Protein 2R8E (pdb70)

InterPro domains:
  IPR010023 KdsC family [PIRSF006118] (15-186)
  IPR010023 KdsC family [SFLDG01138] (21-181)
  IPR010023 KdsC family [TIGR01670] (26-178)
  IPR023214 HAD superfamily [G3DSA:3.40.50.1000] (1-188)
  IPR036412 HAD-like superfamily [SSF56784] (22-181)
  IPR050793 CMP-NeuNAc synthase [PTHR21485] (21-176)

Organism: Escherichia coli O6:H1 (strain CFT073 / ATCC 700928 / UPEC) (NCBI:txid199310)

Solvent-accessible surface area: 46207 Å² total; per-residue (Å²): 68,46,8,13,32,10,18,7,29,81,107,11,20,46,73,0,84,82,0,74,0,0,0,0,13,6,31,4,0,6,0,18,9,12,10,17,18,1,39,120,43,24,18,10,16,0,3,10,43,42,1,2,75,1,0,113,32,0,44,120,24,106,2,55,0,0,3,2,12,53,112,140,8,92,0,6,50,40,16,3,80,66,10,42,8,111,40,44,42,36,49,52,120,61,30,46,112,1,8,65,74,0,18,81,77,48,95,29,38,56,108,42,0,0,1,0,0,4,6,40,82,0,51,61,0,2,116,114,14,9,0,3,0,0,0,37,65,4,1,29,34,0,49,38,100,16,57,17,54,3,99,56,29,4,0,114,7,0,0,6,1,0,0,7,7,0,5,59,20,33,72,85,97,64,49,8,14,32,10,19,6,28,80,107,10,21,54,76,0,91,87,0,72,0,0,0,0,12,6,32,5,0,6,0,19,8,12,10,17,17,1,40,120,44,26,17,14,15,0,2,8,43,42,1,3,72,0,0,105,32,0,46,124,24,106,1,48,0,0,3,2,12,47,111,146,8,91,0,6,54,37,16,3,79,64,8,42,9,110,42,44,43,39,51,64,70,65,14,54,118,2,7,67,75,0,17,80,78,52,96,31,37,56,109,30,0,0,1,0,0,4,5,40,76,0,49,61,0,2,115,112,14,9,0,4,0,0,0,36,56,4,1,30,35,0,51,36,101,16,56,18,52,4,100,55,29,4,0,93,6,0,0,6,1,0,0,7,8,0,7,61,20,32,72,87,96,65,50,8,12,32,10,18,7,30,83,63,10,20,56,76,0,90,80,0,72,0,0,1,0,13,7,30,5,0,6,0,32,8,3,11,15,17,1,40,119,41,26,18,18,16,0,2,7,37,44,1,0,67,1,0,100,32,0,46,120,24,106,1,47,0,0,3,2,12,45,115,140,8,94,0,6,50,36,14,4,80,71,6,42,9,110,42,43,44,41,50,60,61,73,14,48,117,1,10,63,76,0,19,82,79,50,95,30,38,56,106,28,0,0,1,0,0,4,6,38,78,0,49,62,0,2,116,107,15,9,0,3,0,0,0,37,72,5,2,30,28,0,49,35,99,15,56,19,54,4,100,57,29,6,0,94,6,0,0,6,1,0,0,7,7,0,6,61,20,33,73,83,92,65,49,9,13,33,10,17,7,28,79,106,10,30,64,74,0,88,75,0,74,0,0,1,0,12,6,30,6,0,6,0,18,7,12,10,14,17,1,40,121,43,26,17,8,14,0,3,7,42,45,2,3,78,1,0,95,33,0,36,102,24,106,1,48,0,0,3,2,11,54,113,145,8,94,0,6,55,36,16,4,81,87,10,35,9,111,42,45,43,41,47,49,118,58,25,49,115,1,8,64,75,0,18,80,77,50,96,31,40,55,107,30,0,0,1,0,0,5,5,38,81,0,49,61,0,2,116,110,14,10,0,4,0,0,0,37,57,5,2,30,34,0,50,35,99,16,56,19,53,4,101,56,30,4,0,94,7,0,0,7,1,0,0,7,8,0,7,61,19,28,72,86,98,79,26,8,17,35,10,15,7,28,84,89,10,39,62,60,0,87,77,0,79,0,0,0,0,9,0,4,5,0,7,1,32,3,25,0,15,18,1,44,134,51,47,17,10,2,10,2,9,0,38,1,0,13,0,0,50,4,0,37,86,17,106,2,61,0,0,3,0,3,20,33,150,8,107,0,3,80,33,6,5,80,55,3,38,11,106,33,52,33,31,49,38,27,85,4,51,103,0,3,65,46,0,39,81,138,55,98,26,37,48,106,32,0,0,0,0,0,1,0,31,32,0,49,55,0,2,118,108,15,10,0,4,0,0,0,35,55,4,1,29,45,0,49,39,102,16,57,18,54,4,99,58,31,1,0,92,6,0,0,4,1,0,0,7,7,0,0,60,18,30,74,58,31,136,135,14,130,4,57,15,25,78,31,9,16,32,10,15,7,28,82,90,10,37,60,61,0,87,78,0,80,0,0,0,0,8,0,5,4,0,6,2,30,4,25,0,18,19,1,44,130,52,38,17,8,2,9,2,8,0,38,1,0,13,0,0,49,4,0,40,86,18,105,2,53,0,0,2,0,3,20,33,148,6,105,0,4,80,35,6,5,80,54,2,38,10,106,32,52,30,25,48,43,28,82,5,57,109,0,4,66,47,0,41,81,134,55,97,26,39,46,107,36,0,0,0,0,0,1,0,33,34,0,51,54,0,2,117,114,14,10,0,4,0,0,0,35,54,4,2,30,44,0,50,35,102,15,57,18,52,4,100,57,30,0,1,91,7,0,0,5,1,0,0,8,6,0,1,61,18,29,73,56,34,140,140,14,148,4,57,15,25,65,32,8,17,33,10,16,7,28,86,89,10,32,60,60,0,86,78,0,81,0,0,0,0,8,0,3,5,0,7,2,55,3,13,0,15,18,1,44,135,52,39,16,12,1,10,2,6,0,40,1,0,15,0,0,50,4,0,40,86,16,107,2,50,0,0,3,0,2,18,33,146,5,104,0,3,77,34,7,5,81,54,2,43,12,103,31,51,34,31,49,39,29,81,5,57,102,1,4,68,47,0,39,145,132,56,99,26,38,47,108,35,0,0,0,0,0,1,0,33,32,0,49,54,0,2,117,115,14,10,0,4,0,0,0,36,66,5,1,31,43,0,52,37,104,16,56,18,53,4,98,57,30,1,1,82,6,0,0,5,1,0,0,8,6,0,0,60,18,29,74,56,31,142,146,18,161,3,58,15,24,87,37,8,16,34,10,14,5,26,61,105,11,29,63,76,0,86,81,0,81,0,0,0,0,9,0,4,4,0,6,2,56,3,14,0,15,18,0,42,138,52,38,18,5,2,10,3,6,0,40,1,0,12,0,0,48,5,0,50,84,17,106,1,30,1,0,3,0,3,20,32,148,6,104,0,5,77,35,7,5,80,55,3,37,10,113,43,51,41,34,48,22,30,87,5,57,115,3,4,67,48,0,39,150,132,58,98,25,38,47,104,35,0,0,0,0,0,1,0,33,33,0,50,54,0,2,118,114,14,10,0,3,0,0,0,36,66,4,1,29,45,0,50,39,103,16,58,17,54,3,101,56,30,1,1,98,6,0,0,4,1,0,0,8,6,0,0,62,19,29,75,59,33,150,71,14,142,3,56,14,24

Structure (mmCIF, N/CA/C/O backbone):
data_2R8E
#
_entry.id   2R8E
#
_cell.length_a   82.877
_cell.length_b   83.005
_cell.length_c   85.864
_cell.angle_alpha   118.84
_cell.angle_beta   118.77
_cell.angle_gamma   90.06
#
_symmetry.space_group_name_H-M   'P 1'
#
loop_
_entity.id
_entity.type
_entity.pdbx_description
1 polymer '3-deoxy-D-manno-octulosonate 8-phosphate phosphatase'
2 non-polymer 'MAGNESIUM ION'
3 non-polymer 'CHLORIDE ION'
4 water water
#
loop_
_atom_site.group_PDB
_atom_site.id
_atom_site.type_symbol
_atom_site.label_atom_id
_atom_site.label_alt_id
_atom_site.label_comp_id
_atom_site.label_asym_id
_atom_site.label_entity_id
_atom_site.label_seq_id
_atom_site.pdbx_PDB_ins_code
_atom_site.Cartn_x
_atom_site.Cartn_y
_atom_site.Cartn_z
_atom_site.occupancy
_atom_site.B_iso_or_equiv
_atom_site.auth_seq_id
_atom_site.auth_comp_id
_atom_site.auth_asym_id
_atom_site.auth_atom_id
_atom_site.pdbx_PDB_model_num
ATOM 1 N N . LEU A 1 8 ? -0.783 27.034 -9.013 1.00 27.14 8 LEU A N 1
ATOM 2 C CA . LEU A 1 8 ? 0.533 27.204 -8.333 1.00 27.02 8 LEU A CA 1
ATOM 3 C C . LEU A 1 8 ? 1.193 25.884 -7.991 1.00 26.46 8 LEU A C 1
ATOM 4 O O . LEU A 1 8 ? 0.536 24.856 -7.734 1.00 25.84 8 LEU A O 1
ATOM 6 N N . ALA A 1 9 ? 2.518 25.923 -8.020 1.00 25.59 9 ALA A N 1
ATOM 7 C CA . ALA A 1 9 ? 3.320 24.758 -7.764 1.00 24.89 9 ALA A CA 1
ATOM 8 C C . ALA A 1 9 ? 3.390 24.471 -6.271 1.00 23.69 9 ALA A C 1
ATOM 9 O O . ALA A 1 9 ? 3.623 25.387 -5.468 1.00 25.07 9 ALA A O 1
ATOM 11 N N . THR A 1 10 ? 3.173 23.201 -5.901 1.00 22.36 10 THR A N 1
ATOM 12 C CA . THR A 1 10 ? 3.432 22.759 -4.515 1.00 19.94 10 THR A CA 1
ATOM 13 C C . THR A 1 10 ? 4.194 21.462 -4.524 1.00 19.49 10 THR A C 1
ATOM 14 O O . THR A 1 10 ? 4.209 20.741 -5.513 1.00 19.94 10 THR A O 1
ATOM 18 N N . CYS A 1 11 ? 4.830 21.160 -3.398 1.00 18.66 11 CYS A N 1
ATOM 19 C CA . CYS A 1 11 ? 5.598 19.931 -3.316 1.00 18.27 11 CYS A CA 1
ATOM 20 C C . CYS A 1 11 ? 4.748 18.652 -3.356 1.00 17.68 11 CYS A C 1
ATOM 21 O O . CYS A 1 11 ? 5.326 17.579 -3.406 1.00 17.69 11 CYS A O 1
ATOM 24 N N . TYR A 1 12 ? 3.406 18.785 -3.333 1.00 16.60 12 TYR A N 1
ATOM 25 C CA . TYR A 1 12 ? 2.461 17.653 -3.443 1.00 16.77 12 TYR A CA 1
ATOM 26 C C . TYR A 1 12 ? 1.788 17.604 -4.809 1.00 17.97 12 TYR A C 1
ATOM 27 O O . TYR A 1 12 ? 0.987 16.709 -5.075 1.00 19.10 12 TYR A O 1
ATOM 36 N N . GLY A 1 13 ? 2.108 18.584 -5.645 1.00 18.34 13 GLY A N 1
ATOM 37 C CA . GLY A 1 13 ? 1.451 18.703 -6.948 1.00 19.07 13 GLY A CA 1
ATOM 38 C C . GLY A 1 13 ? 0.741 20.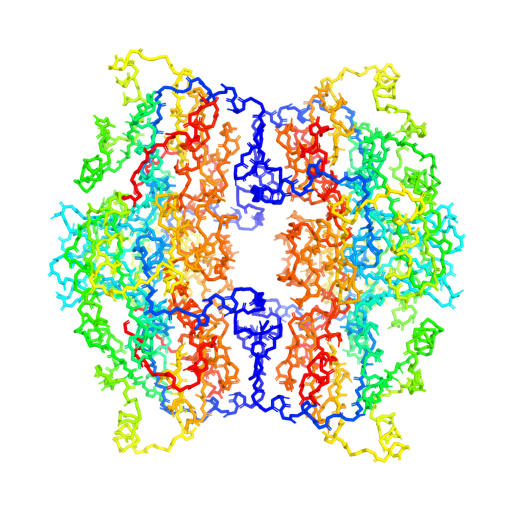029 -7.113 1.00 18.74 13 GLY A C 1
ATOM 39 O O . GLY A 1 13 ? 0.551 20.783 -6.143 1.00 19.01 13 GLY A O 1
ATOM 40 N N . PRO A 1 14 ? 0.332 20.331 -8.353 1.00 18.11 14 PRO A N 1
ATOM 41 C CA . PRO A 1 14 ? -0.369 21.580 -8.594 1.00 18.02 14 PRO A CA 1
ATOM 42 C C . PRO A 1 14 ? -1.640 21.769 -7.781 1.00 18.10 14 PRO A C 1
ATOM 43 O O . PRO A 1 14 ? -2.374 20.811 -7.504 1.00 18.46 14 PRO A O 1
ATOM 47 N N . VAL A 1 15 ? -1.893 23.015 -7.420 1.00 18.29 15 VAL A N 1
ATOM 48 C CA . VAL A 1 15 ? -3.168 23.382 -6.810 1.00 19.31 15 VAL A CA 1
ATOM 49 C C . VAL A 1 15 ? -3.788 24.490 -7.672 1.00 19.22 15 VAL A C 1
ATOM 50 O O . VAL A 1 15 ? -3.087 25.152 -8.452 1.00 21.31 15 VAL A O 1
ATOM 54 N N . SER A 1 16 ? -5.095 24.688 -7.549 1.00 18.21 16 SER A N 1
ATOM 55 C CA . SER A 1 16 ? -5.755 25.751 -8.314 1.00 18.17 16 SER A CA 1
ATOM 56 C C . SER A 1 16 ? -5.433 27.136 -7.754 1.00 18.48 16 SER A C 1
ATOM 57 O O . SER A 1 16 ? -5.121 27.288 -6.564 1.00 18.48 16 SER A O 1
ATOM 60 N N . ALA A 1 17 ? -5.555 28.155 -8.609 1.00 19.13 17 ALA A N 1
ATOM 61 C CA . ALA A 1 17 ? -5.413 29.535 -8.149 1.00 19.52 17 ALA A CA 1
ATOM 62 C C . ALA A 1 17 ? -6.418 29.872 -7.049 1.00 20.02 17 ALA A C 1
ATOM 63 O O . ALA A 1 17 ? -6.103 30.632 -6.118 1.00 20.66 17 ALA A O 1
ATOM 65 N N . ASP A 1 18 ? -7.624 29.318 -7.168 1.00 20.03 18 ASP A N 1
ATOM 66 C CA . ASP A 1 18 ? -8.673 29.562 -6.193 1.00 20.95 18 ASP A CA 1
ATOM 67 C C . ASP A 1 18 ? -8.300 29.011 -4.822 1.00 19.73 18 ASP A C 1
ATOM 68 O O . ASP A 1 18 ? -8.510 29.672 -3.812 1.00 19.80 18 ASP A O 1
ATOM 73 N N . VAL A 1 19 ? -7.749 27.797 -4.780 1.00 18.46 19 VAL A N 1
ATOM 74 C CA . VAL A 1 19 ? -7.336 27.216 -3.505 1.00 17.85 19 VAL A CA 1
ATOM 75 C C . VAL A 1 19 ? -6.176 28.003 -2.900 1.00 17.93 19 VAL A C 1
ATOM 76 O O . VAL A 1 19 ? -6.169 28.261 -1.695 1.00 18.54 19 VAL A O 1
ATOM 80 N N . MET A 1 20 ? -5.207 28.398 -3.728 1.00 18.53 20 MET A N 1
ATOM 81 C CA . MET A 1 20 ? -4.086 29.192 -3.222 1.00 19.45 20 MET A CA 1
ATOM 82 C C . MET A 1 20 ? -4.581 30.520 -2.647 1.00 19.26 20 MET A C 1
ATOM 83 O O . MET A 1 20 ? -4.116 30.951 -1.594 1.00 19.79 20 MET A O 1
ATOM 88 N N . ALA A 1 21 ? -5.535 31.157 -3.335 1.00 19.27 21 ALA A N 1
ATOM 89 C CA . ALA A 1 21 ? -6.086 32.431 -2.860 1.00 19.81 21 ALA A CA 1
ATOM 90 C C . ALA A 1 21 ? -6.830 32.256 -1.538 1.00 19.85 21 ALA A C 1
ATOM 91 O O . ALA A 1 21 ? -6.717 33.088 -0.653 1.00 21.28 21 ALA A O 1
ATOM 93 N N . LYS A 1 22 ? -7.577 31.159 -1.393 1.00 19.48 22 LYS A N 1
ATOM 94 C CA . LYS A 1 22 ? -8.235 30.862 -0.114 1.00 19.74 22 LYS A CA 1
ATOM 95 C C . LYS A 1 22 ? -7.193 30.657 0.993 1.00 19.73 22 LYS A C 1
ATOM 96 O O . LYS A 1 22 ? -7.324 31.189 2.105 1.00 20.37 22 LYS A O 1
ATOM 102 N N . ALA A 1 23 ? -6.158 29.883 0.680 1.00 18.99 23 ALA A N 1
ATOM 103 C CA . ALA A 1 23 ? -5.087 29.586 1.636 1.00 19.57 23 ALA A CA 1
ATOM 104 C C . ALA A 1 23 ? -4.366 30.846 2.130 1.00 20.48 23 ALA A C 1
ATOM 105 O O . ALA A 1 23 ? -3.996 30.934 3.307 1.00 20.18 23 ALA A O 1
ATOM 107 N N . GLU A 1 24 ? -4.181 31.813 1.227 1.00 21.58 24 GLU A N 1
ATOM 108 C CA . GLU A 1 24 ? -3.473 33.057 1.535 1.00 24.50 24 GLU A CA 1
ATOM 109 C C . GLU A 1 24 ? -4.103 33.818 2.692 1.00 23.66 24 GLU A C 1
ATOM 110 O O . GLU A 1 24 ? -3.398 34.558 3.390 1.00 24.19 24 GLU A O 1
ATOM 116 N N . ASN A 1 25 ? -5.410 33.633 2.888 1.00 23.46 25 ASN A N 1
ATOM 117 C CA . ASN A 1 25 ? -6.188 34.436 3.830 1.00 24.25 25 ASN A CA 1
ATOM 118 C C . ASN A 1 25 ? -6.500 33.744 5.150 1.00 22.62 25 ASN A C 1
ATOM 119 O O . ASN A 1 25 ? -7.265 34.264 5.961 1.00 23.80 25 ASN A O 1
ATOM 124 N N . ILE A 1 26 ? -5.919 32.571 5.378 1.00 20.96 26 ILE A N 1
ATOM 125 C CA . ILE A 1 26 ? -6.284 31.788 6.559 1.00 19.34 26 ILE A CA 1
ATOM 126 C C . ILE A 1 26 ? -5.567 32.249 7.833 1.00 19.35 26 ILE A C 1
ATOM 127 O O . ILE A 1 26 ? -4.330 32.250 7.910 1.00 19.35 26 ILE A O 1
ATOM 132 N N . ARG A 1 27 ? -6.360 32.624 8.828 1.00 19.66 27 ARG A N 1
ATOM 133 C CA . ARG A 1 27 ? -5.825 32.995 10.134 1.00 20.26 27 ARG A CA 1
ATOM 134 C C . ARG A 1 27 ? -6.063 31.936 11.202 1.00 19.39 27 ARG A C 1
ATOM 135 O O . ARG A 1 27 ? -5.481 32.020 12.275 1.00 19.73 27 ARG A O 1
ATOM 143 N N . LEU A 1 28 ? -6.915 30.943 10.910 1.00 18.80 28 LEU A N 1
ATOM 144 C CA . LEU A 1 28 ? -7.297 29.928 11.892 1.00 18.33 28 LEU A CA 1
ATOM 145 C C . LEU A 1 28 ? -7.485 28.623 11.145 1.00 17.43 28 LEU A C 1
ATOM 146 O O . LEU A 1 28 ? -8.234 28.579 10.165 1.00 18.26 28 LEU A O 1
ATOM 151 N N . LEU A 1 29 ? -6.796 27.589 11.626 1.00 16.22 29 LEU A N 1
ATOM 152 C CA . LEU A 1 29 ? -6.882 26.243 11.066 1.00 15.46 29 LEU A CA 1
ATOM 153 C C . LEU A 1 29 ? -7.537 25.332 12.089 1.00 15.45 29 LEU A C 1
ATOM 154 O O . LEU A 1 29 ? -6.994 25.147 13.182 1.00 15.70 29 LEU A O 1
ATOM 159 N N . ILE A 1 30 ? -8.701 24.782 11.736 1.00 15.18 30 ILE A N 1
ATOM 160 C CA . ILE A 1 30 ? -9.422 23.872 12.631 1.00 16.06 30 ILE A CA 1
ATOM 161 C C . ILE A 1 30 ? -9.241 22.452 12.123 1.00 15.72 30 ILE A C 1
ATOM 162 O O . ILE A 1 30 ? -9.420 22.198 10.926 1.00 14.92 30 ILE A O 1
ATOM 167 N N . LEU A 1 31 ? -8.851 21.555 13.029 1.00 15.74 31 LEU A N 1
ATOM 168 C CA . LEU A 1 31 ? -8.502 20.193 12.658 1.00 15.84 31 LEU A CA 1
ATOM 169 C C . LEU A 1 31 ? -9.370 19.189 13.363 1.00 16.96 31 LEU A C 1
ATOM 170 O O . LEU A 1 31 ? -9.477 19.191 14.591 1.00 18.98 31 LEU A O 1
ATOM 175 N N . ASP A 1 32 ? -10.004 18.327 12.588 1.00 15.66 32 ASP A N 1
ATOM 176 C CA . ASP A 1 32 ? -10.673 17.168 13.150 1.00 15.38 32 ASP A CA 1
ATOM 177 C C . ASP A 1 32 ? -9.600 16.214 13.674 1.00 14.84 32 ASP A C 1
ATOM 178 O O . ASP A 1 32 ? -8.481 16.168 13.131 1.00 15.56 32 ASP A O 1
ATOM 183 N N . VAL A 1 33 ? -9.922 15.436 14.701 1.00 14.20 33 VAL A N 1
ATOM 184 C CA . VAL A 1 33 ? -8.957 14.466 15.193 1.00 13.56 33 VAL A CA 1
ATOM 185 C C . VAL A 1 33 ? -9.019 13.134 14.415 1.00 12.56 33 VAL A C 1
ATOM 186 O O . VAL A 1 33 ? -8.064 12.785 13.696 1.00 13.36 33 VAL A O 1
ATOM 190 N N . ASP A 1 34 ? -10.096 12.368 14.589 1.00 13.19 34 ASP A N 1
ATOM 191 C CA . ASP A 1 34 ? -10.129 11.004 14.076 1.00 12.71 34 ASP A CA 1
ATOM 192 C C . ASP A 1 34 ? -10.191 10.979 12.559 1.00 12.39 34 ASP A C 1
ATOM 193 O O . ASP A 1 34 ? -11.119 11.540 11.960 1.00 13.04 34 ASP A O 1
ATOM 198 N N . GLY A 1 35 ? -9.189 10.340 11.942 1.00 11.66 35 GLY A N 1
ATOM 199 C CA . GLY A 1 35 ? -9.130 10.192 10.483 1.00 12.34 35 GLY A CA 1
ATOM 200 C C . GLY A 1 35 ? -8.493 11.381 9.793 1.00 11.42 35 GLY A C 1
ATOM 201 O O . GLY A 1 35 ? -8.370 11.392 8.568 1.00 12.28 35 GLY A O 1
ATOM 202 N N . VAL A 1 36 ? -8.094 12.391 10.572 1.00 11.94 36 VAL A N 1
ATOM 203 C CA . VAL A 1 36 ? -7.417 13.575 10.026 1.00 12.32 36 VAL A CA 1
ATOM 204 C C . VAL A 1 36 ? -6.035 13.677 10.687 1.00 12.22 36 VAL A C 1
ATOM 205 O O . VAL A 1 36 ? -4.990 13.464 10.032 1.00 12.23 36 VAL A O 1
ATOM 209 N N . LEU A 1 37 ? -6.023 13.954 11.990 1.00 12.07 37 LEU A N 1
ATOM 210 C CA . LEU A 1 37 ? -4.798 13.882 12.768 1.00 12.92 37 LEU A CA 1
ATOM 211 C C . LEU A 1 37 ? -4.361 12.435 13.037 1.00 13.20 37 LEU A C 1
ATOM 212 O O . LEU A 1 37 ? -3.195 12.184 13.285 1.00 13.79 37 LEU A O 1
ATOM 217 N N . SER A 1 38 ? -5.304 11.498 13.006 1.00 13.89 38 SER A N 1
ATOM 218 C CA . SER A 1 38 ? -5.028 10.103 13.281 1.00 14.63 38 SER A CA 1
ATOM 219 C C . SER A 1 38 ? -5.298 9.278 12.052 1.00 15.14 38 SER A C 1
ATOM 220 O O . SER A 1 38 ? -5.903 9.749 11.083 1.00 14.65 38 SER A O 1
ATOM 223 N N . ASP A 1 39 ? -4.885 8.017 12.160 1.00 16.40 39 ASP A N 1
ATOM 224 C CA . ASP A 1 39 ? -5.149 6.988 11.191 1.00 16.75 39 ASP A CA 1
ATOM 225 C C . ASP A 1 39 ? -6.607 6.484 11.150 1.00 16.60 39 ASP A C 1
ATOM 226 O O . ASP A 1 39 ? -6.916 5.504 10.478 1.00 17.99 39 ASP A O 1
ATOM 231 N N . GLY A 1 40 ? -7.492 7.127 11.901 1.00 13.95 40 GLY A N 1
ATOM 232 C CA . GLY A 1 40 ? -8.898 6.727 11.930 1.00 13.36 40 GLY A CA 1
ATOM 233 C C . GLY A 1 40 ? -9.220 5.615 12.909 1.00 12.30 40 GLY A C 1
ATOM 234 O O . GLY A 1 40 ? -10.368 5.195 13.021 1.00 12.80 40 GLY A O 1
ATOM 235 N N . LEU A 1 41 ? -8.196 5.093 13.590 1.00 12.81 41 LEU A N 1
ATOM 236 C CA . LEU A 1 41 ? -8.385 4.003 14.542 1.00 13.43 41 LEU A CA 1
ATOM 237 C C . LEU A 1 41 ? -8.450 4.482 15.995 1.00 13.53 41 LEU A C 1
ATOM 238 O O . LEU A 1 41 ? -7.929 5.551 16.363 1.00 14.43 41 LEU A O 1
ATOM 243 N N . ILE A 1 42 ? -9.083 3.655 16.815 1.00 12.89 42 ILE A N 1
ATOM 244 C CA . ILE A 1 42 ? -9.042 3.820 18.259 1.00 13.93 42 ILE A CA 1
ATOM 245 C C . ILE A 1 42 ? -8.567 2.472 18.822 1.00 12.92 42 ILE A C 1
ATOM 246 O O . ILE A 1 42 ? -9.142 1.421 18.504 1.00 13.39 42 ILE A O 1
ATOM 251 N N . TYR A 1 43 ? -7.510 2.514 19.635 1.00 13.00 43 TYR A N 1
ATOM 252 C CA . TYR A 1 43 ? -6.911 1.307 20.181 1.00 13.51 43 TYR A CA 1
ATOM 253 C C . TYR A 1 43 ? -7.470 1.130 21.579 1.00 12.83 43 TYR A C 1
ATOM 254 O O . TYR A 1 43 ? -7.299 2.009 22.423 1.00 13.66 43 TYR A O 1
ATOM 263 N N . MET A 1 44 ? -8.166 0.025 21.814 1.00 13.47 44 MET A N 1
ATOM 264 C CA . MET A 1 44 ? -8.842 -0.197 23.110 1.00 15.39 44 MET A CA 1
ATOM 265 C C . MET A 1 44 ? -8.345 -1.467 23.769 1.00 15.43 44 MET A C 1
ATOM 266 O O . MET A 1 44 ? -8.149 -2.473 23.094 1.00 15.06 44 MET A O 1
ATOM 271 N N . GLY A 1 45 ? -8.151 -1.417 25.083 1.00 15.86 45 GLY A N 1
ATOM 272 C CA . GLY A 1 45 ? -7.627 -2.561 25.797 1.00 16.20 45 GLY A CA 1
ATOM 273 C C . GLY A 1 45 ? -8.533 -3.099 26.886 1.00 16.80 45 GLY A C 1
ATOM 274 O O . GLY A 1 45 ? -9.543 -2.480 27.269 1.00 16.05 45 GLY A O 1
ATOM 275 N N . ASN A 1 46 ? -8.144 -4.253 27.404 1.00 17.95 46 ASN A N 1
ATOM 276 C CA . ASN A 1 46 ? -8.972 -4.952 28.398 1.00 19.58 46 ASN A CA 1
ATOM 277 C C . ASN A 1 46 ? -8.872 -4.383 29.807 1.00 20.84 46 ASN A C 1
ATOM 278 O O . ASN A 1 46 ? -9.635 -4.798 30.695 1.00 22.14 46 ASN A O 1
ATOM 283 N N . ASN A 1 47 ? -7.951 -3.446 30.020 1.00 21.71 47 ASN A N 1
ATOM 284 C CA . ASN A 1 47 ? -7.900 -2.684 31.265 1.00 23.50 47 ASN A CA 1
ATOM 285 C C . ASN A 1 47 ? -8.436 -1.263 31.082 1.00 23.04 47 ASN A C 1
ATOM 286 O O . ASN A 1 47 ? -8.148 -0.358 31.887 1.00 24.26 47 ASN A O 1
ATOM 291 N N . GLY A 1 48 ? -9.202 -1.054 30.005 1.00 21.96 48 GLY A N 1
ATOM 292 C CA . GLY A 1 48 ? -9.789 0.261 29.743 1.00 20.81 48 GLY A CA 1
ATOM 293 C C . GLY A 1 48 ? -8.829 1.250 29.090 1.00 19.68 48 GLY A C 1
ATOM 294 O O . GLY A 1 48 ? -9.140 2.440 28.967 1.00 20.73 48 GLY A O 1
ATOM 295 N N . GLU A 1 49 ? -7.665 0.759 28.669 1.00 18.57 49 GLU A N 1
ATOM 296 C CA . GLU A 1 49 ? -6.710 1.599 27.948 1.00 18.41 49 GLU A CA 1
ATOM 297 C C . GLU A 1 49 ? -7.349 2.149 26.673 1.00 16.97 49 GLU A C 1
ATOM 298 O O . GLU A 1 49 ? -8.125 1.464 26.002 1.00 16.28 49 GLU A O 1
ATOM 304 N N . GLU A 1 50 ? -6.984 3.372 26.326 1.00 16.16 50 GLU A N 1
ATOM 305 C CA . GLU A 1 50 ? -7.367 3.928 25.028 1.00 16.03 50 GLU A CA 1
ATOM 306 C C . GLU A 1 50 ? -6.194 4.680 24.459 1.00 15.41 50 GLU A C 1
ATOM 307 O O . GLU A 1 50 ? -5.701 5.593 25.117 1.00 15.88 50 GLU A O 1
ATOM 313 N N . LEU A 1 51 ? -5.770 4.305 23.246 1.00 15.04 51 LEU A N 1
ATOM 314 C CA . LEU A 1 51 ? -4.704 5.043 22.560 1.00 15.30 51 LEU A CA 1
ATOM 315 C C . LEU A 1 51 ? -5.161 5.508 21.206 1.00 14.08 51 LEU A C 1
ATOM 316 O O . LEU A 1 51 ? -6.040 4.895 20.579 1.00 14.05 51 LEU A O 1
ATOM 321 N N . LYS A 1 52 ? -4.538 6.592 20.756 1.00 13.48 52 LYS A N 1
ATOM 322 C CA . LYS A 1 52 ? -4.663 7.052 19.376 1.00 14.67 52 LYS A CA 1
ATOM 323 C C . LYS A 1 52 ? -3.265 7.382 18.873 1.00 13.93 52 LYS A C 1
ATOM 324 O O . LYS A 1 52 ? -2.377 7.719 19.660 1.00 13.91 52 LYS A O 1
ATOM 330 N N . ALA A 1 53 ? -3.094 7.268 17.562 1.00 13.02 53 ALA A N 1
ATOM 331 C CA . ALA A 1 53 ? -1.791 7.504 16.926 1.00 13.88 53 ALA A CA 1
ATOM 332 C C . ALA A 1 53 ? -1.797 8.804 16.157 1.00 13.99 53 ALA A C 1
ATOM 333 O O . ALA A 1 53 ? -2.599 8.981 15.254 1.00 16.01 53 ALA A O 1
ATOM 335 N N . PHE A 1 54 ? -0.911 9.715 16.532 1.00 12.91 54 PHE A N 1
ATOM 336 C CA . PHE A 1 54 ? -0.717 10.979 15.820 1.00 12.75 54 PHE A CA 1
ATOM 337 C C . PHE A 1 54 ? 0.553 10.899 14.972 1.00 12.34 54 PHE A C 1
ATOM 338 O O . PHE A 1 54 ? 1.409 10.034 15.190 1.00 13.06 54 PHE A O 1
ATOM 346 N N . ASN A 1 55 ? 0.702 11.847 14.046 1.00 12.20 55 ASN A N 1
ATOM 347 C CA . ASN A 1 55 ? 1.793 11.838 13.106 1.00 12.09 55 ASN A CA 1
ATOM 348 C C . ASN A 1 55 ? 2.783 12.936 13.463 1.00 12.69 55 ASN A C 1
ATOM 349 O O . ASN A 1 55 ? 2.428 14.093 13.624 1.00 13.14 55 ASN A O 1
ATOM 354 N N . VAL A 1 56 ? 4.046 12.550 13.589 1.00 12.15 56 VAL A N 1
ATOM 355 C CA . VAL A 1 56 ? 5.068 13.482 14.066 1.00 13.19 56 VAL A CA 1
ATOM 356 C C . VAL A 1 56 ? 5.293 14.610 13.054 1.00 13.22 56 VAL A C 1
ATOM 357 O O . VAL A 1 56 ? 5.448 15.771 13.456 1.00 14.23 56 VAL A O 1
ATOM 361 N N . ARG A 1 57 ? 5.310 14.303 11.754 1.00 12.58 57 ARG A N 1
ATOM 362 C CA . ARG A 1 57 ? 5.540 15.375 10.796 1.00 12.23 57 ARG A CA 1
ATOM 363 C C . ARG A 1 57 ? 4.343 16.363 10.776 1.00 12.43 57 ARG A C 1
ATOM 364 O O . ARG A 1 57 ? 4.522 17.557 10.513 1.00 12.99 57 ARG A O 1
ATOM 372 N N . ASP A 1 58 ? 3.137 15.883 11.097 1.00 12.26 58 ASP A N 1
ATOM 373 C CA . ASP A 1 58 ? 1.983 16.796 11.246 1.00 12.65 58 ASP A CA 1
ATOM 374 C C . ASP A 1 58 ? 2.298 17.777 12.368 1.00 13.56 58 ASP A C 1
ATOM 375 O O . ASP A 1 58 ? 1.970 18.957 12.293 1.00 13.95 58 ASP A O 1
ATOM 380 N N . GLY A 1 59 ? 2.882 17.248 13.442 1.00 13.94 59 GLY A N 1
ATOM 381 C CA . GLY A 1 59 ? 3.191 18.076 14.616 1.00 14.47 59 GLY A CA 1
ATOM 382 C C . GLY A 1 59 ? 4.100 19.223 14.246 1.00 15.40 59 GLY A C 1
ATOM 383 O O . GLY A 1 59 ? 3.903 20.368 14.706 1.00 15.97 59 GLY A O 1
ATOM 384 N N . TYR A 1 60 ? 5.102 18.937 13.412 1.00 15.78 60 TYR A N 1
ATOM 385 C CA . TYR A 1 60 ? 6.021 19.985 12.995 1.00 16.18 60 TYR A CA 1
ATOM 386 C C . TYR A 1 60 ? 5.285 21.043 12.166 1.00 15.97 60 TYR A C 1
ATOM 387 O O . TYR A 1 60 ? 5.530 22.245 12.315 1.00 17.02 60 TYR A O 1
ATOM 396 N N . GLY A 1 61 ? 4.386 20.595 11.293 1.00 16.32 61 GLY A N 1
ATOM 397 C CA . GLY A 1 61 ? 3.568 21.524 10.525 1.00 15.57 61 GLY A CA 1
ATOM 398 C C . GLY A 1 61 ? 2.754 22.441 11.403 1.00 15.97 61 GLY A C 1
ATOM 399 O O . GLY A 1 61 ? 2.676 23.637 11.134 1.00 16.22 61 GLY A O 1
ATOM 400 N N . ILE A 1 62 ? 2.146 21.869 12.438 1.00 15.53 62 ILE A N 1
ATOM 401 C CA . ILE A 1 62 ? 1.302 22.626 13.364 1.00 15.24 62 ILE A CA 1
ATOM 402 C C . ILE A 1 62 ? 2.132 23.658 14.122 1.00 16.17 62 ILE A C 1
ATOM 403 O O . ILE A 1 62 ? 1.692 24.796 14.283 1.00 16.99 62 ILE A O 1
ATOM 408 N N . ARG A 1 63 ? 3.314 23.255 14.588 1.00 16.30 63 ARG A N 1
ATOM 409 C CA . ARG A 1 63 ? 4.181 24.209 15.268 1.00 17.55 63 ARG A CA 1
ATOM 410 C C . ARG A 1 63 ? 4.570 25.342 14.338 1.00 18.00 63 ARG A C 1
ATOM 411 O O . ARG A 1 63 ? 4.615 26.506 14.765 1.00 18.57 63 ARG A O 1
ATOM 419 N N . CYS A 1 64 ? 4.892 25.016 13.088 1.00 18.31 64 CYS A N 1
ATOM 420 C CA . CYS A 1 64 ? 5.218 26.052 12.095 1.00 19.05 64 CYS A CA 1
ATOM 421 C C . CYS A 1 64 ? 4.046 27.004 11.869 1.00 18.91 64 CYS A C 1
ATOM 422 O O . CYS A 1 64 ? 4.246 28.212 11.791 1.00 19.28 64 CYS A O 1
ATOM 425 N N . ALA A 1 65 ? 2.828 26.474 11.748 1.00 18.56 65 ALA A N 1
ATOM 426 C CA . ALA A 1 65 ? 1.651 27.329 11.569 1.00 18.34 65 ALA A CA 1
ATOM 427 C C . ALA A 1 65 ? 1.518 28.272 12.758 1.00 19.16 65 ALA A C 1
ATOM 428 O O . ALA A 1 65 ? 1.338 29.481 12.580 1.00 19.33 65 ALA A O 1
ATOM 430 N N . LEU A 1 66 ? 1.627 27.714 13.962 1.00 19.72 66 LEU A N 1
ATOM 431 C CA . LEU A 1 66 ? 1.433 28.491 15.195 1.00 20.65 66 LEU A CA 1
ATOM 432 C C . LEU A 1 66 ? 2.453 29.596 15.357 1.00 21.77 66 LEU A C 1
ATOM 433 O O . LEU A 1 66 ? 2.132 30.632 15.939 1.00 23.17 66 LEU A O 1
ATOM 438 N N . THR A 1 67 ? 3.666 29.384 14.848 1.00 22.15 67 THR A N 1
ATOM 439 C CA . THR A 1 67 ? 4.718 30.410 14.945 1.00 24.49 67 THR A CA 1
ATOM 440 C C . THR A 1 67 ? 4.702 31.344 13.731 1.00 24.91 67 THR A C 1
ATOM 441 O O . THR A 1 67 ? 5.534 32.252 13.631 1.00 26.40 67 THR A O 1
ATOM 445 N N . SER A 1 68 ? 3.742 31.140 12.826 1.00 24.56 68 SER A N 1
ATOM 446 C CA . SER A 1 68 ? 3.597 31.950 11.616 1.00 24.48 68 SER A CA 1
ATOM 447 C C . SER A 1 68 ? 2.245 32.660 11.581 1.00 23.96 68 SER A C 1
ATOM 448 O O . SER A 1 68 ? 1.672 32.882 10.507 1.00 24.05 68 SER A O 1
ATOM 451 N N . ASP A 1 69 ? 1.723 32.993 12.757 1.00 24.07 69 ASP A N 1
ATOM 452 C CA . ASP A 1 69 ? 0.485 33.775 12.878 1.00 24.68 69 ASP A CA 1
ATOM 453 C C . ASP A 1 69 ? -0.760 33.049 12.344 1.00 23.48 69 ASP A C 1
ATOM 454 O O . ASP A 1 69 ? -1.707 33.672 11.845 1.00 23.08 69 ASP A O 1
ATOM 459 N N . ILE A 1 70 ? -0.756 31.720 12.445 1.00 21.80 70 ILE A N 1
ATOM 460 C CA . ILE A 1 70 ? -1.947 30.942 12.125 1.00 21.13 70 ILE A CA 1
ATOM 461 C C . ILE A 1 70 ? -2.354 30.183 13.374 1.00 20.71 70 ILE A C 1
ATOM 462 O O . ILE A 1 70 ? -1.626 29.301 13.833 1.00 22.16 70 ILE A O 1
ATOM 467 N N . GLU A 1 71 ? -3.496 30.541 13.940 1.00 19.81 71 GLU A N 1
ATOM 468 C CA . GLU A 1 71 ? -3.992 29.836 15.114 1.00 20.65 71 GLU A CA 1
ATOM 469 C C . GLU A 1 71 ? -4.493 28.449 14.719 1.00 19.51 71 GLU A C 1
ATOM 470 O O . GLU A 1 71 ? -4.943 28.248 13.601 1.00 19.27 71 GLU A O 1
ATOM 476 N N . VAL A 1 72 ? -4.417 27.503 15.648 1.00 18.44 72 VAL A N 1
ATOM 477 C CA . VAL A 1 72 ? -4.873 26.129 15.378 1.00 18.15 72 VAL A CA 1
ATOM 478 C C . VAL A 1 72 ? -5.870 25.758 16.474 1.00 18.90 72 VAL A C 1
ATOM 479 O O . VAL A 1 72 ? -5.652 26.058 17.674 1.00 20.70 72 VAL A O 1
ATOM 483 N N . ALA A 1 73 ? -6.973 25.139 16.078 1.00 17.75 73 ALA A N 1
ATOM 484 C CA . ALA A 1 73 ? -7.984 24.718 17.034 1.00 16.94 73 ALA A CA 1
ATOM 485 C C . ALA A 1 73 ? -8.416 23.294 16.722 1.00 16.27 73 ALA A C 1
ATOM 486 O O . ALA A 1 73 ? -8.321 22.848 15.566 1.00 16.44 73 ALA A O 1
ATOM 488 N N . ILE A 1 74 ? -8.915 22.608 17.749 1.00 17.25 74 ILE A N 1
ATOM 489 C CA . ILE A 1 74 ? -9.461 21.260 17.609 1.00 17.77 74 ILE A CA 1
ATOM 490 C C . ILE A 1 74 ? -10.814 21.227 18.299 1.00 19.14 74 ILE A C 1
ATOM 491 O O . ILE A 1 74 ? -10.974 21.787 19.399 1.00 19.47 74 ILE A O 1
ATOM 496 N N . ILE A 1 75 ? -11.780 20.586 17.648 1.00 20.39 75 ILE A N 1
ATOM 497 C CA . ILE A 1 75 ? -13.112 20.408 18.217 1.00 21.97 75 ILE A CA 1
ATOM 498 C C . ILE A 1 75 ? -13.417 18.920 18.244 1.00 22.75 75 ILE A C 1
ATOM 499 O O . ILE A 1 75 ? -13.379 18.260 17.206 1.00 24.34 75 ILE A O 1
ATOM 504 N N . THR A 1 76 ? -13.749 18.430 19.426 1.00 23.53 76 THR A N 1
ATOM 505 C CA . THR A 1 76 ? -13.809 17.029 19.728 1.00 24.37 76 THR A CA 1
ATOM 506 C C . THR A 1 76 ? -15.170 16.698 20.343 1.00 23.88 76 THR A C 1
ATOM 507 O O . THR A 1 76 ? -15.784 17.561 20.974 1.00 24.39 76 THR A O 1
ATOM 511 N N . GLY A 1 77 ? -15.641 15.463 20.166 1.00 24.09 77 GLY A N 1
ATOM 512 C CA . GLY A 1 77 ? -16.925 15.034 20.738 1.00 24.19 77 GLY A CA 1
ATOM 513 C C . GLY A 1 77 ? -16.851 14.376 22.109 1.00 23.94 77 GLY A C 1
ATOM 514 O O . GLY A 1 77 ? -17.885 14.046 22.704 1.00 24.55 77 GLY A O 1
ATOM 515 N N . ARG A 1 78 ? -15.633 14.165 22.618 1.00 23.26 78 ARG A N 1
ATOM 516 C CA . ARG A 1 78 ? -15.458 13.469 23.901 1.00 22.52 78 ARG A CA 1
ATOM 517 C C . ARG A 1 78 ? -14.126 13.836 24.511 1.00 21.66 78 ARG A C 1
ATOM 518 O O . ARG A 1 78 ? -13.067 13.651 23.884 1.00 22.08 78 ARG A O 1
ATOM 526 N N . LYS A 1 79 ? -14.175 14.354 25.732 1.00 21.15 79 LYS A N 1
ATOM 527 C CA . LYS A 1 79 ? -12.977 14.732 26.453 1.00 21.40 79 LYS A CA 1
ATOM 528 C C . LYS A 1 79 ? -12.074 13.514 26.585 1.00 19.61 79 LYS A C 1
ATOM 529 O O . LYS A 1 79 ? -12.537 12.405 26.890 1.00 19.34 79 LYS A O 1
ATOM 535 N N . ALA A 1 80 ? -10.789 13.700 26.300 1.00 18.88 80 ALA A N 1
ATOM 536 C CA . ALA A 1 80 ? -9.843 12.594 26.409 1.00 17.62 80 ALA A CA 1
ATOM 537 C C . ALA A 1 80 ? -8.507 13.172 26.751 1.00 17.33 80 ALA A C 1
ATOM 538 O O . ALA A 1 80 ? -8.016 14.067 26.077 1.00 17.13 80 ALA A O 1
ATOM 540 N N . LYS A 1 81 ? -7.892 12.645 27.804 1.00 16.47 81 LYS A N 1
ATOM 541 C CA . LYS A 1 81 ? -6.586 13.142 28.224 1.00 17.92 81 LYS A CA 1
ATOM 542 C C . LYS A 1 81 ? -5.542 13.064 27.100 1.00 17.05 81 LYS A C 1
ATOM 543 O O . LYS A 1 81 ? -4.681 13.938 26.968 1.00 17.12 81 LYS A O 1
ATOM 549 N N . LEU A 1 82 ? -5.621 12.030 26.269 1.00 15.64 82 LEU A N 1
ATOM 550 C CA . LEU A 1 82 ? -4.601 11.876 25.228 1.00 15.95 82 LEU A CA 1
ATOM 551 C C . LEU A 1 82 ? -4.646 13.043 24.240 1.00 15.63 82 LEU A C 1
ATOM 552 O O . LEU A 1 82 ? -3.600 13.455 23.711 1.00 15.77 82 LEU A O 1
ATOM 557 N N . VAL A 1 83 ? -5.851 13.573 23.986 1.00 15.74 83 VAL A N 1
ATOM 558 C CA . VAL A 1 83 ? -5.993 14.695 23.073 1.00 15.53 83 VAL A CA 1
ATOM 559 C C . VAL A 1 83 ? -5.512 15.959 23.763 1.00 15.66 83 VAL A C 1
ATOM 560 O O . VAL A 1 83 ? -4.831 16.775 23.158 1.00 15.55 83 VAL A O 1
ATOM 564 N N . GLU A 1 84 ? -5.871 16.119 25.036 1.00 15.62 84 GLU A N 1
ATOM 565 C CA . GLU A 1 84 ? -5.333 17.237 25.818 1.00 16.52 84 GLU A CA 1
ATOM 566 C C . GLU A 1 84 ? -3.807 17.241 25.830 1.00 16.72 84 GLU A C 1
ATOM 567 O O . GLU A 1 84 ? -3.187 18.287 25.655 1.00 16.89 84 GLU A O 1
ATOM 573 N N . ASP A 1 85 ? -3.206 16.067 26.020 1.00 16.54 85 ASP A N 1
ATOM 574 C CA . ASP A 1 85 ? -1.759 15.944 26.038 1.00 17.49 85 ASP A CA 1
ATOM 575 C C . ASP A 1 85 ? -1.154 16.285 24.680 1.00 17.07 85 ASP A C 1
ATOM 576 O O . ASP A 1 85 ? -0.144 17.003 24.609 1.00 17.52 85 ASP A O 1
ATOM 581 N N . ARG A 1 86 ? -1.766 15.796 23.597 1.00 16.19 86 ARG A N 1
ATOM 582 C CA . ARG A 1 86 ? -1.261 16.124 22.273 1.00 16.67 86 ARG A CA 1
ATOM 583 C C . ARG A 1 86 ? -1.294 17.633 22.012 1.00 16.65 86 ARG A C 1
ATOM 584 O O . ARG A 1 86 ? -0.335 18.199 21.481 1.00 17.01 86 ARG A O 1
ATOM 592 N N . CYS A 1 87 ? -2.410 18.272 22.376 1.00 16.05 87 CYS A N 1
ATOM 593 C CA . CYS A 1 87 ? -2.518 19.715 22.245 1.00 16.88 87 CYS A CA 1
ATOM 594 C C . CYS A 1 87 ? -1.461 20.435 23.061 1.00 17.53 87 CYS A C 1
ATOM 595 O O . CYS A 1 87 ? -0.862 21.379 22.576 1.00 18.24 87 CYS A O 1
ATOM 598 N N . ALA A 1 88 ? -1.232 19.981 24.296 1.00 18.59 88 ALA A N 1
ATOM 599 C CA . ALA A 1 88 ? -0.254 20.654 25.167 1.00 19.79 88 ALA A CA 1
ATOM 600 C C . ALA A 1 88 ? 1.132 20.565 24.546 1.00 20.47 88 ALA A C 1
ATOM 601 O O . ALA A 1 88 ? 1.882 21.546 24.539 1.00 22.19 88 ALA A O 1
ATOM 603 N N . THR A 1 89 ? 1.474 19.393 24.013 1.00 20.61 89 THR A N 1
ATOM 604 C CA . THR A 1 89 ? 2.786 19.166 23.375 1.00 21.51 89 THR A CA 1
ATOM 605 C C . THR A 1 89 ? 3.000 20.127 22.208 1.00 20.95 89 THR A C 1
ATOM 606 O O . THR A 1 89 ? 4.103 20.665 22.003 1.00 22.77 89 THR A O 1
ATOM 610 N N . LEU A 1 90 ? 1.941 20.352 21.445 1.00 19.31 90 LEU A N 1
ATOM 611 C CA . LEU A 1 90 ? 2.049 21.155 20.232 1.00 18.60 90 LEU A CA 1
ATOM 612 C C . LEU A 1 90 ? 1.790 22.644 20.419 1.00 19.15 90 LEU A C 1
ATOM 613 O O . LEU A 1 90 ? 2.047 23.419 19.503 1.00 19.19 90 LEU A O 1
ATOM 618 N N . GLY A 1 91 ? 1.304 23.038 21.598 1.00 18.81 91 GLY A N 1
ATOM 619 C CA . GLY A 1 91 ? 0.972 24.438 21.849 1.00 19.55 91 GLY A CA 1
ATOM 620 C C . GLY A 1 91 ? -0.400 24.852 21.342 1.00 19.66 91 GLY A C 1
ATOM 621 O O . GLY A 1 91 ? -0.661 26.044 21.116 1.00 20.54 91 GLY A O 1
ATOM 622 N N . ILE A 1 92 ? -1.281 23.873 21.129 1.00 19.49 92 ILE A N 1
ATOM 623 C CA . ILE A 1 92 ? -2.653 24.182 20.766 1.00 19.56 92 ILE A CA 1
ATOM 624 C C . ILE A 1 92 ? -3.425 24.517 22.045 1.00 21.13 92 ILE A C 1
ATOM 625 O O . ILE A 1 92 ? -3.510 23.693 22.953 1.00 21.54 92 ILE A O 1
ATOM 630 N N . THR A 1 93 ? -3.990 25.725 22.101 1.00 22.61 93 THR A N 1
ATOM 631 C CA . THR A 1 93 ? -4.718 26.182 23.290 1.00 23.75 93 THR A CA 1
ATOM 632 C C . THR A 1 93 ? -6.227 26.248 23.084 1.00 23.73 93 THR A C 1
ATOM 633 O O . THR A 1 93 ? -6.989 26.336 24.054 1.00 25.48 93 THR A O 1
ATOM 637 N N . HIS A 1 94 ? -6.662 26.173 21.828 1.00 22.41 94 HIS A N 1
ATOM 638 C CA . HIS A 1 94 ? -8.083 26.186 21.527 1.00 21.98 94 HIS A CA 1
ATOM 639 C C . HIS A 1 94 ? -8.589 24.775 21.271 1.00 20.92 94 HIS A C 1
ATOM 640 O O . HIS A 1 94 ? -8.484 24.255 20.162 1.00 21.39 94 HIS A O 1
ATOM 647 N N . LEU A 1 95 ? -9.132 24.168 22.314 1.00 20.45 95 LEU A N 1
ATOM 648 C CA . LEU A 1 95 ? -9.564 22.785 22.288 1.00 20.44 95 LEU A CA 1
ATOM 649 C C . LEU A 1 95 ? -10.948 22.739 22.897 1.00 20.93 95 LEU A C 1
ATOM 650 O O . LEU A 1 95 ? -11.123 23.061 24.094 1.00 22.32 95 LEU A O 1
ATOM 655 N N . TYR A 1 96 ? -11.924 22.372 22.074 1.00 20.49 96 TYR A N 1
ATOM 656 C CA . TYR A 1 96 ? -13.293 22.185 22.525 1.00 21.48 96 TYR A CA 1
ATOM 657 C C . TYR A 1 96 ? -13.555 20.701 22.563 1.00 21.86 96 TYR A C 1
ATOM 658 O O . TYR A 1 96 ? -13.380 20.007 21.556 1.00 22.44 96 TYR A O 1
ATOM 667 N N . GLN A 1 97 ? -13.962 20.215 23.726 1.00 21.76 97 GLN A N 1
ATOM 668 C CA . GLN A 1 97 ? -14.198 18.799 23.914 1.00 22.43 97 GLN A CA 1
ATOM 669 C C . GLN A 1 97 ? -15.618 18.512 24.362 1.00 22.35 97 GLN A C 1
ATOM 670 O O . GLN A 1 97 ? -16.304 19.383 24.914 1.00 22.29 97 GLN A O 1
ATOM 676 N N . GLY A 1 98 ? -16.064 17.282 24.135 1.00 23.01 98 GLY A N 1
ATOM 677 C CA . GLY A 1 98 ? -17.383 16.834 24.610 1.00 23.78 98 GLY A CA 1
ATOM 678 C C . GLY A 1 98 ? -18.507 17.552 23.892 1.00 25.01 98 GLY A C 1
ATOM 679 O O . GLY A 1 98 ? -19.592 17.758 24.456 1.00 25.44 98 GLY A O 1
ATOM 680 N N . GLN A 1 99 ? -18.250 17.917 22.640 1.00 25.42 99 GLN A N 1
ATOM 681 C CA . GLN A 1 99 ? -19.144 18.783 21.885 1.00 25.90 99 GLN A CA 1
ATOM 682 C C . GLN A 1 99 ? -20.240 18.035 21.166 1.00 26.55 99 GLN A C 1
ATOM 683 O O . GLN A 1 99 ? -20.000 17.040 20.485 1.00 28.49 99 GLN A O 1
ATOM 689 N N . SER A 1 100 ? -21.434 18.594 21.284 1.00 24.99 100 SER A N 1
ATOM 690 C CA . SER A 1 100 ? -22.648 18.146 20.616 1.00 24.06 100 SER A CA 1
ATOM 691 C C . SER A 1 100 ? -22.601 18.316 19.094 1.00 23.03 100 SER A C 1
ATOM 692 O O . SER A 1 100 ? -23.056 17.440 18.345 1.00 25.82 100 SER A O 1
ATOM 695 N N . ASN A 1 101 ? -22.043 19.449 18.671 1.00 23.47 101 ASN A N 1
ATOM 696 C CA . ASN A 1 101 ? -22.139 20.029 17.324 1.00 23.31 101 ASN A CA 1
ATOM 697 C C . ASN A 1 101 ? -20.712 20.176 16.969 1.00 23.47 101 ASN A C 1
ATOM 698 O O . ASN A 1 101 ? -19.815 20.042 17.817 1.00 25.08 101 ASN A O 1
ATOM 703 N N . LYS A 1 102 ? -20.466 20.606 15.758 1.00 23.68 102 LYS A N 1
ATOM 704 C CA . LYS A 1 102 ? -19.260 21.354 15.641 1.00 23.44 102 LYS A CA 1
ATOM 705 C C . LYS A 1 102 ? -19.538 22.832 15.491 1.00 23.17 102 LYS A C 1
ATOM 706 O O . LYS A 1 102 ? -18.679 23.662 15.793 1.00 22.38 102 LYS A O 1
ATOM 712 N N . LEU A 1 103 ? -20.766 23.155 15.087 1.00 22.60 103 LEU A N 1
ATOM 713 C CA . LEU A 1 103 ? -21.149 24.538 14.837 1.00 22.75 103 LEU A CA 1
ATOM 714 C C . LEU A 1 103 ? -21.125 25.417 16.073 1.00 21.94 103 LEU A C 1
ATOM 715 O O . LEU A 1 103 ? -20.721 26.577 15.984 1.00 21.26 103 LEU A O 1
ATOM 720 N N . ILE A 1 104 ? -21.535 24.868 17.215 1.00 22.26 104 ILE A N 1
ATOM 721 C CA . ILE A 1 104 ? -21.558 25.656 18.456 1.00 23.08 104 ILE A CA 1
ATOM 722 C C . ILE A 1 104 ? -20.149 26.089 18.864 1.00 22.56 104 ILE A C 1
ATOM 723 O O . ILE A 1 104 ? -19.890 27.262 19.116 1.00 22.42 104 ILE A O 1
ATOM 728 N N . ALA A 1 105 ? -19.213 25.144 18.846 1.00 22.00 105 ALA A N 1
ATOM 729 C CA . ALA A 1 105 ? -17.818 25.450 19.107 1.00 21.72 105 ALA A CA 1
ATOM 730 C C . ALA A 1 105 ? -17.223 26.380 18.050 1.00 21.00 105 ALA A C 1
ATOM 731 O O . ALA A 1 105 ? -16.498 27.311 18.362 1.00 20.48 105 ALA A O 1
ATOM 733 N N . PHE A 1 106 ? -17.519 26.110 16.780 1.00 20.21 106 PHE A N 1
ATOM 734 C CA . PHE A 1 106 ? -17.064 26.963 15.686 1.00 20.01 106 PHE A CA 1
ATOM 735 C C . PHE A 1 106 ? -17.494 28.425 15.870 1.00 20.45 106 PHE A C 1
ATOM 736 O O . PHE A 1 106 ? -16.678 29.351 15.777 1.00 20.11 106 PHE A O 1
ATOM 744 N N . SER A 1 107 ? -18.779 28.627 16.150 1.00 20.88 107 SER A N 1
ATOM 745 C CA . SER A 1 107 ? -19.299 29.962 16.372 1.00 21.65 107 SER A CA 1
ATOM 746 C C . SER A 1 107 ? -18.595 30.624 17.538 1.00 21.24 107 SER A C 1
ATOM 747 O O . SER A 1 107 ? -18.200 31.787 17.448 1.00 21.15 107 SER A O 1
ATOM 750 N N . ASP A 1 108 ? -18.422 29.870 18.621 1.00 21.15 108 ASP A N 1
ATOM 751 C CA . ASP A 1 108 ? -17.781 30.417 19.823 1.00 22.43 108 ASP A CA 1
ATOM 752 C C . ASP A 1 108 ? -16.340 30.821 19.556 1.00 22.45 108 ASP A C 1
ATOM 753 O O . ASP A 1 108 ? -15.904 31.915 19.926 1.00 22.65 108 ASP A O 1
ATOM 758 N N . LEU A 1 109 ? -15.618 29.948 18.853 1.00 23.01 109 LEU A N 1
ATOM 759 C CA . LEU A 1 109 ? -14.231 30.169 18.503 1.00 23.86 109 LEU A CA 1
ATOM 760 C C . LEU A 1 109 ? -14.069 31.445 17.709 1.00 23.64 109 LEU A C 1
ATOM 761 O O . LEU A 1 109 ? -13.206 32.273 18.021 1.00 25.27 109 LEU A O 1
ATOM 766 N N . LEU A 1 110 ? -14.932 31.646 16.716 1.00 24.54 110 LEU A N 1
ATOM 767 C CA . LEU A 1 110 ? -14.848 32.818 15.845 1.00 25.49 110 LEU A CA 1
ATOM 768 C C . LEU A 1 110 ? -15.179 34.124 16.601 1.00 25.57 110 LEU A C 1
ATOM 769 O O . LEU A 1 110 ? -14.567 35.168 16.349 1.00 25.29 110 LEU A O 1
ATOM 774 N N . GLU A 1 111 ? -16.133 34.057 17.526 1.00 25.85 111 GLU A N 1
ATOM 775 C CA . GLU A 1 111 ? -16.445 35.210 18.385 1.00 26.29 111 GLU A CA 1
ATOM 776 C C . GLU A 1 111 ? -15.268 35.555 19.283 1.00 26.59 111 GLU A C 1
ATOM 777 O O . GLU A 1 111 ? -14.847 36.718 19.346 1.00 27.02 111 GLU A O 1
ATOM 779 N N . LYS A 1 112 ? -14.731 34.545 19.966 1.00 26.30 112 LYS A N 1
ATOM 780 C CA . LYS A 1 112 ? -13.619 34.742 20.899 1.00 26.87 112 LYS A CA 1
ATOM 781 C C . LYS A 1 112 ? -12.365 35.279 20.214 1.00 27.37 112 LYS A C 1
ATOM 782 O O . LYS A 1 112 ? -11.625 36.070 20.805 1.00 28.39 112 LYS A O 1
ATOM 784 N N . LEU A 1 113 ? -12.129 34.867 18.966 1.00 27.34 113 LEU A N 1
ATOM 785 C CA . LEU A 1 113 ? -10.935 35.284 18.235 1.00 26.74 113 LEU A CA 1
ATOM 786 C C . LEU A 1 113 ? -11.177 36.458 17.288 1.00 26.76 113 LEU A C 1
ATOM 787 O O . LEU A 1 113 ? -10.229 36.993 16.712 1.00 26.84 113 LEU A O 1
ATOM 792 N N . ALA A 1 114 ? -12.440 36.861 17.134 1.00 26.35 114 ALA A N 1
ATOM 793 C CA . ALA A 1 114 ? -12.810 37.968 16.236 1.00 26.81 114 ALA A CA 1
ATOM 794 C C . ALA A 1 114 ? -12.282 37.739 14.818 1.00 27.03 114 ALA A C 1
ATOM 795 O O . ALA A 1 114 ? -11.672 38.622 14.200 1.00 26.97 114 ALA A O 1
ATOM 797 N N . ILE A 1 115 ? -12.523 36.529 14.320 1.00 27.14 115 ILE A N 1
ATOM 798 C CA . ILE A 1 115 ? -12.044 36.099 13.000 1.00 27.45 115 ILE A CA 1
ATOM 799 C C . ILE A 1 115 ? -13.271 35.731 12.186 1.00 26.65 115 ILE A C 1
ATOM 800 O O . ILE A 1 115 ? -14.114 34.965 12.676 1.00 27.89 115 ILE A O 1
ATOM 805 N N . ALA A 1 116 ? -13.377 36.282 10.972 1.00 24.81 116 ALA A N 1
ATOM 806 C CA . ALA A 1 116 ? -14.445 35.947 10.015 1.00 24.13 116 ALA A CA 1
ATOM 807 C C . ALA A 1 116 ? -14.304 34.525 9.439 1.00 23.54 116 ALA A C 1
ATOM 808 O O . ALA A 1 116 ? -13.178 34.050 9.277 1.00 23.53 116 ALA A O 1
ATOM 810 N N . PRO A 1 117 ? -15.434 33.886 9.078 1.00 23.04 117 PRO A N 1
ATOM 811 C CA . PRO A 1 117 ? -15.369 32.508 8.548 1.00 22.80 117 PRO A CA 1
ATOM 812 C C . PRO A 1 117 ? -14.502 32.363 7.299 1.00 22.19 117 PRO A C 1
ATOM 813 O O . PRO A 1 117 ? -13.891 31.302 7.102 1.00 20.89 117 PRO A O 1
ATOM 817 N N . GLU A 1 118 ? -14.426 33.387 6.459 1.00 21.94 118 GLU A N 1
ATOM 818 C CA . GLU A 1 118 ? -13.581 33.304 5.258 1.00 22.03 118 GLU A CA 1
ATOM 819 C C . GLU A 1 118 ? -12.099 33.141 5.600 1.00 21.60 118 GLU A C 1
ATOM 820 O O . GLU A 1 118 ? -11.306 32.695 4.765 1.00 21.81 118 GLU A O 1
ATOM 826 N N . ASN A 1 119 ? -11.717 33.513 6.815 1.00 20.58 119 ASN A N 1
ATOM 827 C CA . ASN A 1 119 ? -10.319 33.413 7.214 1.00 20.82 119 ASN A CA 1
ATOM 828 C C . ASN A 1 119 ? -10.044 32.123 7.980 1.00 19.96 119 ASN A C 1
ATOM 829 O O . ASN A 1 119 ? -9.008 31.987 8.619 1.00 19.71 119 ASN A O 1
ATOM 834 N N . VAL A 1 120 ? -10.983 31.182 7.904 1.00 19.16 120 VAL A N 1
ATOM 835 C CA . VAL A 1 120 ? -10.845 29.889 8.584 1.00 18.23 120 VAL A CA 1
ATOM 836 C C . VAL A 1 120 ? -10.700 28.749 7.568 1.00 17.43 120 VAL A C 1
ATOM 837 O O . VAL A 1 120 ? -11.366 28.732 6.522 1.00 16.95 120 VAL A O 1
ATOM 841 N N . ALA A 1 121 ? -9.824 27.800 7.900 1.00 16.58 121 ALA A N 1
ATOM 842 C CA . ALA A 1 121 ? -9.739 26.530 7.182 1.00 15.31 121 ALA A CA 1
ATOM 843 C C . ALA A 1 121 ? -10.175 25.405 8.125 1.00 15.28 121 ALA A C 1
ATOM 844 O O . ALA A 1 121 ? -10.001 25.513 9.353 1.00 16.93 121 ALA A O 1
ATOM 846 N N . TYR A 1 122 ? -10.746 24.347 7.561 1.00 14.66 122 TYR A N 1
ATOM 847 C CA . TYR A 1 122 ? -11.156 23.179 8.358 1.00 14.45 122 TYR A CA 1
ATOM 848 C C . TYR A 1 122 ? -10.787 21.935 7.596 1.00 14.10 122 TYR A C 1
ATOM 849 O O . TYR A 1 122 ? -11.095 21.848 6.415 1.00 14.49 122 TYR A O 1
ATOM 858 N N . VAL A 1 123 ? -10.158 20.984 8.284 1.00 12.83 123 VAL A N 1
ATOM 859 C CA . VAL A 1 123 ? -9.774 19.717 7.652 1.00 12.91 123 VAL A CA 1
ATOM 860 C C . VAL A 1 123 ? -10.567 18.575 8.295 1.00 12.84 123 VAL A C 1
ATOM 861 O O . VAL A 1 123 ? -10.460 18.366 9.507 1.00 13.81 123 VAL A O 1
ATOM 865 N N . GLY A 1 124 ? -11.373 17.874 7.483 1.00 12.86 124 GLY A N 1
ATOM 866 C CA . GLY A 1 124 ? -12.236 16.792 7.963 1.00 12.94 124 GLY A CA 1
ATOM 867 C C . GLY A 1 124 ? -12.124 15.512 7.172 1.00 12.15 124 GLY A C 1
ATOM 868 O O . GLY A 1 124 ? -11.473 15.476 6.123 1.00 13.04 124 GLY A O 1
ATOM 869 N N . ASP A 1 125 ? -12.746 14.453 7.701 1.00 12.38 125 ASP A N 1
ATOM 870 C CA . ASP A 1 125 ? -12.784 13.161 7.009 1.00 12.77 125 ASP A CA 1
ATOM 871 C C . ASP A 1 125 ? -14.159 12.536 6.941 1.00 12.85 125 ASP A C 1
ATOM 872 O O . ASP A 1 125 ? -14.285 11.494 6.315 1.00 13.17 125 ASP A O 1
ATOM 877 N N . ASP A 1 126 ? -15.196 13.142 7.545 1.00 12.95 126 ASP A N 1
ATOM 878 C CA . ASP A 1 126 ? -16.506 12.463 7.552 1.00 14.19 126 ASP A CA 1
ATOM 879 C C . ASP A 1 126 ? -17.629 13.478 7.410 1.00 15.35 126 ASP A C 1
ATOM 880 O O . ASP A 1 126 ? -17.400 14.685 7.461 1.00 15.51 126 ASP A O 1
ATOM 885 N N . LEU A 1 127 ? -18.837 12.973 7.245 1.00 16.82 127 LEU A N 1
ATOM 886 C CA . LEU A 1 127 ? -19.998 13.831 6.983 1.00 17.51 127 LEU A CA 1
ATOM 887 C C . LEU A 1 127 ? -20.292 14.775 8.135 1.00 18.44 127 LEU A C 1
ATOM 888 O O . LEU A 1 127 ? -20.831 15.878 7.923 1.00 19.32 127 LEU A O 1
ATOM 893 N N . ILE A 1 128 ? -19.967 14.350 9.354 1.00 19.22 128 ILE A N 1
ATOM 894 C CA . ILE A 1 128 ? -20.173 15.208 10.527 1.00 20.51 128 ILE A CA 1
ATOM 895 C C . ILE A 1 128 ? -19.351 16.493 10.467 1.00 18.79 128 ILE A C 1
ATOM 896 O O . ILE A 1 128 ? -19.648 17.467 11.155 1.00 19.24 128 ILE A O 1
ATOM 901 N N . ASP A 1 129 ? -18.319 16.506 9.625 1.00 17.12 129 ASP A N 1
ATOM 902 C CA . ASP A 1 129 ? -17.472 17.690 9.476 1.00 15.94 129 ASP A CA 1
ATOM 903 C C . ASP A 1 129 ? -18.043 18.696 8.487 1.00 15.52 129 ASP A C 1
ATOM 904 O O . ASP A 1 129 ? -17.591 19.842 8.434 1.00 15.50 129 ASP A O 1
ATOM 909 N N . TRP A 1 130 ? -19.003 18.257 7.684 1.00 15.67 130 TRP A N 1
ATOM 910 C CA . TRP A 1 130 ? -19.462 19.097 6.582 1.00 15.71 130 TRP A CA 1
ATOM 911 C C . TRP A 1 130 ? -20.191 20.400 6.996 1.00 16.82 130 TRP A C 1
ATOM 912 O O . TRP A 1 130 ? -19.905 21.451 6.426 1.00 17.08 130 TRP A O 1
ATOM 923 N N . PRO A 1 131 ? -21.113 20.334 7.971 1.00 16.84 131 PRO A N 1
ATOM 924 C CA . PRO A 1 131 ? -21.750 21.609 8.341 1.00 17.64 131 PRO A CA 1
ATOM 925 C C . PRO A 1 131 ? -20.782 22.770 8.612 1.00 17.70 131 PRO A C 1
ATOM 926 O O . PRO A 1 131 ? -21.036 23.897 8.170 1.00 19.19 131 PRO A O 1
ATOM 930 N N . VAL A 1 132 ? -19.665 22.509 9.301 1.00 16.98 132 VAL A N 1
ATOM 931 C CA . VAL A 1 132 ? -18.695 23.575 9.548 1.00 17.50 132 VAL A CA 1
ATOM 932 C C . VAL A 1 132 ? -17.883 23.823 8.280 1.00 16.44 132 VAL A C 1
ATOM 933 O O . VAL A 1 132 ? -17.627 24.965 7.912 1.00 16.66 132 VAL A O 1
ATOM 937 N N . MET A 1 133 ? -17.461 22.751 7.604 1.00 16.64 133 MET A N 1
ATOM 938 C CA . MET A 1 133 ? -16.697 22.928 6.367 1.00 16.36 133 MET A CA 1
ATOM 939 C C . MET A 1 133 ? -17.421 23.794 5.341 1.00 16.96 133 MET A C 1
ATOM 940 O O . MET A 1 133 ? -16.792 24.566 4.616 1.00 17.21 133 MET A O 1
ATOM 945 N N . GLU A 1 134 ? -18.744 23.680 5.308 1.00 17.40 134 GLU A N 1
ATOM 946 C CA . GLU A 1 134 ? -19.561 24.430 4.355 1.00 19.48 134 GLU A CA 1
ATOM 947 C C . GLU A 1 134 ? -19.426 25.935 4.569 1.00 20.12 134 GLU A C 1
ATOM 948 O O . GLU A 1 134 ? -19.587 26.719 3.615 1.00 21.12 134 GLU A O 1
ATOM 954 N N . LYS A 1 135 ? -19.133 26.325 5.806 1.00 20.10 135 LYS A N 1
ATOM 955 C CA . LYS A 1 135 ? -19.114 27.744 6.198 1.00 20.49 135 LYS A CA 1
ATOM 956 C C . LYS A 1 135 ? -17.757 28.433 6.103 1.00 19.58 135 LYS A C 1
ATOM 957 O O . LYS A 1 135 ? -17.677 29.663 6.116 1.00 20.48 135 LYS A O 1
ATOM 963 N N . VAL A 1 136 ? -16.677 27.653 6.017 1.00 18.67 136 VAL A N 1
ATOM 964 C CA . VAL A 1 136 ? -15.345 28.227 6.122 1.00 18.41 136 VAL A CA 1
ATOM 965 C C . VAL A 1 136 ? -14.772 28.651 4.771 1.00 17.48 136 VAL A C 1
ATOM 966 O O . VAL A 1 136 ? -15.300 28.291 3.711 1.00 17.97 136 VAL A O 1
ATOM 970 N N . GLY A 1 137 ? -13.687 29.420 4.823 1.00 17.41 137 GLY A N 1
ATOM 971 C CA . GLY A 1 137 ? -13.003 29.895 3.632 1.00 17.35 137 GLY A CA 1
ATOM 972 C C . GLY A 1 137 ? -12.270 28.815 2.851 1.00 17.23 137 GLY A C 1
ATOM 973 O O . GLY A 1 137 ? -12.237 28.837 1.623 1.00 18.03 137 GLY A O 1
ATOM 974 N N . LEU A 1 138 ? -11.653 27.875 3.559 1.00 16.12 138 LEU A N 1
ATOM 975 C CA . LEU A 1 138 ? -10.930 26.793 2.895 1.00 16.15 138 LEU A CA 1
ATOM 976 C C . LEU A 1 138 ? -11.333 25.484 3.562 1.00 15.31 138 LEU A C 1
ATOM 977 O O . LEU A 1 138 ? -10.878 25.181 4.667 1.00 15.61 138 LEU A O 1
ATOM 982 N N . SER A 1 139 ? -12.187 24.707 2.897 1.00 14.73 139 SER A N 1
ATOM 983 C CA . SER A 1 139 ? -12.553 2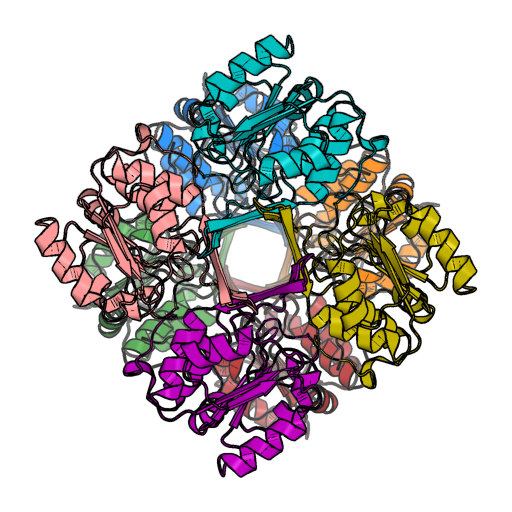3.387 3.390 1.00 14.75 139 SER A CA 1
ATOM 984 C C . SER A 1 139 ? -11.658 22.336 2.753 1.00 14.53 139 SER A C 1
ATOM 985 O O . SER A 1 139 ? -11.386 22.384 1.536 1.00 14.41 139 SER A O 1
ATOM 988 N N . VAL A 1 140 ? -11.202 21.380 3.577 1.00 13.76 140 VAL A N 1
ATOM 989 C CA . VAL A 1 140 ? -10.278 20.357 3.104 1.00 13.36 140 VAL A CA 1
ATOM 990 C C . VAL A 1 140 ? -10.781 18.991 3.519 1.00 12.64 140 VAL A C 1
ATOM 991 O O . VAL A 1 140 ? -11.106 18.777 4.693 1.00 13.28 140 VAL A O 1
ATOM 995 N N . ALA A 1 141 ? -10.859 18.070 2.552 1.00 12.78 141 ALA A N 1
ATOM 996 C CA . ALA A 1 141 ? -11.089 16.657 2.851 1.00 12.34 141 ALA A CA 1
ATOM 997 C C . ALA A 1 141 ? -9.765 15.920 2.709 1.00 12.54 141 ALA A C 1
ATOM 998 O O . ALA A 1 141 ? -9.045 16.128 1.732 1.00 12.97 141 ALA A O 1
ATOM 1000 N N . VAL A 1 142 ? -9.445 15.051 3.664 1.00 12.32 142 VAL A N 1
ATOM 1001 C CA . VAL A 1 142 ? -8.228 14.239 3.504 1.00 11.96 142 VAL A CA 1
ATOM 1002 C C . VAL A 1 142 ? -8.400 13.208 2.375 1.00 12.49 142 VAL A C 1
ATOM 1003 O O . VAL A 1 142 ? -9.535 12.867 1.987 1.00 12.56 142 VAL A O 1
ATOM 1007 N N . ALA A 1 143 ? -7.276 12.717 1.854 1.00 11.88 143 ALA A N 1
ATOM 1008 C CA . ALA A 1 143 ? -7.303 11.847 0.670 1.00 12.63 143 ALA A CA 1
ATOM 1009 C C . ALA A 1 143 ? -8.224 10.657 0.822 1.00 12.56 143 ALA A C 1
ATOM 1010 O O . ALA A 1 143 ? -8.838 10.226 -0.167 1.00 13.56 143 ALA A O 1
ATOM 1012 N N . ASP A 1 144 ? -8.253 10.091 2.028 1.00 12.16 144 ASP A N 1
ATOM 1013 C CA . ASP A 1 144 ? -9.011 8.870 2.299 1.00 12.12 144 ASP A CA 1
ATOM 1014 C C . ASP A 1 144 ? -10.211 9.162 3.204 1.00 12.40 144 ASP A C 1
ATOM 1015 O O . ASP A 1 144 ? -10.635 8.309 3.987 1.00 13.43 144 ASP A O 1
ATOM 1020 N N . ALA A 1 145 ? -10.765 10.363 3.066 1.00 12.71 145 ALA A N 1
ATOM 1021 C CA . ALA A 1 145 ? -12.006 10.727 3.742 1.00 12.69 145 ALA A CA 1
ATOM 1022 C C . ALA A 1 145 ? -13.169 9.875 3.233 1.00 13.03 145 ALA A C 1
ATOM 1023 O O . ALA A 1 145 ? -13.073 9.205 2.196 1.00 13.62 145 ALA A O 1
ATOM 1025 N N . HIS A 1 146 ? -14.294 9.940 3.937 1.00 12.40 146 HIS A N 1
ATOM 1026 C CA . HIS A 1 146 ? -15.492 9.268 3.449 1.00 13.27 146 HIS A CA 1
ATOM 1027 C C . HIS A 1 146 ? -15.781 9.724 2.016 1.00 13.37 146 HIS A C 1
ATOM 1028 O O . HIS A 1 146 ? -15.709 10.905 1.722 1.00 13.63 146 HIS A O 1
ATOM 1035 N N . PRO A 1 147 ? -16.118 8.785 1.111 1.00 14.23 147 PRO A N 1
ATOM 1036 C CA . PRO A 1 147 ? -16.308 9.174 -0.285 1.00 14.50 147 PRO A CA 1
ATOM 1037 C C . PRO A 1 147 ? -17.336 10.282 -0.519 1.00 15.30 147 PRO A C 1
ATOM 1038 O O . PRO A 1 147 ? -17.204 11.025 -1.482 1.00 15.86 147 PRO A O 1
ATOM 1042 N N . LEU A 1 148 ? -18.346 10.406 0.334 1.00 15.47 148 LEU A N 1
ATOM 1043 C CA . LEU A 1 148 ? -19.330 11.469 0.120 1.00 16.24 148 LEU A CA 1
ATOM 1044 C C . LEU A 1 148 ? -18.825 12.865 0.490 1.00 16.19 148 LEU A C 1
ATOM 1045 O O . LEU A 1 148 ? -19.387 13.871 0.033 1.00 17.75 148 LEU A O 1
ATOM 1050 N N . LEU A 1 149 ? -17.790 12.941 1.325 1.00 14.80 149 LEU A N 1
ATOM 1051 C CA . LEU A 1 149 ? -17.236 14.233 1.687 1.00 14.67 149 LEU A CA 1
ATOM 1052 C C . LEU A 1 149 ? -16.316 14.778 0.614 1.00 15.45 149 LEU A C 1
ATOM 1053 O O . LEU A 1 149 ? -16.256 15.996 0.381 1.00 15.36 149 LEU A O 1
ATOM 1058 N N . ILE A 1 150 ? -15.563 13.884 -0.031 1.00 15.14 150 ILE A N 1
ATOM 1059 C CA . ILE A 1 150 ? -14.488 14.312 -0.914 1.00 15.53 150 ILE A CA 1
ATOM 1060 C C . ILE A 1 150 ? -14.884 15.400 -1.944 1.00 16.06 150 ILE A C 1
ATOM 1061 O O . ILE A 1 150 ? -14.212 16.427 -2.036 1.00 15.84 150 ILE A O 1
ATOM 1066 N N . PRO A 1 151 ? -15.978 15.191 -2.714 1.00 16.27 151 PRO A N 1
ATOM 1067 C CA . PRO A 1 151 ? -16.268 16.195 -3.751 1.00 16.70 151 PRO A CA 1
ATOM 1068 C C . PRO A 1 151 ? -16.784 17.530 -3.239 1.00 16.88 151 PRO A C 1
ATOM 1069 O O . PRO A 1 151 ? -16.889 18.484 -4.036 1.00 16.73 151 PRO A O 1
ATOM 1073 N N . ARG A 1 152 ? -17.112 17.602 -1.952 1.00 16.14 152 ARG A N 1
ATOM 1074 C CA . ARG A 1 152 ? -17.651 18.837 -1.388 1.00 16.62 152 ARG A CA 1
ATOM 1075 C C . ARG A 1 152 ? -16.558 19.838 -1.046 1.00 16.90 152 ARG A C 1
ATOM 1076 O O . ARG A 1 152 ? -16.812 21.037 -0.947 1.00 17.59 152 ARG A O 1
ATOM 1084 N N . ALA A 1 153 ? -15.339 19.353 -0.807 1.00 15.78 153 ALA A N 1
ATOM 1085 C CA . ALA A 1 153 ? -14.302 20.227 -0.270 1.00 15.48 153 ALA A CA 1
ATOM 1086 C C . ALA A 1 153 ? -13.620 21.089 -1.312 1.00 15.13 153 ALA A C 1
ATOM 1087 O O . ALA A 1 153 ? -13.525 20.717 -2.497 1.00 15.72 153 ALA A O 1
ATOM 1089 N N . ASP A 1 154 ? -13.107 22.240 -0.872 1.00 14.91 154 ASP A N 1
ATOM 1090 C CA . ASP A 1 154 ? -12.300 23.071 -1.767 1.00 15.06 154 ASP A CA 1
ATOM 1091 C C . ASP A 1 154 ? -11.031 22.352 -2.210 1.00 14.95 154 ASP A C 1
ATOM 1092 O O . ASP A 1 154 ? -10.606 22.484 -3.357 1.00 15.40 154 ASP A O 1
ATOM 1097 N N . TYR A 1 155 ? -10.406 21.641 -1.282 1.00 14.05 155 TYR A N 1
ATOM 1098 C CA . TYR A 1 155 ? -9.150 20.962 -1.562 1.00 14.10 155 TYR A CA 1
ATOM 1099 C C . TYR A 1 155 ? -9.200 19.558 -0.983 1.00 13.00 155 TYR A C 1
ATOM 1100 O O . TYR A 1 155 ? -9.650 19.375 0.141 1.00 14.03 155 TYR A O 1
ATOM 1109 N N . VAL A 1 156 ? -8.744 18.574 -1.768 1.00 13.36 156 VAL A N 1
ATOM 1110 C CA . VAL A 1 156 ? -8.599 17.203 -1.282 1.00 13.04 156 VAL A CA 1
ATOM 1111 C C . VAL A 1 156 ? -7.101 16.929 -1.145 1.00 12.92 156 VAL A C 1
ATOM 1112 O O . VAL A 1 156 ? -6.338 17.098 -2.107 1.00 13.26 156 VAL A O 1
ATOM 1116 N N . THR A 1 157 ? -6.662 16.533 0.046 1.00 12.60 157 THR A N 1
ATOM 1117 C CA . THR A 1 157 ? -5.229 16.325 0.210 1.00 12.86 157 THR A CA 1
ATOM 1118 C C . THR A 1 157 ? -4.758 15.120 -0.599 1.00 12.65 157 THR A C 1
ATOM 1119 O O . THR A 1 157 ? -5.539 14.197 -0.863 1.00 13.29 157 THR A O 1
ATOM 1123 N N . ARG A 1 158 ? -3.473 15.124 -0.960 1.00 12.73 158 ARG A N 1
ATOM 1124 C CA . ARG A 1 158 ? -2.850 13.951 -1.559 1.00 13.60 158 ARG A CA 1
ATOM 1125 C C . ARG A 1 158 ? -2.541 12.879 -0.511 1.00 13.02 158 ARG A C 1
ATOM 1126 O O . ARG A 1 158 ? -2.577 11.671 -0.809 1.00 13.57 158 ARG A O 1
ATOM 1134 N N . ILE A 1 159 ? -2.183 13.319 0.702 1.00 12.61 159 ILE A N 1
ATOM 1135 C CA . ILE A 1 159 ? -1.769 12.415 1.776 1.00 13.32 159 ILE A CA 1
ATOM 1136 C C . ILE A 1 159 ? -2.947 12.004 2.656 1.00 12.60 159 ILE A C 1
ATOM 1137 O O . ILE A 1 159 ? -3.866 12.802 2.927 1.00 12.80 159 ILE A O 1
ATOM 1142 N N . ALA A 1 160 ? -2.939 10.746 3.091 1.00 12.41 160 ALA A N 1
ATOM 1143 C CA . ALA A 1 160 ? -4.031 10.206 3.890 1.00 12.48 160 ALA A CA 1
ATOM 1144 C C . ALA A 1 160 ? -4.081 10.727 5.334 1.00 12.29 160 ALA A C 1
ATOM 1145 O O . ALA A 1 160 ? -3.076 11.224 5.877 1.00 12.15 160 ALA A O 1
ATOM 1147 N N . GLY A 1 161 ? -5.266 10.611 5.954 1.00 12.14 161 GLY A N 1
ATOM 1148 C CA . GLY A 1 161 ? -5.389 10.960 7.365 1.00 12.65 161 GLY A CA 1
ATOM 1149 C C . GLY A 1 161 ? -4.382 10.213 8.225 1.00 13.03 161 GLY A C 1
ATOM 1150 O O . GLY A 1 161 ? -4.145 9.032 8.023 1.00 13.35 161 GLY A O 1
ATOM 1151 N N . GLY A 1 162 ? -3.785 10.912 9.183 1.00 12.61 162 GLY A N 1
ATOM 1152 C CA . GLY A 1 162 ? -2.784 10.288 10.053 1.00 12.41 162 GLY A CA 1
ATOM 1153 C C . GLY A 1 162 ? -1.418 10.070 9.432 1.00 12.13 162 GLY A C 1
ATOM 1154 O O . GLY A 1 162 ? -0.493 9.630 10.117 1.00 13.12 162 GLY A O 1
ATOM 1155 N N . ARG A 1 163 ? -1.297 10.377 8.135 1.00 12.23 163 ARG A N 1
ATOM 1156 C CA . ARG A 1 163 ? -0.060 10.081 7.428 1.00 12.04 163 ARG A CA 1
ATOM 1157 C C . ARG A 1 163 ? 0.664 11.333 6.975 1.00 11.90 163 ARG A C 1
ATOM 1158 O O . ARG A 1 163 ? 1.732 11.246 6.362 1.00 12.48 163 ARG A O 1
ATOM 1166 N N . GLY A 1 164 ? 0.081 12.496 7.270 1.00 11.05 164 GLY A N 1
ATOM 1167 C CA . GLY A 1 164 ? 0.658 13.752 6.813 1.00 11.59 164 GLY A CA 1
ATOM 1168 C C . GLY A 1 164 ? -0.284 14.648 6.012 1.00 12.32 164 GLY A C 1
ATOM 1169 O O . GLY A 1 164 ? 0.173 15.628 5.439 1.00 12.39 164 GLY A O 1
ATOM 1170 N N . ALA A 1 165 ? -1.584 14.352 6.010 1.00 11.91 165 ALA A N 1
ATOM 1171 C CA . ALA A 1 165 ? -2.569 15.267 5.434 1.00 11.64 165 ALA A CA 1
ATOM 1172 C C . ALA A 1 165 ? -2.517 16.622 6.128 1.00 12.31 165 ALA A C 1
ATOM 1173 O O . ALA A 1 165 ? -2.624 17.675 5.481 1.00 12.90 165 ALA A O 1
ATOM 1175 N N . VAL A 1 166 ? -2.392 16.599 7.453 1.00 11.74 166 VAL A N 1
ATOM 1176 C CA . VAL A 1 166 ? -2.343 17.868 8.185 1.00 12.46 166 VAL A CA 1
ATOM 1177 C C . VAL A 1 166 ? -1.089 18.644 7.849 1.00 12.84 166 VAL A C 1
ATOM 1178 O O . VAL A 1 166 ? -1.159 19.864 7.613 1.00 13.07 166 VAL A O 1
ATOM 1182 N N . ARG A 1 167 ? 0.062 17.955 7.801 1.00 12.46 167 ARG A N 1
ATOM 1183 C CA . ARG A 1 167 ? 1.283 18.631 7.369 1.00 13.06 167 ARG A CA 1
ATOM 1184 C C . ARG A 1 167 ? 1.115 19.233 5.978 1.00 12.71 167 ARG A C 1
ATOM 1185 O O . ARG A 1 167 ? 1.572 20.347 5.727 1.00 13.31 167 ARG A O 1
ATOM 1193 N N . GLU A 1 168 ? 0.456 18.503 5.077 1.00 12.64 168 GLU A N 1
ATOM 1194 C CA . GLU A 1 168 ? 0.225 19.007 3.716 1.00 12.52 168 GLU A CA 1
ATOM 1195 C C . GLU A 1 168 ? -0.568 20.325 3.753 1.00 12.54 168 GLU A C 1
ATOM 1196 O O . GLU A 1 168 ? -0.217 21.295 3.045 1.00 13.18 168 GLU A O 1
ATOM 1202 N N . VAL A 1 169 ? -1.583 20.396 4.610 1.00 13.56 169 VAL A N 1
ATOM 1203 C CA . VAL A 1 169 ? -2.392 21.620 4.726 1.00 13.38 169 VAL A CA 1
ATOM 1204 C C . VAL A 1 169 ? -1.576 22.754 5.342 1.00 13.51 169 VAL A C 1
ATOM 1205 O O . VAL A 1 169 ? -1.610 23.889 4.853 1.00 14.28 169 VAL A O 1
ATOM 1209 N N . CYS A 1 170 ? -0.794 22.446 6.372 1.00 14.27 170 CYS A N 1
ATOM 1210 C CA . CYS A 1 170 ? 0.056 23.475 6.967 1.00 14.56 170 CYS A CA 1
ATOM 1211 C C . CYS A 1 170 ? 1.039 24.001 5.923 1.00 14.96 170 CYS A C 1
ATOM 1212 O O . CYS A 1 170 ? 1.245 25.217 5.819 1.00 15.62 170 CYS A O 1
ATOM 1215 N N . ASP A 1 171 ? 1.641 23.091 5.153 1.00 14.94 171 ASP A N 1
ATOM 1216 C CA . ASP A 1 171 ? 2.595 23.473 4.105 1.00 14.93 171 ASP A CA 1
ATOM 1217 C C . ASP A 1 171 ? 1.915 24.368 3.071 1.00 15.23 171 ASP A C 1
ATOM 1218 O O . ASP A 1 171 ? 2.518 25.325 2.577 1.00 15.89 171 ASP A O 1
ATOM 1223 N N . LEU A 1 172 ? 0.671 24.046 2.725 1.00 15.24 172 LEU A N 1
ATOM 1224 C CA . LEU A 1 172 ? -0.085 24.842 1.747 1.00 16.10 172 LEU A CA 1
ATOM 1225 C C . LEU A 1 172 ? -0.334 26.261 2.262 1.00 15.92 172 LEU A C 1
ATOM 1226 O O . LEU A 1 172 ? -0.125 27.240 1.534 1.00 16.13 172 LEU A O 1
ATOM 1231 N N . LEU A 1 173 ? -0.815 26.369 3.502 1.00 15.78 173 LEU A N 1
ATOM 1232 C CA . LEU A 1 173 ? -1.055 27.694 4.090 1.00 16.59 173 LEU A CA 1
ATOM 1233 C C . LEU A 1 173 ? 0.225 28.512 4.157 1.00 17.07 173 LEU A C 1
ATOM 1234 O O . LEU A 1 173 ? 0.222 29.698 3.811 1.00 17.92 173 LEU A O 1
ATOM 1239 N N . LEU A 1 174 ? 1.317 27.899 4.605 1.00 18.38 174 LEU A N 1
ATOM 1240 C CA . LEU A 1 174 ? 2.579 28.622 4.748 1.00 19.88 174 LEU A CA 1
ATOM 1241 C C . LEU A 1 174 ? 3.105 29.059 3.387 1.00 19.88 174 LEU A C 1
ATOM 1242 O O . LEU A 1 174 ? 3.579 30.197 3.234 1.00 20.45 174 LEU A O 1
ATOM 1247 N N . LEU A 1 175 ? 3.000 28.181 2.386 1.00 19.80 175 LEU A N 1
ATOM 1248 C CA . LEU A 1 175 ? 3.421 28.527 1.022 1.00 20.62 175 LEU A CA 1
ATOM 1249 C C . LEU A 1 175 ? 2.610 29.711 0.495 1.00 20.55 175 LEU A C 1
ATOM 1250 O O . LEU A 1 175 ? 3.191 30.696 -0.016 1.00 21.07 175 LEU A O 1
ATOM 1255 N N . ALA A 1 176 ? 1.289 29.639 0.654 1.00 20.43 176 ALA A N 1
ATOM 1256 C CA . ALA A 1 176 ? 0.370 30.662 0.155 1.00 21.40 176 ALA A CA 1
ATOM 1257 C C . ALA A 1 176 ? 0.682 32.011 0.782 1.00 21.79 176 ALA A C 1
ATOM 1258 O O . ALA A 1 176 ? 0.553 33.061 0.127 1.00 22.56 176 ALA A O 1
ATOM 1260 N N . GLN A 1 177 ? 1.102 31.975 2.042 1.00 22.25 177 GLN A N 1
ATOM 1261 C CA . GLN A 1 177 ? 1.361 33.191 2.823 1.00 23.39 177 GLN A CA 1
ATOM 1262 C C . GLN A 1 177 ? 2.839 33.619 2.785 1.00 25.16 177 GLN A C 1
ATOM 1263 O O . GLN A 1 177 ? 3.248 34.552 3.489 1.00 26.12 177 GLN A O 1
ATOM 1269 N N . GLY A 1 178 ? 3.624 32.960 1.937 1.00 26.53 178 GLY A N 1
ATOM 1270 C CA . GLY A 1 178 ? 5.044 33.265 1.772 1.00 28.92 178 GLY A CA 1
ATOM 1271 C C . GLY A 1 178 ? 5.890 32.992 3.001 1.00 30.34 178 GLY A C 1
ATOM 1272 O O . GLY A 1 178 ? 6.795 33.768 3.325 1.00 31.43 178 GLY A O 1
ATOM 1273 N N . LYS A 1 179 ? 5.612 31.880 3.679 1.00 30.96 179 LYS A N 1
ATOM 1274 C CA . LYS A 1 179 ? 6.261 31.567 4.957 1.00 31.97 179 LYS A CA 1
ATOM 1275 C C . LYS A 1 179 ? 6.857 30.156 5.008 1.00 32.46 179 LYS A C 1
ATOM 1276 O O . LYS A 1 179 ? 7.331 29.732 6.063 1.00 33.42 179 LYS A O 1
ATOM 1282 N N . LEU A 1 180 ? 6.841 29.433 3.887 1.00 32.80 180 LEU A N 1
ATOM 1283 C CA . LEU A 1 180 ? 7.245 28.017 3.871 1.00 33.56 180 LEU A CA 1
ATOM 1284 C C . LEU A 1 180 ? 8.756 27.833 4.042 1.00 33.90 180 LEU A C 1
ATOM 1285 O O . LEU A 1 180 ? 9.550 28.327 3.232 1.00 34.31 180 LEU A O 1
ATOM 1290 N N . LEU B 1 8 ? -27.578 -0.384 -8.979 1.00 28.15 8 LEU B N 1
ATOM 1291 C CA . LEU B 1 8 ? -27.822 0.898 -8.251 1.00 27.52 8 LEU B CA 1
ATOM 1292 C C . LEU B 1 8 ? -26.537 1.632 -7.896 1.00 26.79 8 LEU B C 1
ATOM 1293 O O . LEU B 1 8 ? -25.475 1.028 -7.657 1.00 26.54 8 LEU B O 1
ATOM 1295 N N . ALA B 1 9 ? -26.637 2.957 -7.891 1.00 25.95 9 ALA B N 1
ATOM 1296 C CA . ALA B 1 9 ? -25.480 3.795 -7.678 1.00 25.06 9 ALA B CA 1
ATOM 1297 C C . ALA B 1 9 ? -25.160 3.902 -6.189 1.00 23.82 9 ALA B C 1
ATOM 1298 O O . ALA B 1 9 ? -26.065 4.149 -5.377 1.00 25.45 9 ALA B O 1
ATOM 1300 N N . THR B 1 10 ? -23.881 3.695 -5.841 1.00 22.33 10 THR B N 1
ATOM 1301 C CA . THR B 1 10 ? -23.393 3.927 -4.465 1.00 19.92 10 THR B CA 1
ATOM 1302 C C . THR B 1 10 ? -22.094 4.698 -4.482 1.00 19.41 10 THR B C 1
ATOM 1303 O O . THR B 1 10 ? -21.378 4.730 -5.475 1.00 19.28 10 THR B O 1
ATOM 1307 N N . CYS B 1 11 ? -21.784 5.319 -3.354 1.00 18.69 11 CYS B N 1
ATOM 1308 C CA . CYS B 1 11 ? -20.551 6.090 -3.269 1.00 18.06 11 CYS B CA 1
ATOM 1309 C C . CYS B 1 11 ? -19.267 5.248 -3.307 1.00 17.88 11 CYS B C 1
ATOM 1310 O O . CYS B 1 11 ? -18.191 5.832 -3.372 1.00 17.72 11 CYS B O 1
ATOM 1313 N N . TYR B 1 12 ? -19.392 3.911 -3.289 1.00 17.01 12 TYR B N 1
ATOM 1314 C CA . TYR B 1 12 ? -18.261 2.976 -3.415 1.00 16.98 12 TYR B CA 1
ATOM 1315 C C . TYR B 1 12 ? -18.241 2.296 -4.775 1.00 17.86 12 TYR B C 1
ATOM 1316 O O . TYR B 1 12 ? -17.348 1.493 -5.040 1.00 18.78 12 TYR B O 1
ATOM 1325 N N . GLY B 1 13 ? -19.222 2.626 -5.611 1.00 18.13 13 GLY B N 1
ATOM 1326 C CA . GLY B 1 13 ? -19.345 2.005 -6.935 1.00 18.69 13 GLY B CA 1
ATOM 1327 C C . GLY B 1 13 ? -20.652 1.252 -7.089 1.00 18.59 13 GLY B C 1
ATOM 1328 O O . GLY B 1 13 ? -21.392 1.053 -6.115 1.00 18.75 13 GLY B O 1
ATOM 1329 N N . PRO B 1 14 ? -20.959 0.821 -8.321 1.00 18.03 14 PRO B N 1
ATOM 1330 C CA . PRO B 1 14 ? -22.211 0.119 -8.571 1.00 18.19 14 PRO B CA 1
ATOM 1331 C C . PRO B 1 14 ? -22.402 -1.155 -7.760 1.00 18.31 14 PRO B C 1
ATOM 1332 O O . PRO B 1 14 ? -21.445 -1.894 -7.492 1.00 18.82 14 PRO B O 1
ATOM 1336 N N . VAL B 1 15 ? -23.649 -1.393 -7.387 1.00 18.47 15 VAL B N 1
ATOM 1337 C CA . VAL B 1 15 ? -24.022 -2.658 -6.769 1.00 19.43 15 VAL B CA 1
ATOM 1338 C C . VAL B 1 15 ? -25.138 -3.281 -7.614 1.00 19.62 15 VAL B C 1
ATOM 1339 O O . VAL B 1 15 ? -25.807 -2.588 -8.392 1.00 21.30 15 VAL B O 1
ATOM 1343 N N . SER B 1 16 ? -25.331 -4.583 -7.482 1.00 18.43 16 SER B N 1
ATOM 1344 C CA . SER B 1 16 ? -26.356 -5.248 -8.275 1.00 18.82 16 SER B CA 1
ATOM 1345 C C . SER B 1 16 ? -27.740 -4.951 -7.714 1.00 18.81 16 SER B C 1
ATOM 1346 O O . SER B 1 16 ? -27.883 -4.647 -6.524 1.00 18.72 16 SER B O 1
ATOM 1349 N N . ALA B 1 17 ? -28.765 -5.079 -8.563 1.00 19.34 17 ALA B N 1
ATOM 1350 C CA . ALA B 1 17 ? -30.142 -4.932 -8.105 1.00 19.80 17 ALA B CA 1
ATOM 1351 C C . ALA B 1 17 ? -30.477 -5.943 -7.013 1.00 19.82 17 ALA B C 1
ATOM 1352 O O . ALA B 1 17 ? -31.222 -5.628 -6.068 1.00 20.30 17 ALA B O 1
ATOM 1354 N N . ASP B 1 18 ? -29.929 -7.150 -7.134 1.00 19.99 18 ASP B N 1
ATOM 1355 C CA . ASP B 1 18 ? -30.164 -8.201 -6.152 1.00 21.37 18 ASP B CA 1
ATOM 1356 C C . ASP B 1 18 ? -29.595 -7.819 -4.790 1.00 19.91 18 ASP B C 1
ATOM 1357 O O . ASP B 1 18 ? -30.246 -8.022 -3.774 1.00 20.03 18 ASP B O 1
ATOM 1362 N N . VAL B 1 19 ? -28.383 -7.255 -4.762 1.00 18.92 19 VAL B N 1
ATOM 1363 C CA . VAL B 1 19 ? -27.801 -6.855 -3.492 1.00 17.77 19 VAL B CA 1
ATOM 1364 C C . VAL B 1 19 ? -28.591 -5.691 -2.871 1.00 17.76 19 VAL B C 1
ATOM 1365 O O . VAL B 1 19 ? -28.822 -5.679 -1.660 1.00 18.86 19 VAL B O 1
ATOM 1369 N N . MET B 1 20 ? -29.019 -4.735 -3.700 1.00 18.42 20 MET B N 1
ATOM 1370 C CA . MET B 1 20 ? -29.790 -3.598 -3.190 1.00 19.18 20 MET B CA 1
ATOM 1371 C C . MET B 1 20 ? -31.103 -4.099 -2.611 1.00 19.09 20 MET B C 1
ATOM 1372 O O . MET B 1 20 ? -31.530 -3.634 -1.558 1.00 19.24 20 MET B O 1
ATOM 1377 N N . ALA B 1 21 ? -31.749 -5.042 -3.304 1.00 19.01 21 ALA B N 1
ATOM 1378 C CA . ALA B 1 21 ? -33.008 -5.609 -2.809 1.00 19.84 21 ALA B CA 1
ATOM 1379 C C . ALA B 1 21 ? -32.822 -6.339 -1.484 1.00 19.72 21 ALA B C 1
ATOM 1380 O O . ALA B 1 21 ? -33.645 -6.210 -0.590 1.00 21.51 21 ALA B O 1
ATOM 1382 N N . LYS B 1 22 ? -31.725 -7.085 -1.339 1.00 19.45 22 LYS B N 1
ATOM 1383 C CA . LYS B 1 22 ? -31.440 -7.752 -0.059 1.00 19.65 22 LYS B CA 1
ATOM 1384 C C . LYS B 1 22 ? -31.225 -6.722 1.053 1.00 20.06 22 LYS B C 1
ATOM 1385 O O . LYS B 1 22 ? -31.718 -6.883 2.175 1.00 20.38 22 LYS B O 1
ATOM 1391 N N . ALA B 1 23 ? -30.484 -5.665 0.729 1.00 19.79 23 ALA B N 1
ATOM 1392 C CA . ALA B 1 23 ? -30.175 -4.595 1.682 1.00 20.11 23 ALA B CA 1
ATOM 1393 C C . ALA B 1 23 ? -31.435 -3.873 2.168 1.00 21.04 23 ALA B C 1
ATOM 1394 O O . ALA B 1 23 ? -31.518 -3.480 3.336 1.00 21.06 23 ALA B O 1
ATOM 1396 N N . GLU B 1 24 ? -32.416 -3.719 1.278 1.00 22.08 24 GLU B N 1
ATOM 1397 C CA . GLU B 1 24 ? -33.635 -2.971 1.596 1.00 24.87 24 GLU B CA 1
ATOM 1398 C C . GLU B 1 24 ? -34.399 -3.609 2.751 1.00 24.00 24 GLU B C 1
ATOM 1399 O O . GLU B 1 24 ? -35.159 -2.918 3.450 1.00 24.44 24 GLU B O 1
ATOM 1405 N N . ASN B 1 25 ? -34.206 -4.914 2.937 1.00 23.61 25 ASN B N 1
ATOM 1406 C CA . ASN B 1 25 ? -35.014 -5.710 3.864 1.00 24.48 25 ASN B CA 1
ATOM 1407 C C . ASN B 1 25 ? -34.315 -6.022 5.187 1.00 23.13 25 ASN B C 1
ATOM 1408 O O . ASN B 1 25 ? -34.808 -6.822 5.981 1.00 24.15 25 ASN B O 1
ATOM 1413 N N . ILE B 1 26 ? -33.149 -5.429 5.421 1.00 20.99 26 ILE B N 1
ATOM 1414 C CA . ILE B 1 26 ? -32.363 -5.786 6.607 1.00 19.76 26 ILE B CA 1
ATOM 1415 C C . ILE B 1 26 ? -32.825 -5.063 7.884 1.00 19.67 26 ILE B C 1
ATOM 1416 O O . ILE B 1 26 ? -32.824 -3.822 7.955 1.00 20.01 26 ILE B O 1
ATOM 1421 N N . ARG B 1 27 ? -33.217 -5.847 8.883 1.00 20.27 27 ARG B N 1
ATOM 1422 C CA . ARG B 1 27 ? -33.575 -5.311 10.196 1.00 20.36 27 ARG B CA 1
ATOM 1423 C C . ARG B 1 27 ? -32.512 -5.573 11.264 1.00 19.60 27 ARG B C 1
ATOM 1424 O O . ARG B 1 27 ? -32.585 -5.004 12.344 1.00 20.33 27 ARG B O 1
ATOM 1432 N N . LEU B 1 28 ? -31.541 -6.447 10.967 1.00 19.17 28 LEU B N 1
ATOM 1433 C CA . LEU B 1 28 ? -30.492 -6.810 11.935 1.00 18.18 28 LEU B CA 1
ATOM 1434 C C . LEU B 1 28 ? -29.188 -7.000 11.194 1.00 17.28 28 LEU B C 1
ATOM 1435 O O . LEU B 1 28 ? -29.139 -7.761 10.225 1.00 17.47 28 LEU B O 1
ATOM 1440 N N . LEU B 1 29 ? -28.153 -6.305 11.668 1.00 15.98 29 LEU B N 1
ATOM 1441 C CA . LEU B 1 29 ? -26.807 -6.388 11.105 1.00 15.65 29 LEU B CA 1
ATOM 1442 C C . LEU B 1 29 ? -25.900 -7.054 12.127 1.00 15.82 29 LEU B C 1
ATOM 1443 O O . LEU B 1 29 ? -25.706 -6.520 13.226 1.00 16.01 29 LEU B O 1
ATOM 1448 N N . ILE B 1 30 ? -25.348 -8.213 11.762 1.00 15.51 30 ILE B N 1
ATOM 1449 C CA . ILE B 1 30 ? -24.440 -8.936 12.657 1.00 16.07 30 ILE B CA 1
ATOM 1450 C C . ILE B 1 30 ? -23.018 -8.752 12.143 1.00 15.84 30 ILE B C 1
ATOM 1451 O O . ILE B 1 30 ? -22.754 -8.931 10.942 1.00 15.35 30 ILE B O 1
ATOM 1456 N N . LEU B 1 31 ? -22.123 -8.364 13.052 1.00 15.43 31 LEU B N 1
ATOM 1457 C CA . LEU B 1 31 ? -20.755 -8.021 12.684 1.00 16.25 31 LEU B CA 1
ATOM 1458 C C . LEU B 1 31 ? -19.754 -8.905 13.382 1.00 17.07 31 LEU B C 1
ATOM 1459 O O . LEU B 1 31 ? -19.758 -9.025 14.605 1.00 19.50 31 LEU B O 1
ATOM 1464 N N . ASP B 1 32 ? -18.873 -9.510 12.600 1.00 15.58 32 ASP B N 1
ATOM 1465 C CA . ASP B 1 32 ? -17.723 -10.191 13.159 1.00 15.46 32 ASP B CA 1
ATOM 1466 C C . ASP B 1 32 ? -16.776 -9.108 13.680 1.00 14.94 32 ASP B C 1
ATOM 1467 O O . ASP B 1 32 ? -16.742 -7.984 13.144 1.00 15.88 32 ASP B O 1
ATOM 1472 N N . VAL B 1 33 ? -15.975 -9.439 14.691 1.00 13.84 33 VAL B N 1
ATOM 1473 C CA . VAL B 1 33 ? -15.016 -8.468 15.193 1.00 13.32 33 VAL B CA 1
ATOM 1474 C C . VAL B 1 33 ? -13.687 -8.527 14.435 1.00 12.97 33 VAL B C 1
ATOM 1475 O O . VAL B 1 33 ? -13.326 -7.577 13.724 1.00 13.53 33 VAL B O 1
ATOM 1479 N N . ASP B 1 34 ? -12.936 -9.607 14.610 1.00 13.59 34 ASP B N 1
ATOM 1480 C CA . ASP B 1 34 ? -11.570 -9.636 14.077 1.00 13.04 34 ASP B CA 1
ATOM 1481 C C . ASP B 1 34 ? -11.542 -9.701 12.553 1.00 12.20 34 ASP B C 1
ATOM 1482 O O . ASP B 1 34 ? -12.102 -10.636 11.950 1.00 12.90 34 ASP B O 1
ATOM 1487 N N . GLY B 1 35 ? -10.901 -8.704 11.937 1.00 12.00 35 GLY B N 1
ATOM 1488 C CA . GLY B 1 35 ? -10.774 -8.642 10.484 1.00 11.84 35 GLY B CA 1
ATOM 1489 C C . GLY B 1 35 ? -11.960 -8.009 9.787 1.00 11.24 35 GLY B C 1
ATOM 1490 O O . GLY B 1 35 ? -11.974 -7.897 8.560 1.00 11.86 35 GLY B O 1
ATOM 1491 N N . VAL B 1 36 ? -12.955 -7.592 10.564 1.00 12.16 36 VAL B N 1
ATOM 1492 C CA . VAL B 1 36 ? -14.139 -6.909 10.026 1.00 11.93 36 VAL B CA 1
ATOM 1493 C C . VAL B 1 36 ? -14.230 -5.532 10.695 1.00 11.78 36 VAL B C 1
ATOM 1494 O O . VAL B 1 36 ? -14.037 -4.486 10.050 1.00 11.97 36 VAL B O 1
ATOM 1498 N N . LEU B 1 37 ? -14.478 -5.537 12.004 1.00 11.74 37 LEU B N 1
ATOM 1499 C CA . LEU B 1 37 ? -14.417 -4.307 12.785 1.00 13.04 37 LEU B CA 1
ATOM 1500 C C . LEU B 1 37 ? -12.982 -3.870 13.061 1.00 12.73 37 LEU B C 1
ATOM 1501 O O . LEU B 1 37 ? -12.742 -2.718 13.331 1.00 13.75 37 LEU B O 1
ATOM 1506 N N . SER B 1 38 ? -12.047 -4.810 13.011 1.00 14.32 38 SER B N 1
ATOM 1507 C CA . SER B 1 38 ? -10.658 -4.532 13.268 1.00 14.83 38 SER B CA 1
ATOM 1508 C C . SER B 1 38 ? -9.844 -4.829 12.033 1.00 15.13 38 SER B C 1
ATOM 1509 O O . SER B 1 38 ? -10.321 -5.434 11.062 1.00 15.05 38 SER B O 1
ATOM 1512 N N . ASP B 1 39 ? -8.577 -4.442 12.142 1.00 16.47 39 ASP B N 1
ATOM 1513 C CA . ASP B 1 39 ? -7.561 -4.704 11.169 1.00 16.64 39 ASP B CA 1
ATOM 1514 C C . ASP B 1 39 ? -7.040 -6.158 11.134 1.00 16.62 39 ASP B C 1
ATOM 1515 O O . ASP B 1 39 ? -6.080 -6.480 10.412 1.00 18.02 39 ASP B O 1
ATOM 1520 N N . GLY B 1 40 ? -7.667 -7.041 11.898 1.00 14.07 40 GLY B N 1
ATOM 1521 C CA . GLY B 1 40 ? -7.252 -8.434 11.904 1.00 13.52 40 GLY B CA 1
ATOM 1522 C C . GLY B 1 40 ? -6.146 -8.734 12.895 1.00 12.64 40 GLY B C 1
ATOM 1523 O O . GLY B 1 40 ? -5.735 -9.888 13.028 1.00 13.19 40 GLY B O 1
ATOM 1524 N N . LEU B 1 41 ? -5.631 -7.699 13.567 1.00 12.82 41 LEU B N 1
ATOM 1525 C CA . LEU B 1 41 ? -4.527 -7.862 14.526 1.00 13.44 41 LEU B CA 1
ATOM 1526 C C . LEU B 1 41 ? -5.020 -7.923 15.968 1.00 13.48 41 LEU B C 1
ATOM 1527 O O . LEU B 1 41 ? -6.081 -7.397 16.315 1.00 14.27 41 LEU B O 1
ATOM 1532 N N . ILE B 1 42 ? -4.220 -8.569 16.805 1.00 13.19 42 ILE B N 1
ATOM 1533 C CA . ILE B 1 42 ? -4.392 -8.463 18.244 1.00 15.09 42 ILE B CA 1
ATOM 1534 C C . ILE B 1 42 ? -3.029 -8.081 18.819 1.00 13.51 42 ILE B C 1
ATOM 1535 O O . ILE B 1 42 ? -1.978 -8.659 18.475 1.00 14.16 42 ILE B O 1
ATOM 1540 N N . TYR B 1 43 ? -3.052 -7.015 19.611 1.00 13.22 43 TYR B N 1
ATOM 1541 C CA . TYR B 1 43 ? -1.841 -6.460 20.170 1.00 13.79 43 TYR B CA 1
ATOM 1542 C C . TYR B 1 43 ? -1.669 -7.014 21.571 1.00 12.94 43 TYR B C 1
ATOM 1543 O O . TYR B 1 43 ? -2.544 -6.839 22.412 1.00 14.28 43 TYR B O 1
ATOM 1552 N N . MET B 1 44 ? -0.552 -7.693 21.817 1.00 13.25 44 MET B N 1
ATOM 1553 C CA . MET B 1 44 ? -0.340 -8.390 23.100 1.00 14.76 44 MET B CA 1
ATOM 1554 C C . MET B 1 44 ? 0.933 -7.893 23.750 1.00 14.81 44 MET B C 1
ATOM 1555 O O . MET B 1 44 ? 1.947 -7.712 23.075 1.00 15.12 44 MET B O 1
ATOM 1560 N N . GLY B 1 45 ? 0.875 -7.714 25.069 1.00 15.64 45 GLY B N 1
ATOM 1561 C CA . GLY B 1 45 ? 2.019 -7.190 25.787 1.00 16.01 45 GLY B CA 1
ATOM 1562 C C . GLY B 1 45 ? 2.568 -8.103 26.870 1.00 16.71 45 GLY B C 1
ATOM 1563 O O . GLY B 1 45 ? 1.941 -9.100 27.270 1.00 16.55 45 GLY B O 1
ATOM 1564 N N . ASN B 1 46 ? 3.729 -7.717 27.381 1.00 17.93 46 ASN B N 1
ATOM 1565 C CA . ASN B 1 46 ? 4.425 -8.522 28.391 1.00 19.06 46 ASN B CA 1
ATOM 1566 C C . ASN B 1 46 ? 3.859 -8.411 29.795 1.00 20.66 46 ASN B C 1
ATOM 1567 O O . ASN B 1 46 ? 4.311 -9.140 30.686 1.00 21.64 46 ASN B O 1
ATOM 1572 N N . ASN B 1 47 ? 2.899 -7.514 30.008 1.00 21.23 47 ASN B N 1
ATOM 1573 C CA . ASN B 1 47 ? 2.148 -7.473 31.263 1.00 23.20 47 ASN B CA 1
ATOM 1574 C C . ASN B 1 47 ? 0.736 -8.024 31.074 1.00 22.53 47 ASN B C 1
ATOM 1575 O O . ASN B 1 47 ? -0.154 -7.776 31.900 1.00 23.96 47 ASN B O 1
ATOM 1580 N N . GLY B 1 48 ? 0.511 -8.751 29.977 1.00 21.52 48 GLY B N 1
ATOM 1581 C CA . GLY B 1 48 ? -0.807 -9.339 29.730 1.00 20.46 48 GLY B CA 1
ATOM 1582 C C . GLY B 1 48 ? -1.799 -8.371 29.090 1.00 19.39 48 GLY B C 1
ATOM 1583 O O . GLY B 1 48 ? -3.001 -8.673 28.994 1.00 20.46 48 GLY B O 1
ATOM 1584 N N . GLU B 1 49 ? -1.298 -7.216 28.644 1.00 18.51 49 GLU B N 1
ATOM 1585 C CA . GLU B 1 49 ? -2.135 -6.246 27.936 1.00 18.23 49 GLU B CA 1
ATOM 1586 C C . GLU B 1 49 ? -2.673 -6.876 26.664 1.00 17.19 49 GLU B C 1
ATOM 1587 O O . GLU B 1 49 ? -1.973 -7.648 26.009 1.00 16.53 49 GLU B O 1
ATOM 1593 N N . GLU B 1 50 ? -3.893 -6.501 26.301 1.00 16.31 50 GLU B N 1
ATOM 1594 C CA . GLU B 1 50 ? -4.454 -6.879 25.001 1.00 16.64 50 GLU B CA 1
ATOM 1595 C C . GLU B 1 50 ? -5.217 -5.702 24.445 1.00 15.56 50 GLU B C 1
ATOM 1596 O O . GLU B 1 50 ? -6.128 -5.193 25.107 1.00 16.25 50 GLU B O 1
ATOM 1602 N N . LEU B 1 51 ? -4.842 -5.273 23.237 1.00 15.08 51 LEU B N 1
ATOM 1603 C CA . LEU B 1 51 ? -5.572 -4.200 22.564 1.00 15.32 51 LEU B CA 1
ATOM 1604 C C . LEU B 1 51 ? -6.057 -4.675 21.217 1.00 14.68 51 LEU B C 1
ATOM 1605 O O . LEU B 1 51 ? -5.452 -5.552 20.600 1.00 14.38 51 LEU B O 1
ATOM 1610 N N . LYS B 1 52 ? -7.142 -4.063 20.756 1.00 13.68 52 LYS B N 1
ATOM 1611 C CA . LYS B 1 52 ? -7.592 -4.184 19.364 1.00 15.16 52 LYS B CA 1
ATOM 1612 C C . LYS B 1 52 ? -7.925 -2.777 18.869 1.00 13.20 52 LYS B C 1
ATOM 1613 O O . LYS B 1 52 ? -8.247 -1.886 19.666 1.00 13.68 52 LYS B O 1
ATOM 1619 N N . ALA B 1 53 ? -7.830 -2.589 17.559 1.00 13.13 53 ALA B N 1
ATOM 1620 C CA . ALA B 1 53 ? -8.065 -1.282 16.956 1.00 14.03 53 ALA B CA 1
ATOM 1621 C C . ALA B 1 53 ? -9.351 -1.299 16.164 1.00 13.64 53 ALA B C 1
ATOM 1622 O O . ALA B 1 53 ? -9.496 -2.079 15.239 1.00 15.97 53 ALA B O 1
ATOM 1624 N N . PHE B 1 54 ? -10.276 -0.436 16.539 1.00 12.93 54 PHE B N 1
ATOM 1625 C CA . PHE B 1 54 ? -11.538 -0.234 15.828 1.00 12.71 54 PHE B CA 1
ATOM 1626 C C . PHE B 1 54 ? -11.460 1.040 14.992 1.00 12.29 54 PHE B C 1
ATOM 1627 O O . PHE B 1 54 ? -10.596 1.897 15.218 1.00 13.17 54 PHE B O 1
ATOM 1635 N N . ASN B 1 55 ? -12.401 1.174 14.057 1.00 12.07 55 ASN B N 1
ATOM 1636 C CA . ASN B 1 55 ? -12.396 2.276 13.110 1.00 12.04 55 ASN B CA 1
ATOM 1637 C C . ASN B 1 55 ? -13.490 3.259 13.477 1.00 12.88 55 ASN B C 1
ATOM 1638 O O . ASN B 1 55 ? -14.650 2.898 13.632 1.00 12.94 55 ASN B O 1
ATOM 1643 N N . VAL B 1 56 ? -13.098 4.515 13.628 1.00 12.45 56 VAL B N 1
ATOM 1644 C CA . VAL B 1 56 ? -14.034 5.542 14.083 1.00 12.85 56 VAL B CA 1
ATOM 1645 C C . VAL B 1 56 ? -15.164 5.779 13.077 1.00 12.86 56 VAL B C 1
ATOM 1646 O O . VAL B 1 56 ? -16.328 5.936 13.484 1.00 14.08 56 VAL B O 1
ATOM 1650 N N . ARG B 1 57 ? -14.859 5.806 11.774 1.00 12.47 57 ARG B N 1
ATOM 1651 C CA . ARG B 1 57 ? -15.951 6.015 10.816 1.00 12.15 57 ARG B CA 1
ATOM 1652 C C . ARG B 1 57 ? -16.943 4.824 10.806 1.00 12.18 57 ARG B C 1
ATOM 1653 O O . ARG B 1 57 ? -18.152 5.007 10.540 1.00 12.79 57 ARG B O 1
ATOM 1661 N N . ASP B 1 58 ? -16.454 3.618 11.105 1.00 12.37 58 ASP B N 1
ATOM 1662 C CA . ASP B 1 58 ? -17.371 2.468 11.265 1.00 12.69 58 ASP B CA 1
ATOM 1663 C C . ASP B 1 58 ? -18.336 2.777 12.400 1.00 13.56 58 ASP B C 1
ATOM 1664 O O . ASP B 1 58 ? -19.520 2.462 12.315 1.00 14.11 58 ASP B O 1
ATOM 1669 N N . GLY B 1 59 ? -17.809 3.360 13.482 1.00 14.15 59 GLY B N 1
ATOM 1670 C CA . GLY B 1 59 ? -18.647 3.685 14.649 1.00 14.87 59 GLY B CA 1
ATOM 1671 C C . GLY B 1 59 ? -19.789 4.592 14.268 1.00 15.10 59 GLY B C 1
ATOM 1672 O O . GLY B 1 59 ? -20.939 4.402 14.719 1.00 16.47 59 GLY B O 1
ATOM 1673 N N . TYR B 1 60 ? -19.496 5.583 13.431 1.00 15.99 60 TYR B N 1
ATOM 1674 C CA . TYR B 1 60 ? -20.551 6.500 13.015 1.00 16.24 60 TYR B CA 1
ATOM 1675 C C . TYR B 1 60 ? -21.605 5.767 12.183 1.00 16.15 60 TYR B C 1
ATOM 1676 O O . TYR B 1 60 ? -22.806 6.007 12.337 1.00 16.81 60 TYR B O 1
ATOM 1685 N N . GLY B 1 61 ? -21.164 4.872 11.301 1.00 16.06 61 GLY B N 1
ATOM 1686 C CA . GLY B 1 61 ? -22.099 4.054 10.541 1.00 15.29 61 GLY B CA 1
ATOM 1687 C C . GLY B 1 61 ? -23.010 3.237 11.436 1.00 15.52 61 GLY B C 1
ATOM 1688 O O . GLY B 1 61 ? -24.214 3.167 11.192 1.00 15.77 61 GLY B O 1
ATOM 1689 N N . ILE B 1 62 ? -22.431 2.631 12.471 1.00 14.94 62 ILE B N 1
ATOM 1690 C CA . ILE B 1 62 ? -23.180 1.785 13.396 1.00 14.77 62 ILE B CA 1
ATOM 1691 C C . ILE B 1 62 ? -24.221 2.607 14.154 1.00 15.90 62 ILE B C 1
ATOM 1692 O O . ILE B 1 62 ? -25.361 2.166 14.316 1.00 16.64 62 ILE B O 1
ATOM 1697 N N . ARG B 1 63 ? -23.826 3.800 14.598 1.00 15.88 63 ARG B N 1
ATOM 1698 C CA . ARG B 1 63 ? -24.776 4.662 15.303 1.00 17.56 63 ARG B CA 1
ATOM 1699 C C . ARG B 1 63 ? -25.904 5.052 14.375 1.00 18.34 63 ARG B C 1
ATOM 1700 O O . ARG B 1 63 ? -27.068 5.125 14.802 1.00 19.10 63 ARG B O 1
ATOM 1708 N N . CYS B 1 64 ? -25.573 5.368 13.126 1.00 18.16 64 CYS B N 1
ATOM 1709 C CA . CYS B 1 64 ? -26.613 5.703 12.134 1.00 18.94 64 CYS B CA 1
ATOM 1710 C C . CYS B 1 64 ? -27.573 4.544 11.900 1.00 19.08 64 CYS B C 1
ATOM 1711 O O . CYS B 1 64 ? -28.773 4.764 11.810 1.00 19.66 64 CYS B O 1
ATOM 1714 N N . ALA B 1 65 ? -27.056 3.318 11.803 1.00 18.41 65 ALA B N 1
ATOM 1715 C CA . ALA B 1 65 ? -27.904 2.145 11.610 1.00 18.44 65 ALA B CA 1
ATOM 1716 C C . ALA B 1 65 ? -28.846 1.991 12.795 1.00 19.02 65 ALA B C 1
ATOM 1717 O O . ALA B 1 65 ? -30.051 1.805 12.611 1.00 19.66 65 ALA B O 1
ATOM 1719 N N . LEU B 1 66 ? -28.296 2.093 14.003 1.00 19.74 66 LEU B N 1
ATOM 1720 C CA . LEU B 1 66 ? -29.081 1.892 15.230 1.00 20.55 66 LEU B CA 1
ATOM 1721 C C . LEU B 1 66 ? -30.196 2.906 15.399 1.00 21.84 66 LEU B C 1
ATOM 1722 O O . LEU B 1 66 ? -31.242 2.579 15.974 1.00 23.31 66 LEU B O 1
ATOM 1727 N N . THR B 1 67 ? -29.977 4.124 14.913 1.00 22.07 67 THR B N 1
ATOM 1728 C CA . THR B 1 67 ? -31.009 5.167 15.003 1.00 23.93 67 THR B CA 1
ATOM 1729 C C . THR B 1 67 ? -31.946 5.142 13.794 1.00 24.68 67 THR B C 1
ATOM 1730 O O . THR B 1 67 ? -32.892 5.930 13.720 1.00 26.08 67 THR B O 1
ATOM 1734 N N . SER B 1 68 ? -31.699 4.234 12.852 1.00 24.43 68 SER B N 1
ATOM 1735 C CA . SER B 1 68 ? -32.547 4.081 11.670 1.00 24.51 68 SER B CA 1
ATOM 1736 C C . SER B 1 68 ? -33.224 2.707 11.634 1.00 24.20 68 SER B C 1
ATOM 1737 O O . SER B 1 68 ? -33.434 2.130 10.557 1.00 24.65 68 SER B O 1
ATOM 1740 N N . ASP B 1 69 ? -33.545 2.181 12.818 1.00 24.04 69 ASP B N 1
ATOM 1741 C CA . ASP B 1 69 ? -34.315 0.942 12.964 1.00 24.62 69 ASP B CA 1
ATOM 1742 C C . ASP B 1 69 ? -33.587 -0.282 12.411 1.00 23.63 69 ASP B C 1
ATOM 1743 O O . ASP B 1 69 ? -34.209 -1.214 11.897 1.00 23.23 69 ASP B O 1
ATOM 1748 N N . ILE B 1 70 ? -32.256 -0.267 12.499 1.00 22.14 70 ILE B N 1
ATOM 1749 C CA . ILE B 1 70 ? -31.483 -1.457 12.180 1.00 21.05 70 ILE B CA 1
ATOM 1750 C C . ILE B 1 70 ? -30.727 -1.867 13.423 1.00 20.80 70 ILE B C 1
ATOM 1751 O O . ILE B 1 70 ? -29.831 -1.156 13.870 1.00 21.89 70 ILE B O 1
ATOM 1756 N N . GLU B 1 71 ? -31.102 -3.007 13.980 1.00 19.40 71 GLU B N 1
ATOM 1757 C CA . GLU B 1 71 ? -30.418 -3.541 15.137 1.00 20.04 71 GLU B CA 1
ATOM 1758 C C . GLU B 1 71 ? -29.024 -4.025 14.738 1.00 19.25 71 GLU B C 1
ATOM 1759 O O . GLU B 1 71 ? -28.812 -4.434 13.597 1.00 18.50 71 GLU B O 1
ATOM 1765 N N . VAL B 1 72 ? -28.075 -3.952 15.667 1.00 18.49 72 VAL B N 1
ATOM 1766 C CA . VAL B 1 72 ? -26.693 -4.407 15.410 1.00 18.55 72 VAL B CA 1
ATOM 1767 C C . VAL B 1 72 ? -26.303 -5.392 16.506 1.00 18.90 72 VAL B C 1
ATOM 1768 O O . VAL B 1 72 ? -26.581 -5.163 17.705 1.00 20.85 72 VAL B O 1
ATOM 1772 N N . ALA B 1 73 ? -25.693 -6.501 16.108 1.00 17.39 73 ALA B N 1
ATOM 1773 C CA . ALA B 1 73 ? -25.261 -7.508 17.071 1.00 17.13 73 ALA B CA 1
ATOM 1774 C C . ALA B 1 73 ? -23.849 -7.951 16.741 1.00 15.86 73 ALA B C 1
ATOM 1775 O O . ALA B 1 73 ? -23.413 -7.851 15.584 1.00 16.68 73 ALA B O 1
ATOM 1777 N N . ILE B 1 74 ? -23.152 -8.435 17.763 1.00 17.08 74 ILE B N 1
ATOM 1778 C CA . ILE B 1 74 ? -21.806 -8.984 17.630 1.00 17.58 74 ILE B CA 1
ATOM 1779 C C . ILE B 1 74 ? -21.758 -10.339 18.321 1.00 18.84 74 ILE B C 1
ATOM 1780 O O . ILE B 1 74 ? -22.321 -10.500 19.416 1.00 18.61 74 ILE B O 1
ATOM 1785 N N . ILE B 1 75 ? -21.117 -11.314 17.670 1.00 20.22 75 ILE B N 1
ATOM 1786 C CA . ILE B 1 75 ? -20.903 -12.645 18.231 1.00 21.49 75 ILE B CA 1
ATOM 1787 C C . ILE B 1 75 ? -19.411 -12.936 18.242 1.00 22.65 75 ILE B C 1
ATOM 1788 O O . ILE B 1 75 ? -18.766 -12.900 17.197 1.00 24.56 75 ILE B O 1
ATOM 1793 N N . THR B 1 76 ? -18.904 -13.269 19.417 1.00 23.30 76 THR B N 1
ATOM 1794 C CA . THR B 1 76 ? -17.498 -13.318 19.725 1.00 23.86 76 THR B CA 1
ATOM 1795 C C . THR B 1 76 ? -17.162 -14.686 20.328 1.00 23.50 76 THR B C 1
ATOM 1796 O O . THR B 1 76 ? -18.015 -15.292 20.989 1.00 23.94 76 THR B O 1
ATOM 1800 N N . GLY B 1 77 ? -15.937 -15.173 20.133 1.00 23.64 77 GLY B N 1
ATOM 1801 C CA . GLY B 1 77 ? -15.529 -16.456 20.717 1.00 23.83 77 GLY B CA 1
ATOM 1802 C C . GLY B 1 77 ? -14.882 -16.372 22.095 1.00 23.40 77 GLY B C 1
ATOM 1803 O O . GLY B 1 77 ? -14.558 -17.399 22.703 1.00 23.67 77 GLY B O 1
ATOM 1804 N N . ARG B 1 78 ? -14.664 -15.152 22.593 1.00 22.85 78 ARG B N 1
ATOM 1805 C CA . ARG B 1 78 ? -13.964 -14.982 23.872 1.00 22.74 78 ARG B CA 1
ATOM 1806 C C . ARG B 1 78 ? -14.334 -13.657 24.498 1.00 21.58 78 ARG B C 1
ATOM 1807 O O . ARG B 1 78 ? -14.130 -12.580 23.895 1.00 21.63 78 ARG B O 1
ATOM 1815 N N . LYS B 1 79 ? -14.852 -13.727 25.716 1.00 21.36 79 LYS B N 1
ATOM 1816 C CA . LYS B 1 79 ? -15.219 -12.534 26.452 1.00 21.52 79 LYS B CA 1
ATOM 1817 C C . LYS B 1 79 ? -14.004 -11.620 26.565 1.00 20.05 79 LYS B C 1
ATOM 1818 O O . LYS B 1 79 ? -12.891 -12.077 26.852 1.00 20.01 79 LYS B O 1
ATOM 1824 N N . ALA B 1 80 ? -14.203 -10.335 26.282 1.00 18.93 80 ALA B N 1
ATOM 1825 C CA . ALA B 1 80 ? -13.107 -9.368 26.420 1.00 18.08 80 ALA B CA 1
ATOM 1826 C C . ALA B 1 80 ? -13.688 -8.027 26.757 1.00 17.93 80 ALA B C 1
ATOM 1827 O O . ALA B 1 80 ? -14.592 -7.538 26.079 1.00 17.01 80 ALA B O 1
ATOM 1829 N N . LYS B 1 81 ? -13.157 -7.415 27.809 1.00 17.27 81 LYS B N 1
ATOM 1830 C CA . LYS B 1 81 ? -13.661 -6.116 28.247 1.00 19.40 81 LYS B CA 1
ATOM 1831 C C . LYS B 1 81 ? -13.568 -5.075 27.128 1.00 17.70 81 LYS B C 1
ATOM 1832 O O . LYS B 1 81 ? -14.438 -4.213 26.995 1.00 17.68 81 LYS B O 1
ATOM 1838 N N . LEU B 1 82 ? -12.523 -5.148 26.309 1.00 16.15 82 LEU B N 1
ATOM 1839 C CA . LEU B 1 82 ? -12.384 -4.135 25.248 1.00 16.38 82 LEU B CA 1
ATOM 1840 C C . LEU B 1 82 ? -13.548 -4.186 24.271 1.00 15.80 82 LEU B C 1
ATOM 1841 O O . LEU B 1 82 ? -13.963 -3.144 23.755 1.00 15.94 82 LEU B O 1
ATOM 1846 N N . VAL B 1 83 ? -14.078 -5.392 24.023 1.00 15.71 83 VAL B N 1
ATOM 1847 C CA . VAL B 1 83 ? -15.218 -5.545 23.124 1.00 15.85 83 VAL B CA 1
ATOM 1848 C C . VAL B 1 83 ? -16.481 -5.047 23.789 1.00 16.24 83 VAL B C 1
ATOM 1849 O O . VAL B 1 83 ? -17.300 -4.391 23.163 1.00 15.52 83 VAL B O 1
ATOM 1853 N N . GLU B 1 84 ? -16.644 -5.394 25.065 1.00 15.92 84 GLU B N 1
ATOM 1854 C CA . GLU B 1 84 ? -17.770 -4.870 25.834 1.00 16.55 84 GLU B CA 1
ATOM 1855 C C . GLU B 1 84 ? -17.785 -3.352 25.839 1.00 16.69 84 GLU B C 1
ATOM 1856 O O . GLU B 1 84 ? -18.848 -2.740 25.670 1.00 16.87 84 GLU B O 1
ATOM 1862 N N . ASP B 1 85 ? -16.613 -2.742 26.044 1.00 16.33 85 ASP B N 1
ATOM 1863 C CA . ASP B 1 85 ? -16.487 -1.287 26.061 1.00 16.64 85 ASP B CA 1
ATOM 1864 C C . ASP B 1 85 ? -16.833 -0.683 24.695 1.00 17.18 85 ASP B C 1
ATOM 1865 O O . ASP B 1 85 ? -17.549 0.320 24.606 1.00 17.51 85 ASP B O 1
ATOM 1870 N N . ARG B 1 86 ? -16.347 -1.296 23.619 1.00 16.44 86 ARG B N 1
ATOM 1871 C CA . ARG B 1 86 ? -16.673 -0.781 22.290 1.00 17.15 86 ARG B CA 1
ATOM 1872 C C . ARG B 1 86 ? -18.184 -0.820 22.034 1.00 16.98 86 ARG B C 1
ATOM 1873 O O . ARG B 1 86 ? -18.765 0.136 21.497 1.00 17.33 86 ARG B O 1
ATOM 1881 N N . CYS B 1 87 ? -18.810 -1.937 22.408 1.00 16.49 87 CYS B N 1
ATOM 1882 C CA . CYS B 1 87 ? -20.253 -2.048 22.274 1.00 17.21 87 CYS B CA 1
ATOM 1883 C C . CYS B 1 87 ? -20.980 -1.000 23.097 1.00 17.47 87 CYS B C 1
ATOM 1884 O O . CYS B 1 87 ? -21.937 -0.407 22.606 1.00 17.67 87 CYS B O 1
ATOM 1887 N N . ALA B 1 88 ? -20.530 -0.787 24.346 1.00 18.58 88 ALA B N 1
ATOM 1888 C CA . ALA B 1 88 ? -21.168 0.219 25.214 1.00 19.66 88 ALA B CA 1
ATOM 1889 C C . ALA B 1 88 ? -21.101 1.598 24.574 1.00 20.35 88 ALA B C 1
ATOM 1890 O O . ALA B 1 88 ? -22.102 2.324 24.542 1.00 21.25 88 ALA B O 1
ATOM 1892 N N . THR B 1 89 ? -19.933 1.958 24.048 1.00 20.67 89 THR B N 1
ATOM 1893 C CA . THR B 1 89 ? -19.720 3.260 23.412 1.00 21.69 89 THR B CA 1
ATOM 1894 C C . THR B 1 89 ? -20.699 3.449 22.256 1.00 21.10 89 THR B C 1
ATOM 1895 O O . THR B 1 89 ? -21.274 4.536 22.085 1.00 22.85 89 THR B O 1
ATOM 1899 N N . LEU B 1 90 ? -20.925 2.380 21.492 1.00 19.43 90 LEU B N 1
ATOM 1900 C CA . LEU B 1 90 ? -21.708 2.485 20.277 1.00 18.97 90 LEU B CA 1
ATOM 1901 C C . LEU B 1 90 ? -23.193 2.239 20.468 1.00 19.13 90 LEU B C 1
ATOM 1902 O O . LEU B 1 90 ? -23.964 2.499 19.550 1.00 18.86 90 LEU B O 1
ATOM 1907 N N . GLY B 1 91 ? -23.584 1.745 21.647 1.00 18.86 91 GLY B N 1
ATOM 1908 C CA . GLY B 1 91 ? -24.999 1.417 21.904 1.00 19.58 91 GLY B CA 1
ATOM 1909 C C . GLY B 1 91 ? -25.412 0.047 21.374 1.00 19.56 91 GLY B C 1
ATOM 1910 O O . GLY B 1 91 ? -26.602 -0.212 21.132 1.00 21.03 91 GLY B O 1
ATOM 1911 N N . ILE B 1 92 ? -24.425 -0.835 21.165 1.00 19.04 92 ILE B N 1
ATOM 1912 C CA . ILE B 1 92 ? -24.729 -2.209 20.785 1.00 19.11 92 ILE B CA 1
ATOM 1913 C C . ILE B 1 92 ? -25.050 -2.977 22.062 1.00 20.66 92 ILE B C 1
ATOM 1914 O O . ILE B 1 92 ? -24.225 -3.036 22.972 1.00 21.10 92 ILE B O 1
ATOM 1919 N N . THR B 1 93 ? -26.245 -3.570 22.114 1.00 22.17 93 THR B N 1
ATOM 1920 C CA . THR B 1 93 ? -26.697 -4.272 23.318 1.00 23.70 93 THR B CA 1
ATOM 1921 C C . THR B 1 93 ? -26.755 -5.780 23.124 1.00 23.57 93 THR B C 1
ATOM 1922 O O . THR B 1 93 ? -26.827 -6.529 24.101 1.00 25.80 93 THR B O 1
ATOM 1926 N N . HIS B 1 94 ? -26.709 -6.226 21.868 1.00 22.34 94 HIS B N 1
ATOM 1927 C CA . HIS B 1 94 ? -26.716 -7.651 21.559 1.00 21.84 94 HIS B CA 1
ATOM 1928 C C . HIS B 1 94 ? -25.300 -8.136 21.305 1.00 20.72 94 HIS B C 1
ATOM 1929 O O . HIS B 1 94 ? -24.774 -8.011 20.199 1.00 20.73 94 HIS B O 1
ATOM 1936 N N . LEU B 1 95 ? -24.683 -8.671 22.342 1.00 20.06 95 LEU B N 1
ATOM 1937 C CA . LEU B 1 95 ? -23.305 -9.115 22.314 1.00 20.15 95 LEU B CA 1
ATOM 1938 C C . LEU B 1 95 ? -23.240 -10.501 22.915 1.00 21.00 95 LEU B C 1
ATOM 1939 O O . LEU B 1 95 ? -23.543 -10.685 24.104 1.00 22.10 95 LEU B O 1
ATOM 1944 N N . TYR B 1 96 ? -22.876 -11.472 22.094 1.00 20.83 96 TYR B N 1
ATOM 1945 C CA . TYR B 1 96 ? -22.705 -12.839 22.556 1.00 21.68 96 TYR B CA 1
ATOM 1946 C C . TYR B 1 96 ? -21.226 -13.082 22.581 1.00 22.30 96 TYR B C 1
ATOM 1947 O O . TYR B 1 96 ? -20.556 -12.887 21.577 1.00 22.58 96 TYR B O 1
ATOM 1956 N N . GLN B 1 97 ? -20.717 -13.503 23.724 1.00 22.02 97 GLN B N 1
ATOM 1957 C CA . GLN B 1 97 ? -19.303 -13.737 23.887 1.00 22.73 97 GLN B CA 1
ATOM 1958 C C . GLN B 1 97 ? -19.008 -15.151 24.335 1.00 22.77 97 GLN B C 1
ATOM 1959 O O . GLN B 1 97 ? -19.871 -15.831 24.913 1.00 23.08 97 GLN B O 1
ATOM 1965 N N . GLY B 1 98 ? -17.774 -15.589 24.103 1.00 23.18 98 GLY B N 1
ATOM 1966 C CA . GLY B 1 98 ? -17.315 -16.911 24.566 1.00 23.26 98 GLY B CA 1
ATOM 1967 C C . GLY B 1 98 ? -18.039 -18.051 23.887 1.00 23.78 98 GLY B C 1
ATOM 1968 O O . GLY B 1 98 ? -18.224 -19.134 24.465 1.00 24.02 98 GLY B O 1
ATOM 1969 N N . GLN B 1 99 ? -18.436 -17.817 22.646 1.00 22.68 99 GLN B N 1
ATOM 1970 C CA . GLN B 1 99 ? -19.355 -18.710 21.980 1.00 22.42 99 GLN B CA 1
ATOM 1971 C C . GLN B 1 99 ? -18.697 -19.888 21.301 1.00 22.90 99 GLN B C 1
ATOM 1972 O O . GLN B 1 99 ? -19.147 -21.045 21.407 1.00 24.63 99 GLN B O 1
ATOM 1978 N N . SER B 1 100 ? -17.662 -19.596 20.543 1.00 23.81 100 SER B N 1
ATOM 1979 C CA . SER B 1 100 ? -17.741 -20.140 19.228 1.00 24.41 100 SER B CA 1
ATOM 1980 C C . SER B 1 100 ? -18.196 -21.555 18.787 1.00 25.28 100 SER B C 1
ATOM 1981 O O . SER B 1 100 ? -17.520 -22.594 18.832 1.00 27.44 100 SER B O 1
ATOM 1984 N N . ASN B 1 101 ? -19.480 -21.532 18.494 1.00 27.36 101 ASN B N 1
ATOM 1985 C CA . ASN B 1 101 ? -19.832 -21.589 17.108 1.00 28.53 101 ASN B CA 1
ATOM 1986 C C . ASN B 1 101 ? -20.591 -20.277 16.937 1.00 28.26 101 ASN B C 1
ATOM 1987 O O . ASN B 1 101 ? -20.667 -19.441 17.863 1.00 29.72 101 ASN B O 1
ATOM 1992 N N . LYS B 1 102 ? -21.138 -20.043 15.769 1.00 26.29 102 LYS B N 1
ATOM 1993 C CA . LYS B 1 102 ? -21.894 -18.832 15.651 1.00 24.28 102 LYS B CA 1
ATOM 1994 C C . LYS B 1 102 ? -23.367 -19.087 15.453 1.00 23.03 102 LYS B C 1
ATOM 1995 O O . LYS B 1 102 ? -24.196 -18.218 15.714 1.00 21.58 102 LYS B O 1
ATOM 2001 N N . LEU B 1 103 ? -23.685 -20.303 15.032 1.00 22.09 103 LEU B N 1
ATOM 2002 C CA . LEU B 1 103 ? -25.072 -20.687 14.794 1.00 22.23 103 LEU B CA 1
ATOM 2003 C C . LEU B 1 103 ? -25.939 -20.649 16.047 1.00 21.55 103 LEU B C 1
ATOM 2004 O O . LEU B 1 103 ? -27.092 -20.236 15.982 1.00 21.06 103 LEU B O 1
ATOM 2009 N N . ILE B 1 104 ? -25.379 -21.062 17.180 1.00 21.99 104 ILE B N 1
ATOM 2010 C CA . ILE B 1 104 ? -26.136 -21.088 18.429 1.00 22.89 104 ILE B CA 1
ATOM 2011 C C . ILE B 1 104 ? -26.586 -19.693 18.837 1.00 22.05 104 ILE B C 1
ATOM 2012 O O . ILE B 1 104 ? -27.764 -19.462 19.098 1.00 22.37 104 ILE B O 1
ATOM 2017 N N . ALA B 1 105 ? -25.652 -18.739 18.809 1.00 21.25 105 ALA B N 1
ATOM 2018 C CA . ALA B 1 105 ? -25.978 -17.354 19.108 1.00 21.02 105 ALA B CA 1
ATOM 2019 C C . ALA B 1 105 ? -26.918 -16.761 18.067 1.00 20.16 105 ALA B C 1
ATOM 2020 O O . ALA B 1 105 ? -27.836 -16.031 18.389 1.00 20.44 105 ALA B O 1
ATOM 2022 N N . PHE B 1 106 ? -26.650 -17.041 16.790 1.00 19.85 106 PHE B N 1
ATOM 2023 C CA . PHE B 1 106 ? -27.504 -16.576 15.702 1.00 19.49 106 PHE B CA 1
ATOM 2024 C C . PHE B 1 106 ? -28.969 -17.001 15.908 1.00 20.19 106 PHE B C 1
ATOM 2025 O O . PHE B 1 106 ? -29.893 -16.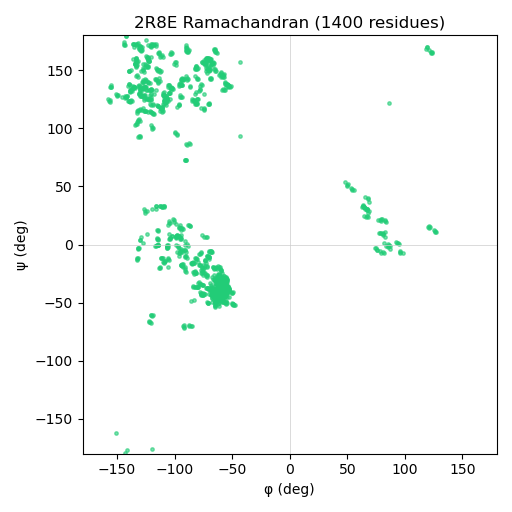178 15.841 1.00 19.72 106 PHE B O 1
ATOM 2033 N N . SER B 1 107 ? -29.169 -18.287 16.177 1.00 20.67 107 SER B N 1
ATOM 2034 C CA . SER B 1 107 ? -30.499 -18.831 16.372 1.00 21.02 107 SER B CA 1
ATOM 2035 C C . SER B 1 107 ? -31.178 -18.147 17.546 1.00 20.96 107 SER B C 1
ATOM 2036 O O . SER B 1 107 ? -32.348 -17.766 17.461 1.00 20.45 107 SER B O 1
ATOM 2039 N N . ASP B 1 108 ? -30.413 -17.945 18.618 1.00 20.70 108 ASP B N 1
ATOM 2040 C CA . ASP B 1 108 ? -30.952 -17.317 19.836 1.00 21.59 108 ASP B CA 1
ATOM 2041 C C . ASP B 1 108 ? -31.347 -15.877 19.597 1.00 21.90 108 ASP B C 1
ATOM 2042 O O . ASP B 1 108 ? -32.399 -15.418 20.035 1.00 22.54 108 ASP B O 1
ATOM 2047 N N . LEU B 1 109 ? -30.501 -15.178 18.844 1.00 22.43 109 LEU B N 1
ATOM 2048 C CA . LEU B 1 109 ? -30.708 -13.784 18.530 1.00 23.39 109 LEU B CA 1
ATOM 2049 C C . LEU B 1 109 ? -31.982 -13.615 17.726 1.00 23.13 109 LEU B C 1
ATOM 2050 O O . LEU B 1 109 ? -32.802 -12.745 18.026 1.00 24.92 109 LEU B O 1
ATOM 2055 N N . LEU B 1 110 ? -32.184 -14.484 16.738 1.00 23.78 110 LEU B N 1
ATOM 2056 C CA . LEU B 1 110 ? -33.353 -14.410 15.863 1.00 24.78 110 LEU B CA 1
ATOM 2057 C C . LEU B 1 110 ? -34.660 -14.745 16.608 1.00 24.79 110 LEU B C 1
ATOM 2058 O O . LEU B 1 110 ? -35.719 -14.168 16.317 1.00 24.40 110 LEU B O 1
ATOM 2063 N N . GLU B 1 111 ? -34.581 -15.671 17.564 1.00 25.17 111 GLU B N 1
ATOM 2064 C CA . GLU B 1 111 ? -35.733 -16.009 18.414 1.00 25.54 111 GLU B CA 1
ATOM 2065 C C . GLU B 1 111 ? -36.076 -14.840 19.327 1.00 25.92 111 GLU B C 1
ATOM 2066 O O . GLU B 1 111 ? -37.234 -14.412 19.388 1.00 26.38 111 GLU B O 1
ATOM 2068 N N . LYS B 1 112 ? -35.064 -14.297 20.001 1.00 25.70 112 LYS B N 1
ATOM 2069 C CA . LYS B 1 112 ? -35.272 -13.188 20.934 1.00 26.70 112 LYS B CA 1
ATOM 2070 C C . LYS B 1 112 ? -35.807 -11.936 20.251 1.00 27.04 112 LYS B C 1
ATOM 2071 O O . LYS B 1 112 ? -36.623 -11.219 20.835 1.00 28.49 112 LYS B O 1
ATOM 2073 N N . LEU B 1 113 ? -35.372 -11.682 19.016 1.00 26.95 113 LEU B N 1
ATOM 2074 C CA . LEU B 1 113 ? -35.806 -10.488 18.292 1.00 26.17 113 LEU B CA 1
ATOM 2075 C C . LEU B 1 113 ? -36.994 -10.733 17.358 1.00 26.00 113 LEU B C 1
ATOM 2076 O O . LEU B 1 113 ? -37.548 -9.782 16.807 1.00 26.11 113 LEU B O 1
ATOM 2081 N N . ALA B 1 114 ? -37.392 -11.997 17.195 1.00 25.52 114 ALA B N 1
ATOM 2082 C CA . ALA B 1 114 ? -38.498 -12.364 16.294 1.00 26.02 114 ALA B CA 1
ATOM 2083 C C . ALA B 1 114 ? -38.272 -11.827 14.872 1.00 26.18 114 ALA B C 1
ATOM 2084 O O . ALA B 1 114 ? -39.167 -11.231 14.251 1.00 26.03 114 ALA B O 1
ATOM 2086 N N . ILE B 1 115 ? -37.054 -12.039 14.378 1.00 26.51 115 ILE B N 1
ATOM 2087 C CA . ILE B 1 115 ? -36.631 -11.574 13.044 1.00 26.90 115 ILE B CA 1
ATOM 2088 C C . ILE B 1 115 ? -36.314 -12.809 12.203 1.00 26.36 115 ILE B C 1
ATOM 2089 O O . ILE B 1 115 ? -35.622 -13.703 12.689 1.00 28.16 115 ILE B O 1
ATOM 2094 N N . ALA B 1 116 ? -36.819 -12.861 10.967 1.00 24.70 116 ALA B N 1
ATOM 2095 C CA . ALA B 1 116 ? -36.520 -13.939 10.011 1.00 24.11 116 ALA B CA 1
ATOM 2096 C C . ALA B 1 116 ? -35.088 -13.823 9.462 1.00 23.49 116 ALA B C 1
ATOM 2097 O O . ALA B 1 116 ? -34.600 -12.699 9.305 1.00 23.63 116 ALA B O 1
ATOM 2099 N N . PRO B 1 117 ? -34.449 -14.965 9.127 1.00 23.16 117 PRO B N 1
ATOM 2100 C CA . PRO B 1 117 ? -33.070 -14.902 8.591 1.00 22.91 117 PRO B CA 1
ATOM 2101 C C . PRO B 1 117 ? -32.913 -14.031 7.347 1.00 22.43 117 PRO B C 1
ATOM 2102 O O . PRO B 1 117 ? -31.850 -13.421 7.165 1.00 21.04 117 PRO B O 1
ATOM 2106 N N . GLU B 1 118 ? -33.937 -13.946 6.504 1.00 22.47 118 GLU B N 1
ATOM 2107 C CA . GLU B 1 118 ? -33.852 -13.108 5.298 1.00 22.52 118 GLU B CA 1
ATOM 2108 C C . GLU B 1 118 ? -33.703 -11.619 5.626 1.00 21.67 118 GLU B C 1
ATOM 2109 O O . GLU B 1 118 ? -33.245 -10.835 4.787 1.00 21.54 118 GLU B O 1
ATOM 2115 N N . ASN B 1 119 ? -34.084 -11.228 6.841 1.00 20.88 119 ASN B N 1
ATOM 2116 C CA . ASN B 1 119 ? -33.982 -9.828 7.260 1.00 21.05 119 ASN B CA 1
ATOM 2117 C C . ASN B 1 119 ? -32.695 -9.535 8.029 1.00 19.77 119 ASN B C 1
ATOM 2118 O O . ASN B 1 119 ? -32.564 -8.491 8.667 1.00 19.74 119 ASN B O 1
ATOM 2123 N N . VAL B 1 120 ? -31.746 -10.467 7.948 1.00 18.54 120 VAL B N 1
ATOM 2124 C CA . VAL B 1 120 ? -30.452 -10.327 8.628 1.00 18.09 120 VAL B CA 1
ATOM 2125 C C . VAL B 1 120 ? -29.313 -10.202 7.611 1.00 17.44 120 VAL B C 1
ATOM 2126 O O . VAL B 1 120 ? -29.286 -10.889 6.586 1.00 17.69 120 VAL B O 1
ATOM 2130 N N . ALA B 1 121 ? -28.376 -9.317 7.931 1.00 16.75 121 ALA B N 1
ATOM 2131 C CA . ALA B 1 121 ? -27.108 -9.225 7.214 1.00 15.45 121 ALA B CA 1
ATOM 2132 C C . ALA B 1 121 ? -25.980 -9.661 8.152 1.00 15.65 121 ALA B C 1
ATOM 2133 O O . ALA B 1 121 ? -26.085 -9.489 9.372 1.00 17.18 121 ALA B O 1
ATOM 2135 N N . TYR B 1 122 ? -24.931 -10.249 7.594 1.00 14.72 122 TYR B N 1
ATOM 2136 C CA . TYR B 1 122 ? -23.764 -10.651 8.381 1.00 14.42 122 TYR B CA 1
ATOM 2137 C C . TYR B 1 122 ? -22.513 -10.281 7.606 1.00 13.96 122 TYR B C 1
ATOM 2138 O O . TYR B 1 122 ? -22.422 -10.583 6.423 1.00 14.71 122 TYR B O 1
ATOM 2147 N N . VAL B 1 123 ? -21.547 -9.667 8.289 1.00 13.28 123 VAL B N 1
ATOM 2148 C CA . VAL B 1 123 ? -20.265 -9.284 7.666 1.00 13.15 123 VAL B CA 1
ATOM 2149 C C . VAL B 1 123 ? -19.143 -10.088 8.323 1.00 12.43 123 VAL B C 1
ATOM 2150 O O . VAL B 1 123 ? -18.928 -9.993 9.543 1.00 12.98 123 VAL B O 1
ATOM 2154 N N . GLY B 1 124 ? -18.438 -10.876 7.510 1.00 12.42 124 GLY B N 1
ATOM 2155 C CA . GLY B 1 124 ? -17.374 -11.749 7.990 1.00 12.84 124 GLY B CA 1
ATOM 2156 C C . GLY B 1 124 ? -16.084 -11.629 7.198 1.00 12.11 124 GLY B C 1
ATOM 2157 O O . GLY B 1 124 ? -16.042 -10.978 6.150 1.00 13.02 124 GLY B O 1
ATOM 2158 N N . ASP B 1 125 ? -15.023 -12.254 7.719 1.00 12.32 125 ASP B N 1
ATOM 2159 C CA . ASP B 1 125 ? -13.736 -12.304 7.028 1.00 12.74 125 ASP B CA 1
ATOM 2160 C C . ASP B 1 125 ? -13.110 -13.674 6.949 1.00 12.99 125 ASP B C 1
ATOM 2161 O O . ASP B 1 125 ? -12.068 -13.801 6.317 1.00 13.19 125 ASP B O 1
ATOM 2166 N N . ASP B 1 126 ? -13.713 -14.703 7.565 1.00 12.93 126 ASP B N 1
ATOM 2167 C CA . ASP B 1 126 ? -13.037 -16.009 7.565 1.00 14.02 126 ASP B CA 1
ATOM 2168 C C . ASP B 1 126 ? -14.045 -17.138 7.431 1.00 14.97 126 ASP B C 1
ATOM 2169 O O . ASP B 1 126 ? -15.258 -16.911 7.494 1.00 15.03 126 ASP B O 1
ATOM 2174 N N . LEU B 1 127 ? -13.534 -18.346 7.248 1.00 16.60 127 LEU B N 1
ATOM 2175 C CA . LEU B 1 127 ? -14.398 -19.504 6.998 1.00 17.53 127 LEU B CA 1
ATOM 2176 C C . LEU B 1 127 ? -15.332 -19.804 8.156 1.00 18.19 127 LEU B C 1
ATOM 2177 O O . LEU B 1 127 ? -16.440 -20.331 7.947 1.00 18.92 127 LEU B O 1
ATOM 2182 N N . ILE B 1 128 ? -14.893 -19.473 9.369 1.00 18.27 128 ILE B N 1
ATOM 2183 C CA . ILE B 1 128 ? -15.732 -19.664 10.549 1.00 19.74 128 ILE B CA 1
ATOM 2184 C C . ILE B 1 128 ? -17.038 -18.859 10.480 1.00 18.35 128 ILE B C 1
ATOM 2185 O O . ILE B 1 128 ? -18.013 -19.192 11.142 1.00 19.30 128 ILE B O 1
ATOM 2190 N N . ASP B 1 129 ? -17.059 -17.813 9.650 1.00 16.53 129 ASP B N 1
ATOM 2191 C CA . ASP B 1 129 ? -18.244 -16.979 9.491 1.00 15.42 129 ASP B CA 1
ATOM 2192 C C . ASP B 1 129 ? -19.248 -17.574 8.507 1.00 15.43 129 ASP B C 1
ATOM 2193 O O . ASP B 1 129 ? -20.393 -17.130 8.455 1.00 15.31 129 ASP B O 1
ATOM 2198 N N . TRP B 1 130 ? -18.809 -18.534 7.700 1.00 15.70 130 TRP B N 1
ATOM 2199 C CA . TRP B 1 130 ? -19.645 -18.975 6.587 1.00 16.17 130 TRP B CA 1
ATOM 2200 C C . TRP B 1 130 ? -20.953 -19.692 6.999 1.00 16.93 130 TRP B C 1
ATOM 2201 O O . TRP B 1 130 ? -22.007 -19.396 6.429 1.00 17.01 130 TRP B O 1
ATOM 2212 N N . PRO B 1 131 ? -20.891 -20.613 7.977 1.00 17.02 131 PRO B N 1
ATOM 2213 C CA . PRO B 1 131 ? -22.161 -21.262 8.346 1.00 17.58 131 PRO B CA 1
ATOM 2214 C C . PRO B 1 131 ? -23.327 -20.298 8.630 1.00 17.60 131 PRO B C 1
ATOM 2215 O O . PRO B 1 131 ? -24.461 -20.547 8.209 1.00 19.27 131 PRO B O 1
ATOM 2219 N N . VAL B 1 132 ? -23.071 -19.192 9.333 1.00 16.89 132 VAL B N 1
ATOM 2220 C CA . VAL B 1 132 ? -24.131 -18.206 9.549 1.00 17.53 132 VAL B CA 1
ATOM 2221 C C . VAL B 1 132 ? -24.379 -17.391 8.285 1.00 16.90 132 VAL B C 1
ATOM 2222 O O . VAL B 1 132 ? -25.525 -17.142 7.914 1.00 17.00 132 VAL B O 1
ATOM 2226 N N . MET B 1 133 ? -23.309 -16.964 7.610 1.00 16.53 133 MET B N 1
ATOM 2227 C CA . MET B 1 133 ? -23.488 -16.198 6.371 1.00 16.63 133 MET B CA 1
ATOM 2228 C C . MET B 1 133 ? -24.365 -16.923 5.347 1.00 16.86 133 MET B C 1
ATOM 2229 O O . MET B 1 133 ? -25.152 -16.292 4.635 1.00 17.52 133 MET B O 1
ATOM 2234 N N . GLU B 1 134 ? -24.248 -18.248 5.305 1.00 18.01 134 GLU B N 1
ATOM 2235 C CA . GLU B 1 134 ? -25.007 -19.065 4.363 1.00 20.89 134 GLU B CA 1
ATOM 2236 C C . GLU B 1 134 ? -26.508 -18.925 4.588 1.00 20.34 134 GLU B C 1
ATOM 2237 O O . GLU B 1 134 ? -27.296 -19.072 3.650 1.00 21.16 134 GLU B O 1
ATOM 2243 N N . LYS B 1 135 ? -26.894 -18.626 5.823 1.00 19.81 135 LYS B N 1
ATOM 2244 C CA . LYS B 1 135 ? -28.313 -18.616 6.199 1.00 20.49 135 LYS B CA 1
ATOM 2245 C C . LYS B 1 135 ? -29.003 -17.264 6.097 1.00 19.81 135 LYS B C 1
ATOM 2246 O O . LYS B 1 135 ? -30.237 -17.186 6.101 1.00 20.75 135 LYS B O 1
ATOM 2252 N N . VAL B 1 136 ? -28.220 -16.185 6.023 1.00 18.50 136 VAL B N 1
ATOM 2253 C CA . VAL B 1 136 ? -28.792 -14.846 6.141 1.00 18.06 136 VAL B CA 1
ATOM 2254 C C . VAL B 1 136 ? -29.236 -14.269 4.803 1.00 17.64 136 VAL B C 1
ATOM 2255 O O . VAL B 1 136 ? -28.864 -14.777 3.755 1.00 18.16 136 VAL B O 1
ATOM 2259 N N . GLY B 1 137 ? -30.019 -13.199 4.855 1.00 16.87 137 GLY B N 1
ATOM 2260 C CA . GLY B 1 137 ? -30.483 -12.504 3.658 1.00 16.94 137 GLY B CA 1
ATOM 2261 C C . GLY B 1 137 ? -29.401 -11.772 2.871 1.00 17.44 137 GLY B C 1
ATOM 2262 O O . GLY B 1 137 ? -29.407 -11.766 1.648 1.00 17.50 137 GLY B O 1
ATOM 2263 N N . LEU B 1 138 ? -28.464 -11.154 3.572 1.00 16.45 138 LEU B N 1
ATOM 2264 C CA . LEU B 1 138 ? -27.372 -10.451 2.907 1.00 16.25 138 LEU B CA 1
ATOM 2265 C C . LEU B 1 138 ? -26.064 -10.853 3.577 1.00 15.21 138 LEU B C 1
ATOM 2266 O O . LEU B 1 138 ? -25.772 -10.396 4.680 1.00 15.95 138 LEU B O 1
ATOM 2271 N N . SER B 1 139 ? -25.273 -11.689 2.907 1.00 14.85 139 SER B N 1
ATOM 2272 C CA . SER B 1 139 ? -23.961 -12.059 3.403 1.00 14.71 139 SER B CA 1
ATOM 2273 C C . SER B 1 139 ? -22.904 -11.176 2.759 1.00 14.31 139 SER B C 1
ATOM 2274 O O . SER B 1 139 ? -22.941 -10.910 1.540 1.00 14.32 139 SER B O 1
ATOM 2277 N N . VAL B 1 140 ? -21.962 -10.714 3.592 1.00 13.52 140 VAL B N 1
ATOM 2278 C CA . VAL B 1 140 ? -20.938 -9.782 3.138 1.00 13.10 140 VAL B CA 1
ATOM 2279 C C . VAL B 1 140 ? -19.569 -10.290 3.544 1.00 13.01 140 VAL B C 1
ATOM 2280 O O . VAL B 1 140 ? -19.335 -10.600 4.716 1.00 13.42 140 VAL B O 1
ATOM 2284 N N . ALA B 1 141 ? -18.670 -10.377 2.562 1.00 12.73 141 ALA B N 1
ATOM 2285 C CA . ALA B 1 141 ? -17.250 -10.587 2.858 1.00 12.40 141 ALA B CA 1
ATOM 2286 C C . ALA B 1 141 ? -16.502 -9.269 2.701 1.00 12.82 141 ALA B C 1
ATOM 2287 O O . ALA B 1 141 ? -16.715 -8.530 1.740 1.00 13.08 141 ALA B O 1
ATOM 2289 N N . VAL B 1 142 ? -15.629 -8.965 3.656 1.00 12.16 142 VAL B N 1
ATOM 2290 C CA . VAL B 1 142 ? -14.814 -7.752 3.518 1.00 11.98 142 VAL B CA 1
ATOM 2291 C C . VAL B 1 142 ? -13.785 -7.914 2.393 1.00 12.43 142 VAL B C 1
ATOM 2292 O O . VAL B 1 142 ? -13.440 -9.032 2.007 1.00 13.27 142 VAL B O 1
ATOM 2296 N N . ALA B 1 143 ? -13.298 -6.784 1.882 1.00 11.82 143 ALA B N 1
ATOM 2297 C CA . ALA B 1 143 ? -12.424 -6.801 0.692 1.00 12.52 143 ALA B CA 1
ATOM 2298 C C . ALA B 1 143 ? -11.235 -7.734 0.830 1.00 12.53 143 ALA B C 1
ATOM 2299 O O . ALA B 1 143 ? -10.791 -8.350 -0.172 1.00 13.22 143 ALA B O 1
ATOM 2301 N N . ASP B 1 144 ? -10.685 -7.779 2.044 1.00 12.23 144 ASP B N 1
ATOM 2302 C CA . ASP B 1 144 ? -9.459 -8.535 2.304 1.00 12.05 144 ASP B CA 1
ATOM 2303 C C . ASP B 1 144 ? -9.746 -9.733 3.220 1.00 12.87 144 ASP B C 1
ATOM 2304 O O . ASP B 1 144 ? -8.895 -10.145 4.013 1.00 13.36 144 ASP B O 1
ATOM 2309 N N . ALA B 1 145 ? -10.940 -10.287 3.073 1.00 12.91 145 ALA B N 1
ATOM 2310 C CA . ALA B 1 145 ? -11.301 -11.529 3.743 1.00 12.70 145 ALA B CA 1
ATOM 2311 C C . ALA B 1 145 ? -10.456 -12.696 3.235 1.00 13.24 145 ALA B C 1
ATOM 2312 O O . ALA B 1 145 ? -9.784 -12.604 2.202 1.00 14.10 145 ALA B O 1
ATOM 2314 N N . HIS B 1 146 ? -10.521 -13.807 3.956 1.00 12.90 146 HIS B N 1
ATOM 2315 C CA . HIS B 1 146 ? -9.852 -14.998 3.466 1.00 13.01 146 HIS B CA 1
ATOM 2316 C C . HIS B 1 146 ? -10.308 -15.292 2.027 1.00 13.46 146 HIS B C 1
ATOM 2317 O O . HIS B 1 146 ? -11.486 -15.222 1.732 1.00 13.70 146 HIS B O 1
ATOM 2324 N N . PRO B 1 147 ? -9.368 -15.639 1.125 1.00 14.42 147 PRO B N 1
ATOM 23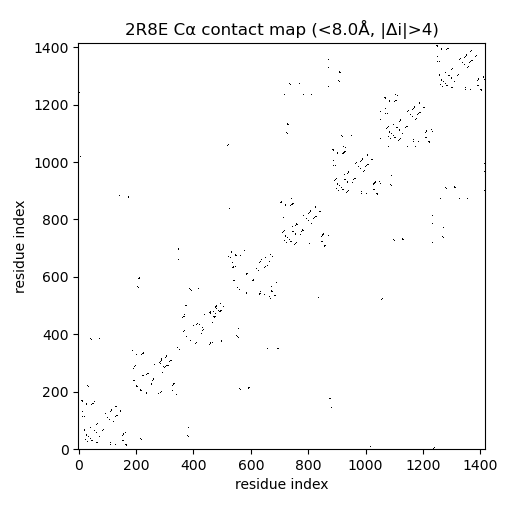25 C CA . PRO B 1 147 ? -9.762 -15.816 -0.268 1.00 14.74 147 PRO B CA 1
ATOM 2326 C C . PRO B 1 147 ? -10.872 -16.828 -0.501 1.00 15.09 147 PRO B C 1
ATOM 2327 O O . PRO B 1 147 ? -11.607 -16.686 -1.461 1.00 15.79 147 PRO B O 1
ATOM 2331 N N . LEU B 1 148 ? -10.996 -17.843 0.346 1.00 15.49 148 LEU B N 1
ATOM 2332 C CA . LEU B 1 148 ? -12.051 -18.834 0.102 1.00 16.42 148 LEU B CA 1
ATOM 2333 C C . LEU B 1 148 ? -13.443 -18.335 0.479 1.00 16.74 148 LEU B C 1
ATOM 2334 O O . LEU B 1 148 ? -14.444 -18.903 0.039 1.00 17.72 148 LEU B O 1
ATOM 2339 N N . LEU B 1 149 ? -13.509 -17.297 1.309 1.00 15.44 149 LEU B N 1
ATOM 2340 C CA . LEU B 1 149 ? -14.804 -16.752 1.686 1.00 14.74 149 LEU B CA 1
ATOM 2341 C C . LEU B 1 149 ? -15.356 -15.835 0.608 1.00 15.39 149 LEU B C 1
ATOM 2342 O O . LEU B 1 149 ? -16.570 -15.773 0.372 1.00 15.45 149 LEU B O 1
ATOM 2347 N N . ILE B 1 150 ? -14.467 -15.089 -0.039 1.00 15.00 150 ILE B N 1
ATOM 2348 C CA . ILE B 1 150 ? -14.901 -14.009 -0.916 1.00 15.22 150 ILE B CA 1
ATOM 2349 C C . ILE B 1 150 ? -15.979 -14.396 -1.947 1.00 15.99 150 ILE B C 1
ATOM 2350 O O . ILE B 1 150 ? -17.014 -13.735 -2.024 1.00 16.28 150 ILE B O 1
ATOM 2355 N N . PRO B 1 151 ? -15.762 -15.479 -2.722 1.00 16.24 151 PRO B N 1
ATOM 2356 C CA . PRO B 1 151 ? -16.782 -15.778 -3.741 1.00 16.40 151 PRO B CA 1
ATOM 2357 C C . PRO B 1 151 ? -18.117 -16.292 -3.222 1.00 16.74 151 PRO B C 1
ATOM 2358 O O . PRO B 1 151 ? -19.069 -16.404 -4.011 1.00 17.04 151 PRO B O 1
ATOM 2362 N N . ARG B 1 152 ? -18.189 -16.613 -1.937 1.00 16.03 152 ARG B N 1
ATOM 2363 C CA . ARG B 1 152 ? -19.425 -17.163 -1.371 1.00 16.61 152 ARG B CA 1
ATOM 2364 C C . ARG B 1 152 ? -20.427 -16.072 -1.014 1.00 16.62 152 ARG B C 1
ATOM 2365 O O . ARG B 1 152 ? -21.625 -16.329 -0.917 1.00 17.02 152 ARG B O 1
ATOM 2373 N N . ALA B 1 153 ? -19.944 -14.849 -0.803 1.00 15.72 153 ALA B N 1
ATOM 2374 C CA . ALA B 1 153 ? -20.798 -13.802 -0.244 1.00 15.39 153 ALA B CA 1
ATOM 2375 C C . ALA B 1 153 ? -21.676 -13.121 -1.279 1.00 14.86 153 ALA B C 1
ATOM 2376 O O . ALA B 1 153 ? -21.315 -13.025 -2.453 1.00 15.92 153 ALA B O 1
ATOM 2378 N N . ASP B 1 154 ? -22.837 -12.625 -0.854 1.00 15.14 154 ASP B N 1
ATOM 2379 C CA . ASP B 1 154 ? -23.656 -11.820 -1.746 1.00 15.08 154 ASP B CA 1
ATOM 2380 C C . ASP B 1 154 ? -22.938 -10.545 -2.197 1.00 14.83 154 ASP B C 1
ATOM 2381 O O . ASP B 1 154 ? -23.100 -10.108 -3.328 1.00 15.56 154 ASP B O 1
ATOM 2386 N N . TYR B 1 155 ? -22.216 -9.910 -1.278 1.00 14.19 155 TYR B N 1
ATOM 2387 C CA . TYR B 1 155 ? -21.543 -8.631 -1.540 1.00 13.77 155 TYR B CA 1
ATOM 2388 C C . TYR B 1 155 ? -20.144 -8.697 -0.965 1.00 13.18 155 TYR B C 1
ATOM 2389 O O . TYR B 1 155 ? -19.960 -9.186 0.149 1.00 13.81 155 TYR B O 1
ATOM 2398 N N . VAL B 1 156 ? -19.165 -8.236 -1.745 1.00 13.73 156 VAL B N 1
ATOM 2399 C CA . VAL B 1 156 ? -17.787 -8.100 -1.265 1.00 13.22 156 VAL B CA 1
ATOM 2400 C C . VAL B 1 156 ? -17.520 -6.601 -1.133 1.00 13.38 156 VAL B C 1
ATOM 2401 O O . VAL B 1 156 ? -17.725 -5.840 -2.086 1.00 13.33 156 VAL B O 1
ATOM 2405 N N . THR B 1 157 ? -17.122 -6.155 0.064 1.00 12.86 157 THR B N 1
ATOM 2406 C CA . THR B 1 157 ? -16.930 -4.717 0.228 1.00 13.23 157 THR B CA 1
ATOM 2407 C C . THR B 1 157 ? -15.734 -4.248 -0.594 1.00 13.08 157 THR B C 1
ATOM 2408 O O . THR B 1 157 ? -14.820 -5.027 -0.862 1.00 13.40 157 THR B O 1
ATOM 2412 N N . ARG B 1 158 ? -15.732 -2.963 -0.947 1.00 13.52 158 ARG B N 1
ATOM 2413 C CA . ARG B 1 158 ? -14.561 -2.336 -1.548 1.00 13.89 158 ARG B CA 1
ATOM 2414 C C . ARG B 1 158 ? -13.480 -2.030 -0.508 1.00 13.35 158 ARG B C 1
ATOM 2415 O O . ARG B 1 158 ? -12.275 -2.083 -0.818 1.00 13.68 158 ARG B O 1
ATOM 2423 N N . ILE B 1 159 ? -13.916 -1.683 0.710 1.00 12.74 159 ILE B N 1
ATOM 2424 C CA . ILE B 1 159 ? -13.017 -1.263 1.783 1.00 12.93 159 ILE B CA 1
ATOM 2425 C C . ILE B 1 159 ? -12.608 -2.440 2.671 1.00 12.46 159 ILE B C 1
ATOM 2426 O O . ILE B 1 159 ? -13.406 -3.356 2.939 1.00 12.73 159 ILE B O 1
ATOM 2431 N N . ALA B 1 160 ? -11.347 -2.424 3.100 1.00 12.64 160 ALA B N 1
ATOM 2432 C CA . ALA B 1 160 ? -10.788 -3.521 3.902 1.00 12.42 160 ALA B CA 1
ATOM 2433 C C . ALA B 1 160 ? -11.315 -3.576 5.337 1.00 12.11 160 ALA B C 1
ATOM 2434 O O . ALA B 1 160 ? -11.801 -2.575 5.885 1.00 12.50 160 ALA B O 1
ATOM 2436 N N . GLY B 1 161 ? -11.191 -4.762 5.944 1.00 11.91 161 GLY B N 1
ATOM 2437 C CA . GLY B 1 161 ? -11.521 -4.895 7.353 1.00 11.95 161 GLY B CA 1
ATOM 2438 C C . GLY B 1 161 ? -10.781 -3.889 8.218 1.00 12.16 161 GLY B C 1
ATOM 2439 O O . GLY B 1 161 ? -9.586 -3.654 8.027 1.00 13.03 161 GLY B O 1
ATOM 2440 N N . GLY B 1 162 ? -11.489 -3.297 9.178 1.00 12.38 162 GLY B N 1
ATOM 2441 C CA . GLY B 1 162 ? -10.896 -2.291 10.061 1.00 12.50 162 GLY B CA 1
ATOM 2442 C C . GLY B 1 162 ? -10.662 -0.934 9.435 1.00 11.86 162 GLY B C 1
ATOM 2443 O O . GLY B 1 162 ? -10.187 -0.010 10.114 1.00 12.27 162 GLY B O 1
ATOM 2444 N N . ARG B 1 163 ? -10.964 -0.811 8.135 1.00 12.16 163 ARG B N 1
ATOM 2445 C CA . ARG B 1 163 ? -10.673 0.436 7.443 1.00 12.46 163 ARG B CA 1
ATOM 2446 C C . ARG B 1 163 ? -11.925 1.157 6.990 1.00 12.34 163 ARG B C 1
ATOM 2447 O O . ARG B 1 163 ? -11.849 2.227 6.374 1.00 12.52 163 ARG B O 1
ATOM 2455 N N . GLY B 1 164 ? -13.077 0.558 7.272 1.00 11.49 164 GLY B N 1
ATOM 2456 C CA . GLY B 1 164 ? -14.330 1.152 6.813 1.00 12.04 164 GLY B CA 1
ATOM 2457 C C . GLY B 1 164 ? -15.240 0.213 6.031 1.00 12.61 164 GLY B C 1
ATOM 2458 O O . GLY B 1 164 ? -16.217 0.673 5.458 1.00 12.57 164 GLY B O 1
ATOM 2459 N N . ALA B 1 165 ? -14.941 -1.085 6.028 1.00 12.17 165 ALA B N 1
ATOM 2460 C CA . ALA B 1 165 ? -15.850 -2.073 5.455 1.00 12.16 165 ALA B CA 1
ATOM 2461 C C . ALA B 1 165 ? -17.207 -2.023 6.148 1.00 12.02 165 ALA B C 1
ATOM 2462 O O . ALA B 1 165 ? -18.262 -2.150 5.508 1.00 12.87 165 ALA B O 1
ATOM 2464 N N . VAL B 1 166 ? -17.188 -1.895 7.474 1.00 11.87 166 VAL B N 1
ATOM 2465 C CA . VAL B 1 166 ? -18.451 -1.859 8.207 1.00 12.46 166 VAL B CA 1
ATOM 2466 C C . VAL B 1 166 ? -19.224 -0.599 7.891 1.00 12.80 166 VAL B C 1
ATOM 2467 O O . VAL B 1 166 ? -20.441 -0.644 7.664 1.00 13.20 166 VAL B O 1
ATOM 2471 N N . ARG B 1 167 ? -18.529 0.541 7.832 1.00 12.09 167 ARG B N 1
ATOM 2472 C CA . ARG B 1 167 ? -19.212 1.759 7.404 1.00 13.11 167 ARG B CA 1
ATOM 2473 C C . ARG B 1 167 ? -19.812 1.604 6.011 1.00 12.95 167 ARG B C 1
ATOM 2474 O O . ARG B 1 167 ? -20.942 2.049 5.764 1.00 13.71 167 ARG B O 1
ATOM 2482 N N . GLU B 1 168 ? -19.089 0.936 5.116 1.00 12.64 168 GLU B N 1
ATOM 2483 C CA . GLU B 1 168 ? -19.589 0.732 3.751 1.00 12.67 168 GLU B CA 1
ATOM 2484 C C . GLU B 1 168 ? -20.904 -0.062 3.786 1.00 12.80 168 GLU B C 1
ATOM 2485 O O . GLU B 1 168 ? -21.871 0.278 3.077 1.00 13.19 168 GLU B O 1
ATOM 2491 N N . VAL B 1 169 ? -20.967 -1.090 4.624 1.00 13.61 169 VAL B N 1
ATOM 2492 C CA . VAL B 1 169 ? -22.192 -1.883 4.731 1.00 13.47 169 VAL B CA 1
ATOM 2493 C C . VAL B 1 169 ? -23.329 -1.068 5.361 1.00 13.66 169 VAL B C 1
ATOM 2494 O O . VAL B 1 169 ? -24.461 -1.108 4.878 1.00 14.21 169 VAL B O 1
ATOM 2498 N N . CYS B 1 170 ? -23.035 -0.311 6.417 1.00 13.81 170 CYS B N 1
ATOM 2499 C CA . CYS B 1 170 ? -24.058 0.540 7.012 1.00 14.26 170 CYS B CA 1
ATOM 2500 C C . CYS B 1 170 ? -24.583 1.530 5.987 1.00 14.68 170 CYS B C 1
ATOM 2501 O O . CYS B 1 170 ? -25.791 1.753 5.890 1.00 15.59 170 CYS B O 1
ATOM 2504 N N . ASP B 1 171 ? -23.674 2.121 5.207 1.00 14.22 171 ASP B N 1
ATOM 2505 C CA . ASP B 1 171 ? -24.061 3.066 4.154 1.00 14.98 171 ASP B CA 1
ATOM 2506 C C . ASP B 1 171 ? -24.962 2.390 3.121 1.00 15.36 171 ASP B C 1
ATOM 2507 O O . ASP B 1 171 ? -25.901 3.015 2.625 1.00 15.98 171 ASP B O 1
ATOM 2512 N N . LEU B 1 172 ? -24.659 1.138 2.779 1.00 15.40 172 LEU B N 1
ATOM 2513 C CA . LEU B 1 172 ? -25.450 0.394 1.795 1.00 16.35 172 LEU B CA 1
ATOM 2514 C C . LEU B 1 172 ? -26.858 0.145 2.311 1.00 16.06 172 LEU B C 1
ATOM 2515 O O . LEU B 1 172 ? -27.835 0.360 1.579 1.00 16.33 172 LEU B O 1
ATOM 2520 N N . LEU B 1 173 ? -26.961 -0.334 3.551 1.00 15.71 173 LEU B N 1
ATOM 2521 C CA . LEU B 1 173 ? -28.289 -0.591 4.138 1.00 16.32 173 LEU B CA 1
ATOM 2522 C C . LEU B 1 173 ? -29.100 0.693 4.204 1.00 17.11 173 LEU B C 1
ATOM 2523 O O . LEU B 1 173 ? -30.293 0.710 3.859 1.00 18.37 173 LEU B O 1
ATOM 2528 N N . LEU B 1 174 ? -28.459 1.782 4.633 1.00 18.04 174 LEU B N 1
ATOM 2529 C CA . LEU B 1 174 ? -29.186 3.042 4.784 1.00 19.60 174 LEU B CA 1
ATOM 2530 C C . LEU B 1 174 ? -29.637 3.589 3.436 1.00 19.55 174 LEU B C 1
ATOM 2531 O O . LEU B 1 174 ? -30.770 4.078 3.315 1.00 20.70 174 LEU B O 1
ATOM 2536 N N . LEU B 1 175 ? -28.776 3.488 2.419 1.00 19.28 175 LEU B N 1
ATOM 2537 C CA . LEU B 1 175 ? -29.142 3.908 1.065 1.00 19.96 175 LEU B CA 1
ATOM 2538 C C . LEU B 1 175 ? -30.325 3.082 0.565 1.00 19.89 175 LEU B C 1
ATOM 2539 O O . LEU B 1 175 ? -31.312 3.645 0.026 1.00 19.91 175 LEU B O 1
ATOM 2544 N N . ALA B 1 176 ? -30.243 1.765 0.740 1.00 19.90 176 ALA B N 1
ATOM 2545 C CA . ALA B 1 176 ? -31.263 0.846 0.230 1.00 21.35 176 ALA B CA 1
ATOM 2546 C C . ALA B 1 176 ? -32.614 1.162 0.854 1.00 21.88 176 ALA B C 1
ATOM 2547 O O . ALA B 1 176 ? -33.669 0.992 0.215 1.00 23.35 176 ALA B O 1
ATOM 2549 N N . GLN B 1 177 ? -32.579 1.625 2.101 1.00 22.40 177 GLN B N 1
ATOM 2550 C CA . GLN B 1 177 ? -33.798 1.862 2.885 1.00 23.18 177 GLN B CA 1
ATOM 2551 C C . GLN B 1 177 ? -34.236 3.326 2.855 1.00 24.60 177 GLN B C 1
ATOM 2552 O O . GLN B 1 177 ? -35.171 3.722 3.564 1.00 25.73 177 GLN B O 1
ATOM 2558 N N . GLY B 1 178 ? -33.571 4.121 2.018 1.00 25.65 178 GLY B N 1
ATOM 2559 C CA . GLY B 1 178 ? -33.895 5.533 1.833 1.00 28.00 178 GLY B CA 1
ATOM 2560 C C . GLY B 1 178 ? -33.602 6.397 3.043 1.00 29.37 178 GLY B C 1
ATOM 2561 O O . GLY B 1 178 ? -34.367 7.319 3.351 1.00 30.29 178 GLY B O 1
ATOM 2562 N N . LYS B 1 179 ? -32.484 6.119 3.718 1.00 29.96 179 LYS B N 1
ATOM 2563 C CA . LYS B 1 179 ? -32.166 6.755 5.003 1.00 30.99 179 LYS B CA 1
ATOM 2564 C C . LYS B 1 179 ? -30.752 7.347 5.072 1.00 31.48 179 LYS B C 1
ATOM 2565 O O . LYS B 1 179 ? -30.345 7.843 6.124 1.00 32.42 179 LYS B O 1
ATOM 2571 N N . LEU B 1 180 ? -30.005 7.292 3.971 1.00 31.43 180 LEU B N 1
ATOM 2572 C CA . LEU B 1 180 ? -28.591 7.709 3.977 1.00 31.76 180 LEU B CA 1
ATOM 2573 C C . LEU B 1 180 ? -28.396 9.222 4.118 1.00 32.08 180 LEU B C 1
ATOM 2574 O O . LEU B 1 180 ? -28.920 9.998 3.314 1.00 32.78 180 LEU B O 1
ATOM 2579 N N . LEU C 1 8 ? 26.557 0.182 -8.974 1.00 26.40 8 LEU C N 1
ATOM 2580 C CA . LEU C 1 8 ? 26.796 -1.091 -8.237 1.00 26.47 8 LEU C CA 1
ATOM 2581 C C . LEU C 1 8 ? 25.501 -1.796 -7.899 1.00 25.94 8 LEU C C 1
ATOM 2582 O O . LEU C 1 8 ? 24.453 -1.171 -7.666 1.00 26.16 8 LEU C O 1
ATOM 2584 N N . ALA C 1 9 ? 25.570 -3.122 -7.917 1.00 25.25 9 ALA C N 1
ATOM 2585 C CA . ALA C 1 9 ? 24.397 -3.930 -7.686 1.00 24.70 9 ALA C CA 1
ATOM 2586 C C . ALA C 1 9 ? 24.063 -4.001 -6.195 1.00 23.61 9 ALA C C 1
ATOM 2587 O O . ALA C 1 9 ? 24.964 -4.191 -5.360 1.00 25.42 9 ALA C O 1
ATOM 2589 N N . THR C 1 10 ? 22.780 -3.814 -5.858 1.00 22.37 10 THR C N 1
ATOM 2590 C CA . THR C 1 10 ? 22.316 -4.057 -4.486 1.00 20.02 10 THR C CA 1
ATOM 2591 C C . THR C 1 10 ? 21.010 -4.813 -4.499 1.00 19.36 10 THR C C 1
ATOM 2592 O O . THR C 1 10 ? 20.289 -4.820 -5.490 1.00 19.39 10 THR C O 1
ATOM 2596 N N . CYS C 1 11 ? 20.699 -5.445 -3.375 1.00 18.80 11 CYS C N 1
ATOM 2597 C CA . CYS C 1 11 ? 19.462 -6.202 -3.286 1.00 18.25 11 CYS C CA 1
ATOM 2598 C C . CYS C 1 11 ? 18.192 -5.352 -3.313 1.00 18.12 11 CYS C C 1
ATOM 2599 O O . CYS C 1 11 ? 17.120 -5.935 -3.384 1.00 17.68 11 CYS C O 1
ATOM 2602 N N . TYR C 1 12 ? 18.324 -4.012 -3.302 1.00 17.22 12 TYR C N 1
ATOM 2603 C CA . TYR C 1 12 ? 17.191 -3.085 -3.428 1.00 17.27 12 TYR C CA 1
ATOM 2604 C C . TYR C 1 12 ? 17.153 -2.409 -4.795 1.00 17.96 12 TYR C C 1
ATOM 2605 O O . TYR C 1 12 ? 16.260 -1.606 -5.057 1.00 18.82 12 TYR C O 1
ATOM 2614 N N . GLY C 1 13 ? 18.135 -2.735 -5.632 1.00 18.27 13 GLY C N 1
ATOM 2615 C CA . GLY C 1 13 ? 18.273 -2.117 -6.959 1.00 18.57 13 GLY C CA 1
ATOM 2616 C C . GLY C 1 13 ? 19.588 -1.377 -7.117 1.00 18.51 13 GLY C C 1
ATOM 2617 O O . GLY C 1 13 ? 20.334 -1.185 -6.150 1.00 18.70 13 GLY C O 1
ATOM 2618 N N . PRO C 1 14 ? 19.892 -0.955 -8.352 1.00 18.12 14 PRO C N 1
ATOM 2619 C CA . PRO C 1 14 ? 21.142 -0.247 -8.600 1.00 18.07 14 PRO C CA 1
ATOM 2620 C C . PRO C 1 14 ? 21.329 1.025 -7.778 1.00 18.33 14 PRO C C 1
ATOM 2621 O O . PRO C 1 14 ? 20.370 1.762 -7.509 1.00 18.68 14 PRO C O 1
ATOM 2625 N N . VAL C 1 15 ? 22.571 1.262 -7.390 1.00 18.74 15 VAL C N 1
ATOM 2626 C CA . VAL C 1 15 ? 22.944 2.531 -6.778 1.00 19.19 15 VAL C CA 1
ATOM 2627 C C . VAL C 1 15 ? 24.053 3.161 -7.623 1.00 19.41 15 VAL C C 1
ATOM 2628 O O . VAL C 1 15 ? 24.729 2.469 -8.397 1.00 21.18 15 VAL C O 1
ATOM 2632 N N . SER C 1 16 ? 24.227 4.468 -7.522 1.00 18.32 16 SER C N 1
ATOM 2633 C CA . SER C 1 16 ? 25.291 5.117 -8.291 1.00 18.45 16 SER C CA 1
ATOM 2634 C C . SER C 1 16 ? 26.673 4.817 -7.719 1.00 18.42 16 SER C C 1
ATOM 2635 O O . SER C 1 16 ? 26.826 4.530 -6.525 1.00 18.13 16 SER C O 1
ATOM 2638 N N . ALA C 1 17 ? 27.694 4.941 -8.572 1.00 18.77 17 ALA C N 1
ATOM 2639 C CA . ALA C 1 17 ? 29.073 4.791 -8.114 1.00 19.51 17 ALA C CA 1
ATOM 2640 C C . ALA C 1 17 ? 29.406 5.807 -7.022 1.00 19.73 17 ALA C C 1
ATOM 2641 O O . ALA C 1 17 ? 30.152 5.495 -6.085 1.00 19.97 17 ALA C O 1
ATOM 2643 N N . ASP C 1 18 ? 28.854 7.014 -7.141 1.00 19.49 18 ASP C N 1
ATOM 2644 C CA . ASP C 1 18 ? 29.102 8.069 -6.160 1.00 20.10 18 ASP C CA 1
ATOM 2645 C C . ASP C 1 18 ? 28.542 7.696 -4.795 1.00 19.12 18 ASP C C 1
ATOM 2646 O O . ASP C 1 18 ? 29.186 7.900 -3.783 1.00 19.38 18 ASP C O 1
ATOM 2648 N N . VAL C 1 19 ? 27.322 7.156 -4.762 1.00 18.26 19 VAL C N 1
ATOM 2649 C CA . VAL C 1 19 ? 26.740 6.739 -3.495 1.00 17.97 19 VAL C CA 1
ATOM 2650 C C . VAL C 1 19 ? 27.538 5.580 -2.897 1.00 17.83 19 VAL C C 1
ATOM 2651 O O . VAL C 1 19 ? 27.792 5.558 -1.689 1.00 18.71 19 VAL C O 1
ATOM 2655 N N . MET C 1 20 ? 27.948 4.622 -3.730 1.00 18.17 20 MET C N 1
ATOM 2656 C CA . MET C 1 20 ? 28.720 3.490 -3.205 1.00 19.33 20 MET C CA 1
ATOM 2657 C C . MET C 1 20 ? 30.043 3.976 -2.630 1.00 19.36 20 MET C C 1
ATOM 2658 O O . MET C 1 20 ? 30.459 3.519 -1.573 1.00 19.06 20 MET C O 1
ATOM 2663 N N . ALA C 1 21 ? 30.679 4.933 -3.317 1.00 19.26 21 ALA C N 1
ATOM 2664 C CA . ALA C 1 21 ? 31.948 5.498 -2.838 1.00 19.74 21 ALA C CA 1
ATOM 2665 C C . ALA C 1 21 ? 31.763 6.229 -1.512 1.00 19.61 21 ALA C C 1
ATOM 2666 O O . ALA C 1 21 ? 32.603 6.104 -0.621 1.00 20.81 21 ALA C O 1
ATOM 2668 N N . LYS C 1 22 ? 30.665 6.973 -1.366 1.00 19.33 22 LYS C N 1
ATOM 2669 C CA . LYS C 1 22 ? 30.377 7.643 -0.091 1.00 19.55 22 LYS C CA 1
ATOM 2670 C C . LYS C 1 22 ? 30.164 6.607 1.023 1.00 19.55 22 LYS C C 1
ATOM 2671 O O . LYS C 1 22 ? 30.694 6.747 2.139 1.00 19.73 22 LYS C O 1
ATOM 2677 N N . ALA C 1 23 ? 29.397 5.561 0.706 1.00 18.94 23 ALA C N 1
ATOM 2678 C CA . ALA C 1 23 ? 29.094 4.479 1.652 1.00 20.02 23 ALA C CA 1
ATOM 2679 C C . ALA C 1 23 ? 30.345 3.760 2.141 1.00 20.82 23 ALA C C 1
ATOM 2680 O O . ALA C 1 23 ? 30.426 3.366 3.306 1.00 20.85 23 ALA C O 1
ATOM 2682 N N . GLU C 1 24 ? 31.319 3.610 1.243 1.00 21.57 24 GLU C N 1
ATOM 2683 C CA . GLU C 1 24 ? 32.550 2.874 1.533 1.00 24.43 24 GLU C CA 1
ATOM 2684 C C . GLU C 1 24 ? 33.317 3.500 2.690 1.00 23.38 24 GLU C C 1
ATOM 2685 O O . GLU C 1 24 ? 34.064 2.801 3.381 1.00 23.39 24 GLU C O 1
ATOM 2691 N N . ASN C 1 25 ? 33.127 4.803 2.897 1.00 23.39 25 ASN C N 1
ATOM 2692 C CA . ASN C 1 25 ? 33.938 5.568 3.844 1.00 24.06 25 ASN C CA 1
ATOM 2693 C C . ASN C 1 25 ? 33.245 5.917 5.157 1.00 22.90 25 ASN C C 1
ATOM 2694 O O . ASN C 1 25 ? 33.761 6.699 5.956 1.00 24.28 25 ASN C O 1
ATOM 2699 N N . ILE C 1 26 ? 32.072 5.341 5.390 1.00 20.81 26 ILE C N 1
ATOM 2700 C CA . ILE C 1 26 ? 31.299 5.691 6.577 1.00 19.71 26 ILE C CA 1
ATOM 2701 C C . ILE C 1 26 ? 31.768 4.975 7.853 1.00 19.76 26 ILE C C 1
ATOM 2702 O O . ILE C 1 26 ? 31.759 3.738 7.926 1.00 20.32 26 ILE C O 1
ATOM 2707 N N . ARG C 1 27 ? 32.155 5.767 8.851 1.00 20.37 27 ARG C N 1
ATOM 2708 C CA . ARG C 1 27 ? 32.511 5.241 10.175 1.00 20.58 27 ARG C CA 1
ATOM 2709 C C . ARG C 1 27 ? 31.445 5.488 11.241 1.00 19.69 27 ARG C C 1
ATOM 2710 O O . ARG C 1 27 ? 31.504 4.888 12.312 1.00 19.78 27 ARG C O 1
ATOM 2718 N N . LEU C 1 28 ? 30.477 6.367 10.951 1.00 19.48 28 LEU C N 1
ATOM 2719 C CA . LEU C 1 28 ? 29.444 6.737 11.913 1.00 18.33 28 LEU C CA 1
ATOM 2720 C C . LEU C 1 28 ? 28.137 6.908 11.168 1.00 17.43 28 LEU C C 1
ATOM 2721 O O . LEU C 1 28 ? 28.081 7.663 10.203 1.00 17.53 28 LEU C O 1
ATOM 2726 N N . LEU C 1 29 ? 27.107 6.208 11.645 1.00 15.99 29 LEU C N 1
ATOM 2727 C CA . LEU C 1 29 ? 25.753 6.287 11.086 1.00 15.53 29 LEU C CA 1
ATOM 2728 C C . LEU C 1 29 ? 24.841 6.952 12.107 1.00 15.97 29 LEU C C 1
ATOM 2729 O O . LEU C 1 29 ? 24.638 6.416 13.201 1.00 15.93 29 LEU C O 1
ATOM 2734 N N . ILE C 1 30 ? 24.285 8.108 11.746 1.00 15.61 30 ILE C N 1
ATOM 2735 C CA . ILE C 1 30 ? 23.375 8.835 12.627 1.00 16.26 30 ILE C CA 1
ATOM 2736 C C . ILE C 1 30 ? 21.958 8.654 12.109 1.00 15.60 30 ILE C C 1
ATOM 2737 O O . ILE C 1 30 ? 21.699 8.840 10.917 1.00 15.26 30 ILE C O 1
ATOM 2742 N N . LEU C 1 31 ? 21.062 8.283 13.021 1.00 15.46 31 LEU C N 1
ATOM 2743 C CA . LEU C 1 31 ? 19.696 7.928 12.664 1.00 15.91 31 LEU C CA 1
ATOM 2744 C C . LEU C 1 31 ? 18.690 8.810 13.366 1.00 17.18 31 LEU C C 1
ATOM 2745 O O . LEU C 1 31 ? 18.689 8.907 14.586 1.00 19.36 31 LEU C O 1
ATOM 2750 N N . ASP C 1 32 ? 17.816 9.438 12.592 1.00 15.49 32 ASP C N 1
ATOM 2751 C CA . ASP C 1 32 ? 16.670 10.110 13.156 1.00 15.20 32 ASP C CA 1
ATOM 2752 C C . ASP C 1 32 ? 15.733 9.022 13.667 1.00 14.71 32 ASP C C 1
ATOM 2753 O O . ASP C 1 32 ? 15.707 7.905 13.126 1.00 16.10 32 ASP C O 1
ATOM 2758 N N . VAL C 1 33 ? 14.929 9.348 14.675 1.00 14.48 33 VAL C N 1
ATOM 2759 C CA . VAL C 1 33 ? 13.974 8.382 15.183 1.00 13.89 33 VAL C CA 1
ATOM 2760 C C . VAL C 1 33 ? 12.648 8.437 14.406 1.00 13.32 33 VAL C C 1
ATOM 2761 O O . VAL C 1 33 ? 12.291 7.486 13.706 1.00 13.07 33 VAL C O 1
ATOM 2765 N N . ASP C 1 34 ? 11.893 9.510 14.576 1.00 13.98 34 ASP C N 1
ATOM 2766 C CA . ASP C 1 34 ? 10.525 9.531 14.063 1.00 12.90 34 ASP C CA 1
ATOM 2767 C C . ASP C 1 34 ? 10.489 9.611 12.537 1.00 12.55 34 ASP C C 1
ATOM 2768 O O . ASP C 1 34 ? 11.023 10.549 11.926 1.00 12.97 34 ASP C O 1
ATOM 2773 N N . GLY C 1 35 ? 9.859 8.608 11.926 1.00 11.87 35 GLY C N 1
ATOM 2774 C CA . GLY C 1 35 ? 9.728 8.569 10.469 1.00 12.23 35 GLY C CA 1
ATOM 2775 C C . GLY C 1 35 ? 10.901 7.913 9.773 1.00 11.33 35 GLY C C 1
ATOM 2776 O O . GLY C 1 35 ? 10.900 7.782 8.546 1.00 12.58 35 GLY C O 1
ATOM 2777 N N . VAL C 1 36 ? 11.901 7.485 10.546 1.00 12.12 36 VAL C N 1
ATOM 2778 C CA . VAL C 1 36 ? 13.085 6.808 10.002 1.00 12.25 36 VAL C CA 1
ATOM 2779 C C . VAL C 1 36 ? 13.182 5.446 10.676 1.00 12.32 36 VAL C C 1
ATOM 2780 O O . VAL C 1 36 ? 12.983 4.395 10.043 1.00 12.72 36 VAL C O 1
ATOM 2784 N N . LEU C 1 37 ? 13.426 5.462 11.984 1.00 12.10 37 LEU C N 1
ATOM 2785 C CA . LEU C 1 37 ? 13.374 4.227 12.764 1.00 12.65 37 LEU C CA 1
ATOM 2786 C C . LEU C 1 37 ? 11.934 3.788 13.056 1.00 12.97 37 LEU C C 1
ATOM 2787 O O . LEU C 1 37 ? 11.691 2.625 13.329 1.00 13.77 37 LEU C O 1
ATOM 2792 N N . SER C 1 38 ? 11.000 4.732 13.003 1.00 14.36 38 SER C N 1
ATOM 2793 C CA . SER C 1 38 ? 9.616 4.448 13.254 1.00 14.84 38 SER C CA 1
ATOM 2794 C C . SER C 1 38 ? 8.793 4.739 12.025 1.00 15.11 38 SER C C 1
ATOM 2795 O O . SER C 1 38 ? 9.258 5.355 11.068 1.00 15.51 38 SER C O 1
ATOM 2798 N N . ASP C 1 39 ? 7.529 4.338 12.138 1.00 16.52 39 ASP C N 1
ATOM 2799 C CA . ASP C 1 39 ? 6.498 4.596 11.197 1.00 17.03 39 ASP C CA 1
ATOM 2800 C C . ASP C 1 39 ? 5.986 6.044 11.144 1.00 16.88 39 ASP C C 1
ATOM 2801 O O . ASP C 1 39 ? 5.015 6.344 10.451 1.00 18.05 39 ASP C O 1
ATOM 2806 N N . GLY C 1 40 ? 6.640 6.935 11.872 1.00 14.45 40 GLY C N 1
ATOM 2807 C CA . GLY C 1 40 ? 6.236 8.345 11.930 1.00 13.37 40 GLY C CA 1
ATOM 2808 C C . GLY C 1 40 ? 5.101 8.637 12.891 1.00 13.10 40 GLY C C 1
ATOM 2809 O O . GLY C 1 40 ? 4.676 9.776 13.011 1.00 13.12 40 GLY C O 1
ATOM 2810 N N . LEU C 1 41 ? 4.609 7.616 13.589 1.00 12.87 41 LEU C N 1
ATOM 2811 C CA . LEU C 1 41 ? 3.505 7.789 14.527 1.00 12.92 41 LEU C CA 1
ATOM 2812 C C . LEU C 1 41 ? 3.987 7.857 15.974 1.00 12.96 41 LEU C C 1
ATOM 2813 O O . LEU C 1 41 ? 5.041 7.319 16.343 1.00 14.18 41 LEU C O 1
ATOM 2818 N N . ILE C 1 42 ? 3.172 8.504 16.798 1.00 12.77 42 ILE C N 1
ATOM 2819 C CA . ILE C 1 42 ? 3.335 8.476 18.243 1.00 14.08 42 ILE C CA 1
ATOM 2820 C C . ILE C 1 42 ? 1.984 7.994 18.797 1.00 13.16 42 ILE C C 1
ATOM 2821 O O . ILE C 1 42 ? 0.921 8.547 18.462 1.00 13.58 42 ILE C O 1
ATOM 2826 N N . TYR C 1 43 ? 2.022 6.929 19.596 1.00 13.20 43 TYR C N 1
ATOM 2827 C CA . TYR C 1 43 ? 0.811 6.359 20.171 1.00 13.84 43 TYR C CA 1
ATOM 2828 C C . TYR C 1 43 ? 0.649 6.926 21.569 1.00 13.54 43 TYR C C 1
ATOM 2829 O O . TYR C 1 43 ? 1.535 6.763 22.410 1.00 14.36 43 TYR C O 1
ATOM 2838 N N . MET C 1 44 ? -0.463 7.611 21.810 1.00 13.70 44 MET C N 1
ATOM 2839 C CA . MET C 1 44 ? -0.680 8.295 23.092 1.00 14.94 44 MET C CA 1
ATOM 2840 C C . MET C 1 44 ? -1.947 7.816 23.757 1.00 14.88 44 MET C C 1
ATOM 2841 O O . MET C 1 44 ? -2.961 7.616 23.091 1.00 15.20 44 MET C O 1
ATOM 2846 N N . GLY C 1 45 ? -1.882 7.628 25.067 1.00 15.21 45 GLY C N 1
ATOM 2847 C CA . GLY C 1 45 ? -3.052 7.118 25.772 1.00 15.95 45 GLY C CA 1
ATOM 2848 C C . GLY C 1 45 ? -3.588 8.020 26.870 1.00 16.97 45 GLY C C 1
ATOM 2849 O O . GLY C 1 45 ? -2.967 9.017 27.268 1.00 16.68 45 GLY C O 1
ATOM 2850 N N . ASN C 1 46 ? -4.738 7.628 27.389 1.00 18.13 46 ASN C N 1
ATOM 2851 C CA . ASN C 1 46 ? -5.425 8.451 28.397 1.00 19.22 46 ASN C CA 1
ATOM 2852 C C . ASN C 1 46 ? -4.857 8.363 29.803 1.00 20.63 46 ASN C C 1
ATOM 2853 O O . ASN C 1 46 ? -5.279 9.123 30.682 1.00 21.68 46 ASN C O 1
ATOM 2858 N N . ASN C 1 47 ? -3.920 7.447 30.022 1.00 20.99 47 ASN C N 1
ATOM 2859 C CA . ASN C 1 47 ? -3.171 7.379 31.274 1.00 22.90 47 ASN C CA 1
ATOM 2860 C C . ASN C 1 47 ? -1.751 7.905 31.091 1.00 22.73 47 ASN C C 1
ATOM 2861 O O . ASN C 1 47 ? -0.863 7.624 31.904 1.00 24.42 47 ASN C O 1
ATOM 2866 N N . GLY C 1 48 ? -1.538 8.673 30.020 1.00 21.58 48 GLY C N 1
ATOM 2867 C CA . GLY C 1 48 ? -0.217 9.248 29.758 1.00 20.37 48 GLY C CA 1
ATOM 2868 C C . GLY C 1 48 ? 0.768 8.285 29.100 1.00 19.66 48 GLY C C 1
ATOM 2869 O O . GLY C 1 48 ? 1.962 8.593 28.986 1.00 20.59 48 GLY C O 1
ATOM 2870 N N . GLU C 1 49 ? 0.269 7.129 28.665 1.00 18.64 49 GLU C N 1
ATOM 2871 C CA . GLU C 1 49 ? 1.110 6.153 27.959 1.00 18.27 49 GLU C CA 1
ATOM 2872 C C . GLU C 1 49 ? 1.659 6.787 26.695 1.00 17.08 49 GLU C C 1
ATOM 2873 O O . GLU C 1 49 ? 0.968 7.557 26.035 1.00 16.77 49 GLU C O 1
ATOM 2879 N N . GLU C 1 50 ? 2.869 6.396 26.316 1.00 16.35 50 GLU C N 1
ATOM 2880 C CA . GLU C 1 50 ? 3.431 6.797 25.015 1.00 16.43 50 GLU C CA 1
ATOM 2881 C C . GLU C 1 50 ? 4.185 5.621 24.436 1.00 15.84 50 GLU C C 1
ATOM 2882 O O . GLU C 1 50 ? 5.082 5.112 25.094 1.00 16.35 50 GLU C O 1
ATOM 2888 N N . LEU C 1 51 ? 3.810 5.199 23.224 1.00 15.06 51 LEU C N 1
ATOM 2889 C CA . LEU C 1 51 ? 4.525 4.119 22.565 1.00 15.85 51 LEU C CA 1
ATOM 2890 C C . LEU C 1 51 ? 5.010 4.582 21.214 1.00 14.20 51 LEU C C 1
ATOM 2891 O O . LEU C 1 51 ? 4.409 5.471 20.597 1.00 14.79 51 LEU C O 1
ATOM 2896 N N . LYS C 1 52 ? 6.098 3.965 20.755 1.00 13.54 52 LYS C N 1
ATOM 2897 C CA . LYS C 1 52 ? 6.548 4.091 19.371 1.00 14.98 52 LYS C CA 1
ATOM 2898 C C . LYS C 1 52 ? 6.890 2.691 18.861 1.00 13.18 52 LYS C C 1
ATOM 2899 O O . LYS C 1 52 ? 7.222 1.801 19.650 1.00 13.95 52 LYS C O 1
ATOM 2905 N N . ALA C 1 53 ? 6.783 2.515 17.550 1.00 13.20 53 ALA C N 1
ATOM 2906 C CA . ALA C 1 53 ? 7.016 1.210 16.937 1.00 13.57 53 ALA C CA 1
ATOM 2907 C C . ALA C 1 53 ? 8.307 1.204 16.151 1.00 13.59 53 ALA C C 1
ATOM 2908 O O . ALA C 1 53 ? 8.454 1.967 15.216 1.00 15.99 53 ALA C O 1
ATOM 2910 N N . PHE C 1 54 ? 9.218 0.324 16.526 1.00 12.61 54 PHE C N 1
ATOM 2911 C CA . PHE C 1 54 ? 10.489 0.144 15.829 1.00 12.11 54 PHE C CA 1
ATOM 2912 C C . PHE C 1 54 ? 10.417 -1.130 14.987 1.00 12.23 54 PHE C C 1
ATOM 2913 O O . PHE C 1 54 ? 9.544 -1.983 15.211 1.00 13.28 54 PHE C O 1
ATOM 2921 N N . ASN C 1 55 ? 11.355 -1.269 14.045 1.00 12.17 55 ASN C N 1
ATOM 2922 C CA . ASN C 1 55 ? 11.344 -2.379 13.101 1.00 11.92 55 ASN C CA 1
ATOM 2923 C C . ASN C 1 55 ? 12.441 -3.353 13.474 1.00 12.43 55 ASN C C 1
ATOM 2924 O O . ASN C 1 55 ? 13.600 -2.988 13.614 1.00 12.75 55 ASN C O 1
ATOM 2929 N N . VAL C 1 56 ? 12.042 -4.610 13.636 1.00 12.09 56 VAL C N 1
ATOM 2930 C CA . VAL C 1 56 ? 12.984 -5.657 14.071 1.00 12.75 56 VAL C CA 1
ATOM 2931 C C . VAL C 1 56 ? 14.125 -5.875 13.067 1.00 13.02 56 VAL C C 1
ATOM 2932 O O . VAL C 1 56 ? 15.283 -6.008 13.478 1.00 14.22 56 VAL C O 1
ATOM 2936 N N . ARG C 1 57 ? 13.819 -5.912 11.764 1.00 12.60 57 ARG C N 1
ATOM 2937 C CA . ARG C 1 57 ? 14.889 -6.115 10.795 1.00 11.99 57 ARG C CA 1
ATOM 2938 C C . ARG C 1 57 ? 15.878 -4.919 10.790 1.00 12.31 57 ARG C C 1
ATOM 2939 O O . ARG C 1 57 ? 17.086 -5.099 10.536 1.00 13.00 57 ARG C O 1
ATOM 2947 N N . ASP C 1 58 ? 15.397 -3.705 11.093 1.00 12.30 58 ASP C N 1
ATOM 2948 C CA . ASP C 1 58 ? 16.320 -2.552 11.253 1.00 12.85 58 ASP C CA 1
ATOM 2949 C C . ASP C 1 58 ? 17.290 -2.864 12.381 1.00 13.52 58 ASP C C 1
ATOM 2950 O O . ASP C 1 58 ? 18.480 -2.552 12.299 1.00 14.29 58 ASP C O 1
ATOM 2955 N N . GLY C 1 59 ? 16.755 -3.423 13.464 1.00 14.10 59 GLY C N 1
ATOM 2956 C CA . GLY C 1 59 ? 17.594 -3.765 14.617 1.00 14.96 59 GLY C CA 1
ATOM 2957 C C . GLY C 1 59 ? 18.738 -4.680 14.255 1.00 15.47 59 GLY C C 1
ATOM 2958 O O . GLY C 1 59 ? 19.873 -4.492 14.724 1.00 16.19 59 GLY C O 1
ATOM 2959 N N . TYR C 1 60 ? 18.451 -5.678 13.420 1.00 15.68 60 TYR C N 1
ATOM 2960 C CA . TYR C 1 60 ? 19.498 -6.604 13.013 1.00 16.21 60 TYR C CA 1
ATOM 2961 C C . TYR C 1 60 ? 20.551 -5.855 12.201 1.00 16.15 60 TYR C C 1
ATOM 2962 O O . TYR C 1 60 ? 21.767 -6.103 12.338 1.00 17.03 60 TYR C O 1
ATOM 2971 N N . GLY C 1 61 ? 20.098 -4.962 11.323 1.00 16.14 61 GLY C N 1
ATOM 2972 C CA . GLY C 1 61 ? 21.038 -4.160 10.553 1.00 15.89 61 GLY C CA 1
ATOM 2973 C C . GLY C 1 61 ? 21.956 -3.334 11.429 1.00 16.12 61 GLY C C 1
ATOM 2974 O O . GLY C 1 61 ? 23.152 -3.250 11.169 1.00 16.82 61 GLY C O 1
ATOM 2975 N N . ILE C 1 62 ? 21.385 -2.708 12.455 1.00 15.16 62 ILE C N 1
ATOM 2976 C CA . ILE C 1 62 ? 22.154 -1.875 13.382 1.00 14.92 62 ILE C CA 1
ATOM 2977 C C . ILE C 1 62 ? 23.187 -2.708 14.144 1.00 15.81 62 ILE C C 1
ATOM 2978 O O . ILE C 1 62 ? 24.331 -2.271 14.297 1.00 16.85 62 ILE C O 1
ATOM 2983 N N . ARG C 1 63 ? 22.776 -3.891 14.606 1.00 16.09 63 ARG C N 1
ATOM 2984 C CA . ARG C 1 63 ? 23.708 -4.774 15.304 1.00 17.91 63 ARG C CA 1
ATOM 2985 C C . ARG C 1 63 ? 24.842 -5.163 14.376 1.00 18.68 63 ARG C C 1
ATOM 2986 O O . ARG C 1 63 ? 26.008 -5.192 14.803 1.00 19.10 63 ARG C O 1
ATOM 2994 N N . CYS C 1 64 ? 24.516 -5.465 13.116 1.00 18.45 64 CYS C N 1
ATOM 2995 C CA . CYS C 1 64 ? 25.549 -5.802 12.122 1.00 19.12 64 CYS C CA 1
ATOM 2996 C C . CYS C 1 64 ? 26.511 -4.645 11.888 1.00 19.00 64 CYS C C 1
ATOM 2997 O O . CYS C 1 64 ? 27.713 -4.871 11.783 1.00 19.48 64 CYS C O 1
ATOM 3000 N N . ALA C 1 65 ? 25.995 -3.416 11.794 1.00 18.57 65 ALA C N 1
ATOM 3001 C CA . ALA C 1 65 ? 26.847 -2.248 11.607 1.00 18.37 65 ALA C CA 1
ATOM 3002 C C . ALA C 1 65 ? 27.784 -2.097 12.791 1.00 19.05 65 ALA C C 1
ATOM 3003 O O . ALA C 1 65 ? 28.986 -1.901 12.607 1.00 19.60 65 ALA C O 1
ATOM 3005 N N . LEU C 1 66 ? 27.235 -2.213 14.001 1.00 19.66 66 LEU C N 1
ATOM 3006 C CA . LEU C 1 66 ? 28.013 -1.998 15.225 1.00 20.62 66 LEU C CA 1
ATOM 3007 C C . LEU C 1 66 ? 29.128 -3.003 15.404 1.00 22.05 66 LEU C C 1
ATOM 3008 O O . LEU C 1 66 ? 30.151 -2.668 16.002 1.00 23.19 66 LEU C O 1
ATOM 3013 N N . THR C 1 67 ? 28.933 -4.219 14.891 1.00 22.75 67 THR C N 1
ATOM 3014 C CA . THR C 1 67 ? 29.965 -5.270 14.987 1.00 24.67 67 THR C CA 1
ATOM 3015 C C . THR C 1 67 ? 30.901 -5.261 13.776 1.00 25.05 67 THR C C 1
ATOM 3016 O O . THR C 1 67 ? 31.836 -6.067 13.697 1.00 26.40 67 THR C O 1
ATOM 3020 N N . SER C 1 68 ? 30.654 -4.352 12.835 1.00 24.42 68 SER C N 1
ATOM 3021 C CA . SER C 1 68 ? 31.492 -4.193 11.643 1.00 24.23 68 SER C CA 1
ATOM 3022 C C . SER C 1 68 ? 32.168 -2.820 11.602 1.00 23.82 68 SER C C 1
ATOM 3023 O O . SER C 1 68 ? 32.389 -2.245 10.523 1.00 24.14 68 SER C O 1
ATOM 3026 N N . ASP C 1 69 ? 32.493 -2.299 12.785 1.00 24.00 69 ASP C N 1
ATOM 3027 C CA . ASP C 1 69 ? 33.258 -1.053 12.921 1.00 24.43 69 ASP C CA 1
ATOM 3028 C C . ASP C 1 69 ? 32.543 0.176 12.351 1.00 23.22 69 ASP C C 1
ATOM 3029 O O . ASP C 1 69 ? 33.177 1.108 11.845 1.00 22.96 69 ASP C O 1
ATOM 3034 N N . ILE C 1 70 ? 31.210 0.169 12.429 1.00 21.93 70 ILE C N 1
ATOM 3035 C CA . ILE C 1 70 ? 30.432 1.362 12.116 1.00 21.00 70 ILE C CA 1
ATOM 3036 C C . ILE C 1 70 ? 29.677 1.781 13.379 1.00 20.79 70 ILE C C 1
ATOM 3037 O O . ILE C 1 70 ? 28.795 1.057 13.840 1.00 22.00 70 ILE C O 1
ATOM 3042 N N . GLU C 1 71 ? 30.044 2.922 13.944 1.00 19.69 71 GLU C N 1
ATOM 3043 C CA . GLU C 1 71 ? 29.359 3.445 15.118 1.00 20.48 71 GLU C CA 1
ATOM 3044 C C . GLU C 1 71 ? 27.968 3.930 14.723 1.00 19.43 71 GLU C C 1
ATOM 3045 O O . GLU C 1 71 ? 27.757 4.356 13.597 1.00 18.49 71 GLU C O 1
ATOM 3051 N N . VAL C 1 72 ? 27.024 3.854 15.653 1.00 18.57 72 VAL C N 1
ATOM 3052 C CA . VAL C 1 72 ? 25.644 4.294 15.381 1.00 18.52 72 VAL C CA 1
ATOM 3053 C C . VAL C 1 72 ? 25.264 5.309 16.465 1.00 19.18 72 VAL C C 1
ATOM 3054 O O . VAL C 1 72 ? 25.556 5.111 17.657 1.00 20.55 72 VAL C O 1
ATOM 3058 N N . ALA C 1 73 ? 24.646 6.410 16.062 1.00 17.95 73 ALA C N 1
ATOM 3059 C CA . ALA C 1 73 ? 24.201 7.409 17.029 1.00 17.22 73 ALA C CA 1
ATOM 3060 C C . ALA C 1 73 ? 22.792 7.840 16.709 1.00 16.21 73 ALA C C 1
ATOM 3061 O O . ALA C 1 73 ? 22.348 7.736 15.557 1.00 16.72 73 ALA C O 1
ATOM 3063 N N . ILE C 1 74 ? 22.119 8.337 17.740 1.00 16.69 74 ILE C N 1
ATOM 3064 C CA . ILE C 1 74 ? 20.768 8.888 17.633 1.00 17.09 74 ILE C CA 1
ATOM 3065 C C . ILE C 1 74 ? 20.725 10.258 18.317 1.00 18.59 74 ILE C C 1
ATOM 3066 O O . ILE C 1 74 ? 21.281 10.432 19.417 1.00 18.45 74 ILE C O 1
ATOM 3071 N N . ILE C 1 75 ? 20.083 11.224 17.660 1.00 19.95 75 ILE C N 1
ATOM 3072 C CA . ILE C 1 75 ? 19.882 12.565 18.214 1.00 21.15 75 ILE C CA 1
ATOM 3073 C C . ILE C 1 75 ? 18.396 12.851 18.245 1.00 22.39 75 ILE C C 1
ATOM 3074 O O . ILE C 1 75 ? 17.735 12.810 17.224 1.00 23.82 75 ILE C O 1
ATOM 3079 N N . THR C 1 76 ? 17.908 13.181 19.423 1.00 23.12 76 THR C N 1
ATOM 3080 C CA . THR C 1 76 ? 16.515 13.240 19.731 1.00 23.90 76 THR C CA 1
ATOM 3081 C C . THR C 1 76 ? 16.182 14.608 20.338 1.00 23.72 76 THR C C 1
ATOM 3082 O O . THR C 1 76 ? 17.032 15.209 21.009 1.00 24.04 76 THR C O 1
ATOM 3086 N N . GLY C 1 77 ? 14.956 15.086 20.136 1.00 23.97 77 GLY C N 1
ATOM 3087 C CA . GLY C 1 77 ? 14.517 16.363 20.715 1.00 23.97 77 GLY C CA 1
ATOM 3088 C C . GLY C 1 77 ? 13.858 16.281 22.089 1.00 23.56 77 GLY C C 1
ATOM 3089 O O . GLY C 1 77 ? 13.516 17.308 22.690 1.00 24.30 77 GLY C O 1
ATOM 3090 N N . ARG C 1 78 ? 13.650 15.065 22.598 1.00 22.97 78 ARG C N 1
ATOM 3091 C CA . ARG C 1 78 ? 12.959 14.911 23.880 1.00 22.46 78 ARG C CA 1
ATOM 3092 C C . ARG C 1 78 ? 13.311 13.583 24.509 1.00 21.33 78 ARG C C 1
ATOM 3093 O O . ARG C 1 78 ? 13.102 12.520 23.903 1.00 21.72 78 ARG C O 1
ATOM 3101 N N . LYS C 1 79 ? 13.799 13.632 25.739 1.00 21.17 79 LYS C N 1
ATOM 3102 C CA . LYS C 1 79 ? 14.175 12.431 26.459 1.00 21.70 79 LYS C CA 1
ATOM 3103 C C . LYS C 1 79 ? 12.966 11.521 26.576 1.00 20.18 79 LYS C C 1
ATOM 3104 O O . LYS C 1 79 ? 11.853 11.969 26.888 1.00 20.23 79 LYS C O 1
ATOM 3110 N N . ALA C 1 80 ? 13.168 10.243 26.278 1.00 19.48 80 ALA C N 1
ATOM 3111 C CA . ALA C 1 80 ? 12.082 9.273 26.404 1.00 18.68 80 ALA C CA 1
ATOM 3112 C C . ALA C 1 80 ? 12.665 7.938 26.755 1.00 18.50 80 ALA C C 1
ATOM 3113 O O . ALA C 1 80 ? 13.562 7.451 26.082 1.00 17.69 80 ALA C O 1
ATOM 3115 N N . LYS C 1 81 ? 12.140 7.320 27.811 1.00 17.54 81 LYS C N 1
ATOM 3116 C CA . LYS C 1 81 ? 12.642 6.011 28.233 1.00 19.31 81 LYS C CA 1
ATOM 3117 C C . LYS C 1 81 ? 12.557 4.973 27.106 1.00 17.44 81 LYS C C 1
ATOM 3118 O O . LYS C 1 81 ? 13.427 4.102 26.972 1.00 16.90 81 LYS C O 1
ATOM 3124 N N . LEU C 1 82 ? 11.525 5.057 26.272 1.00 15.86 82 LEU C N 1
ATOM 3125 C CA . LEU C 1 82 ? 11.375 4.027 25.234 1.00 16.10 82 LEU C CA 1
ATOM 3126 C C . LEU C 1 82 ? 12.531 4.089 24.252 1.00 15.98 82 LEU C C 1
ATOM 3127 O O . LEU C 1 82 ? 12.940 3.052 23.721 1.00 15.85 82 LEU C O 1
ATOM 3132 N N . VAL C 1 83 ? 13.056 5.296 24.002 1.00 15.71 83 VAL C N 1
ATOM 3133 C CA . VAL C 1 83 ? 14.188 5.445 23.105 1.00 16.03 83 VAL C CA 1
ATOM 3134 C C . VAL C 1 83 ? 15.457 4.963 23.779 1.00 16.40 83 VAL C C 1
ATOM 3135 O O . VAL C 1 83 ? 16.271 4.297 23.163 1.00 16.12 83 VAL C O 1
ATOM 3139 N N . GLU C 1 84 ? 15.624 5.315 25.053 1.00 16.04 84 GLU C N 1
ATOM 3140 C CA . GLU C 1 84 ? 16.738 4.786 25.829 1.00 16.78 84 GLU C CA 1
ATOM 3141 C C . GLU C 1 84 ? 16.735 3.263 25.835 1.00 16.65 84 GLU C C 1
ATOM 3142 O O . GLU C 1 84 ? 17.774 2.642 25.642 1.00 16.75 84 GLU C O 1
ATOM 3148 N N . ASP C 1 85 ? 15.564 2.662 26.040 1.00 16.54 85 ASP C N 1
ATOM 3149 C CA . ASP C 1 85 ? 15.435 1.210 26.051 1.00 16.95 85 ASP C CA 1
ATOM 3150 C C . ASP C 1 85 ? 15.780 0.592 24.690 1.00 17.34 85 ASP C C 1
ATOM 3151 O O . ASP C 1 85 ? 16.470 -0.434 24.608 1.00 17.72 85 ASP C O 1
ATOM 3156 N N . ARG C 1 86 ? 15.320 1.219 23.612 1.00 16.44 86 ARG C N 1
ATOM 3157 C CA . ARG C 1 86 ? 15.632 0.704 22.288 1.00 16.97 86 ARG C CA 1
ATOM 3158 C C . ARG C 1 86 ? 17.141 0.738 22.036 1.00 17.10 86 ARG C C 1
ATOM 3159 O O . ARG C 1 86 ? 17.712 -0.218 21.495 1.00 17.23 86 ARG C O 1
ATOM 3167 N N . CYS C 1 87 ? 17.775 1.850 22.426 1.00 16.60 87 CYS C N 1
ATOM 3168 C CA . CYS C 1 87 ? 19.214 1.976 22.250 1.00 17.37 87 CYS C CA 1
ATOM 3169 C C . CYS C 1 87 ? 19.943 0.919 23.056 1.00 17.86 87 CYS C C 1
ATOM 3170 O O . CYS C 1 87 ? 20.893 0.315 22.563 1.00 17.58 87 CYS C O 1
ATOM 3173 N N . ALA C 1 88 ? 19.492 0.692 24.292 1.00 18.74 88 ALA C N 1
ATOM 3174 C CA . ALA C 1 88 ? 20.158 -0.297 25.150 1.00 19.66 88 ALA C CA 1
ATOM 3175 C C . ALA C 1 88 ? 20.071 -1.690 24.545 1.00 20.07 88 ALA C C 1
ATOM 3176 O O . ALA C 1 88 ? 21.058 -2.430 24.543 1.00 21.81 88 ALA C O 1
ATOM 3178 N N . THR C 1 89 ? 18.897 -2.042 24.016 1.00 20.13 89 THR C N 1
ATOM 3179 C CA . THR C 1 89 ? 18.676 -3.354 23.390 1.00 21.27 89 THR C CA 1
ATOM 3180 C C . THR C 1 89 ? 19.656 -3.563 22.238 1.00 20.59 89 THR C C 1
ATOM 3181 O O . THR C 1 89 ? 20.225 -4.658 22.077 1.00 22.37 89 THR C O 1
ATOM 3185 N N . LEU C 1 90 ? 19.874 -2.503 21.461 1.00 18.70 90 LEU C N 1
ATOM 3186 C CA . LEU C 1 90 ? 20.675 -2.586 20.245 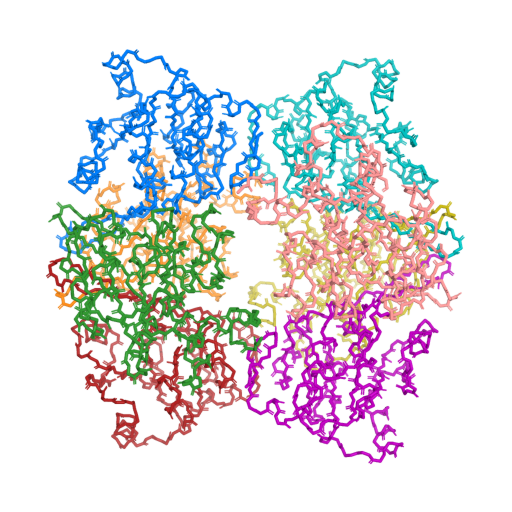1.00 18.30 90 LEU C CA 1
ATOM 3187 C C . LEU C 1 90 ? 22.159 -2.339 20.436 1.00 18.73 90 LEU C C 1
ATOM 3188 O O . LEU C 1 90 ? 22.929 -2.591 19.522 1.00 18.92 90 LEU C O 1
ATOM 3193 N N . GLY C 1 91 ? 22.554 -1.849 21.610 1.00 18.19 91 GLY C N 1
ATOM 3194 C CA . GLY C 1 91 ? 23.956 -1.518 21.846 1.00 19.48 91 GLY C CA 1
ATOM 3195 C C . GLY C 1 91 ? 24.362 -0.144 21.334 1.00 19.61 91 GLY C C 1
ATOM 3196 O O . GLY C 1 91 ? 25.550 0.121 21.126 1.00 20.96 91 GLY C O 1
ATOM 3197 N N . ILE C 1 92 ? 23.383 0.736 21.111 1.00 19.25 92 ILE C N 1
ATOM 3198 C CA . ILE C 1 92 ? 23.687 2.113 20.749 1.00 19.46 92 ILE C CA 1
ATOM 3199 C C . ILE C 1 92 ? 24.025 2.871 22.032 1.00 20.88 92 ILE C C 1
ATOM 3200 O O . ILE C 1 92 ? 23.208 2.926 22.953 1.00 20.89 92 ILE C O 1
ATOM 3205 N N . THR C 1 93 ? 25.228 3.453 22.082 1.00 22.36 93 THR C N 1
ATOM 3206 C CA . THR C 1 93 ? 25.686 4.160 23.283 1.00 23.70 93 THR C CA 1
ATOM 3207 C C . THR C 1 93 ? 25.738 5.672 23.099 1.00 23.80 93 THR C C 1
ATOM 3208 O O . THR C 1 93 ? 25.792 6.421 24.083 1.00 25.90 93 THR C O 1
ATOM 3212 N N . HIS C 1 94 ? 25.669 6.122 21.846 1.00 22.67 94 HIS C N 1
ATOM 3213 C CA . HIS C 1 94 ? 25.680 7.548 21.545 1.00 22.22 94 HIS C CA 1
ATOM 3214 C C . HIS C 1 94 ? 24.261 8.035 21.289 1.00 20.78 94 HIS C C 1
ATOM 3215 O O . HIS C 1 94 ? 23.740 7.897 20.182 1.00 21.40 94 HIS C O 1
ATOM 3222 N N . LEU C 1 95 ? 23.646 8.591 22.322 1.00 20.47 95 LEU C N 1
ATOM 3223 C CA . LEU C 1 95 ? 22.270 9.035 22.311 1.00 20.03 95 LEU C CA 1
ATOM 3224 C C . LEU C 1 95 ? 22.209 10.426 22.908 1.00 20.99 95 LEU C C 1
ATOM 3225 O O . LEU C 1 95 ? 22.500 10.618 24.100 1.00 22.38 95 LEU C O 1
ATOM 3230 N N . TYR C 1 96 ? 21.866 11.395 22.077 1.00 20.25 96 TYR C N 1
ATOM 3231 C CA . TYR C 1 96 ? 21.672 12.762 22.534 1.00 21.42 96 TYR C CA 1
ATOM 3232 C C . TYR C 1 96 ? 20.188 13.014 22.584 1.00 22.26 96 TYR C C 1
ATOM 3233 O O . TYR C 1 96 ? 19.498 12.823 21.592 1.00 22.48 96 TYR C O 1
ATOM 3242 N N . GLN C 1 97 ? 19.696 13.439 23.736 1.00 22.05 97 GLN C N 1
ATOM 3243 C CA . GLN C 1 97 ? 18.274 13.673 23.914 1.00 22.80 97 GLN C CA 1
ATOM 3244 C C . GLN C 1 97 ? 17.977 15.091 24.356 1.00 23.35 97 GLN C C 1
ATOM 3245 O O . GLN C 1 97 ? 18.840 15.773 24.933 1.00 23.36 97 GLN C O 1
ATOM 3251 N N . GLY C 1 98 ? 16.746 15.535 24.103 1.00 23.99 98 GLY C N 1
ATOM 3252 C CA . GLY C 1 98 ? 16.272 16.840 24.589 1.00 25.40 98 GLY C CA 1
ATOM 3253 C C . GLY C 1 98 ? 17.015 17.970 23.915 1.00 26.68 98 GLY C C 1
ATOM 3254 O O . GLY C 1 98 ? 17.199 19.055 24.483 1.00 26.34 98 GLY C O 1
ATOM 3255 N N . GLN C 1 99 ? 17.436 17.715 22.688 1.00 27.17 99 GLN C N 1
ATOM 3256 C CA . GLN C 1 99 ? 18.346 18.606 22.006 1.00 27.61 99 GLN C CA 1
ATOM 3257 C C . GLN C 1 99 ? 17.695 19.788 21.325 1.00 27.97 99 GLN C C 1
ATOM 3258 O O . GLN C 1 99 ? 18.135 20.937 21.479 1.00 29.14 99 GLN C O 1
ATOM 3264 N N . SER C 1 100 ? 16.641 19.499 20.576 1.00 26.04 100 SER C N 1
ATOM 3265 C CA . SER C 1 100 ? 16.633 19.976 19.215 1.00 24.85 100 SER C CA 1
ATOM 3266 C C . SER C 1 100 ? 17.061 21.361 18.708 1.00 24.27 100 SER C C 1
ATOM 3267 O O . SER C 1 100 ? 17.098 22.383 19.403 1.00 26.03 100 SER C O 1
ATOM 3270 N N . ASN C 1 101 ? 17.398 21.329 17.434 1.00 24.01 101 ASN C N 1
ATOM 3271 C CA . ASN C 1 101 ? 18.775 21.341 17.079 1.00 22.87 101 ASN C CA 1
ATOM 3272 C C . ASN C 1 101 ? 19.581 20.082 16.992 1.00 22.90 101 ASN C C 1
ATOM 3273 O O . ASN C 1 101 ? 19.671 19.234 17.910 1.00 24.56 101 ASN C O 1
ATOM 3278 N N . LYS C 1 102 ? 20.116 19.892 15.811 1.00 23.24 102 LYS C N 1
ATOM 3279 C CA . LYS C 1 102 ? 20.868 18.702 15.639 1.00 23.33 102 LYS C CA 1
ATOM 3280 C C . LYS C 1 102 ? 22.330 18.982 15.435 1.00 23.08 102 LYS C C 1
ATOM 3281 O O . LYS C 1 102 ? 23.155 18.118 15.698 1.00 22.50 102 LYS C O 1
ATOM 3287 N N . LEU C 1 103 ? 22.647 20.208 15.027 1.00 22.55 103 LEU C N 1
ATOM 3288 C CA . LEU C 1 103 ? 24.033 20.595 14.788 1.00 22.38 103 LEU C CA 1
ATOM 3289 C C . LEU C 1 103 ? 24.883 20.559 16.047 1.00 21.87 103 LEU C C 1
ATOM 3290 O O . LEU C 1 103 ? 26.039 20.157 15.997 1.00 21.08 103 LEU C O 1
ATOM 3295 N N . ILE C 1 104 ? 24.313 20.976 17.174 1.00 22.17 104 ILE C N 1
ATOM 3296 C CA . ILE C 1 104 ? 25.086 21.018 18.416 1.00 23.04 104 ILE C CA 1
ATOM 3297 C C . ILE C 1 104 ? 25.531 19.621 18.828 1.00 22.61 104 ILE C C 1
ATOM 3298 O O . ILE C 1 104 ? 26.706 19.388 19.088 1.00 23.02 104 ILE C O 1
ATOM 3303 N N . ALA C 1 105 ? 24.603 18.662 18.790 1.00 21.92 105 ALA C N 1
ATOM 3304 C CA . ALA C 1 105 ? 24.939 17.275 19.081 1.00 21.56 105 ALA C CA 1
ATOM 3305 C C . ALA C 1 105 ? 25.870 16.666 18.042 1.00 21.06 105 ALA C C 1
ATOM 3306 O O . ALA C 1 105 ? 26.782 15.921 18.369 1.00 21.18 105 ALA C O 1
ATOM 3308 N N . PHE C 1 106 ? 25.612 16.962 16.771 1.00 20.60 106 PHE C N 1
ATOM 3309 C CA . PHE C 1 106 ? 26.465 16.489 15.692 1.00 20.28 106 PHE C CA 1
ATOM 3310 C C . PHE C 1 106 ? 27.920 16.914 15.897 1.00 20.60 106 PHE C C 1
ATOM 3311 O O . PHE C 1 106 ? 28.833 16.091 15.831 1.00 20.59 106 PHE C O 1
ATOM 3319 N N . SER C 1 107 ? 28.123 18.203 16.149 1.00 21.17 107 SER C N 1
ATOM 3320 C CA . SER C 1 107 ? 29.448 18.734 16.375 1.00 21.51 107 SER C CA 1
ATOM 3321 C C . SER C 1 107 ? 30.113 18.050 17.565 1.00 21.50 107 SER C C 1
ATOM 3322 O O . SER C 1 107 ? 31.276 17.646 17.482 1.00 20.91 107 SER C O 1
ATOM 3325 N N . ASP C 1 108 ? 29.363 17.895 18.651 1.00 21.26 108 ASP C N 1
ATOM 3326 C CA . ASP C 1 108 ? 29.898 17.248 19.861 1.00 22.10 108 ASP C CA 1
ATOM 3327 C C . ASP C 1 108 ? 30.299 15.803 19.604 1.00 22.43 108 ASP C C 1
ATOM 3328 O O . ASP C 1 108 ? 31.380 15.346 20.005 1.00 22.66 108 ASP C O 1
ATOM 3333 N N . LEU C 1 109 ? 29.430 15.097 18.881 1.00 22.98 109 LEU C N 1
ATOM 3334 C CA . LEU C 1 109 ? 29.640 13.700 18.543 1.00 23.86 109 LEU C CA 1
ATOM 3335 C C . LEU C 1 109 ? 30.904 13.523 17.728 1.00 23.69 109 LEU C C 1
ATOM 3336 O O . LEU C 1 109 ? 31.730 12.644 18.028 1.00 25.08 109 LEU C O 1
ATOM 3341 N N . LEU C 1 110 ? 31.111 14.402 16.749 1.00 24.39 110 LEU C N 1
ATOM 3342 C CA . LEU C 1 110 ? 32.282 14.320 15.876 1.00 25.20 110 LEU C CA 1
ATOM 3343 C C . LEU C 1 110 ? 33.589 14.629 16.633 1.00 25.43 110 LEU C C 1
ATOM 3344 O O . LEU C 1 110 ? 34.616 14.000 16.389 1.00 25.08 110 LEU C O 1
ATOM 3349 N N . GLU C 1 111 ? 33.534 15.589 17.551 1.00 25.52 111 GLU C N 1
ATOM 3350 C CA . GLU C 1 111 ? 34.685 15.904 18.415 1.00 25.85 111 GLU C CA 1
ATOM 3351 C C . GLU C 1 111 ? 35.033 14.721 19.313 1.00 26.24 111 GLU C C 1
ATOM 3352 O O . GLU C 1 111 ? 36.202 14.298 19.386 1.00 26.50 111 GLU C O 1
ATOM 3354 N N . LYS C 1 112 ? 34.020 14.178 19.990 1.00 26.36 112 LYS C N 1
ATOM 3355 C CA . LYS C 1 112 ? 34.225 13.066 20.926 1.00 27.28 112 LYS C CA 1
ATOM 3356 C C . LYS C 1 112 ? 34.751 11.817 20.233 1.00 27.41 112 LYS C C 1
ATOM 3357 O O . LYS C 1 112 ? 35.551 11.070 20.813 1.00 28.92 112 LYS C O 1
ATOM 3359 N N . LEU C 1 113 ? 34.337 11.601 18.987 1.00 27.42 113 LEU C N 1
ATOM 3360 C CA . LEU C 1 113 ? 34.760 10.412 18.253 1.00 26.52 113 LEU C CA 1
ATOM 3361 C C . LEU C 1 113 ? 35.956 10.643 17.327 1.00 26.47 113 LEU C C 1
ATOM 3362 O O . LEU C 1 113 ? 36.531 9.686 16.800 1.00 26.65 113 LEU C O 1
ATOM 3367 N N . ALA C 1 114 ? 36.335 11.908 17.139 1.00 25.76 114 ALA C N 1
ATOM 3368 C CA . ALA C 1 114 ? 37.449 12.268 16.248 1.00 26.35 114 ALA C CA 1
ATOM 3369 C C . ALA C 1 114 ? 37.232 11.723 14.838 1.00 26.61 114 ALA C C 1
ATOM 3370 O O . ALA C 1 114 ? 38.141 11.149 14.221 1.00 26.42 114 ALA C O 1
ATOM 3372 N N . ILE C 1 115 ? 36.012 11.934 14.343 1.00 27.03 115 ILE C N 1
ATOM 3373 C CA . ILE C 1 115 ? 35.576 11.448 13.026 1.00 27.39 115 ILE C CA 1
ATOM 3374 C C . ILE C 1 115 ? 35.228 12.675 12.193 1.00 26.63 115 ILE C C 1
ATOM 3375 O O . ILE C 1 115 ? 34.473 13.529 12.669 1.00 27.65 115 ILE C O 1
ATOM 3380 N N . ALA C 1 116 ? 35.774 12.758 10.975 1.00 25.19 116 ALA C N 1
ATOM 3381 C CA . ALA C 1 116 ? 35.470 13.830 10.014 1.00 24.50 116 ALA C CA 1
ATOM 3382 C C . ALA C 1 116 ? 34.045 13.685 9.436 1.00 23.79 116 ALA C C 1
ATOM 3383 O O . ALA C 1 116 ? 33.580 12.557 9.270 1.00 23.87 116 ALA C O 1
ATOM 3385 N N . PRO C 1 117 ? 33.383 14.815 9.111 1.00 23.29 117 PRO C N 1
ATOM 3386 C CA . PRO C 1 117 ? 32.009 14.780 8.555 1.00 22.95 117 PRO C CA 1
ATOM 3387 C C . PRO C 1 117 ? 31.856 13.925 7.307 1.00 22.51 117 PRO C C 1
ATOM 3388 O O . PRO C 1 117 ? 30.788 13.324 7.110 1.00 21.20 117 PRO C O 1
ATOM 3392 N N . GLU C 1 118 ? 32.881 13.852 6.464 1.00 22.16 118 GLU C N 1
ATOM 3393 C CA . GLU C 1 118 ? 32.784 13.017 5.264 1.00 22.41 118 GLU C CA 1
ATOM 3394 C C . GLU C 1 118 ? 32.629 11.534 5.608 1.00 21.64 118 GLU C C 1
ATOM 3395 O O . GLU C 1 118 ? 32.188 10.748 4.769 1.00 21.97 118 GLU C O 1
ATOM 3401 N N . ASN C 1 119 ? 32.996 11.152 6.830 1.00 21.00 119 ASN C N 1
ATOM 3402 C CA . ASN C 1 119 ? 32.912 9.752 7.239 1.00 21.01 119 ASN C CA 1
ATOM 3403 C C . ASN C 1 119 ? 31.619 9.454 7.995 1.00 20.05 119 ASN C C 1
ATOM 3404 O O . ASN C 1 119 ? 31.493 8.415 8.638 1.00 20.12 119 ASN C O 1
ATOM 3409 N N . VAL C 1 120 ? 30.675 10.384 7.904 1.00 19.03 120 VAL C N 1
ATOM 3410 C CA . VAL C 1 120 ? 29.397 10.260 8.599 1.00 18.29 120 VAL C CA 1
ATOM 3411 C C . VAL C 1 120 ? 28.251 10.113 7.595 1.00 17.58 120 VAL C C 1
ATOM 3412 O O . VAL C 1 120 ? 28.234 10.766 6.542 1.00 17.39 120 VAL C O 1
ATOM 3416 N N . ALA C 1 121 ? 27.298 9.248 7.940 1.00 16.62 121 ALA C N 1
ATOM 3417 C CA . ALA C 1 121 ? 26.037 9.140 7.202 1.00 15.71 121 ALA C CA 1
ATOM 3418 C C . ALA C 1 121 ? 24.911 9.579 8.121 1.00 15.53 121 ALA C C 1
ATOM 3419 O O . ALA C 1 121 ? 25.019 9.441 9.338 1.00 16.67 121 ALA C O 1
ATOM 3421 N N . TYR C 1 122 ? 23.859 10.147 7.549 1.00 14.46 122 TYR C N 1
ATOM 3422 C CA . TYR C 1 122 ? 22.699 10.551 8.344 1.00 14.15 122 TYR C CA 1
ATOM 3423 C C . TYR C 1 122 ? 21.444 10.190 7.583 1.00 13.80 122 TYR C C 1
ATOM 3424 O O . TYR C 1 122 ? 21.345 10.478 6.397 1.00 14.49 122 TYR C O 1
ATOM 3433 N N . VAL C 1 123 ? 20.495 9.575 8.283 1.00 12.89 123 VAL C N 1
ATOM 3434 C CA . VAL C 1 123 ? 19.218 9.174 7.662 1.00 12.80 123 VAL C CA 1
ATOM 3435 C C . VAL C 1 123 ? 18.086 9.983 8.294 1.00 12.91 123 VAL C C 1
ATOM 3436 O O . VAL C 1 123 ? 17.869 9.900 9.507 1.00 13.48 123 VAL C O 1
ATOM 3440 N N . GLY C 1 124 ? 17.382 10.761 7.465 1.00 12.66 124 GLY C N 1
ATOM 3441 C CA . GLY C 1 124 ? 16.332 11.660 7.939 1.00 13.22 124 GLY C CA 1
ATOM 3442 C C . GLY C 1 124 ? 15.036 11.532 7.167 1.00 12.33 124 GLY C C 1
ATOM 3443 O O . GLY C 1 124 ? 14.974 10.877 6.120 1.00 13.50 124 GLY C O 1
ATOM 3444 N N . ASP C 1 125 ? 13.973 12.151 7.698 1.00 12.80 125 ASP C N 1
ATOM 3445 C CA . ASP C 1 125 ? 12.686 12.192 6.999 1.00 13.33 125 ASP C CA 1
ATOM 3446 C C . ASP C 1 125 ? 12.052 13.562 6.930 1.00 13.29 125 ASP C C 1
ATOM 3447 O O . ASP C 1 125 ? 11.021 13.682 6.294 1.00 13.00 125 ASP C O 1
ATOM 3452 N N . ASP C 1 126 ? 12.649 14.595 7.544 1.00 12.98 126 ASP C N 1
ATOM 3453 C CA . ASP C 1 126 ? 11.978 15.900 7.533 1.00 14.43 126 ASP C CA 1
ATOM 3454 C C . ASP C 1 126 ? 12.992 17.041 7.423 1.00 14.86 126 ASP C C 1
ATOM 3455 O O . ASP C 1 126 ? 14.200 16.810 7.507 1.00 14.79 126 ASP C O 1
ATOM 3460 N N . LEU C 1 127 ? 12.496 18.256 7.236 1.00 16.21 127 LEU C N 1
ATOM 3461 C CA . LEU C 1 127 ? 13.364 19.412 6.979 1.00 17.66 127 LEU C CA 1
ATOM 3462 C C . LEU C 1 127 ? 14.305 19.698 8.131 1.00 18.31 127 LEU C C 1
ATOM 3463 O O . LEU C 1 127 ? 15.414 20.223 7.914 1.00 19.10 127 LEU C O 1
ATOM 3468 N N . ILE C 1 128 ? 13.871 19.378 9.353 1.00 18.84 128 ILE C N 1
ATOM 3469 C CA . ILE C 1 128 ? 14.721 19.568 10.531 1.00 19.96 128 ILE C CA 1
ATOM 3470 C C . ILE C 1 128 ? 16.014 18.754 10.444 1.00 18.60 128 ILE C C 1
ATOM 3471 O O . ILE C 1 128 ? 16.987 19.063 11.112 1.00 19.32 128 ILE C O 1
ATOM 3476 N N . ASP C 1 129 ? 16.026 17.728 9.594 1.00 16.63 129 ASP C N 1
ATOM 3477 C CA . ASP C 1 129 ? 17.202 16.873 9.449 1.00 15.39 129 ASP C CA 1
ATOM 3478 C C . ASP C 1 129 ? 18.206 17.461 8.468 1.00 15.55 129 ASP C C 1
ATOM 3479 O O . ASP C 1 129 ? 19.341 17.014 8.407 1.00 15.17 129 ASP C O 1
ATOM 3484 N N . TRP C 1 130 ? 17.765 18.428 7.673 1.00 15.76 130 TRP C N 1
ATOM 3485 C CA . TRP C 1 130 ? 18.596 18.880 6.566 1.00 16.32 130 TRP C CA 1
ATOM 3486 C C . TRP C 1 130 ? 19.895 19.593 6.978 1.00 17.13 130 TRP C C 1
ATOM 3487 O O . TRP C 1 130 ? 20.938 19.299 6.395 1.00 17.56 130 TRP C O 1
ATOM 3498 N N . PRO C 1 131 ? 19.839 20.509 7.961 1.00 17.17 131 PRO C N 1
ATOM 3499 C CA . PRO C 1 131 ? 21.105 21.163 8.331 1.00 17.54 131 PRO C CA 1
ATOM 3500 C C . PRO C 1 131 ? 22.263 20.200 8.611 1.00 17.79 131 PRO C C 1
ATOM 3501 O O . PRO C 1 131 ? 23.398 20.447 8.178 1.00 19.45 131 PRO C O 1
ATOM 3505 N N . VAL C 1 132 ? 22.003 19.089 9.303 1.00 17.46 132 VAL C N 1
ATOM 3506 C CA . VAL C 1 132 ? 23.076 18.114 9.522 1.00 17.87 132 VAL C CA 1
ATOM 3507 C C . VAL C 1 132 ? 23.335 17.280 8.263 1.00 17.32 132 VAL C C 1
ATOM 3508 O O . VAL C 1 132 ? 24.482 17.021 7.903 1.00 17.35 132 VAL C O 1
ATOM 3512 N N . MET C 1 133 ? 22.266 16.862 7.580 1.00 17.27 133 MET C N 1
ATOM 3513 C CA . MET C 1 133 ? 22.439 16.101 6.340 1.00 16.92 133 MET C CA 1
ATOM 3514 C C . MET C 1 133 ? 23.298 16.832 5.320 1.00 17.45 133 MET C C 1
ATOM 3515 O O . MET C 1 133 ? 24.076 16.210 4.607 1.00 17.55 133 MET C O 1
ATOM 3520 N N . GLU C 1 134 ? 23.170 18.155 5.275 1.00 17.97 134 GLU C N 1
ATOM 3521 C CA . GLU C 1 134 ? 23.936 18.980 4.332 1.00 19.51 134 GLU C CA 1
ATOM 3522 C C . GLU C 1 134 ? 25.443 18.832 4.549 1.00 20.01 134 GLU C C 1
ATOM 3523 O O . GLU C 1 134 ? 26.233 18.975 3.599 1.00 21.01 134 GLU C O 1
ATOM 3529 N N . LYS C 1 135 ? 25.830 18.524 5.784 1.00 19.71 135 LYS C N 1
ATOM 3530 C CA . LYS C 1 135 ? 27.251 18.504 6.159 1.00 20.28 135 LYS C CA 1
ATOM 3531 C C . LYS C 1 135 ? 27.943 17.150 6.069 1.00 19.67 135 LYS C C 1
ATOM 3532 O O . LYS C 1 135 ? 29.171 17.081 6.048 1.00 21.21 135 LYS C O 1
ATOM 3538 N N . VAL C 1 136 ? 27.166 16.071 6.021 1.00 18.30 136 VAL C N 1
ATOM 3539 C CA . VAL C 1 136 ? 27.742 14.742 6.116 1.00 18.14 136 VAL C CA 1
ATOM 3540 C C . VAL C 1 136 ? 28.171 14.174 4.767 1.00 17.57 136 VAL C C 1
ATOM 3541 O O . VAL C 1 136 ? 27.814 14.708 3.718 1.00 18.20 136 VAL C O 1
ATOM 3545 N N . GLY C 1 137 ? 28.937 13.089 4.818 1.00 17.33 137 GLY C N 1
ATOM 3546 C CA . GLY C 1 137 ? 29.416 12.388 3.636 1.00 17.38 137 GLY C CA 1
ATOM 3547 C C . GLY C 1 137 ? 28.339 11.662 2.847 1.00 17.57 137 GLY C C 1
ATOM 3548 O O . GLY C 1 137 ? 28.349 11.661 1.620 1.00 17.82 137 GLY C O 1
ATOM 3549 N N . LEU C 1 138 ? 27.386 11.058 3.551 1.00 16.69 138 LEU C N 1
ATOM 3550 C CA . LEU C 1 138 ? 26.299 10.338 2.885 1.00 16.63 138 LEU C CA 1
ATOM 3551 C C . LEU C 1 138 ? 24.989 10.738 3.543 1.00 15.68 138 LEU C C 1
ATOM 3552 O O . LEU C 1 138 ? 24.691 10.290 4.651 1.00 15.99 138 LEU C O 1
ATOM 3557 N N . SER C 1 139 ? 24.218 11.603 2.880 1.00 14.96 139 SER C N 1
ATOM 3558 C CA . SER C 1 139 ? 22.898 11.964 3.387 1.00 14.28 139 SER C CA 1
ATOM 3559 C C . SER C 1 139 ? 21.845 11.057 2.753 1.00 14.22 139 SER C C 1
ATOM 3560 O O . SER C 1 139 ? 21.890 10.789 1.529 1.00 14.60 139 SER C O 1
ATOM 3563 N N . VAL C 1 140 ? 20.892 10.597 3.579 1.00 13.58 140 VAL C N 1
ATOM 3564 C CA . VAL C 1 140 ? 19.868 9.660 3.118 1.00 13.35 140 VAL C CA 1
ATOM 3565 C C . VAL C 1 140 ? 18.502 10.176 3.517 1.00 13.10 140 VAL C C 1
ATOM 3566 O O . VAL C 1 140 ? 18.274 10.508 4.688 1.00 13.65 140 VAL C O 1
ATOM 3570 N N . ALA C 1 141 ? 17.592 10.254 2.540 1.00 12.94 141 ALA C N 1
ATOM 3571 C CA . ALA C 1 141 ? 16.181 10.479 2.851 1.00 12.60 141 ALA C CA 1
ATOM 3572 C C . ALA C 1 141 ? 15.425 9.164 2.696 1.00 12.84 141 ALA C C 1
ATOM 3573 O O . ALA C 1 141 ? 15.610 8.433 1.726 1.00 13.06 141 ALA C O 1
ATOM 3575 N N . VAL C 1 142 ? 14.571 8.853 3.654 1.00 11.67 142 VAL C N 1
ATOM 3576 C CA . VAL C 1 142 ? 13.753 7.643 3.497 1.00 12.29 142 VAL C CA 1
ATOM 3577 C C . VAL C 1 142 ? 12.712 7.804 2.372 1.00 12.75 142 VAL C C 1
ATOM 3578 O O . VAL C 1 142 ? 12.356 8.930 1.984 1.00 12.95 142 VAL C O 1
ATOM 3582 N N . ALA C 1 143 ? 12.231 6.679 1.847 1.00 12.05 143 ALA C N 1
ATOM 3583 C CA . ALA C 1 143 ? 11.372 6.710 0.655 1.00 12.29 143 ALA C CA 1
ATOM 3584 C C . ALA C 1 143 ? 10.176 7.627 0.814 1.00 12.16 143 ALA C C 1
ATOM 3585 O O . ALA C 1 143 ? 9.731 8.238 -0.176 1.00 13.38 143 ALA C O 1
ATOM 3587 N N . ASP C 1 144 ? 9.618 7.659 2.026 1.00 12.55 144 ASP C N 1
ATOM 3588 C CA . ASP C 1 144 ? 8.397 8.417 2.292 1.00 12.34 144 ASP C CA 1
ATOM 3589 C C . ASP C 1 144 ? 8.668 9.624 3.189 1.00 12.42 144 ASP C C 1
ATOM 3590 O O . ASP C 1 144 ? 7.811 10.030 3.981 1.00 13.20 144 ASP C O 1
ATOM 3595 N N . ALA C 1 145 ? 9.858 10.191 3.035 1.00 12.54 145 ALA C N 1
ATOM 3596 C CA . ALA C 1 145 ? 10.239 11.427 3.724 1.00 12.21 145 ALA C CA 1
ATOM 3597 C C . ALA C 1 145 ? 9.393 12.590 3.221 1.00 12.96 145 ALA C C 1
ATOM 3598 O O . ALA C 1 145 ? 8.722 12.485 2.186 1.00 13.80 145 ALA C O 1
ATOM 3600 N N . HIS C 1 146 ? 9.451 13.711 3.929 1.00 12.53 146 HIS C N 1
ATOM 3601 C CA . HIS C 1 146 ? 8.795 14.909 3.438 1.00 13.38 146 HIS C CA 1
ATOM 3602 C C . HIS C 1 146 ? 9.238 15.193 2.006 1.00 13.13 146 HIS C C 1
ATOM 3603 O O . HIS C 1 146 ? 10.413 15.116 1.704 1.00 13.78 146 HIS C O 1
ATOM 3610 N N . PRO C 1 147 ? 8.297 15.532 1.112 1.00 14.28 147 PRO C N 1
ATOM 3611 C CA . PRO C 1 147 ? 8.683 15.717 -0.288 1.00 14.55 147 PRO C CA 1
ATOM 3612 C C . PRO C 1 147 ? 9.807 16.724 -0.525 1.00 14.96 147 PRO C C 1
ATOM 3613 O O . PRO C 1 147 ? 10.549 16.592 -1.492 1.00 15.32 147 PRO C O 1
ATOM 3617 N N . LEU C 1 148 ? 9.923 17.744 0.322 1.00 14.89 148 LEU C N 1
ATOM 3618 C CA . LEU C 1 148 ? 10.994 18.727 0.101 1.00 16.31 148 LEU C CA 1
ATOM 3619 C C . LEU C 1 148 ? 12.391 18.217 0.468 1.00 16.28 148 LEU C C 1
ATOM 3620 O O . LEU C 1 148 ? 13.410 18.779 0.019 1.00 17.90 148 LEU C O 1
ATOM 3625 N N . LEU C 1 149 ? 12.453 17.177 1.295 1.00 15.11 149 LEU C N 1
ATOM 3626 C CA . LEU C 1 149 ? 13.748 16.627 1.673 1.00 14.90 149 LEU C CA 1
ATOM 3627 C C . LEU C 1 149 ? 14.290 15.712 0.599 1.00 15.71 149 LEU C C 1
ATOM 3628 O O . LEU C 1 149 ? 15.488 15.653 0.358 1.00 15.61 149 LEU C O 1
ATOM 3633 N N . ILE C 1 150 ? 13.399 14.965 -0.042 1.00 15.15 150 ILE C N 1
ATOM 3634 C CA . ILE C 1 150 ? 13.831 13.893 -0.934 1.00 15.20 150 ILE C CA 1
ATOM 3635 C C . ILE C 1 150 ? 14.906 14.297 -1.958 1.00 15.87 150 ILE C C 1
ATOM 3636 O O . ILE C 1 150 ? 15.934 13.638 -2.048 1.00 15.61 150 ILE C O 1
ATOM 3641 N N . PRO C 1 151 ? 14.681 15.378 -2.731 1.00 16.47 151 PRO C N 1
ATOM 3642 C CA . PRO C 1 151 ? 15.699 15.681 -3.763 1.00 16.74 151 PRO C CA 1
ATOM 3643 C C . PRO C 1 151 ? 17.041 16.177 -3.250 1.00 17.23 151 PRO C C 1
ATOM 3644 O O . PRO C 1 151 ? 18.005 16.256 -4.041 1.00 16.89 151 PRO C O 1
ATOM 3648 N N . ARG C 1 152 ? 17.114 16.495 -1.961 1.00 16.29 152 ARG C N 1
ATOM 3649 C CA . ARG C 1 152 ? 18.350 17.045 -1.400 1.00 16.66 152 ARG C CA 1
ATOM 3650 C C . ARG C 1 152 ? 19.367 15.963 -1.054 1.00 16.69 152 ARG C C 1
ATOM 3651 O O . ARG C 1 152 ? 20.573 16.224 -0.967 1.00 17.19 152 ARG C O 1
ATOM 3659 N N . ALA C 1 153 ? 18.884 14.742 -0.818 1.00 15.55 153 ALA C N 1
ATOM 3660 C CA . ALA C 1 153 ? 19.744 13.702 -0.263 1.00 15.24 153 ALA C CA 1
ATOM 3661 C C . ALA C 1 153 ? 20.614 13.030 -1.307 1.00 14.79 153 ALA C C 1
ATOM 3662 O O . ALA C 1 153 ? 20.235 12.933 -2.489 1.00 16.06 153 ALA C O 1
ATOM 3664 N N . ASP C 1 154 ? 21.767 12.524 -0.875 1.00 14.86 154 ASP C N 1
ATOM 3665 C CA . ASP C 1 154 ? 22.575 11.698 -1.771 1.00 15.03 154 ASP C CA 1
ATOM 3666 C C . ASP C 1 154 ? 21.866 10.431 -2.220 1.00 15.17 154 ASP C C 1
ATOM 3667 O O . ASP C 1 154 ? 22.015 10.003 -3.348 1.00 15.52 154 ASP C O 1
ATOM 3672 N N . TYR C 1 155 ? 21.160 9.802 -1.295 1.00 14.42 155 TYR C N 1
ATOM 3673 C CA . TYR C 1 155 ? 20.482 8.537 -1.572 1.00 14.20 155 TYR C CA 1
ATOM 3674 C C . TYR C 1 155 ? 19.073 8.589 -0.996 1.00 13.24 155 TYR C C 1
ATOM 3675 O O . TYR C 1 155 ? 18.887 9.058 0.126 1.00 13.97 155 TYR C O 1
ATOM 3684 N N . VAL C 1 156 ? 18.092 8.133 -1.778 1.00 13.70 156 VAL C N 1
ATOM 3685 C CA . VAL C 1 156 ? 16.716 8.007 -1.281 1.00 13.51 156 VAL C CA 1
ATOM 3686 C C . VAL C 1 156 ? 16.443 6.501 -1.151 1.00 13.64 156 VAL C C 1
ATOM 3687 O O . VAL C 1 156 ? 16.651 5.737 -2.103 1.00 13.69 156 VAL C O 1
ATOM 3691 N N . THR C 1 157 ? 16.058 6.056 0.043 1.00 12.84 157 THR C N 1
ATOM 3692 C CA . THR C 1 157 ? 15.842 4.617 0.215 1.00 13.07 157 THR C CA 1
ATOM 3693 C C . THR C 1 157 ? 14.654 4.150 -0.606 1.00 13.17 157 THR C C 1
ATOM 3694 O O . THR C 1 157 ? 13.744 4.929 -0.863 1.00 13.24 157 THR C O 1
ATOM 3698 N N . ARG C 1 158 ? 14.660 2.866 -0.963 1.00 13.72 158 ARG C N 1
ATOM 3699 C CA . ARG C 1 158 ? 13.499 2.223 -1.557 1.00 13.81 158 ARG C CA 1
ATOM 3700 C C . ARG C 1 158 ? 12.404 1.932 -0.525 1.00 13.19 158 ARG C C 1
ATOM 3701 O O . ARG C 1 158 ? 11.204 1.984 -0.825 1.00 13.90 158 ARG C O 1
ATOM 3709 N N . ILE C 1 159 ? 12.834 1.597 0.693 1.00 12.66 159 ILE C N 1
ATOM 3710 C CA . ILE C 1 159 ? 11.936 1.168 1.765 1.00 13.07 159 ILE C CA 1
ATOM 3711 C C . ILE C 1 159 ? 11.524 2.342 2.659 1.00 12.63 159 ILE C C 1
ATOM 3712 O O . ILE C 1 159 ? 12.320 3.242 2.934 1.00 12.85 159 ILE C O 1
ATOM 3717 N N . ALA C 1 160 ? 10.265 2.342 3.091 1.00 12.56 160 ALA C N 1
ATOM 3718 C CA . ALA C 1 160 ? 9.735 3.449 3.885 1.00 12.44 160 ALA C CA 1
ATOM 3719 C C . ALA C 1 160 ? 10.260 3.484 5.312 1.00 11.60 160 ALA C C 1
ATOM 3720 O O . ALA C 1 160 ? 10.736 2.478 5.859 1.00 12.34 160 ALA C O 1
ATOM 3722 N N . GLY C 1 161 ? 10.141 4.666 5.928 1.00 12.05 161 GLY C N 1
ATOM 3723 C CA . GLY C 1 161 ? 10.495 4.791 7.332 1.00 12.00 161 GLY C CA 1
ATOM 3724 C C . GLY C 1 161 ? 9.744 3.798 8.208 1.00 12.80 161 GLY C C 1
ATOM 3725 O O . GLY C 1 161 ? 8.548 3.561 8.011 1.00 13.09 161 GLY C O 1
ATOM 3726 N N . GLY C 1 162 ? 10.451 3.206 9.170 1.00 12.70 162 GLY C N 1
ATOM 3727 C CA . GLY C 1 162 ? 9.831 2.206 10.038 1.00 12.49 162 GLY C CA 1
ATOM 3728 C C . GLY C 1 162 ? 9.590 0.849 9.428 1.00 12.07 162 GLY C C 1
ATOM 3729 O O . GLY C 1 162 ? 9.132 -0.070 10.119 1.00 12.57 162 GLY C O 1
ATOM 3730 N N . ARG C 1 163 ? 9.902 0.708 8.131 1.00 12.22 163 ARG C N 1
ATOM 3731 C CA . ARG C 1 163 ? 9.606 -0.529 7.440 1.00 11.81 163 ARG C CA 1
ATOM 3732 C C . ARG C 1 163 ? 10.861 -1.261 6.993 1.00 12.11 163 ARG C C 1
ATOM 3733 O O . ARG C 1 163 ? 10.775 -2.318 6.364 1.00 12.52 163 ARG C O 1
ATOM 3741 N N . GLY C 1 164 ? 12.021 -0.673 7.279 1.00 11.10 164 GLY C N 1
ATOM 3742 C CA . GLY C 1 164 ? 13.287 -1.244 6.810 1.00 11.49 164 GLY C CA 1
ATOM 3743 C C . GLY C 1 164 ? 14.190 -0.310 6.018 1.00 11.96 164 GLY C C 1
ATOM 3744 O O . GLY C 1 164 ? 15.145 -0.778 5.421 1.00 12.57 164 GLY C O 1
ATOM 3745 N N . ALA C 1 165 ? 13.892 0.986 6.019 1.00 11.93 165 ALA C N 1
ATOM 3746 C CA . ALA C 1 165 ? 14.788 1.978 5.426 1.00 12.09 165 ALA C CA 1
ATOM 3747 C C . ALA C 1 165 ? 16.141 1.928 6.126 1.00 12.26 165 ALA C C 1
ATOM 3748 O O . ALA C 1 165 ? 17.198 2.043 5.492 1.00 12.81 165 ALA C O 1
ATOM 3750 N N . VAL C 1 166 ? 16.114 1.790 7.451 1.00 11.96 166 VAL C N 1
ATOM 3751 C CA . VAL C 1 166 ? 17.386 1.744 8.185 1.00 12.72 166 VAL C CA 1
ATOM 3752 C C . VAL C 1 166 ? 18.171 0.489 7.855 1.00 12.91 166 VAL C C 1
ATOM 3753 O O . VAL C 1 166 ? 19.396 0.561 7.637 1.00 13.30 166 VAL C O 1
ATOM 3757 N N . ARG C 1 167 ? 17.486 -0.664 7.810 1.00 12.46 167 ARG C N 1
ATOM 3758 C CA . ARG C 1 167 ? 18.145 -1.894 7.378 1.00 13.18 167 ARG C CA 1
ATOM 3759 C C . ARG C 1 167 ? 18.762 -1.719 6.001 1.00 13.10 167 ARG C C 1
ATOM 3760 O O . ARG C 1 167 ? 19.878 -2.165 5.744 1.00 13.77 167 ARG C O 1
ATOM 3768 N N . GLU C 1 168 ? 18.020 -1.078 5.109 1.00 12.84 168 GLU C N 1
ATOM 3769 C CA . GLU C 1 168 ? 18.524 -0.835 3.742 1.00 12.78 168 GLU C CA 1
ATOM 3770 C C . GLU C 1 168 ? 19.843 -0.038 3.759 1.00 13.04 168 GLU C C 1
ATOM 3771 O O . GLU C 1 168 ? 20.794 -0.379 3.039 1.00 12.97 168 GLU C O 1
ATOM 3777 N N . VAL C 1 169 ? 19.922 0.973 4.613 1.00 13.85 169 VAL C N 1
ATOM 3778 C CA . VAL C 1 169 ? 21.138 1.788 4.719 1.00 13.80 169 VAL C CA 1
ATOM 3779 C C . VAL C 1 169 ? 22.266 0.967 5.349 1.00 13.88 169 VAL C C 1
ATOM 3780 O O . VAL C 1 169 ? 23.412 1.014 4.872 1.00 14.54 169 VAL C O 1
ATOM 3784 N N . CYS C 1 170 ? 21.963 0.202 6.393 1.00 13.64 170 CYS C N 1
ATOM 3785 C CA . CYS C 1 170 ? 23.008 -0.649 6.973 1.00 14.08 170 CYS C CA 1
ATOM 3786 C C . CYS C 1 170 ? 23.529 -1.632 5.931 1.00 14.63 170 CYS C C 1
ATOM 3787 O O . CYS C 1 170 ? 24.741 -1.843 5.813 1.00 15.26 170 CYS C O 1
ATOM 3790 N N . ASP C 1 171 ? 22.613 -2.238 5.179 1.00 14.54 171 ASP C N 1
ATOM 3791 C CA . ASP C 1 171 ? 22.999 -3.175 4.119 1.00 15.07 171 ASP C CA 1
ATOM 3792 C C . ASP C 1 171 ? 23.891 -2.503 3.081 1.00 15.53 171 ASP C C 1
ATOM 3793 O O . ASP C 1 171 ? 24.832 -3.120 2.586 1.00 15.63 171 ASP C O 1
ATOM 3798 N N . LEU C 1 172 ? 23.581 -1.254 2.742 1.00 15.20 172 LEU C N 1
ATOM 3799 C CA . LEU C 1 172 ? 24.381 -0.490 1.769 1.00 16.61 172 LEU C CA 1
ATOM 3800 C C . LEU C 1 172 ? 25.792 -0.257 2.283 1.00 16.29 172 LEU C C 1
ATOM 3801 O O . LEU C 1 172 ? 26.769 -0.471 1.550 1.00 16.09 172 LEU C O 1
ATOM 3806 N N . LEU C 1 173 ? 25.906 0.216 3.523 1.00 16.43 173 LEU C N 1
ATOM 3807 C CA . LEU C 1 173 ? 27.238 0.476 4.094 1.00 16.93 173 LEU C CA 1
ATOM 3808 C C . LEU C 1 173 ? 28.046 -0.806 4.179 1.00 17.37 173 LEU C C 1
ATOM 3809 O O . LEU C 1 173 ? 29.224 -0.829 3.811 1.00 18.44 173 LEU C O 1
ATOM 3814 N N . LEU C 1 174 ? 27.422 -1.888 4.634 1.00 18.43 174 LEU C N 1
ATOM 3815 C CA . LEU C 1 174 ? 28.139 -3.142 4.799 1.00 19.98 174 LEU C CA 1
ATOM 3816 C C . LEU C 1 174 ? 28.587 -3.679 3.440 1.00 19.81 174 LEU C C 1
ATOM 3817 O O . LEU C 1 174 ? 29.735 -4.151 3.302 1.00 20.83 174 LEU C O 1
ATOM 3822 N N . LEU C 1 175 ? 27.712 -3.585 2.430 1.00 20.10 175 LEU C N 1
ATOM 3823 C CA . LEU C 1 175 ? 28.077 -4.006 1.068 1.00 20.65 175 LEU C CA 1
ATOM 3824 C C . LEU C 1 175 ? 29.258 -3.183 0.549 1.00 20.23 175 LEU C C 1
ATOM 3825 O O . LEU C 1 175 ? 30.246 -3.757 0.031 1.00 20.15 175 LEU C O 1
ATOM 3830 N N . ALA C 1 176 ? 29.172 -1.862 0.696 1.00 20.40 176 ALA C N 1
ATOM 3831 C CA . ALA C 1 176 ? 30.199 -0.944 0.200 1.00 21.46 176 ALA C CA 1
ATOM 3832 C C . ALA C 1 176 ? 31.547 -1.267 0.824 1.00 22.11 176 ALA C C 1
ATOM 3833 O O . ALA C 1 176 ? 32.596 -1.102 0.174 1.00 22.96 176 ALA C O 1
ATOM 3835 N N . GLN C 1 177 ? 31.515 -1.735 2.070 1.00 22.18 177 GLN C N 1
ATOM 3836 C CA . GLN C 1 177 ? 32.736 -1.962 2.860 1.00 23.44 177 GLN C CA 1
ATOM 3837 C C . GLN C 1 177 ? 33.193 -3.420 2.838 1.00 24.94 177 GLN C C 1
ATOM 3838 O O . GLN C 1 177 ? 34.141 -3.797 3.545 1.00 26.36 177 GLN C O 1
ATOM 3844 N N . GLY C 1 178 ? 32.538 -4.229 2.008 1.00 26.20 178 GLY C N 1
ATOM 3845 C CA . GLY C 1 178 ? 32.879 -5.642 1.851 1.00 28.28 178 GLY C CA 1
ATOM 3846 C C . GLY C 1 178 ? 32.590 -6.475 3.084 1.00 29.69 178 GLY C C 1
ATOM 3847 O O . GLY C 1 178 ? 33.359 -7.374 3.431 1.00 30.58 178 GLY C O 1
ATOM 3848 N N . LYS C 1 179 ? 31.465 -6.192 3.738 1.00 30.19 179 LYS C N 1
ATOM 3849 C CA . LYS C 1 179 ? 31.133 -6.815 5.019 1.00 31.39 179 LYS C CA 1
ATOM 3850 C C . LYS C 1 179 ? 29.717 -7.406 5.046 1.00 31.81 179 LYS C C 1
ATOM 3851 O O . LYS C 1 179 ? 29.275 -7.894 6.091 1.00 32.77 179 LYS C O 1
ATOM 3857 N N . LEU C 1 180 ? 29.003 -7.364 3.920 1.00 31.81 180 LEU C N 1
ATOM 3858 C CA . LEU C 1 180 ? 27.602 -7.820 3.888 1.00 32.18 180 LEU C CA 1
ATOM 3859 C C . LEU C 1 180 ? 27.476 -9.342 3.964 1.00 32.65 180 LEU C C 1
ATOM 3860 O O . LEU C 1 180 ? 26.744 -9.863 4.813 1.00 33.12 180 LEU C O 1
ATOM 3865 N N . LEU D 1 8 ? -0.288 -27.177 -8.997 1.00 27.58 8 LEU D N 1
ATOM 3866 C CA . LEU D 1 8 ? -1.544 -27.354 -8.211 1.00 27.08 8 LEU D CA 1
ATOM 3867 C C . LEU D 1 8 ? -2.239 -26.037 -7.888 1.00 26.50 8 LEU D C 1
ATOM 3868 O O . LEU D 1 8 ? -1.605 -24.990 -7.640 1.00 26.09 8 LEU D O 1
ATOM 3870 N N . ALA D 1 9 ? -3.566 -26.097 -7.925 1.00 25.93 9 ALA D N 1
ATOM 3871 C CA . ALA D 1 9 ? -4.382 -24.930 -7.686 1.00 24.98 9 ALA D CA 1
ATOM 3872 C C . ALA D 1 9 ? -4.490 -24.631 -6.193 1.00 23.55 9 ALA D C 1
ATOM 3873 O O . ALA D 1 9 ? -4.760 -25.539 -5.386 1.00 25.29 9 ALA D O 1
ATOM 3875 N N . THR D 1 10 ? -4.267 -23.361 -5.827 1.00 22.60 10 THR D N 1
ATOM 3876 C CA . THR D 1 10 ? -4.519 -22.898 -4.450 1.00 20.15 10 THR D CA 1
ATOM 3877 C C . THR D 1 10 ? -5.278 -21.590 -4.475 1.00 19.78 10 THR D C 1
ATOM 3878 O O . THR D 1 10 ? -5.294 -20.887 -5.475 1.00 20.01 10 THR D O 1
ATOM 3882 N N . CYS D 1 11 ? -5.905 -21.265 -3.352 1.00 18.84 11 CYS D N 1
ATOM 3883 C CA . CYS D 1 11 ? -6.676 -20.038 -3.270 1.00 18.05 11 CYS D CA 1
ATOM 3884 C C . CYS D 1 11 ? -5.821 -18.772 -3.314 1.00 17.98 11 CYS D C 1
ATOM 3885 O O . CYS D 1 11 ? -6.381 -17.693 -3.386 1.00 18.29 11 CYS D O 1
ATOM 3888 N N . TYR D 1 12 ? -4.484 -18.915 -3.280 1.00 16.95 12 TYR D N 1
ATOM 3889 C CA . TYR D 1 12 ? -3.563 -17.778 -3.412 1.00 17.11 12 TYR D CA 1
ATOM 3890 C C . TYR D 1 12 ? -2.884 -17.744 -4.779 1.00 18.03 12 TYR D C 1
ATOM 3891 O O . TYR D 1 12 ? -2.086 -16.847 -5.034 1.00 18.69 12 TYR D O 1
ATOM 3900 N N . GLY D 1 13 ? -3.210 -18.715 -5.631 1.00 18.46 13 GLY D N 1
ATOM 3901 C CA . GLY D 1 13 ? -2.570 -18.833 -6.959 1.00 19.00 13 GLY D CA 1
ATOM 3902 C C . GLY D 1 13 ? -1.826 -20.143 -7.111 1.00 19.04 13 GLY D C 1
ATOM 3903 O O . GLY D 1 13 ? -1.623 -20.876 -6.124 1.00 18.84 13 GLY D O 1
ATOM 3904 N N . PRO D 1 14 ? -1.412 -20.462 -8.346 1.00 18.82 14 PRO D N 1
ATOM 3905 C CA . PRO D 1 14 ? -0.717 -21.721 -8.591 1.00 18.60 14 PRO D CA 1
ATOM 3906 C C . PRO D 1 14 ? 0.544 -21.907 -7.761 1.00 18.48 14 PRO D C 1
ATOM 3907 O O . PRO D 1 14 ? 1.273 -20.940 -7.492 1.00 18.44 14 PRO D O 1
ATOM 3911 N N . VAL D 1 15 ? 0.786 -23.148 -7.362 1.00 18.72 15 VAL D N 1
ATOM 3912 C CA . VAL D 1 15 ? 2.063 -23.515 -6.759 1.00 19.16 15 VAL D CA 1
ATOM 3913 C C . VAL D 1 15 ? 2.691 -24.613 -7.630 1.00 19.75 15 VAL D C 1
ATOM 3914 O O . VAL D 1 15 ? 2.007 -25.241 -8.453 1.00 21.29 15 VAL D O 1
ATOM 3918 N N . SER D 1 16 ? 3.992 -24.829 -7.495 1.00 18.31 16 SER D N 1
ATOM 3919 C CA . SER D 1 16 ? 4.635 -25.887 -8.273 1.00 18.52 16 SER D CA 1
ATOM 3920 C C . SER D 1 16 ? 4.324 -27.262 -7.696 1.00 18.41 16 SER D C 1
ATOM 3921 O O . SER D 1 16 ? 4.049 -27.405 -6.492 1.00 18.32 16 SER D O 1
ATOM 3924 N N . ALA D 1 17 ? 4.432 -28.285 -8.545 1.00 19.04 17 ALA D N 1
ATOM 3925 C CA . ALA D 1 17 ? 4.309 -29.665 -8.087 1.00 19.51 17 ALA D CA 1
ATOM 3926 C C . ALA D 1 17 ? 5.332 -30.003 -7.008 1.00 20.10 17 ALA D C 1
ATOM 3927 O O . ALA D 1 17 ? 5.023 -30.751 -6.081 1.00 20.59 17 ALA D O 1
ATOM 3929 N N . ASP D 1 18 ? 6.540 -29.452 -7.123 1.00 20.06 18 ASP D N 1
ATOM 3930 C CA . ASP D 1 18 ? 7.595 -29.706 -6.143 1.00 21.18 18 ASP D CA 1
ATOM 3931 C C . ASP D 1 18 ? 7.225 -29.133 -4.780 1.00 19.96 18 ASP D C 1
ATOM 3932 O O . ASP D 1 18 ? 7.444 -29.775 -3.752 1.00 20.10 18 ASP D O 1
ATOM 3937 N N . VAL D 1 19 ? 6.681 -27.913 -4.760 1.00 18.76 19 VAL D N 1
ATOM 3938 C CA . VAL D 1 19 ? 6.268 -27.325 -3.493 1.00 18.40 19 VAL D CA 1
ATOM 3939 C C . VAL D 1 19 ? 5.105 -28.113 -2.885 1.00 18.58 19 VAL D C 1
ATOM 3940 O O . VAL D 1 19 ? 5.103 -28.371 -1.686 1.00 18.97 19 VAL D O 1
ATOM 3944 N N . MET D 1 20 ? 4.133 -28.517 -3.709 1.00 18.77 20 MET D N 1
ATOM 3945 C CA . MET D 1 20 ? 3.009 -29.308 -3.197 1.00 19.76 20 MET D CA 1
ATOM 3946 C C . MET D 1 20 ? 3.501 -30.635 -2.616 1.00 19.56 20 MET D C 1
ATOM 3947 O O . MET D 1 20 ? 3.039 -31.062 -1.559 1.00 19.77 20 MET D O 1
ATOM 3952 N N . ALA D 1 21 ? 4.456 -31.276 -3.297 1.00 19.37 21 ALA D N 1
ATOM 3953 C CA . ALA D 1 21 ? 5.019 -32.542 -2.815 1.00 19.74 21 ALA D CA 1
ATOM 3954 C C . ALA D 1 21 ? 5.762 -32.366 -1.491 1.00 19.92 21 ALA D C 1
ATOM 3955 O O . ALA D 1 21 ? 5.658 -33.200 -0.597 1.00 20.87 21 ALA D O 1
ATOM 3957 N N . LYS D 1 22 ? 6.489 -31.262 -1.346 1.00 19.46 22 LYS D N 1
ATOM 3958 C CA . LYS D 1 22 ? 7.151 -30.971 -0.070 1.00 19.92 22 LYS D CA 1
ATOM 3959 C C . LYS D 1 22 ? 6.128 -30.757 1.045 1.00 19.93 22 LYS D C 1
ATOM 3960 O O . LYS D 1 22 ? 6.297 -31.257 2.167 1.00 20.07 22 LYS D O 1
ATOM 3966 N N . ALA D 1 23 ? 5.076 -30.002 0.729 1.00 19.56 23 ALA D N 1
ATOM 3967 C CA . ALA D 1 23 ? 4.018 -29.681 1.682 1.00 20.02 23 ALA D CA 1
ATOM 3968 C C . ALA D 1 23 ? 3.303 -30.931 2.183 1.00 20.74 23 ALA D C 1
ATOM 3969 O O . ALA D 1 23 ? 2.925 -31.015 3.365 1.00 20.61 23 ALA D O 1
ATOM 3971 N N . GLU D 1 24 ? 3.146 -31.907 1.290 1.00 21.56 24 GLU D N 1
ATOM 3972 C CA . GLU D 1 24 ? 2.406 -33.122 1.614 1.00 22.83 24 GLU D CA 1
ATOM 3973 C C . GLU D 1 24 ? 3.067 -33.907 2.752 1.00 23.22 24 GLU D C 1
ATOM 3974 O O . GLU D 1 24 ? 2.388 -34.665 3.466 1.00 24.08 24 GLU D O 1
ATOM 3980 N N . ASN D 1 25 ? 4.376 -33.720 2.919 1.00 23.15 25 ASN D N 1
ATOM 3981 C CA . ASN D 1 25 ? 5.163 -34.498 3.869 1.00 23.92 25 ASN D CA 1
ATOM 3982 C C . ASN D 1 25 ? 5.442 -33.826 5.201 1.00 22.79 25 ASN D C 1
ATOM 3983 O O . ASN D 1 25 ? 6.202 -34.345 6.013 1.00 23.85 25 ASN D O 1
ATOM 3988 N N . ILE D 1 26 ? 4.846 -32.665 5.437 1.00 20.92 26 ILE D N 1
ATOM 3989 C CA . ILE D 1 26 ? 5.217 -31.894 6.612 1.00 19.68 26 ILE D CA 1
ATOM 3990 C C . ILE D 1 26 ? 4.492 -32.344 7.876 1.00 19.62 26 ILE D C 1
ATOM 3991 O O . ILE D 1 26 ? 3.248 -32.366 7.930 1.00 19.48 26 ILE D O 1
ATOM 3996 N N . ARG D 1 27 ? 5.287 -32.690 8.883 1.00 20.28 27 ARG D N 1
ATOM 3997 C CA . ARG D 1 27 ? 4.770 -33.073 10.191 1.00 20.28 27 ARG D CA 1
ATOM 3998 C C . ARG D 1 27 ? 5.017 -32.020 11.261 1.00 19.61 27 ARG D C 1
ATOM 3999 O O . ARG D 1 27 ? 4.431 -32.099 12.333 1.00 20.15 27 ARG D O 1
ATOM 4007 N N . LEU D 1 28 ? 5.893 -31.048 10.975 1.00 19.07 28 LEU D N 1
ATOM 4008 C CA . LEU D 1 28 ? 6.269 -30.017 11.942 1.00 18.57 28 LEU D CA 1
ATOM 4009 C C . LEU D 1 28 ? 6.441 -28.712 11.188 1.00 17.80 28 LEU D C 1
ATOM 4010 O O . LEU D 1 28 ? 7.194 -28.666 10.214 1.00 18.33 28 LEU D O 1
ATOM 4015 N N . LEU D 1 29 ? 5.738 -27.677 11.653 1.00 16.45 29 LEU D N 1
ATOM 4016 C CA . LEU D 1 29 ? 5.813 -26.329 11.082 1.00 15.76 29 LEU D CA 1
ATOM 4017 C C . LEU D 1 29 ? 6.477 -25.417 12.113 1.00 15.96 29 LEU D C 1
ATOM 4018 O O . LEU D 1 29 ? 5.939 -25.225 13.218 1.00 16.17 29 LEU D O 1
ATOM 4023 N N . ILE D 1 30 ? 7.648 -24.877 11.763 1.00 15.29 30 ILE D N 1
ATOM 4024 C CA . ILE D 1 30 ? 8.370 -23.974 12.650 1.00 16.06 30 ILE D CA 1
ATOM 4025 C C . ILE D 1 30 ? 8.186 -22.557 12.132 1.00 15.36 30 ILE D C 1
ATOM 4026 O O . ILE D 1 30 ? 8.353 -22.289 10.928 1.00 14.93 30 ILE D O 1
ATOM 4031 N N . LEU D 1 31 ? 7.796 -21.669 13.045 1.00 15.12 31 LEU D N 1
ATOM 4032 C CA . LEU D 1 31 ? 7.441 -20.298 12.688 1.00 15.84 31 LEU D CA 1
ATOM 4033 C C . LEU D 1 31 ? 8.299 -19.274 13.393 1.00 17.02 31 LEU D C 1
ATOM 4034 O O . LEU D 1 31 ? 8.379 -19.245 14.618 1.00 19.26 31 LEU D O 1
ATOM 4039 N N . ASP D 1 32 ? 8.935 -18.418 12.607 1.00 15.83 32 ASP D N 1
ATOM 4040 C CA . ASP D 1 32 ? 9.611 -17.252 13.155 1.00 15.45 32 ASP D CA 1
ATOM 4041 C C . ASP D 1 32 ? 8.538 -16.308 13.673 1.00 14.66 32 ASP D C 1
ATOM 4042 O O . ASP D 1 32 ? 7.431 -16.257 13.126 1.00 15.39 32 ASP D O 1
ATOM 4047 N N . VAL D 1 33 ? 8.863 -15.536 14.702 1.00 14.12 33 VAL D N 1
ATOM 4048 C CA . VAL D 1 33 ? 7.901 -14.564 15.212 1.00 13.43 33 VAL D CA 1
ATOM 4049 C C . VAL D 1 33 ? 7.966 -13.242 14.429 1.00 12.87 33 VAL D C 1
ATOM 4050 O O . VAL D 1 33 ? 7.018 -12.882 13.718 1.00 12.98 33 VAL D O 1
ATOM 4054 N N . ASP D 1 34 ? 9.048 -12.493 14.598 1.00 13.36 34 ASP D N 1
ATOM 4055 C CA . ASP D 1 34 ? 9.080 -11.123 14.073 1.00 12.94 34 ASP D CA 1
ATOM 4056 C C . ASP D 1 34 ? 9.142 -11.085 12.554 1.00 12.87 34 ASP D C 1
ATOM 4057 O O . ASP D 1 34 ? 10.077 -11.618 11.950 1.00 13.17 34 ASP D O 1
ATOM 4062 N N . GLY D 1 35 ? 8.140 -10.449 11.942 1.00 12.07 35 GLY D N 1
ATOM 4063 C CA . GLY D 1 35 ? 8.092 -10.309 10.490 1.00 12.50 35 GLY D CA 1
ATOM 4064 C C . GLY D 1 35 ? 7.454 -11.491 9.796 1.00 11.19 35 GLY D C 1
ATOM 4065 O O . GLY D 1 35 ? 7.322 -11.494 8.577 1.00 12.50 35 GLY D O 1
ATOM 4066 N N . VAL D 1 36 ? 7.030 -12.492 10.566 1.00 12.27 36 VAL D N 1
ATOM 4067 C CA . VAL D 1 36 ? 6.358 -13.680 10.021 1.00 11.91 36 VAL D CA 1
ATOM 4068 C C . VAL D 1 36 ? 4.982 -13.789 10.687 1.00 12.27 36 VAL D C 1
ATOM 4069 O O . VAL D 1 36 ? 3.938 -13.576 10.047 1.00 12.63 36 VAL D O 1
ATOM 4073 N N . LEU D 1 37 ? 4.989 -14.049 11.995 1.00 12.06 37 LEU D N 1
ATOM 4074 C CA . LEU D 1 37 ? 3.759 -13.986 12.781 1.00 13.02 37 LEU D CA 1
ATOM 4075 C C . LEU D 1 37 ? 3.324 -12.543 13.044 1.00 13.29 37 LEU D C 1
ATOM 4076 O O . LEU D 1 37 ? 2.163 -12.289 13.290 1.00 14.09 37 LEU D O 1
ATOM 4081 N N . SER D 1 38 ? 4.271 -11.613 13.015 1.00 13.86 38 SER D N 1
ATOM 4082 C CA . SER D 1 38 ? 3.988 -10.222 13.285 1.00 14.69 38 SER D CA 1
ATOM 4083 C C . SER D 1 38 ? 4.263 -9.398 12.063 1.00 15.05 38 SER D C 1
ATOM 4084 O O . SER D 1 38 ? 4.852 -9.857 11.082 1.00 15.22 38 SER D O 1
ATOM 4087 N N . ASP D 1 39 ? 3.881 -8.138 12.201 1.00 16.76 39 ASP D N 1
ATOM 4088 C CA . ASP D 1 39 ? 4.099 -7.122 11.236 1.00 16.26 39 ASP D CA 1
ATOM 4089 C C . ASP D 1 39 ? 5.541 -6.577 11.183 1.00 16.55 39 ASP D C 1
ATOM 4090 O O . ASP D 1 39 ? 5.817 -5.584 10.502 1.00 18.00 39 ASP D O 1
ATOM 4095 N N . GLY D 1 40 ? 6.447 -7.222 11.910 1.00 13.98 40 GLY D N 1
ATOM 4096 C CA . GLY D 1 40 ? 7.852 -6.815 11.926 1.00 13.42 40 GLY D CA 1
ATOM 4097 C C . GLY D 1 40 ? 8.166 -5.694 12.894 1.00 12.71 40 GLY D C 1
ATOM 4098 O O . GLY D 1 40 ? 9.312 -5.274 12.994 1.00 13.21 40 GLY D O 1
ATOM 4099 N N . LEU D 1 41 ? 7.141 -5.186 13.587 1.00 12.82 41 LEU D N 1
ATOM 4100 C CA . LEU D 1 41 ? 7.333 -4.088 14.531 1.00 13.27 41 LEU D CA 1
ATOM 4101 C C . LEU D 1 41 ? 7.404 -4.569 15.978 1.00 13.18 41 LEU D C 1
ATOM 4102 O O . LEU D 1 41 ? 6.878 -5.629 16.339 1.00 14.01 41 LEU D O 1
ATOM 4107 N N . ILE D 1 42 ? 8.027 -3.745 16.808 1.00 12.84 42 ILE D N 1
ATOM 4108 C CA . ILE D 1 42 ? 8.003 -3.911 18.246 1.00 14.02 42 ILE D CA 1
ATOM 4109 C C . ILE D 1 42 ? 7.524 -2.570 18.817 1.00 13.11 42 ILE D C 1
ATOM 4110 O O . ILE D 1 42 ? 8.096 -1.518 18.516 1.00 13.79 42 ILE D O 1
ATOM 4115 N N . TYR D 1 43 ? 6.453 -2.606 19.610 1.00 12.81 43 TYR D N 1
ATOM 4116 C CA . TYR D 1 43 ? 5.875 -1.397 20.178 1.00 13.54 43 TYR D CA 1
ATOM 4117 C C . TYR D 1 43 ? 6.433 -1.226 21.577 1.00 13.05 43 TYR D C 1
ATOM 4118 O O . TYR D 1 43 ? 6.257 -2.094 22.425 1.00 14.85 43 TYR D O 1
ATOM 4127 N N . MET D 1 44 ? 7.113 -0.112 21.812 1.00 13.60 44 MET D N 1
ATOM 4128 C CA . MET D 1 44 ? 7.799 0.098 23.097 1.00 15.13 44 MET D CA 1
ATOM 4129 C C . MET D 1 44 ? 7.314 1.368 23.758 1.00 15.14 44 MET D C 1
ATOM 4130 O O . MET D 1 44 ? 7.111 2.368 23.089 1.00 15.48 44 MET D O 1
ATOM 4135 N N . GLY D 1 45 ? 7.144 1.324 25.077 1.00 15.54 45 GLY D N 1
ATOM 4136 C CA . GLY D 1 45 ? 6.620 2.486 25.773 1.00 16.12 45 GLY D CA 1
ATOM 4137 C C . GLY D 1 45 ? 7.509 3.023 26.882 1.00 17.20 45 GLY D C 1
ATOM 4138 O O . GLY D 1 45 ? 8.505 2.408 27.296 1.00 16.57 45 GLY D O 1
ATOM 4139 N N . ASN D 1 46 ? 7.116 4.177 27.387 1.00 18.21 46 ASN D N 1
ATOM 4140 C CA . ASN D 1 46 ? 7.931 4.849 28.412 1.00 19.86 46 ASN D CA 1
ATOM 4141 C C . ASN D 1 46 ? 7.829 4.271 29.811 1.00 21.33 46 ASN D C 1
ATOM 4142 O O . ASN D 1 46 ? 8.582 4.698 30.700 1.00 22.49 46 ASN D O 1
ATOM 4147 N N . ASN D 1 47 ? 6.914 3.326 30.022 1.00 22.34 47 ASN D N 1
ATOM 4148 C CA . ASN D 1 47 ? 6.877 2.561 31.272 1.00 23.85 47 ASN D CA 1
ATOM 4149 C C . ASN D 1 47 ? 7.423 1.150 31.079 1.00 23.75 47 ASN D C 1
ATOM 4150 O O . ASN D 1 47 ? 7.160 0.256 31.892 1.00 25.14 47 ASN D O 1
ATOM 4155 N N . GLY D 1 48 ? 8.197 0.946 30.012 1.00 22.29 48 GLY D N 1
ATOM 4156 C CA . GLY D 1 48 ? 8.769 -0.377 29.741 1.00 21.34 48 GLY D CA 1
ATOM 4157 C C . GLY D 1 48 ? 7.806 -1.365 29.092 1.00 20.21 48 GLY D C 1
ATOM 4158 O O . GLY D 1 48 ? 8.122 -2.557 28.971 1.00 21.08 48 GLY D O 1
ATOM 4159 N N . GLU D 1 49 ? 6.642 -0.869 28.665 1.00 18.89 49 GLU D N 1
ATOM 4160 C CA . GLU D 1 49 ? 5.678 -1.706 27.939 1.00 18.40 49 GLU D CA 1
ATOM 4161 C C . GLU D 1 49 ? 6.315 -2.248 26.674 1.00 17.02 49 GLU D C 1
ATOM 4162 O O . GLU D 1 49 ? 7.093 -1.553 26.011 1.00 16.64 49 GLU D O 1
ATOM 4168 N N . GLU D 1 50 ? 5.949 -3.478 26.328 1.00 16.28 50 GLU D N 1
ATOM 4169 C CA . GLU D 1 50 ? 6.335 -4.035 25.024 1.00 15.87 50 GLU D CA 1
ATOM 4170 C C . GLU D 1 50 ? 5.157 -4.791 24.455 1.00 15.76 50 GLU D C 1
ATOM 4171 O O . GLU D 1 50 ? 4.645 -5.691 25.111 1.00 16.42 50 GLU D O 1
ATOM 4177 N N . LEU D 1 51 ? 4.724 -4.400 23.254 1.00 15.33 51 LEU D N 1
ATOM 4178 C CA . LEU D 1 51 ? 3.648 -5.130 22.570 1.00 15.78 51 LEU D CA 1
ATOM 4179 C C . LEU D 1 51 ? 4.120 -5.596 21.211 1.00 14.50 51 LEU D C 1
ATOM 4180 O O . LEU D 1 51 ? 5.000 -4.982 20.593 1.00 14.41 51 LEU D O 1
ATOM 4185 N N . LYS D 1 52 ? 3.514 -6.687 20.753 1.00 13.69 52 LYS D N 1
ATOM 4186 C CA . LYS D 1 52 ? 3.621 -7.120 19.355 1.00 14.84 52 LYS D CA 1
ATOM 4187 C C . LYS D 1 52 ? 2.222 -7.459 18.846 1.00 13.58 52 LYS D C 1
ATOM 4188 O O . LYS D 1 52 ? 1.338 -7.803 19.635 1.00 13.68 52 LYS D O 1
ATOM 4194 N N . ALA D 1 53 ? 2.048 -7.362 17.532 1.00 13.25 53 ALA D N 1
ATOM 4195 C CA . ALA D 1 53 ? 0.748 -7.590 16.918 1.00 13.81 53 ALA D CA 1
ATOM 4196 C C . ALA D 1 53 ? 0.768 -8.892 16.157 1.00 13.85 53 ALA D C 1
ATOM 4197 O O . ALA D 1 53 ? 1.581 -9.077 15.255 1.00 16.43 53 ALA D O 1
ATOM 4199 N N . PHE D 1 54 ? -0.123 -9.791 16.535 1.00 12.74 54 PHE D N 1
ATOM 4200 C CA . PHE D 1 54 ? -0.333 -11.060 15.837 1.00 12.80 54 PHE D CA 1
ATOM 4201 C C . PHE D 1 54 ? -1.595 -10.993 14.979 1.00 12.65 54 PHE D C 1
ATOM 4202 O O . PHE D 1 54 ? -2.452 -10.127 15.187 1.00 13.22 54 PHE D O 1
ATOM 4210 N N . ASN D 1 55 ? -1.739 -11.938 14.051 1.00 12.52 55 ASN D N 1
ATOM 4211 C CA . ASN D 1 55 ? -2.844 -11.928 13.116 1.00 11.88 55 ASN D CA 1
ATOM 4212 C C . ASN D 1 55 ? -3.835 -13.025 13.475 1.00 12.42 55 ASN D C 1
ATOM 4213 O O . ASN D 1 55 ? -3.477 -14.179 13.650 1.00 12.97 55 ASN D O 1
ATOM 4218 N N . VAL D 1 56 ? -5.096 -12.631 13.603 1.00 12.17 56 VAL D N 1
ATOM 4219 C CA . VAL D 1 56 ? -6.122 -13.562 14.073 1.00 13.00 56 VAL D CA 1
ATOM 4220 C C . VAL D 1 56 ? -6.357 -14.696 13.063 1.00 13.21 56 VAL D C 1
ATOM 4221 O O . VAL D 1 56 ? -6.491 -15.861 13.463 1.00 14.18 56 VAL D O 1
ATOM 4225 N N . ARG D 1 57 ? -6.401 -14.384 11.761 1.00 12.36 57 ARG D N 1
ATOM 4226 C CA . ARG D 1 57 ? -6.586 -15.469 10.796 1.00 12.14 57 ARG D CA 1
ATOM 4227 C C . ARG D 1 57 ? -5.380 -16.444 10.786 1.00 12.47 57 ARG D C 1
ATOM 4228 O O . ARG D 1 57 ? -5.562 -17.647 10.530 1.00 12.86 57 ARG D O 1
ATOM 4236 N N . ASP D 1 58 ? -4.174 -15.963 11.100 1.00 12.45 58 ASP D N 1
ATOM 4237 C CA . ASP D 1 58 ? -3.031 -16.887 11.256 1.00 12.78 58 ASP D CA 1
ATOM 4238 C C . ASP D 1 58 ? -3.348 -17.854 12.384 1.00 13.33 58 ASP D C 1
ATOM 4239 O O . ASP D 1 58 ? -3.044 -19.033 12.303 1.00 14.00 58 ASP D O 1
ATOM 4244 N N . GLY D 1 59 ? -3.929 -17.332 13.463 1.00 13.30 59 GLY D N 1
ATOM 4245 C CA . GLY D 1 59 ? -4.230 -18.180 14.616 1.00 14.32 59 GLY D CA 1
ATOM 4246 C C . GLY D 1 59 ? -5.145 -19.323 14.256 1.00 15.10 59 GLY D C 1
ATOM 4247 O O . GLY D 1 59 ? -4.964 -20.457 14.737 1.00 15.97 59 GLY D O 1
ATOM 4248 N N . TYR D 1 60 ? -6.144 -19.035 13.427 1.00 15.61 60 TYR D N 1
ATOM 4249 C CA . TYR D 1 60 ? -7.073 -20.070 13.003 1.00 16.18 60 TYR D CA 1
ATOM 4250 C C . TYR D 1 60 ? -6.337 -21.124 12.192 1.00 15.82 60 TYR D C 1
ATOM 4251 O O . TYR D 1 60 ? -6.581 -22.329 12.350 1.00 16.75 60 TYR D O 1
ATOM 4260 N N . GLY D 1 61 ? -5.429 -20.682 11.325 1.00 15.71 61 GLY D N 1
ATOM 4261 C CA . GLY D 1 61 ? -4.627 -21.625 10.573 1.00 15.08 61 GLY D CA 1
ATOM 4262 C C . GLY D 1 61 ? -3.802 -22.538 11.448 1.00 15.57 61 GLY D C 1
ATOM 4263 O O . GLY D 1 61 ? -3.718 -23.736 11.183 1.00 16.29 61 GLY D O 1
ATOM 4264 N N . ILE D 1 62 ? -3.196 -21.965 12.483 1.00 14.84 62 ILE D N 1
ATOM 4265 C CA . ILE D 1 62 ? -2.357 -22.729 13.402 1.00 14.72 62 ILE D CA 1
ATOM 4266 C C . ILE D 1 62 ? -3.186 -23.769 14.154 1.00 16.04 62 ILE D C 1
ATOM 4267 O O . ILE D 1 62 ? -2.760 -24.912 14.305 1.00 16.64 62 ILE D O 1
ATOM 4272 N N . ARG D 1 63 ? -4.370 -23.364 14.609 1.00 16.40 63 ARG D N 1
ATOM 4273 C CA . ARG D 1 63 ? -5.253 -24.304 15.298 1.00 17.92 63 ARG D CA 1
ATOM 4274 C C . ARG D 1 63 ? -5.643 -25.437 14.362 1.00 18.35 63 ARG D C 1
ATOM 4275 O O . ARG D 1 63 ? -5.687 -26.605 14.788 1.00 19.00 63 ARG D O 1
ATOM 4283 N N . CYS D 1 64 ? -5.947 -25.115 13.104 1.00 18.60 64 CYS D N 1
ATOM 4284 C CA . CYS D 1 64 ? -6.279 -26.150 12.110 1.00 19.21 64 CYS D CA 1
ATOM 4285 C C . CYS D 1 64 ? -5.109 -27.100 11.887 1.00 19.51 64 CYS D C 1
ATOM 4286 O O . CYS D 1 64 ? -5.305 -28.312 11.831 1.00 19.60 64 CYS D O 1
ATOM 4289 N N . ALA D 1 65 ? -3.894 -26.564 11.758 1.00 18.92 65 ALA D N 1
ATOM 4290 C CA . ALA D 1 65 ? -2.718 -27.412 11.601 1.00 19.27 65 ALA D CA 1
ATOM 4291 C C . ALA D 1 65 ? -2.588 -28.364 12.786 1.00 19.74 65 ALA D C 1
ATOM 4292 O O . ALA D 1 65 ? -2.416 -29.574 12.604 1.00 19.70 65 ALA D O 1
ATOM 4294 N N . LEU D 1 66 ? -2.693 -27.818 13.997 1.00 20.12 66 LEU D N 1
ATOM 4295 C CA . LEU D 1 66 ? -2.477 -28.599 15.214 1.00 21.01 66 LEU D CA 1
ATOM 4296 C C . LEU D 1 66 ? -3.499 -29.709 15.377 1.00 22.15 66 LEU D C 1
ATOM 4297 O O . LEU D 1 66 ? -3.173 -30.761 15.932 1.00 23.26 66 LEU D O 1
ATOM 4302 N N . THR D 1 67 ? -4.723 -29.480 14.908 1.00 22.68 67 THR D N 1
ATOM 4303 C CA . THR D 1 67 ? -5.763 -30.518 15.015 1.00 24.70 67 THR D CA 1
ATOM 4304 C C . THR D 1 67 ? -5.752 -31.449 13.799 1.00 25.11 67 THR D C 1
ATOM 4305 O O . THR D 1 67 ? -6.562 -32.379 13.716 1.00 26.60 67 THR D O 1
ATOM 4309 N N . SER D 1 68 ? -4.834 -31.206 12.865 1.00 24.68 68 SER D N 1
ATOM 4310 C CA . SER D 1 68 ? -4.673 -32.045 11.675 1.00 24.60 68 SER D CA 1
ATOM 4311 C C . SER D 1 68 ? -3.311 -32.740 11.648 1.00 24.15 68 SER D C 1
ATOM 4312 O O . SER D 1 68 ? -2.752 -32.993 10.571 1.00 24.53 68 SER D O 1
ATOM 4315 N N . ASP D 1 69 ? -2.772 -33.040 12.829 1.00 24.27 69 ASP D N 1
ATOM 4316 C CA . ASP D 1 69 ? -1.535 -33.824 12.968 1.00 24.71 69 ASP D CA 1
ATOM 4317 C C . ASP D 1 69 ? -0.304 -33.121 12.381 1.00 23.59 69 ASP D C 1
ATOM 4318 O O . ASP D 1 69 ? 0.618 -33.757 11.857 1.00 22.97 69 ASP D O 1
ATOM 4323 N N . ILE D 1 70 ? -0.298 -31.791 12.460 1.00 21.67 70 ILE D N 1
ATOM 4324 C CA . ILE D 1 70 ? 0.899 -31.024 12.138 1.00 20.82 70 ILE D CA 1
ATOM 4325 C C . ILE D 1 70 ? 1.296 -30.271 13.393 1.00 20.57 70 ILE D C 1
ATOM 4326 O O . ILE D 1 70 ? 0.567 -29.393 13.849 1.00 21.82 70 ILE D O 1
ATOM 4331 N N . GLU D 1 71 ? 2.438 -30.629 13.962 1.00 19.20 71 GLU D N 1
ATOM 4332 C CA . GLU D 1 71 ? 2.955 -29.946 15.141 1.00 20.16 71 GLU D CA 1
ATOM 4333 C C . GLU D 1 71 ? 3.447 -28.551 14.750 1.00 19.28 71 GLU D C 1
ATOM 4334 O O . GLU D 1 71 ? 3.864 -28.334 13.616 1.00 18.81 71 GLU D O 1
ATOM 4340 N N . VAL D 1 72 ? 3.389 -27.610 15.688 1.00 18.73 72 VAL D N 1
ATOM 4341 C CA . VAL D 1 72 ? 3.834 -26.233 15.423 1.00 18.10 72 VAL D CA 1
ATOM 4342 C C . VAL D 1 72 ? 4.831 -25.838 16.511 1.00 18.47 72 VAL D C 1
ATOM 4343 O O . VAL D 1 72 ? 4.631 -26.129 17.710 1.00 20.42 72 VAL D O 1
ATOM 4347 N N . ALA D 1 73 ? 5.932 -25.224 16.106 1.00 17.47 73 ALA D N 1
ATOM 4348 C CA . ALA D 1 73 ? 6.942 -24.800 17.052 1.00 17.09 73 ALA D CA 1
ATOM 4349 C C . ALA D 1 73 ? 7.381 -23.389 16.729 1.00 15.93 73 ALA D C 1
ATOM 4350 O O . ALA D 1 73 ? 7.278 -22.940 15.568 1.00 16.24 73 ALA D O 1
ATOM 4352 N N . ILE D 1 74 ? 7.884 -22.715 17.758 1.00 16.82 74 ILE D N 1
ATOM 4353 C CA . ILE D 1 74 ? 8.428 -21.374 17.634 1.00 17.33 74 ILE D CA 1
ATOM 4354 C C . ILE D 1 74 ? 9.780 -21.326 18.325 1.00 18.70 74 ILE D C 1
ATOM 4355 O O . ILE D 1 74 ? 9.935 -21.878 19.421 1.00 19.22 74 ILE D O 1
ATOM 4360 N N . ILE D 1 75 ? 10.749 -20.685 17.677 1.00 20.18 75 ILE D N 1
ATOM 4361 C CA . ILE D 1 75 ? 12.083 -20.489 18.238 1.00 20.97 75 ILE D CA 1
ATOM 4362 C C . ILE D 1 75 ? 12.383 -19.004 18.251 1.00 22.21 75 ILE D C 1
ATOM 4363 O O . ILE D 1 75 ? 12.318 -18.347 17.223 1.00 23.34 75 ILE D O 1
ATOM 4368 N N . THR D 1 76 ? 12.744 -18.506 19.419 1.00 22.61 76 THR D N 1
ATOM 4369 C CA . THR D 1 76 ? 12.782 -17.113 19.729 1.00 23.24 76 THR D CA 1
ATOM 4370 C C . THR D 1 76 ? 14.141 -16.786 20.341 1.00 23.04 76 THR D C 1
ATOM 4371 O O . THR D 1 76 ? 14.734 -17.653 21.005 1.00 23.47 76 THR D O 1
ATOM 4375 N N . GLY D 1 77 ? 14.633 -15.562 20.141 1.00 22.81 77 GLY D N 1
ATOM 4376 C CA . GLY D 1 77 ? 15.913 -15.130 20.729 1.00 23.19 77 GLY D CA 1
ATOM 4377 C C . GLY D 1 77 ? 15.829 -14.487 22.108 1.00 22.95 77 GLY D C 1
ATOM 4378 O O . GLY D 1 77 ? 16.855 -14.172 22.725 1.00 23.37 77 GLY D O 1
ATOM 4379 N N . ARG D 1 78 ? 14.611 -14.262 22.599 1.00 22.76 78 ARG D N 1
ATOM 4380 C CA . ARG D 1 78 ? 14.438 -13.567 23.880 1.00 22.63 78 ARG D CA 1
ATOM 4381 C C . ARG D 1 78 ? 13.109 -13.931 24.507 1.00 21.78 78 ARG D C 1
ATOM 4382 O O . ARG D 1 78 ? 12.042 -13.753 23.885 1.00 21.95 78 ARG D O 1
ATOM 4390 N N . LYS D 1 79 ? 13.164 -14.429 25.735 1.00 21.23 79 LYS D N 1
ATOM 4391 C CA . LYS D 1 79 ? 11.968 -14.792 26.470 1.00 21.54 79 LYS D CA 1
ATOM 4392 C C . LYS D 1 79 ? 11.055 -13.575 26.580 1.00 19.43 79 LYS D C 1
ATOM 4393 O O . LYS D 1 79 ? 11.506 -12.457 26.877 1.00 19.29 79 LYS D O 1
ATOM 4399 N N . ALA D 1 80 ? 9.775 -13.777 26.296 1.00 18.76 80 ALA D N 1
ATOM 4400 C CA . ALA D 1 80 ? 8.808 -12.682 26.431 1.00 18.03 80 ALA D CA 1
ATOM 4401 C C . ALA D 1 80 ? 7.470 -13.259 26.762 1.00 17.84 80 ALA D C 1
ATOM 4402 O O . ALA D 1 80 ? 6.990 -14.166 26.086 1.00 17.53 80 ALA D O 1
ATOM 4404 N N . LYS D 1 81 ? 6.846 -12.724 27.810 1.00 17.77 81 LYS D N 1
ATOM 4405 C CA . LYS D 1 81 ? 5.543 -13.228 28.241 1.00 19.33 81 LYS D CA 1
ATOM 4406 C C . LYS D 1 81 ? 4.505 -13.141 27.117 1.00 17.47 81 LYS D C 1
ATOM 4407 O O . LYS D 1 81 ? 3.635 -14.008 26.985 1.00 16.85 81 LYS D O 1
ATOM 4413 N N . LEU D 1 82 ? 4.594 -12.103 26.290 1.00 16.00 82 LEU D N 1
ATOM 4414 C CA . LEU D 1 82 ? 3.593 -11.947 25.228 1.00 16.05 82 LEU D CA 1
ATOM 4415 C C . LEU D 1 82 ? 3.630 -13.119 24.239 1.00 15.95 82 LEU D C 1
ATOM 4416 O O . LEU D 1 82 ? 2.587 -13.525 23.717 1.00 15.77 82 LEU D O 1
ATOM 4421 N N . VAL D 1 83 ? 4.831 -13.663 23.995 1.00 15.44 83 VAL D N 1
ATOM 4422 C CA . VAL D 1 83 ? 4.977 -14.793 23.087 1.00 15.97 83 VAL D CA 1
ATOM 4423 C C . VAL D 1 83 ? 4.490 -16.050 23.775 1.00 16.10 83 VAL D C 1
ATOM 4424 O O . VAL D 1 83 ? 3.800 -16.868 23.177 1.00 15.37 83 VAL D O 1
ATOM 4428 N N . GLU D 1 84 ? 4.873 -16.222 25.042 1.00 15.79 84 GLU D N 1
ATOM 4429 C CA . GLU D 1 84 ? 4.309 -17.318 25.842 1.00 16.38 84 GLU D CA 1
ATOM 4430 C C . GLU D 1 84 ? 2.784 -17.320 25.845 1.00 16.60 84 GLU D C 1
ATOM 4431 O O . GLU D 1 84 ? 2.165 -18.374 25.660 1.00 16.94 84 GLU D O 1
ATOM 4437 N N . ASP D 1 85 ? 2.183 -16.146 26.032 1.00 16.52 85 ASP D N 1
ATOM 4438 C CA . ASP D 1 85 ? 0.727 -16.017 26.047 1.00 16.99 85 ASP D CA 1
ATOM 4439 C C . ASP D 1 85 ? 0.125 -16.371 24.689 1.00 17.22 85 ASP D C 1
ATOM 4440 O O . ASP D 1 85 ? -0.888 -17.076 24.597 1.00 17.51 85 ASP D O 1
ATOM 4445 N N . ARG D 1 86 ? 0.748 -15.896 23.618 1.00 16.24 86 ARG D N 1
ATOM 4446 C CA . ARG D 1 86 ? 0.223 -16.211 22.299 1.00 16.69 86 ARG D CA 1
ATOM 4447 C C . ARG D 1 86 ? 0.259 -17.714 22.041 1.00 16.60 86 ARG D C 1
ATOM 4448 O O . ARG D 1 86 ? -0.696 -18.281 21.508 1.00 16.56 86 ARG D O 1
ATOM 4456 N N . CYS D 1 87 ? 1.370 -18.350 22.410 1.00 16.58 87 CYS D N 1
ATOM 4457 C CA . CYS D 1 87 ? 1.478 -19.788 22.279 1.00 17.23 87 CYS D CA 1
ATOM 4458 C C . CYS D 1 87 ? 0.423 -20.509 23.084 1.00 17.78 87 CYS D C 1
ATOM 4459 O O . CYS D 1 87 ? -0.166 -21.457 22.590 1.00 18.38 87 CYS D O 1
ATOM 4462 N N . ALA D 1 88 ? 0.193 -20.061 24.324 1.00 18.66 88 ALA D N 1
ATOM 4463 C CA . ALA D 1 88 ? -0.804 -20.717 25.186 1.00 19.93 88 ALA D CA 1
ATOM 4464 C C . ALA D 1 88 ? -2.189 -20.634 24.560 1.00 20.25 88 ALA D C 1
ATOM 4465 O O . ALA D 1 88 ? -2.925 -21.621 24.553 1.00 21.57 88 ALA D O 1
ATOM 4467 N N . THR D 1 89 ? -2.537 -19.470 24.010 1.00 20.67 89 THR D N 1
ATOM 4468 C CA . THR D 1 89 ? -3.848 -19.245 23.378 1.00 21.55 89 THR D CA 1
ATOM 4469 C C . THR D 1 89 ? -4.046 -20.228 22.233 1.00 20.82 89 THR D C 1
ATOM 4470 O O . THR D 1 89 ? -5.138 -20.802 22.062 1.00 22.61 89 THR D O 1
ATOM 4474 N N . LEU D 1 90 ? -2.980 -20.443 21.467 1.00 19.31 90 LEU D N 1
ATOM 4475 C CA . LEU D 1 90 ? -3.064 -21.242 20.251 1.00 18.88 90 LEU D CA 1
ATOM 4476 C C . LEU D 1 90 ? -2.806 -22.723 20.447 1.00 19.27 90 LEU D C 1
ATOM 4477 O O . LEU D 1 90 ? -3.060 -23.509 19.544 1.00 19.48 90 LEU D O 1
ATOM 4482 N N . GLY D 1 91 ? -2.343 -23.107 21.635 1.00 18.79 91 GLY D N 1
ATOM 4483 C CA . GLY D 1 91 ? -2.005 -24.506 21.886 1.00 19.61 91 GLY D CA 1
ATOM 4484 C C . GLY D 1 91 ? -0.643 -24.925 21.348 1.00 19.89 91 GLY D C 1
ATOM 4485 O O . GLY D 1 91 ? -0.388 -26.114 21.123 1.00 20.76 91 GLY D O 1
ATOM 4486 N N . ILE D 1 92 ? 0.247 -23.950 21.145 1.00 19.49 92 ILE D N 1
ATOM 4487 C CA . ILE D 1 92 ? 1.628 -24.254 20.793 1.00 20.06 92 ILE D CA 1
ATOM 4488 C C . ILE D 1 92 ? 2.392 -24.589 22.074 1.00 21.34 92 ILE D C 1
ATOM 4489 O O . ILE D 1 92 ? 2.466 -23.771 22.982 1.00 21.81 92 ILE D O 1
ATOM 4494 N N . THR D 1 93 ? 2.973 -25.787 22.116 1.00 22.70 93 THR D N 1
ATOM 4495 C CA . THR D 1 93 ? 3.681 -26.263 23.313 1.00 23.78 93 THR D CA 1
ATOM 4496 C C . THR D 1 93 ? 5.191 -26.317 23.100 1.00 23.88 93 THR D C 1
ATOM 4497 O O . THR D 1 93 ? 5.954 -26.387 24.064 1.00 26.04 93 THR D O 1
ATOM 4501 N N . HIS D 1 94 ? 5.623 -26.265 21.839 1.00 22.64 94 HIS D N 1
ATOM 4502 C CA . HIS D 1 94 ? 7.045 -26.276 21.527 1.00 22.06 94 HIS D CA 1
ATOM 4503 C C . HIS D 1 94 ? 7.554 -24.858 21.291 1.00 21.18 94 HIS D C 1
ATOM 4504 O O . HIS D 1 94 ? 7.453 -24.327 20.190 1.00 20.77 94 HIS D O 1
ATOM 4511 N N . LEU D 1 95 ? 8.083 -24.253 22.341 1.00 20.59 95 LEU D N 1
ATOM 4512 C CA . LEU D 1 95 ? 8.543 -22.880 22.324 1.00 20.34 95 LEU D CA 1
ATOM 4513 C C . LEU D 1 95 ? 9.934 -22.842 22.933 1.00 21.01 95 LEU D C 1
ATOM 4514 O O . LEU D 1 95 ? 10.114 -23.190 24.117 1.00 22.57 95 LEU D O 1
ATOM 4519 N N . TYR D 1 96 ? 10.911 -22.471 22.119 1.00 20.54 96 TYR D N 1
ATOM 4520 C CA . TYR D 1 96 ? 12.280 -22.294 22.569 1.00 21.22 96 TYR D CA 1
ATOM 4521 C C . TYR D 1 96 ? 12.530 -20.814 22.615 1.00 21.73 96 TYR D C 1
ATOM 4522 O O . TYR D 1 96 ? 12.354 -20.129 21.621 1.00 21.93 96 TYR D O 1
ATOM 4531 N N . GLN D 1 97 ? 12.945 -20.316 23.766 1.00 21.45 97 GLN D N 1
ATOM 4532 C CA . GLN D 1 97 ? 13.170 -18.893 23.935 1.00 22.07 97 GLN D CA 1
ATOM 4533 C C . GLN D 1 97 ? 14.590 -18.592 24.364 1.00 22.09 97 GLN D C 1
ATOM 4534 O O . GLN D 1 97 ? 15.270 -19.455 24.933 1.00 22.17 97 GLN D O 1
ATOM 4540 N N . GLY D 1 98 ? 15.037 -17.363 24.115 1.00 22.46 98 GLY D N 1
ATOM 4541 C CA . GLY D 1 98 ? 16.360 -16.912 24.575 1.00 23.18 98 GLY D CA 1
ATOM 4542 C C . GLY D 1 98 ? 17.471 -17.646 23.872 1.00 24.24 98 GLY D C 1
ATOM 4543 O O . GLY D 1 98 ? 18.551 -17.863 24.432 1.00 24.07 98 GLY D O 1
ATOM 4544 N N . GLN D 1 99 ? 17.198 -18.030 22.634 1.00 24.53 99 GLN D N 1
ATOM 4545 C CA . GLN D 1 99 ? 18.094 -18.907 21.895 1.00 25.28 99 GLN D CA 1
ATOM 4546 C C . GLN D 1 99 ? 19.186 -18.139 21.178 1.00 25.72 99 GLN D C 1
ATOM 4547 O O . GLN D 1 99 ? 18.930 -17.133 20.517 1.00 27.56 99 GLN D O 1
ATOM 4553 N N . SER D 1 100 ? 20.397 -18.682 21.281 1.00 24.47 100 SER D N 1
ATOM 4554 C CA . SER D 1 100 ? 21.631 -18.122 20.743 1.00 23.61 100 SER D CA 1
ATOM 4555 C C . SER D 1 100 ? 21.645 -18.170 19.222 1.00 22.71 100 SER D C 1
ATOM 4556 O O . SER D 1 100 ? 22.204 -17.299 18.553 1.00 24.82 100 SER D O 1
ATOM 4559 N N . ASN D 1 101 ? 21.016 -19.205 18.687 1.00 22.72 101 ASN D N 1
ATOM 4560 C CA . ASN D 1 101 ? 20.844 -19.351 17.267 1.00 22.63 101 ASN D CA 1
ATOM 4561 C C . ASN D 1 101 ? 19.577 -20.138 17.039 1.00 23.04 101 ASN D C 1
ATOM 4562 O O . ASN D 1 101 ? 18.733 -20.284 17.933 1.00 24.96 101 ASN D O 1
ATOM 4567 N N . LYS D 1 102 ? 19.417 -20.685 15.855 1.00 23.76 102 LYS D N 1
ATOM 4568 C CA . LYS D 1 102 ? 18.234 -21.461 15.683 1.00 23.70 102 LYS D CA 1
ATOM 4569 C C . LYS D 1 102 ? 18.514 -22.926 15.487 1.00 23.27 102 LYS D C 1
ATOM 4570 O O . LYS D 1 102 ? 17.646 -23.758 15.721 1.00 22.21 102 LYS D O 1
ATOM 4576 N N . LEU D 1 103 ? 19.739 -23.240 15.083 1.00 22.42 103 LEU D N 1
ATOM 4577 C CA . LEU D 1 103 ? 20.096 -24.631 14.813 1.00 22.78 103 LEU D CA 1
ATOM 4578 C C . LEU D 1 103 ? 20.066 -25.514 16.054 1.00 22.20 103 LEU D C 1
ATOM 4579 O O . LEU D 1 103 ? 19.688 -26.682 15.971 1.00 21.48 103 LEU D O 1
ATOM 4584 N N . ILE D 1 104 ? 20.457 -24.954 17.196 1.00 22.43 104 ILE D N 1
ATOM 4585 C CA . ILE D 1 104 ? 20.504 -25.723 18.447 1.00 23.31 104 ILE D CA 1
ATOM 4586 C C . ILE D 1 104 ? 19.105 -26.162 18.864 1.00 22.71 104 ILE D C 1
ATOM 4587 O O . ILE D 1 104 ? 18.867 -27.333 19.149 1.00 22.68 104 ILE D O 1
ATOM 4592 N N . ALA D 1 105 ? 18.149 -25.235 18.816 1.00 22.16 105 ALA D N 1
ATOM 4593 C CA . ALA D 1 105 ? 16.766 -25.571 19.116 1.00 21.89 105 ALA D CA 1
ATOM 4594 C C . ALA D 1 105 ? 16.174 -26.499 18.061 1.00 21.07 105 ALA D C 1
ATOM 4595 O O . ALA D 1 105 ? 15.453 -27.432 18.370 1.00 20.86 105 ALA D O 1
ATOM 4597 N N . PHE D 1 106 ? 16.474 -26.232 16.789 1.00 20.53 106 PHE D N 1
ATOM 4598 C CA . PHE D 1 106 ? 16.012 -27.082 15.694 1.00 20.62 106 PHE D CA 1
ATOM 4599 C C . PHE D 1 106 ? 16.430 -28.540 15.898 1.00 20.94 106 PHE D C 1
ATOM 4600 O O . PHE D 1 106 ? 15.604 -29.464 15.826 1.00 20.88 106 PHE D O 1
ATOM 4608 N N . SER D 1 107 ? 17.720 -28.736 16.166 1.00 21.13 107 SER D N 1
ATOM 4609 C CA . SER D 1 107 ? 18.262 -30.062 16.383 1.00 21.49 107 SER D CA 1
ATOM 4610 C C . SER D 1 107 ? 17.572 -30.731 17.562 1.00 21.24 107 SER D C 1
ATOM 4611 O O . SER D 1 107 ? 17.180 -31.889 17.472 1.00 20.93 107 SER D O 1
ATOM 4614 N N . ASP D 1 108 ? 17.391 -29.982 18.650 1.00 21.23 108 ASP D N 1
ATOM 4615 C CA . ASP D 1 108 ? 16.733 -30.523 19.844 1.00 22.29 108 ASP D CA 1
ATOM 4616 C C . ASP D 1 108 ? 15.288 -30.917 19.580 1.00 22.53 108 ASP D C 1
ATOM 4617 O O . ASP D 1 108 ? 14.826 -31.989 19.973 1.00 22.77 108 ASP D O 1
ATOM 4622 N N . LEU D 1 109 ? 14.582 -30.048 18.859 1.00 23.27 109 LEU D N 1
ATOM 4623 C CA . LEU D 1 109 ? 13.201 -30.283 18.492 1.00 24.59 109 LEU D CA 1
ATOM 4624 C C . LEU D 1 109 ? 13.057 -31.562 17.699 1.00 24.49 109 LEU D C 1
ATOM 4625 O O . LEU D 1 109 ? 12.183 -32.387 17.993 1.00 25.77 109 LEU D O 1
ATOM 4630 N N . LEU D 1 110 ? 13.929 -31.761 16.713 1.00 25.00 110 LEU D N 1
ATOM 4631 C CA . LEU D 1 110 ? 13.837 -32.928 15.836 1.00 25.74 110 LEU D CA 1
ATOM 4632 C C . LEU D 1 110 ? 14.153 -34.236 16.589 1.00 25.81 110 LEU D C 1
ATOM 4633 O O . LEU D 1 110 ? 13.531 -35.275 16.336 1.00 25.60 110 LEU D O 1
ATOM 4638 N N . GLU D 1 111 ? 15.106 -34.173 17.519 1.00 26.00 111 GLU D N 1
ATOM 4639 C CA . GLU D 1 111 ? 15.418 -35.324 18.381 1.00 26.26 111 GLU D CA 1
ATOM 4640 C C . GLU D 1 111 ? 14.238 -35.656 19.292 1.00 26.66 111 GLU D C 1
ATOM 4641 O O . GLU D 1 111 ? 13.803 -36.820 19.359 1.00 26.86 111 GLU D O 1
ATOM 4643 N N . LYS D 1 112 ? 13.708 -34.637 19.974 1.00 26.58 112 LYS D N 1
ATOM 4644 C CA . LYS D 1 112 ? 12.579 -34.812 20.897 1.00 27.30 112 LYS D CA 1
ATOM 4645 C C . LYS D 1 112 ? 11.325 -35.344 20.208 1.00 27.79 112 LYS D C 1
ATOM 4646 O O . LYS D 1 112 ? 10.579 -36.136 20.795 1.00 29.09 112 LYS D O 1
ATOM 4648 N N . LEU D 1 113 ? 11.099 -34.928 18.964 1.00 27.78 113 LEU D N 1
ATOM 4649 C CA . LEU D 1 113 ? 9.917 -35.366 18.233 1.00 27.08 113 LEU D CA 1
ATOM 4650 C C . LEU D 1 113 ? 10.161 -36.560 17.307 1.00 26.95 113 LEU D C 1
ATOM 4651 O O . LEU D 1 113 ? 9.210 -37.104 16.737 1.00 27.00 113 LEU D O 1
ATOM 4656 N N . ALA D 1 114 ? 11.425 -36.962 17.153 1.00 26.19 114 ALA D N 1
ATOM 4657 C CA . ALA D 1 114 ? 11.791 -38.071 16.260 1.00 26.81 114 ALA D CA 1
ATOM 4658 C C . ALA D 1 114 ? 11.240 -37.842 14.847 1.00 26.82 114 ALA D C 1
ATOM 4659 O O . ALA D 1 114 ? 10.624 -38.724 14.237 1.00 26.96 114 ALA D O 1
ATOM 4661 N N . ILE D 1 115 ? 11.475 -36.633 14.342 1.00 27.44 115 ILE D N 1
ATOM 4662 C CA . ILE D 1 115 ? 10.984 -36.205 13.026 1.00 27.86 115 ILE D CA 1
ATOM 4663 C C . ILE D 1 115 ? 12.209 -35.824 12.207 1.00 26.95 115 ILE D C 1
ATOM 4664 O O . ILE D 1 115 ? 13.037 -35.052 12.695 1.00 27.86 115 ILE D O 1
ATOM 4669 N N . ALA D 1 116 ? 12.334 -36.366 10.988 1.00 25.67 116 ALA D N 1
ATOM 4670 C CA . ALA D 1 116 ? 13.442 -36.032 10.073 1.00 24.74 116 ALA D CA 1
ATOM 4671 C C . ALA D 1 116 ? 13.287 -34.623 9.475 1.00 23.89 116 ALA D C 1
ATOM 4672 O O . ALA D 1 116 ? 12.149 -34.167 9.295 1.00 23.75 116 ALA D O 1
ATOM 4674 N N . PRO D 1 117 ? 14.417 -33.971 9.122 1.00 23.21 117 PRO D N 1
ATOM 4675 C CA . PRO D 1 117 ? 14.359 -32.598 8.570 1.00 22.72 117 PRO D CA 1
ATOM 4676 C C . PRO D 1 117 ? 13.459 -32.449 7.342 1.00 22.36 117 PRO D C 1
ATOM 4677 O O . PRO D 1 117 ? 12.837 -31.388 7.167 1.00 21.20 117 PRO D O 1
ATOM 4681 N N . GLU D 1 118 ? 13.360 -33.478 6.509 1.00 22.23 118 GLU D N 1
ATOM 4682 C CA . GLU D 1 118 ? 12.530 -33.382 5.297 1.00 22.50 118 GLU D CA 1
ATOM 4683 C C . GLU D 1 118 ? 11.042 -33.228 5.623 1.00 21.82 118 GLU D C 1
ATOM 4684 O O . GLU D 1 118 ? 10.260 -32.782 4.783 1.00 22.56 118 GLU D O 1
ATOM 4690 N N . ASN D 1 119 ? 10.644 -33.622 6.826 1.00 21.27 119 ASN D N 1
ATOM 4691 C CA . ASN D 1 119 ? 9.249 -33.511 7.227 1.00 21.40 119 ASN D CA 1
ATOM 4692 C C . ASN D 1 119 ? 8.985 -32.227 8.011 1.00 20.58 119 ASN D C 1
ATOM 4693 O O . ASN D 1 119 ? 7.962 -32.104 8.681 1.00 20.55 119 ASN D O 1
ATOM 4698 N N . VAL D 1 120 ? 9.915 -31.277 7.920 1.00 19.10 120 VAL D N 1
ATOM 4699 C CA . VAL D 1 120 ? 9.779 -29.991 8.624 1.00 18.47 120 VAL D CA 1
ATOM 4700 C C . VAL D 1 120 ? 9.640 -28.848 7.616 1.00 17.54 120 VAL D C 1
ATOM 4701 O O . VAL D 1 120 ? 10.329 -28.812 6.591 1.00 17.30 120 VAL D O 1
ATOM 4705 N N . ALA D 1 121 ? 8.748 -27.914 7.936 1.00 16.50 121 ALA D N 1
ATOM 4706 C CA . ALA D 1 121 ? 8.671 -26.637 7.224 1.00 15.89 121 ALA D CA 1
ATOM 4707 C C . ALA D 1 121 ? 9.114 -25.505 8.147 1.00 15.70 121 ALA D C 1
ATOM 4708 O O . ALA D 1 121 ? 8.951 -25.589 9.372 1.00 17.06 121 ALA D O 1
ATOM 4710 N N . TYR D 1 122 ? 9.688 -24.460 7.573 1.00 14.88 122 TYR D N 1
ATOM 4711 C CA . TYR D 1 122 ? 10.080 -23.289 8.371 1.00 14.59 122 TYR D CA 1
ATOM 4712 C C . TYR D 1 122 ? 9.724 -22.036 7.608 1.00 13.89 122 TYR D C 1
ATOM 4713 O O . TYR D 1 122 ? 10.019 -21.943 6.418 1.00 14.58 122 TYR D O 1
ATOM 4722 N N . VAL D 1 123 ? 9.110 -21.080 8.301 1.00 13.10 123 VAL D N 1
ATOM 4723 C CA . VAL D 1 123 ? 8.721 -19.810 7.667 1.00 13.22 123 VAL D CA 1
ATOM 4724 C C . VAL D 1 123 ? 9.520 -18.670 8.297 1.00 13.25 123 VAL D C 1
ATOM 4725 O O . VAL D 1 123 ? 9.445 -18.456 9.514 1.00 14.00 123 VAL D O 1
ATOM 4729 N N . GLY D 1 124 ? 10.302 -17.973 7.471 1.00 12.80 124 GLY D N 1
ATOM 4730 C CA . GLY D 1 124 ? 11.186 -16.911 7.951 1.00 12.73 124 GLY D CA 1
ATOM 4731 C C . GLY D 1 124 ? 11.062 -15.623 7.166 1.00 11.80 124 GLY D C 1
ATOM 4732 O O . GLY D 1 124 ? 10.415 -15.581 6.111 1.00 12.98 124 GLY D O 1
ATOM 4733 N N . ASP D 1 125 ? 11.673 -14.563 7.705 1.00 12.11 125 ASP D N 1
ATOM 4734 C CA . ASP D 1 125 ? 11.716 -13.273 7.008 1.00 12.26 125 ASP D CA 1
ATOM 4735 C C . ASP D 1 125 ? 13.088 -12.639 6.936 1.00 13.04 125 ASP D C 1
ATOM 4736 O O . ASP D 1 125 ? 13.213 -11.607 6.301 1.00 13.35 125 ASP D O 1
ATOM 4741 N N . ASP D 1 126 ? 14.122 -13.238 7.538 1.00 13.18 126 ASP D N 1
ATOM 4742 C CA . ASP D 1 126 ? 15.432 -12.562 7.536 1.00 14.20 126 ASP D CA 1
ATOM 4743 C C . ASP D 1 126 ? 16.571 -13.576 7.415 1.00 15.38 126 ASP D C 1
ATOM 4744 O O . ASP D 1 126 ? 16.337 -14.785 7.445 1.00 15.48 126 ASP D O 1
ATOM 4749 N N . LEU D 1 127 ? 17.789 -13.070 7.279 1.00 16.88 127 LEU D N 1
ATOM 4750 C CA . LEU D 1 127 ? 18.951 -13.912 6.994 1.00 17.81 127 LEU D CA 1
ATOM 4751 C C . LEU D 1 127 ? 19.239 -14.870 8.139 1.00 18.46 127 LEU D C 1
ATOM 4752 O O . LEU D 1 127 ? 19.766 -15.977 7.920 1.00 19.24 127 LEU D O 1
ATOM 4757 N N . ILE D 1 128 ? 18.916 -14.441 9.362 1.00 18.71 128 ILE D N 1
ATOM 4758 C CA . ILE D 1 128 ? 19.107 -15.294 10.538 1.00 19.80 128 ILE D CA 1
ATOM 4759 C C . ILE D 1 128 ? 18.287 -16.579 10.460 1.00 18.43 128 ILE D C 1
ATOM 4760 O O . ILE D 1 128 ? 18.588 -17.550 11.139 1.00 19.19 128 ILE D O 1
ATOM 4765 N N . ASP D 1 129 ? 17.254 -16.588 9.617 1.00 16.79 129 ASP D N 1
ATOM 4766 C CA . ASP D 1 129 ? 16.411 -17.775 9.457 1.00 15.75 129 ASP D CA 1
ATOM 4767 C C . ASP D 1 129 ? 17.003 -18.781 8.478 1.00 15.83 129 ASP D C 1
ATOM 4768 O O . ASP D 1 129 ? 16.559 -19.929 8.420 1.00 15.56 129 ASP D O 1
ATOM 4773 N N . TRP D 1 130 ? 17.962 -18.338 7.682 1.00 15.96 130 TRP D N 1
ATOM 4774 C CA . TRP D 1 130 ? 18.415 -19.180 6.581 1.00 16.25 130 TRP D CA 1
ATOM 4775 C C . TRP D 1 130 ? 19.149 -20.485 6.977 1.00 17.05 130 TRP D C 1
ATOM 4776 O O . TRP D 1 130 ? 18.848 -21.528 6.398 1.00 17.22 130 TRP D O 1
ATOM 4787 N N . PRO D 1 131 ? 20.073 -20.438 7.960 1.00 16.85 131 PRO D N 1
ATOM 4788 C CA . PRO D 1 131 ? 20.720 -21.701 8.338 1.00 17.17 131 PRO D CA 1
ATOM 4789 C C . PRO D 1 131 ? 19.753 -22.860 8.610 1.00 17.28 131 PRO D C 1
ATOM 4790 O O . PRO D 1 131 ? 20.003 -23.986 8.187 1.00 19.11 131 PRO D O 1
ATOM 4794 N N . VAL D 1 132 ? 18.638 -22.604 9.300 1.00 16.95 132 VAL D N 1
ATOM 4795 C CA . VAL D 1 132 ? 17.671 -23.677 9.540 1.00 17.41 132 VAL D CA 1
ATOM 4796 C C . VAL D 1 132 ? 16.833 -23.924 8.284 1.00 16.80 132 VAL D C 1
ATOM 4797 O O . VAL D 1 132 ? 16.550 -25.063 7.936 1.00 17.31 132 VAL D O 1
ATOM 4801 N N . MET D 1 133 ? 16.426 -22.852 7.598 1.00 16.75 133 MET D N 1
ATOM 4802 C CA . MET D 1 133 ? 15.651 -23.023 6.374 1.00 16.74 133 MET D CA 1
ATOM 4803 C C . MET D 1 133 ? 16.360 -23.893 5.345 1.00 17.17 133 MET D C 1
ATOM 4804 O O . MET D 1 133 ? 15.724 -24.683 4.636 1.00 17.58 133 MET D O 1
ATOM 4809 N N . GLU D 1 134 ? 17.681 -23.769 5.297 1.00 17.96 134 GLU D N 1
ATOM 4810 C CA . GLU D 1 134 ? 18.501 -24.533 4.357 1.00 19.70 134 GLU D CA 1
ATOM 4811 C C . GLU D 1 134 ? 18.361 -26.033 4.577 1.00 20.29 134 GLU D C 1
ATOM 4812 O O . GLU D 1 134 ? 18.516 -26.822 3.625 1.00 21.08 134 GLU D O 1
ATOM 4818 N N . LYS D 1 135 ? 18.057 -26.420 5.811 1.00 20.04 135 LYS D N 1
ATOM 4819 C CA . LYS D 1 135 ? 18.051 -27.842 6.195 1.00 20.72 135 LYS D CA 1
ATOM 4820 C C . LYS D 1 135 ? 16.696 -28.534 6.101 1.00 20.24 135 LYS D C 1
ATOM 4821 O O . LYS D 1 135 ? 16.614 -29.762 6.114 1.00 21.42 135 LYS D O 1
ATOM 4827 N N . VAL D 1 136 ? 15.623 -27.751 6.039 1.00 18.71 136 VAL D N 1
ATOM 4828 C CA . VAL D 1 136 ? 14.286 -28.322 6.127 1.00 18.11 136 VAL D CA 1
ATOM 4829 C C . VAL D 1 136 ? 13.694 -28.742 4.786 1.00 17.38 136 VAL D C 1
ATOM 4830 O O . VAL D 1 136 ? 14.201 -28.368 3.731 1.00 18.02 136 VAL D O 1
ATOM 4834 N N . GLY D 1 137 ? 12.616 -29.522 4.849 1.00 17.18 137 GLY D N 1
ATOM 4835 C CA . GLY D 1 137 ? 11.920 -30.006 3.669 1.00 17.23 137 GLY D CA 1
ATOM 4836 C C . GLY D 1 137 ? 11.198 -28.927 2.877 1.00 17.53 137 GLY D C 1
ATOM 4837 O O . GLY D 1 137 ? 11.186 -28.945 1.652 1.00 18.06 137 GLY D O 1
ATOM 4838 N N . LEU D 1 138 ? 10.579 -27.985 3.584 1.00 16.66 138 LEU D N 1
ATOM 4839 C CA . LEU D 1 138 ? 9.857 -26.893 2.912 1.00 16.70 138 LEU D CA 1
ATOM 4840 C C . LEU D 1 138 ? 10.265 -25.592 3.572 1.00 15.52 138 LEU D C 1
ATOM 4841 O O . LEU D 1 138 ? 9.804 -25.293 4.672 1.00 15.94 138 LEU D O 1
ATOM 4846 N N . SER D 1 139 ? 11.123 -24.821 2.908 1.00 14.94 139 SER D N 1
ATOM 4847 C CA . SER D 1 139 ? 11.477 -23.493 3.402 1.00 14.78 139 SER D CA 1
ATOM 4848 C C . SER D 1 139 ? 10.585 -22.425 2.762 1.00 14.31 139 SER D C 1
ATOM 4849 O O . SER D 1 139 ? 10.304 -22.469 1.539 1.00 14.00 139 SER D O 1
ATOM 4852 N N . VAL D 1 140 ? 10.137 -21.472 3.591 1.00 13.38 140 VAL D N 1
ATOM 4853 C CA . VAL D 1 140 ? 9.207 -20.455 3.140 1.00 13.31 140 VAL D CA 1
ATOM 4854 C C . VAL D 1 140 ? 9.721 -19.095 3.546 1.00 12.61 140 VAL D C 1
ATOM 4855 O O . VAL D 1 140 ? 10.019 -18.866 4.718 1.00 12.80 140 VAL D O 1
ATOM 4859 N N . ALA D 1 141 ? 9.808 -18.188 2.570 1.00 12.79 141 ALA D N 1
ATOM 4860 C CA . ALA D 1 141 ? 10.023 -16.773 2.860 1.00 12.52 141 ALA D CA 1
ATOM 4861 C C . ALA D 1 141 ? 8.702 -16.024 2.706 1.00 12.92 141 ALA D C 1
ATOM 4862 O O . ALA D 1 141 ? 7.974 -16.225 1.739 1.00 13.42 141 ALA D O 1
ATOM 4864 N N . VAL D 1 142 ? 8.390 -15.156 3.655 1.00 12.37 142 VAL D N 1
ATOM 4865 C CA . VAL D 1 142 ? 7.184 -14.350 3.508 1.00 12.40 142 VAL D CA 1
ATOM 4866 C C . VAL D 1 142 ? 7.340 -13.313 2.382 1.00 12.16 142 VAL D C 1
ATOM 4867 O O . VAL D 1 142 ? 8.467 -12.941 1.999 1.00 12.62 142 VAL D O 1
ATOM 4871 N N . ALA D 1 143 ? 6.207 -12.830 1.867 1.00 11.44 143 ALA D N 1
ATOM 4872 C CA . ALA D 1 143 ? 6.221 -11.957 0.676 1.00 12.25 143 ALA D CA 1
ATOM 4873 C C . ALA D 1 143 ? 7.138 -10.757 0.828 1.00 12.09 143 ALA D C 1
ATOM 4874 O O . ALA D 1 143 ? 7.765 -10.327 -0.156 1.00 13.26 143 ALA D O 1
ATOM 4876 N N . ASP D 1 144 ? 7.184 -10.206 2.040 1.00 11.67 144 ASP D N 1
ATOM 4877 C CA . ASP D 1 144 ? 7.945 -8.982 2.295 1.00 11.70 144 ASP D CA 1
ATOM 4878 C C . ASP D 1 144 ? 9.147 -9.271 3.212 1.00 12.39 144 ASP D C 1
ATOM 4879 O O . ASP D 1 144 ? 9.571 -8.414 3.995 1.00 13.43 144 ASP D O 1
ATOM 4884 N N . ALA D 1 145 ? 9.712 -10.466 3.068 1.00 12.21 145 ALA D N 1
ATOM 4885 C CA . ALA D 1 145 ? 10.946 -10.828 3.757 1.00 12.46 145 ALA D CA 1
ATOM 4886 C C . ALA D 1 145 ? 12.107 -9.975 3.245 1.00 13.21 145 ALA D C 1
ATOM 4887 O O . ALA D 1 145 ? 12.009 -9.324 2.210 1.00 13.78 145 ALA D O 1
ATOM 4889 N N . HIS D 1 146 ? 13.226 -10.026 3.955 1.00 13.08 146 HIS D N 1
ATOM 4890 C CA . HIS D 1 146 ? 14.421 -9.382 3.455 1.00 13.66 146 HIS D CA 1
ATOM 4891 C C . HIS D 1 146 ? 14.696 -9.833 2.014 1.00 13.63 146 HIS D C 1
ATOM 4892 O O . HIS D 1 146 ? 14.611 -11.006 1.708 1.00 14.00 146 HIS D O 1
ATOM 4899 N N . PRO D 1 147 ? 15.049 -8.894 1.119 1.00 14.16 147 PRO D N 1
ATOM 4900 C CA . PRO D 1 147 ? 15.254 -9.291 -0.281 1.00 14.61 147 PRO D CA 1
ATOM 4901 C C . PRO D 1 147 ? 16.266 -10.403 -0.524 1.00 15.37 147 PRO D C 1
ATOM 4902 O O . PRO D 1 147 ? 16.112 -11.144 -1.477 1.00 15.93 147 PRO D O 1
ATOM 4906 N N . LEU D 1 148 ? 17.276 -10.542 0.328 1.00 15.09 148 LEU D N 1
ATOM 4907 C CA . LEU D 1 148 ? 18.259 -11.601 0.097 1.00 16.16 148 LEU D CA 1
ATOM 4908 C C . LEU D 1 148 ? 17.751 -12.991 0.481 1.00 16.68 148 LEU D C 1
ATOM 4909 O O . LEU D 1 148 ? 18.305 -14.001 0.025 1.00 17.83 148 LEU D O 1
ATOM 4914 N N . LEU D 1 149 ? 16.723 -13.056 1.323 1.00 15.54 149 LEU D N 1
ATOM 4915 C CA . LEU D 1 149 ? 16.170 -14.351 1.707 1.00 14.83 149 LEU D CA 1
ATOM 4916 C C . LEU D 1 149 ? 15.247 -14.895 0.632 1.00 15.04 149 LEU D C 1
ATOM 4917 O O . LEU D 1 149 ? 15.178 -16.102 0.399 1.00 15.58 149 LEU D O 1
ATOM 4922 N N . ILE D 1 150 ? 14.498 -14.001 -0.015 1.00 14.73 150 ILE D N 1
ATOM 4923 C CA . ILE D 1 150 ? 13.423 -14.428 -0.907 1.00 15.09 150 ILE D CA 1
ATOM 4924 C C . ILE D 1 150 ? 13.803 -15.501 -1.938 1.00 15.80 150 ILE D C 1
ATOM 4925 O O . ILE D 1 150 ? 13.123 -16.518 -2.026 1.00 15.60 150 ILE D O 1
ATOM 4930 N N . PRO D 1 151 ? 14.898 -15.291 -2.704 1.00 16.29 151 PRO D N 1
ATOM 4931 C CA . PRO D 1 151 ? 15.198 -16.299 -3.741 1.00 16.54 151 PRO D CA 1
ATOM 4932 C C . PRO D 1 151 ? 15.720 -17.635 -3.224 1.00 16.83 151 PRO D C 1
ATOM 4933 O O . PRO D 1 151 ? 15.808 -18.600 -4.007 1.00 16.95 151 PRO D O 1
ATOM 4937 N N . ARG D 1 152 ? 16.042 -17.703 -1.938 1.00 15.72 152 ARG D N 1
ATOM 4938 C CA . ARG D 1 152 ? 16.588 -18.939 -1.369 1.00 15.95 152 ARG D CA 1
ATOM 4939 C C . ARG D 1 152 ? 15.500 -19.948 -1.020 1.00 16.45 152 ARG D C 1
ATOM 4940 O O . ARG D 1 152 ? 15.761 -21.154 -0.909 1.00 17.09 152 ARG D O 1
ATOM 4948 N N . ALA D 1 153 ? 14.276 -19.462 -0.800 1.00 15.54 153 ALA D N 1
ATOM 4949 C CA . ALA D 1 153 ? 13.243 -20.325 -0.253 1.00 15.34 153 ALA D CA 1
ATOM 4950 C C . ALA D 1 153 ? 12.575 -21.198 -1.297 1.00 14.90 153 ALA D C 1
ATOM 4951 O O . ALA D 1 153 ? 12.493 -20.831 -2.473 1.00 15.97 153 ALA D O 1
ATOM 4953 N N . ASP D 1 154 ? 12.052 -22.348 -0.862 1.00 14.86 154 ASP D N 1
ATOM 4954 C CA . ASP D 1 154 ? 11.232 -23.163 -1.751 1.00 15.19 154 ASP D CA 1
ATOM 4955 C C . ASP D 1 154 ? 9.955 -22.458 -2.201 1.00 15.26 154 ASP D C 1
ATOM 4956 O O . ASP D 1 154 ? 9.524 -22.600 -3.335 1.00 15.85 154 ASP D O 1
ATOM 4961 N N . TYR D 1 155 ? 9.334 -21.736 -1.279 1.00 14.41 155 TYR D N 1
ATOM 4962 C CA . TYR D 1 155 ? 8.060 -21.069 -1.554 1.00 14.12 155 TYR D CA 1
ATOM 4963 C C . TYR D 1 155 ? 8.129 -19.667 -0.974 1.00 13.18 155 TYR D C 1
ATOM 4964 O O . TYR D 1 155 ? 8.604 -19.493 0.152 1.00 14.01 155 TYR D O 1
ATOM 4973 N N . VAL D 1 156 ? 7.676 -18.673 -1.751 1.00 13.70 156 VAL D N 1
ATOM 4974 C CA . VAL D 1 156 ? 7.551 -17.295 -1.256 1.00 13.04 156 VAL D CA 1
ATOM 4975 C C . VAL D 1 156 ? 6.042 -17.033 -1.135 1.00 13.13 156 VAL D C 1
ATOM 4976 O O . VAL D 1 156 ? 5.282 -17.254 -2.097 1.00 13.09 156 VAL D O 1
ATOM 4980 N N . THR D 1 157 ? 5.591 -16.630 0.059 1.00 12.69 157 THR D N 1
ATOM 4981 C CA . THR D 1 157 ? 4.152 -16.431 0.223 1.00 12.81 157 THR D CA 1
ATOM 4982 C C . THR D 1 157 ? 3.680 -15.227 -0.596 1.00 13.16 157 THR D C 1
ATOM 4983 O O . THR D 1 157 ? 4.463 -14.313 -0.881 1.00 13.66 157 THR D O 1
ATOM 4987 N N . ARG D 1 158 ? 2.390 -15.230 -0.939 1.00 13.34 158 ARG D N 1
ATOM 4988 C CA . ARG D 1 158 ? 1.747 -14.067 -1.532 1.00 13.88 158 ARG D CA 1
ATOM 4989 C C . ARG D 1 158 ? 1.468 -12.986 -0.496 1.00 13.10 158 ARG D C 1
ATOM 4990 O O . ARG D 1 158 ? 1.525 -11.784 -0.797 1.00 13.73 158 ARG D O 1
ATOM 4998 N N . ILE D 1 159 ? 1.136 -13.419 0.717 1.00 12.64 159 ILE D N 1
ATOM 4999 C CA . ILE D 1 159 ? 0.707 -12.511 1.779 1.00 13.08 159 ILE D CA 1
ATOM 5000 C C . ILE D 1 159 ? 1.874 -12.118 2.673 1.00 12.29 159 ILE D C 1
ATOM 5001 O O . ILE D 1 159 ? 2.783 -12.925 2.944 1.00 12.46 159 ILE D O 1
ATOM 5006 N N . ALA D 1 160 ? 1.874 -10.857 3.101 1.00 12.74 160 ALA D N 1
ATOM 5007 C CA . ALA D 1 160 ? 2.972 -10.308 3.902 1.00 12.70 160 ALA D CA 1
ATOM 5008 C C . ALA D 1 160 ? 3.014 -10.839 5.334 1.00 12.05 160 ALA D C 1
ATOM 5009 O O . ALA D 1 160 ? 2.012 -11.327 5.877 1.00 12.30 160 ALA D O 1
ATOM 5011 N N . GLY D 1 161 ? 4.199 -10.737 5.945 1.00 12.27 161 GLY D N 1
ATOM 5012 C CA . GLY D 1 161 ? 4.332 -11.087 7.355 1.00 12.19 161 GLY D CA 1
ATOM 5013 C C . GLY D 1 161 ? 3.335 -10.326 8.214 1.00 12.78 161 GLY D C 1
ATOM 5014 O O . GLY D 1 161 ? 3.103 -9.134 8.014 1.00 12.83 161 GLY D O 1
ATOM 5015 N N . GLY D 1 162 ? 2.733 -11.023 9.170 1.00 12.67 162 GLY D N 1
ATOM 5016 C CA . GLY D 1 162 ? 1.740 -10.400 10.035 1.00 12.40 162 GLY D CA 1
ATOM 5017 C C . GLY D 1 162 ? 0.377 -10.174 9.426 1.00 12.23 162 GLY D C 1
ATOM 5018 O O . GLY D 1 162 ? -0.547 -9.716 10.114 1.00 12.82 162 GLY D O 1
ATOM 5019 N N . ARG D 1 163 ? 0.243 -10.480 8.132 1.00 12.20 163 ARG D N 1
ATOM 5020 C CA . ARG D 1 163 ? -0.993 -10.185 7.437 1.00 12.28 163 ARG D CA 1
ATOM 5021 C C . ARG D 1 163 ? -1.710 -11.448 6.992 1.00 12.01 163 ARG D C 1
ATOM 5022 O O . ARG D 1 163 ? -2.773 -11.366 6.367 1.00 12.48 163 ARG D O 1
ATOM 5030 N N . GLY D 1 164 ? -1.119 -12.605 7.277 1.00 11.87 164 GLY D N 1
ATOM 5031 C CA . GLY D 1 164 ? -1.716 -13.851 6.809 1.00 11.72 164 GLY D CA 1
ATOM 5032 C C . GLY D 1 164 ? -0.782 -14.753 6.016 1.00 12.31 164 GLY D C 1
ATOM 5033 O O . GLY D 1 164 ? -1.244 -15.729 5.444 1.00 12.51 164 GLY D O 1
ATOM 5034 N N . ALA D 1 165 ? 0.514 -14.456 6.012 1.00 12.23 165 ALA D N 1
ATOM 5035 C CA . ALA D 1 165 ? 1.500 -15.370 5.430 1.00 12.13 165 ALA D CA 1
ATOM 5036 C C . ALA D 1 165 ? 1.442 -16.730 6.136 1.00 12.56 165 ALA D C 1
ATOM 5037 O O . ALA D 1 165 ? 1.575 -17.790 5.505 1.00 12.92 165 ALA D O 1
ATOM 5039 N N . VAL D 1 166 ? 1.324 -16.702 7.462 1.00 12.24 166 VAL D N 1
ATOM 5040 C CA . VAL D 1 166 ? 1.283 -17.967 8.192 1.00 12.68 166 VAL D CA 1
ATOM 5041 C C . VAL D 1 166 ? 0.024 -18.750 7.864 1.00 13.10 166 VAL D C 1
ATOM 5042 O O . VAL D 1 166 ? 0.074 -19.975 7.633 1.00 13.43 166 VAL D O 1
ATOM 5046 N N . ARG D 1 167 ? -1.123 -18.060 7.825 1.00 12.40 167 ARG D N 1
ATOM 5047 C CA . ARG D 1 167 ? -2.352 -18.728 7.388 1.00 13.18 167 ARG D CA 1
ATOM 5048 C C . ARG D 1 167 ? -2.188 -19.332 5.999 1.00 13.30 167 ARG D C 1
ATOM 5049 O O . ARG D 1 167 ? -2.632 -20.465 5.738 1.00 13.66 167 ARG D O 1
ATOM 5057 N N . GLU D 1 168 ? -1.532 -18.596 5.106 1.00 12.74 168 GLU D N 1
ATOM 5058 C CA . GLU D 1 168 ? -1.299 -19.113 3.739 1.00 12.58 168 GLU D CA 1
ATOM 5059 C C . GLU D 1 168 ? -0.495 -20.424 3.772 1.00 13.09 168 GLU D C 1
ATOM 5060 O O . GLU D 1 168 ? -0.843 -21.390 3.065 1.00 13.29 168 GLU D O 1
ATOM 5066 N N . VAL D 1 169 ? 0.514 -20.481 4.636 1.00 13.47 169 VAL D N 1
ATOM 5067 C CA . VAL D 1 169 ? 1.328 -21.705 4.743 1.00 13.55 169 VAL D CA 1
ATOM 5068 C C . VAL D 1 169 ? 0.501 -22.855 5.356 1.00 13.49 169 VAL D C 1
ATOM 5069 O O . VAL D 1 169 ? 0.547 -23.997 4.871 1.00 14.41 169 VAL D O 1
ATOM 5073 N N . CYS D 1 170 ? -0.270 -22.557 6.397 1.00 13.61 170 CYS D N 1
ATOM 5074 C CA . CYS D 1 170 ? -1.126 -23.581 6.988 1.00 14.09 170 CYS D CA 1
ATOM 5075 C C . CYS D 1 170 ? -2.115 -24.114 5.955 1.00 14.17 170 CYS D C 1
ATOM 5076 O O . CYS D 1 170 ? -2.318 -25.319 5.867 1.00 15.31 170 CYS D O 1
ATOM 5079 N N . ASP D 1 171 ? -2.724 -23.209 5.188 1.00 14.19 171 ASP D N 1
ATOM 5080 C CA . ASP D 1 171 ? -3.666 -23.578 4.135 1.00 14.95 171 ASP D CA 1
ATOM 5081 C C . ASP D 1 171 ? -2.980 -24.467 3.096 1.00 15.60 171 ASP D C 1
ATOM 5082 O O . ASP D 1 171 ? -3.593 -25.400 2.578 1.00 15.68 171 ASP D O 1
ATOM 5087 N N . LEU D 1 172 ? -1.726 -24.156 2.777 1.00 15.41 172 LEU D N 1
ATOM 5088 C CA . LEU D 1 172 ? -0.962 -24.951 1.799 1.00 16.38 172 LEU D CA 1
ATOM 5089 C C . LEU D 1 172 ? -0.729 -26.375 2.297 1.00 16.00 172 LEU D C 1
ATOM 5090 O O . LEU D 1 172 ? -0.956 -27.340 1.555 1.00 16.07 172 LEU D O 1
ATOM 5095 N N . LEU D 1 173 ? -0.239 -26.492 3.537 1.00 16.15 173 LEU D N 1
ATOM 5096 C CA . LEU D 1 173 ? 0.009 -27.821 4.137 1.00 16.69 173 LEU D CA 1
ATOM 5097 C C . LEU D 1 173 ? -1.269 -28.638 4.193 1.00 17.29 173 LEU D C 1
ATOM 5098 O O . LEU D 1 173 ? -1.269 -29.819 3.834 1.00 18.29 173 LEU D O 1
ATOM 5103 N N . LEU D 1 174 ? -2.362 -28.015 4.636 1.00 18.03 174 LEU D N 1
ATOM 5104 C CA . LEU D 1 174 ? -3.628 -28.726 4.798 1.00 19.88 174 LEU D CA 1
ATOM 5105 C C . LEU D 1 174 ? -4.163 -29.166 3.431 1.00 19.89 174 LEU D C 1
ATOM 5106 O O . LEU D 1 174 ? -4.645 -30.301 3.290 1.00 20.65 174 LEU D O 1
ATOM 5111 N N . LEU D 1 175 ? -4.054 -28.301 2.415 1.00 20.05 175 LEU D N 1
ATOM 5112 C CA . LEU D 1 175 ? -4.492 -28.676 1.065 1.00 20.30 175 LEU D CA 1
ATOM 5113 C C . LEU D 1 175 ? -3.664 -29.847 0.547 1.00 20.75 175 LEU D C 1
ATOM 5114 O O . LEU D 1 175 ? -4.227 -30.836 0.030 1.00 21.14 175 LEU D O 1
ATOM 5119 N N . ALA D 1 176 ? -2.344 -29.754 0.703 1.00 20.67 176 ALA D N 1
ATOM 5120 C CA . ALA D 1 176 ? -1.418 -30.776 0.211 1.00 21.64 176 ALA D CA 1
ATOM 5121 C C . ALA D 1 176 ? -1.727 -32.121 0.837 1.00 21.88 176 ALA D C 1
ATOM 5122 O O . ALA D 1 176 ? -1.531 -33.171 0.196 1.00 23.10 176 ALA D O 1
ATOM 5124 N N . GLN D 1 177 ? -2.214 -32.092 2.074 1.00 22.32 177 GLN D N 1
ATOM 5125 C CA . GLN D 1 177 ? -2.435 -33.304 2.877 1.00 22.99 177 GLN D CA 1
ATOM 5126 C C . GLN D 1 177 ? -3.900 -33.759 2.853 1.00 24.78 177 GLN D C 1
ATOM 5127 O O . GLN D 1 177 ? -4.283 -34.684 3.574 1.00 25.67 177 GLN D O 1
ATOM 5133 N N . GLY D 1 178 ? -4.708 -33.114 2.012 1.00 25.93 178 GLY D N 1
ATOM 5134 C CA . GLY D 1 178 ? -6.122 -33.452 1.852 1.00 28.23 178 GLY D CA 1
ATOM 5135 C C . GLY D 1 178 ? -6.993 -33.135 3.054 1.00 29.61 178 GLY D C 1
ATOM 5136 O O . GLY D 1 178 ? -7.928 -33.879 3.359 1.00 30.49 178 GLY D O 1
ATOM 5137 N N . LYS D 1 179 ? -6.700 -32.024 3.730 1.00 30.54 179 LYS D N 1
ATOM 5138 C CA . LYS D 1 179 ? -7.340 -31.692 5.008 1.00 31.72 179 LYS D CA 1
ATOM 5139 C C . LYS D 1 179 ? -7.948 -30.287 5.042 1.00 32.44 179 LYS D C 1
ATOM 5140 O O . LYS D 1 179 ? -8.496 -29.876 6.067 1.00 33.34 179 LYS D O 1
ATOM 5146 N N . LEU D 1 180 ? -7.855 -29.556 3.931 1.00 32.78 180 LEU D N 1
ATOM 5147 C CA . LEU D 1 180 ? -8.266 -28.144 3.887 1.00 33.52 180 LEU D CA 1
ATOM 5148 C C . LEU D 1 180 ? -9.780 -27.972 4.014 1.00 33.84 180 LEU D C 1
ATOM 5149 O O . LEU D 1 180 ? -10.542 -28.490 3.192 1.00 34.25 180 LEU D O 1
ATOM 5154 N N . LEU E 1 8 ? 24.767 -12.386 -6.150 1.00 30.05 8 LEU E N 1
ATOM 5155 C CA . LEU E 1 8 ? 23.438 -12.746 -6.743 1.00 28.92 8 LEU E CA 1
ATOM 5156 C C . LEU E 1 8 ? 22.518 -11.534 -6.881 1.00 28.34 8 LEU E C 1
ATOM 5157 O O . LEU E 1 8 ? 21.314 -11.670 -7.131 1.00 27.89 8 LEU E O 1
ATOM 5159 N N . ALA E 1 9 ? 23.081 -10.340 -6.715 1.00 27.63 9 ALA E N 1
ATOM 5160 C CA . ALA E 1 9 ? 22.343 -9.137 -7.013 1.00 26.18 9 ALA E CA 1
ATOM 5161 C C . ALA E 1 9 ? 22.322 -8.976 -8.521 1.00 24.83 9 ALA E C 1
ATOM 5162 O O . ALA E 1 9 ? 23.325 -9.226 -9.201 1.00 26.35 9 ALA E O 1
ATOM 5164 N N . THR E 1 10 ? 21.160 -8.590 -9.041 1.00 21.49 10 THR E N 1
ATOM 5165 C CA . THR E 1 10 ? 21.065 -8.149 -10.434 1.00 18.69 10 THR E CA 1
ATOM 5166 C C . THR E 1 10 ? 20.356 -6.808 -10.458 1.00 17.68 10 THR E C 1
ATOM 5167 O O . THR E 1 10 ? 19.744 -6.397 -9.475 1.00 18.05 10 THR E O 1
ATOM 5171 N N . CYS E 1 11 ? 20.420 -6.131 -11.596 1.00 16.59 11 CYS E N 1
ATOM 5172 C CA . CYS E 1 11 ? 19.736 -4.833 -11.697 1.00 16.67 11 CYS E CA 1
ATOM 5173 C C . CYS E 1 11 ? 18.218 -4.907 -11.673 1.00 16.25 11 CYS E C 1
ATOM 5174 O O . CYS E 1 11 ? 17.578 -3.864 -11.631 1.00 16.69 11 CYS E O 1
ATOM 5177 N N . TYR E 1 12 ? 17.658 -6.127 -11.689 1.00 15.81 12 TYR E N 1
ATOM 5178 C CA . TYR E 1 12 ? 16.215 -6.352 -11.574 1.00 16.31 12 TYR E CA 1
ATOM 5179 C C . TYR E 1 12 ? 15.815 -6.913 -10.229 1.00 16.88 12 TYR E C 1
ATOM 5180 O O . TYR E 1 12 ? 14.626 -7.114 -9.978 1.00 18.31 12 TYR E O 1
ATOM 5189 N N . GLY E 1 13 ? 16.799 -7.169 -9.385 1.00 16.88 13 GLY E N 1
ATOM 5190 C CA . GLY E 1 13 ? 16.528 -7.801 -8.086 1.00 17.78 13 GLY E CA 1
ATOM 5191 C C . GLY E 1 13 ? 17.312 -9.081 -7.918 1.00 18.12 13 GLY E C 1
ATOM 5192 O O . GLY E 1 13 ? 17.857 -9.615 -8.884 1.00 18.18 13 GLY E O 1
ATOM 5193 N N . PRO E 1 14 ? 17.380 -9.582 -6.680 1.00 17.81 14 PRO E N 1
ATOM 5194 C CA . PRO E 1 14 ? 18.131 -10.796 -6.407 1.00 17.95 14 PRO E CA 1
ATOM 5195 C C . PRO E 1 14 ? 17.692 -12.004 -7.215 1.00 17.91 14 PRO E C 1
ATOM 5196 O O . PRO E 1 14 ? 16.517 -12.165 -7.532 1.00 17.79 14 PRO E O 1
ATOM 5200 N N . VAL E 1 15 ? 18.653 -12.851 -7.548 1.00 17.72 15 VAL E N 1
ATOM 5201 C CA . VAL E 1 15 ? 18.335 -14.158 -8.125 1.00 18.77 15 VAL E CA 1
ATOM 5202 C C . VAL E 1 15 ? 18.973 -15.253 -7.279 1.00 18.70 15 VAL E C 1
ATOM 5203 O O . VAL E 1 15 ? 19.880 -14.980 -6.491 1.00 19.52 15 VAL E O 1
ATOM 5207 N N . SER E 1 16 ? 18.480 -16.478 -7.417 1.00 17.84 16 SER E N 1
ATOM 5208 C CA . SER E 1 16 ? 19.075 -17.607 -6.678 1.00 18.25 16 SER E CA 1
ATOM 5209 C C . SER E 1 16 ? 20.437 -18.013 -7.234 1.00 18.56 16 SER E C 1
ATOM 5210 O O . SER E 1 16 ? 20.737 -17.801 -8.415 1.00 18.80 16 SER E O 1
ATOM 5213 N N . ALA E 1 17 ? 21.237 -18.643 -6.379 1.00 19.21 17 ALA E N 1
ATOM 5214 C CA . ALA E 1 17 ? 22.504 -19.248 -6.788 1.00 19.58 17 ALA E CA 1
ATOM 5215 C C . ALA E 1 17 ? 22.266 -20.237 -7.912 1.00 19.85 17 ALA E C 1
ATOM 5216 O O . ALA E 1 17 ? 23.063 -20.318 -8.852 1.00 19.95 17 ALA E O 1
ATOM 5218 N N . ASP E 1 18 ? 21.181 -20.998 -7.820 1.00 20.01 18 ASP E N 1
ATOM 5219 C CA . ASP E 1 18 ? 20.898 -22.008 -8.830 1.00 20.51 18 ASP E CA 1
ATOM 5220 C C . ASP E 1 18 ? 20.607 -21.398 -10.185 1.00 19.43 18 ASP E C 1
ATOM 5221 O O . ASP E 1 18 ? 21.072 -21.897 -11.207 1.00 18.88 18 ASP E O 1
ATOM 5226 N N . VAL E 1 19 ? 19.819 -20.325 -10.210 1.00 17.73 19 VAL E N 1
ATOM 5227 C CA . VAL E 1 19 ? 19.536 -19.676 -11.470 1.00 17.12 19 VAL E CA 1
ATOM 5228 C C . VAL E 1 19 ? 20.821 -19.085 -12.063 1.00 17.03 19 VAL E C 1
ATOM 5229 O O . VAL E 1 19 ? 21.058 -19.211 -13.265 1.00 16.72 19 VAL E O 1
ATOM 5233 N N . MET E 1 20 ? 21.645 -18.438 -11.238 1.00 17.38 20 MET E N 1
ATOM 5234 C CA . MET E 1 20 ? 22.897 -17.881 -11.752 1.00 18.20 20 MET E CA 1
ATOM 5235 C C . MET E 1 20 ? 23.791 -18.976 -12.329 1.00 18.16 20 MET E C 1
ATOM 5236 O O . MET E 1 20 ? 24.409 -18.772 -13.374 1.00 18.43 20 MET E O 1
ATOM 5241 N N . ALA E 1 21 ? 23.853 -20.128 -11.662 1.00 18.52 21 ALA E N 1
ATOM 5242 C CA . ALA E 1 21 ? 24.724 -21.205 -12.149 1.00 18.13 21 ALA E CA 1
ATOM 5243 C C . ALA E 1 21 ? 24.213 -21.754 -13.477 1.00 18.36 21 ALA E C 1
ATOM 5244 O O . ALA E 1 21 ? 25.005 -22.049 -14.381 1.00 19.48 21 ALA E O 1
ATOM 5246 N N . LYS E 1 22 ? 22.891 -21.867 -13.610 1.00 18.00 22 LYS E N 1
ATOM 5247 C CA . LYS E 1 22 ? 22.292 -22.296 -14.875 1.00 17.83 22 LYS E CA 1
ATOM 5248 C C . LYS E 1 22 ? 22.608 -21.282 -15.985 1.00 18.25 22 LYS E C 1
ATOM 5249 O O . LYS E 1 22 ? 22.996 -21.660 -17.100 1.00 18.89 22 LYS E O 1
ATOM 5255 N N . ALA E 1 23 ? 22.469 -20.002 -15.662 1.00 17.45 23 ALA E N 1
ATOM 5256 C CA . ALA E 1 23 ? 22.735 -18.915 -16.615 1.00 17.28 23 ALA E CA 1
ATOM 5257 C C . ALA E 1 23 ? 24.189 -18.893 -17.092 1.00 18.02 23 ALA E C 1
ATOM 5258 O O . ALA E 1 23 ? 24.460 -18.569 -18.254 1.00 17.05 23 ALA E O 1
ATOM 5260 N N . GLU E 1 24 ? 25.111 -19.232 -16.193 1.00 18.69 24 GLU E N 1
ATOM 5261 C CA . GLU E 1 24 ? 26.541 -19.209 -16.502 1.00 19.89 24 GLU E CA 1
ATOM 5262 C C . GLU E 1 24 ? 26.875 -20.165 -17.641 1.00 20.08 24 GLU E C 1
ATOM 5263 O O . GLU E 1 24 ? 27.837 -19.932 -18.394 1.00 20.36 24 GLU E O 1
ATOM 5269 N N . ASN E 1 25 ? 26.078 -21.224 -17.780 1.00 19.98 25 ASN E N 1
ATOM 5270 C CA . ASN E 1 25 ? 26.358 -22.287 -18.747 1.00 21.20 25 ASN E CA 1
ATOM 5271 C C . ASN E 1 25 ? 25.676 -22.160 -20.100 1.00 20.36 25 ASN E C 1
ATOM 5272 O O . ASN E 1 25 ? 25.744 -23.080 -20.918 1.00 20.75 25 ASN E O 1
ATOM 5277 N N . ILE E 1 26 ? 24.980 -21.050 -20.337 1.00 18.25 26 ILE E N 1
ATOM 5278 C CA . ILE E 1 26 ? 24.163 -20.945 -21.531 1.00 17.31 26 ILE E CA 1
ATOM 5279 C C . ILE E 1 26 ? 24.918 -20.487 -22.776 1.00 17.63 26 ILE E C 1
ATOM 5280 O O . ILE E 1 26 ? 25.533 -19.414 -22.789 1.00 18.01 26 ILE E O 1
ATOM 5285 N N . ARG E 1 27 ? 24.845 -21.313 -23.824 1.00 17.68 27 ARG E N 1
ATOM 5286 C CA . ARG E 1 27 ? 25.458 -20.985 -25.124 1.00 18.36 27 ARG E CA 1
ATOM 5287 C C . ARG E 1 27 ? 24.430 -20.687 -26.202 1.00 17.99 27 ARG E C 1
ATOM 5288 O O . ARG E 1 27 ? 24.780 -20.200 -27.270 1.00 18.44 27 ARG E O 1
ATOM 5296 N N . LEU E 1 28 ? 23.157 -20.989 -25.933 1.00 16.98 28 LEU E N 1
ATOM 5297 C CA . LEU E 1 28 ? 22.073 -20.776 -26.896 1.00 16.47 28 LEU E CA 1
ATOM 5298 C C . LEU E 1 28 ? 20.844 -20.318 -26.146 1.00 15.84 28 LEU E C 1
ATOM 5299 O O . LEU E 1 28 ? 20.410 -20.988 -25.203 1.00 15.65 28 LEU E O 1
ATOM 5304 N N . LEU E 1 29 ? 20.289 -19.194 -26.592 1.00 14.94 29 LEU E N 1
ATOM 5305 C CA . LEU E 1 29 ? 19.083 -18.607 -26.002 1.00 14.70 29 LEU E CA 1
ATOM 5306 C C . LEU E 1 29 ? 17.956 -18.757 -27.027 1.00 14.62 29 LEU E C 1
ATOM 5307 O O . LEU E 1 29 ? 18.025 -18.160 -28.102 1.00 15.56 29 LEU E O 1
ATOM 5312 N N . ILE E 1 30 ? 16.933 -19.560 -26.705 1.00 14.28 30 ILE E N 1
ATOM 5313 C CA . ILE E 1 30 ? 15.791 -19.726 -27.592 1.00 14.91 30 ILE E CA 1
ATOM 5314 C C . ILE E 1 30 ? 14.618 -18.890 -27.078 1.00 14.41 30 ILE E C 1
ATOM 5315 O O . ILE E 1 30 ? 14.315 -18.917 -25.885 1.00 14.64 30 ILE E O 1
ATOM 5320 N N . LEU E 1 31 ? 13.988 -18.162 -27.997 1.00 14.39 31 LEU E N 1
ATOM 5321 C CA . LEU E 1 31 ? 12.872 -17.272 -27.679 1.00 13.93 31 LEU E CA 1
ATOM 5322 C C . LEU E 1 31 ? 11.598 -17.646 -28.415 1.00 14.67 31 LEU E C 1
ATOM 5323 O O . LEU E 1 31 ? 11.599 -17.838 -29.625 1.00 15.20 31 LEU E O 1
ATOM 5328 N N . ASP E 1 32 ? 10.487 -17.687 -27.693 1.00 13.86 32 ASP E N 1
ATOM 5329 C CA . ASP E 1 32 ? 9.194 -17.578 -28.349 1.00 14.41 32 ASP E CA 1
ATOM 5330 C C . ASP E 1 32 ? 9.050 -16.136 -28.867 1.00 13.73 32 ASP E C 1
ATOM 5331 O O . ASP E 1 32 ? 9.708 -15.202 -28.370 1.00 14.02 32 ASP E O 1
ATOM 5336 N N . VAL E 1 33 ? 8.160 -15.936 -29.836 1.00 14.50 33 VAL E N 1
ATOM 5337 C CA . VAL E 1 33 ? 7.850 -14.580 -30.284 1.00 14.29 33 VAL E CA 1
ATOM 5338 C C . VAL E 1 33 ? 6.663 -13.953 -29.535 1.00 14.25 33 VAL E C 1
ATOM 5339 O O . VAL E 1 33 ? 6.840 -13.033 -28.724 1.00 13.69 33 VAL E O 1
ATOM 5343 N N . ASP E 1 34 ? 5.458 -14.446 -29.794 1.00 14.00 34 ASP E N 1
ATOM 5344 C CA . ASP E 1 34 ? 4.264 -13.736 -29.347 1.00 13.75 34 ASP E CA 1
ATOM 5345 C C . ASP E 1 34 ? 4.069 -13.888 -27.839 1.00 13.70 34 ASP E C 1
ATOM 5346 O O . ASP E 1 34 ? 3.902 -14.995 -27.323 1.00 14.12 34 ASP E O 1
ATOM 5351 N N . GLY E 1 35 ? 4.133 -12.772 -27.137 1.00 13.34 35 GLY E N 1
ATOM 5352 C CA . GLY E 1 35 ? 4.021 -12.788 -25.676 1.00 12.94 35 GLY E CA 1
ATOM 5353 C C . GLY E 1 35 ? 5.356 -12.791 -24.972 1.00 12.59 35 GLY E C 1
ATOM 5354 O O . GLY E 1 35 ? 5.398 -12.696 -23.750 1.00 13.44 35 GLY E O 1
ATOM 5355 N N . VAL E 1 36 ? 6.453 -12.928 -25.738 1.00 12.56 36 VAL E N 1
ATOM 5356 C CA . VAL E 1 36 ? 7.798 -12.910 -25.145 1.00 13.23 36 VAL E CA 1
ATOM 5357 C C . VAL E 1 36 ? 8.549 -11.736 -25.758 1.00 13.28 36 VAL E C 1
ATOM 5358 O O . VAL E 1 36 ? 8.961 -10.793 -25.045 1.00 13.85 36 VAL E O 1
ATOM 5362 N N . LEU E 1 37 ? 8.714 -11.767 -27.080 1.00 13.74 37 LEU E N 1
ATOM 5363 C CA . LEU E 1 37 ? 9.297 -10.624 -27.798 1.00 13.96 37 LEU E CA 1
ATOM 5364 C C . LEU E 1 37 ? 8.276 -9.518 -28.071 1.00 14.04 37 LEU E C 1
ATOM 5365 O O . LEU E 1 37 ? 8.649 -8.421 -28.462 1.00 14.45 37 LEU E O 1
ATOM 5370 N N . SER E 1 38 ? 6.993 -9.830 -27.873 1.00 14.79 38 SER E N 1
ATOM 5371 C CA . SER E 1 38 ? 5.886 -8.882 -27.992 1.00 14.53 38 SER E CA 1
ATOM 5372 C C . SER E 1 38 ? 4.986 -9.011 -26.763 1.00 14.40 38 SER E C 1
ATOM 5373 O O . SER E 1 38 ? 5.155 -9.925 -25.956 1.00 14.89 38 SER E O 1
ATOM 5376 N N . ASP E 1 39 ? 3.991 -8.126 -26.638 1.00 14.41 39 ASP E N 1
ATOM 5377 C CA . ASP E 1 39 ? 3.026 -8.245 -25.527 1.00 15.39 39 ASP E CA 1
ATOM 5378 C C . ASP E 1 39 ? 1.855 -9.151 -25.893 1.00 15.05 39 ASP E C 1
ATOM 5379 O O . ASP E 1 39 ? 0.819 -9.144 -25.212 1.00 17.10 39 ASP E O 1
ATOM 5384 N N . GLY E 1 40 ? 2.018 -9.944 -26.952 1.00 14.05 40 GLY E N 1
ATOM 5385 C CA . GLY E 1 40 ? 1.024 -10.945 -27.304 1.00 13.92 40 GLY E CA 1
ATOM 5386 C C . GLY E 1 40 ? -0.037 -10.504 -28.288 1.00 13.33 40 GLY E C 1
ATOM 5387 O O . GLY E 1 40 ? -0.885 -11.310 -28.668 1.00 14.05 40 GLY E O 1
ATOM 5388 N N . LEU E 1 41 ? 0.051 -9.270 -28.772 1.00 14.25 41 LEU E N 1
ATOM 5389 C CA . LEU E 1 41 ? -0.916 -8.737 -29.734 1.00 14.17 41 LEU E CA 1
ATOM 5390 C C . LEU E 1 41 ? -0.523 -9.011 -31.186 1.00 14.77 41 LEU E C 1
ATOM 5391 O O . LEU E 1 41 ? 0.663 -8.993 -31.535 1.00 15.48 41 LEU E O 1
ATOM 5396 N N . ILE E 1 42 ? -1.533 -9.318 -31.993 1.00 14.14 42 ILE E N 1
ATOM 5397 C CA . ILE E 1 42 ? -1.399 -9.488 -33.436 1.00 14.74 42 ILE E CA 1
ATOM 5398 C C . ILE E 1 42 ? -2.275 -8.444 -34.080 1.00 14.16 42 ILE E C 1
ATOM 5399 O O . ILE E 1 42 ? -3.477 -8.414 -33.808 1.00 14.93 42 ILE E O 1
ATOM 5404 N N . TYR E 1 43 ? -1.684 -7.563 -34.893 1.00 14.46 43 TYR E N 1
ATOM 5405 C CA . TYR E 1 43 ? -2.458 -6.511 -35.550 1.00 14.85 43 TYR E CA 1
ATOM 5406 C C . TYR E 1 43 ? -2.837 -6.966 -36.939 1.00 14.81 43 TYR E C 1
ATOM 5407 O O . TYR E 1 43 ? -1.955 -7.374 -37.723 1.00 15.62 43 TYR E O 1
ATOM 5416 N N . MET E 1 44 ? -4.129 -6.906 -37.243 1.00 15.14 44 MET E N 1
ATOM 5417 C CA . MET E 1 44 ? -4.646 -7.381 -38.537 1.00 16.03 44 MET E CA 1
ATOM 5418 C C . MET E 1 44 ? -5.448 -6.279 -39.209 1.00 16.45 44 MET E C 1
ATOM 5419 O O . MET E 1 44 ? -6.179 -5.568 -38.536 1.00 16.50 44 MET E O 1
ATOM 5424 N N . GLY E 1 45 ? -5.318 -6.152 -40.533 1.00 17.05 45 GLY E N 1
ATOM 5425 C CA . GLY E 1 45 ? -6.049 -5.142 -41.287 1.00 17.78 45 GLY E CA 1
ATOM 5426 C C . GLY E 1 45 ? -6.975 -5.720 -42.349 1.00 18.58 45 GLY E C 1
ATOM 5427 O O . GLY E 1 45 ? -6.965 -6.923 -42.626 1.00 18.05 45 GLY E O 1
ATOM 5428 N N . ASN E 1 46 ? -7.788 -4.850 -42.941 1.00 19.39 46 ASN E N 1
ATOM 5429 C CA . ASN E 1 46 ? -8.796 -5.277 -43.920 1.00 20.26 46 ASN E CA 1
ATOM 5430 C C . ASN E 1 46 ? -8.263 -5.714 -45.264 1.00 21.79 46 ASN E C 1
ATOM 5431 O O . ASN E 1 46 ? -8.980 -6.387 -46.015 1.00 23.45 46 ASN E O 1
ATOM 5436 N N . ASN E 1 47 ? -7.034 -5.324 -45.576 1.00 22.71 47 ASN E N 1
ATOM 5437 C CA . ASN E 1 47 ? -6.387 -5.745 -46.805 1.00 24.05 47 ASN E CA 1
ATOM 5438 C C . ASN E 1 47 ? -5.397 -6.870 -46.546 1.00 23.37 47 ASN E C 1
ATOM 5439 O O . ASN E 1 47 ? -4.468 -7.087 -47.329 1.00 24.29 47 ASN E O 1
ATOM 5444 N N . GLY E 1 48 ? -5.578 -7.579 -45.428 1.00 22.12 48 GLY E N 1
ATOM 5445 C CA . GLY E 1 48 ? -4.689 -8.678 -45.071 1.00 20.82 48 GLY E CA 1
ATOM 5446 C C . GLY E 1 48 ? -3.350 -8.245 -44.481 1.00 20.49 48 GLY E C 1
ATOM 5447 O O . GLY E 1 48 ? -2.454 -9.081 -44.309 1.00 20.65 48 GLY E O 1
ATOM 5448 N N . GLU E 1 49 ? -3.212 -6.955 -44.167 1.00 19.64 49 GLU E N 1
ATOM 5449 C CA . GLU E 1 49 ? -1.980 -6.459 -43.526 1.00 19.66 49 GLU E CA 1
ATOM 5450 C C . GLU E 1 49 ? -1.847 -7.076 -42.158 1.00 18.46 49 GLU E C 1
ATOM 5451 O O . GLU E 1 49 ? -2.840 -7.391 -41.501 1.00 17.21 49 GLU E O 1
ATOM 5457 N N . GLU E 1 50 ? -0.603 -7.222 -41.720 1.00 17.26 50 GLU E N 1
ATOM 5458 C CA . GLU E 1 50 ? -0.347 -7.699 -40.381 1.00 17.95 50 GLU E CA 1
ATOM 5459 C C . GLU E 1 50 ? 0.817 -6.912 -39.850 1.00 18.07 50 GLU E C 1
ATOM 5460 O O . GLU E 1 50 ? 1.808 -6.723 -40.564 1.00 19.76 50 GLU E O 1
ATOM 5466 N N . LEU E 1 51 ? 0.713 -6.483 -38.592 1.00 17.19 51 LEU E N 1
ATOM 5467 C CA . LEU E 1 51 ? 1.844 -5.877 -37.867 1.00 16.85 51 LEU E CA 1
ATOM 5468 C C . LEU E 1 51 ? 2.091 -6.623 -36.563 1.00 15.55 51 LEU E C 1
ATOM 5469 O O . LEU E 1 51 ? 1.172 -7.229 -35.971 1.00 15.18 51 LEU E O 1
ATOM 5474 N N . LYS E 1 52 ? 3.339 -6.535 -36.111 1.00 14.88 52 LYS E N 1
ATOM 5475 C CA . LYS E 1 52 ? 3.720 -6.984 -34.779 1.00 14.28 52 LYS E CA 1
ATOM 5476 C C . LYS E 1 52 ? 4.696 -5.955 -34.240 1.00 14.12 52 LYS E C 1
ATOM 5477 O O . LYS E 1 52 ? 5.441 -5.346 -35.010 1.00 14.47 52 LYS E O 1
ATOM 5483 N N . ALA E 1 53 ? 4.700 -5.776 -32.917 1.00 14.02 53 ALA E N 1
ATOM 5484 C CA . ALA E 1 53 ? 5.588 -4.793 -32.277 1.00 14.21 53 ALA E CA 1
ATOM 5485 C C . ALA E 1 53 ? 6.686 -5.483 -31.483 1.00 14.82 53 ALA E C 1
ATOM 5486 O O . ALA E 1 53 ? 6.414 -6.364 -30.658 1.00 16.47 53 ALA E O 1
ATOM 5488 N N . PHE E 1 54 ? 7.926 -5.079 -31.742 1.00 13.71 54 PHE E N 1
ATOM 5489 C CA . PHE E 1 54 ? 9.099 -5.526 -30.994 1.00 12.88 54 PHE E CA 1
ATOM 5490 C C . PHE E 1 54 ? 9.658 -4.397 -30.163 1.00 13.11 54 PHE E C 1
ATOM 5491 O O . PHE E 1 54 ? 9.369 -3.248 -30.440 1.00 13.40 54 PHE E O 1
ATOM 5499 N N . ASN E 1 55 ? 10.474 -4.733 -29.163 1.00 13.03 55 ASN E N 1
ATOM 5500 C CA . ASN E 1 55 ? 11.000 -3.732 -28.247 1.00 12.67 55 ASN E CA 1
ATOM 5501 C C . ASN E 1 55 ? 12.498 -3.521 -28.496 1.00 13.17 55 ASN E C 1
ATOM 5502 O O . ASN E 1 55 ? 13.274 -4.492 -28.538 1.00 13.83 55 ASN E O 1
ATOM 5507 N N . VAL E 1 56 ? 12.908 -2.257 -28.675 1.00 12.71 56 VAL E N 1
ATOM 5508 C CA . VAL E 1 56 ? 14.295 -1.963 -29.027 1.00 13.73 56 VAL E CA 1
ATOM 5509 C C . VAL E 1 56 ? 15.280 -2.345 -27.939 1.00 13.74 56 VAL E C 1
ATOM 5510 O O . VAL E 1 56 ? 16.414 -2.695 -28.228 1.00 14.79 56 VAL E O 1
ATOM 5514 N N . ARG E 1 57 ? 14.883 -2.287 -26.670 1.00 13.60 57 ARG E N 1
ATOM 5515 C CA . ARG E 1 57 ? 15.843 -2.681 -25.638 1.00 13.48 57 ARG E CA 1
ATOM 5516 C C . ARG E 1 57 ? 16.075 -4.200 -25.631 1.00 13.37 57 ARG E C 1
ATOM 5517 O O . ARG E 1 57 ? 17.168 -4.672 -25.225 1.00 14.25 57 ARG E O 1
ATOM 5525 N N . ASP E 1 58 ? 15.083 -4.968 -26.084 1.00 13.45 58 ASP E N 1
ATOM 5526 C CA . ASP E 1 58 ? 15.298 -6.394 -26.318 1.00 13.48 58 ASP E CA 1
ATOM 5527 C C . ASP E 1 58 ? 16.295 -6.551 -27.462 1.00 13.52 58 ASP E C 1
ATOM 5528 O O . ASP E 1 58 ? 17.140 -7.438 -27.423 1.00 14.28 58 ASP E O 1
ATOM 5533 N N . GLY E 1 59 ? 16.167 -5.711 -28.497 1.00 12.84 59 GLY E N 1
ATOM 5534 C CA . GLY E 1 59 ? 17.134 -5.737 -29.595 1.00 14.14 59 GLY E CA 1
ATOM 5535 C C . GLY E 1 59 ? 18.549 -5.534 -29.088 1.00 14.02 59 GLY E C 1
ATOM 5536 O O . GLY E 1 59 ? 19.461 -6.252 -29.498 1.00 15.16 59 GLY E O 1
ATOM 5537 N N . TYR E 1 60 ? 18.747 -4.574 -28.188 1.00 14.63 60 TYR E N 1
ATOM 5538 C CA . TYR E 1 60 ? 20.077 -4.325 -27.615 1.00 15.03 60 TYR E CA 1
ATOM 5539 C C . TYR E 1 60 ? 20.585 -5.575 -26.892 1.00 15.25 60 TYR E C 1
ATOM 5540 O O . TYR E 1 60 ? 21.748 -5.967 -27.050 1.00 15.18 60 TYR E O 1
ATOM 5549 N N . GLY E 1 61 ? 19.717 -6.215 -26.117 1.00 14.83 61 GLY E N 1
ATOM 5550 C CA . GLY E 1 61 ? 20.122 -7.412 -25.410 1.00 14.96 61 GLY E CA 1
ATOM 5551 C C . GLY E 1 61 ? 20.532 -8.531 -26.352 1.00 14.82 61 GLY E C 1
ATOM 5552 O O . GLY E 1 61 ? 21.548 -9.221 -26.110 1.00 15.35 61 GLY E O 1
ATOM 5553 N N . ILE E 1 62 ? 19.744 -8.730 -27.409 1.00 14.11 62 ILE E N 1
ATOM 5554 C CA . ILE E 1 62 ? 20.034 -9.754 -28.407 1.00 14.68 62 ILE E CA 1
ATOM 5555 C C . ILE E 1 62 ? 21.366 -9.475 -29.102 1.00 15.57 62 ILE E C 1
ATOM 5556 O O . ILE E 1 62 ? 22.154 -10.396 -29.311 1.00 16.43 62 ILE E O 1
ATOM 5561 N N . ARG E 1 63 ? 21.641 -8.210 -29.427 1.00 15.92 63 ARG E N 1
ATOM 5562 C CA . ARG E 1 63 ? 22.927 -7.869 -30.057 1.00 17.23 63 ARG E CA 1
ATOM 5563 C C . ARG E 1 63 ? 24.062 -8.141 -29.080 1.00 17.22 63 ARG E C 1
ATOM 5564 O O . ARG E 1 63 ? 25.132 -8.633 -29.488 1.00 18.15 63 ARG E O 1
ATOM 5572 N N . CYS E 1 64 ? 23.878 -7.808 -27.802 1.00 17.51 64 CYS E N 1
ATOM 5573 C CA . CYS E 1 64 ? 24.912 -8.103 -26.784 1.00 18.21 64 CYS E CA 1
ATOM 5574 C C . CYS E 1 64 ? 25.173 -9.605 -26.707 1.00 18.21 64 CYS E C 1
ATOM 5575 O O . CYS E 1 64 ? 26.337 -10.044 -26.672 1.00 18.17 64 CYS E O 1
ATOM 5578 N N . ALA E 1 65 ? 24.108 -10.404 -26.689 1.00 17.60 65 ALA E N 1
ATOM 5579 C CA . ALA E 1 65 ? 24.239 -11.861 -26.595 1.00 17.84 65 ALA E CA 1
ATOM 5580 C C . ALA E 1 65 ? 24.990 -12.404 -27.803 1.00 17.93 65 ALA E C 1
ATOM 5581 O O . ALA E 1 65 ? 25.994 -13.129 -27.652 1.00 17.90 65 ALA E O 1
ATOM 5583 N N . LEU E 1 66 ? 24.534 -12.021 -28.997 1.00 18.16 66 LEU E N 1
ATOM 5584 C CA . LEU E 1 66 ? 25.136 -12.507 -30.246 1.00 19.05 66 LEU E CA 1
ATOM 5585 C C . LEU E 1 66 ? 26.613 -12.177 -30.400 1.00 19.90 66 LEU E C 1
ATOM 5586 O O . LEU E 1 66 ? 27.343 -12.932 -31.075 1.00 21.62 66 LEU E O 1
ATOM 5591 N N . THR E 1 67 ? 27.053 -11.080 -29.788 1.00 18.76 67 THR E N 1
ATOM 5592 C CA . THR E 1 67 ? 28.445 -10.630 -29.875 1.00 20.17 67 THR E CA 1
ATOM 5593 C C . THR E 1 67 ? 29.241 -11.045 -28.642 1.00 20.64 67 THR E C 1
ATOM 5594 O O . THR E 1 67 ? 30.404 -10.656 -28.493 1.00 22.08 67 THR E O 1
ATOM 5598 N N . SER E 1 68 ? 28.624 -11.857 -27.780 1.00 20.80 68 SER E N 1
ATOM 5599 C CA . SER E 1 68 ? 29.248 -12.344 -26.560 1.00 21.09 68 SER E CA 1
ATOM 5600 C C . SER E 1 68 ? 29.186 -13.876 -26.483 1.00 20.89 68 SER E C 1
ATOM 5601 O O . SER E 1 68 ? 29.091 -14.440 -25.394 1.00 20.97 68 SER E O 1
ATOM 5604 N N . ASP E 1 69 ? 29.210 -14.531 -27.642 1.00 21.36 69 ASP E N 1
ATOM 5605 C CA . ASP E 1 69 ? 29.229 -15.993 -27.739 1.00 22.47 69 ASP E CA 1
ATOM 5606 C C . ASP E 1 69 ? 27.985 -16.684 -27.183 1.00 21.49 69 ASP E C 1
ATOM 5607 O O . ASP E 1 69 ? 28.060 -17.785 -26.612 1.00 21.96 69 ASP E O 1
ATOM 5612 N N . ILE E 1 70 ? 26.835 -16.021 -27.326 1.00 20.34 70 ILE E N 1
ATOM 5613 C CA . ILE E 1 70 ? 25.565 -16.662 -27.014 1.00 19.81 70 ILE E CA 1
ATOM 5614 C C . ILE E 1 70 ? 24.712 -16.595 -28.268 1.00 19.92 70 ILE E C 1
ATOM 5615 O O . ILE E 1 70 ? 24.346 -15.502 -28.720 1.00 20.54 70 ILE E O 1
ATOM 5620 N N . GLU E 1 71 ? 24.418 -17.748 -28.850 1.00 19.15 71 GLU E N 1
ATOM 5621 C CA . GLU E 1 71 ? 23.583 -17.801 -30.030 1.00 19.37 71 GLU E CA 1
ATOM 5622 C C . GLU E 1 71 ? 22.148 -17.556 -29.636 1.00 18.40 71 GLU E C 1
ATOM 5623 O O . GLU E 1 71 ? 21.784 -17.763 -28.476 1.00 18.25 71 GLU E O 1
ATOM 5629 N N . VAL E 1 72 ? 21.350 -17.107 -30.594 1.00 17.40 72 VAL E N 1
ATOM 5630 C CA . VAL E 1 72 ? 19.939 -16.807 -30.369 1.00 16.77 72 VAL E CA 1
ATOM 5631 C C . VAL E 1 72 ? 19.111 -17.493 -31.454 1.00 17.35 72 VAL E C 1
ATOM 5632 O O . VAL E 1 72 ? 19.446 -17.446 -32.656 1.00 18.50 72 VAL E O 1
ATOM 5636 N N . ALA E 1 73 ? 18.037 -18.152 -31.034 1.00 16.31 73 ALA E N 1
ATOM 5637 C CA . ALA E 1 73 ? 17.107 -18.774 -31.964 1.00 16.41 73 ALA E CA 1
ATOM 5638 C C . ALA E 1 73 ? 15.673 -18.440 -31.585 1.00 16.21 73 ALA E C 1
ATOM 5639 O O . ALA E 1 73 ? 15.395 -18.110 -30.419 1.00 16.46 73 ALA E O 1
ATOM 5641 N N . ILE E 1 74 ? 14.772 -18.550 -32.557 1.00 16.64 74 ILE E N 1
ATOM 5642 C CA . ILE E 1 74 ? 13.352 -18.260 -32.342 1.00 17.44 74 ILE E CA 1
ATOM 5643 C C . ILE E 1 74 ? 12.497 -19.450 -32.790 1.00 17.34 74 ILE E C 1
ATOM 5644 O O . ILE E 1 74 ? 12.736 -20.023 -33.872 1.00 17.71 74 ILE E O 1
ATOM 5649 N N . ILE E 1 75 ? 11.519 -19.844 -31.972 1.00 17.19 75 ILE E N 1
ATOM 5650 C CA . ILE E 1 75 ? 10.559 -20.879 -32.389 1.00 17.05 75 ILE E CA 1
ATOM 5651 C C . ILE E 1 75 ? 9.177 -20.337 -32.119 1.00 16.62 75 ILE E C 1
ATOM 5652 O O . ILE E 1 75 ? 8.833 -20.090 -30.949 1.00 16.64 75 ILE E O 1
ATOM 5657 N N . THR E 1 76 ? 8.397 -20.147 -33.182 1.00 16.33 76 THR E N 1
ATOM 5658 C CA . THR E 1 76 ? 7.088 -19.496 -33.060 1.00 16.87 76 THR E CA 1
ATOM 5659 C C . THR E 1 76 ? 6.005 -20.288 -33.786 1.00 17.63 76 THR E C 1
ATOM 5660 O O . THR E 1 76 ? 6.263 -20.852 -34.862 1.00 18.06 76 THR E O 1
ATOM 5664 N N . GLY E 1 77 ? 4.794 -20.310 -33.222 1.00 17.41 77 GLY E N 1
ATOM 5665 C CA . GLY E 1 77 ? 3.660 -21.007 -33.858 1.00 17.75 77 GLY E CA 1
ATOM 5666 C C . GLY E 1 77 ? 3.038 -20.309 -35.057 1.00 17.97 77 GLY E C 1
ATOM 5667 O O . GLY E 1 77 ? 2.379 -20.949 -35.892 1.00 19.33 77 GLY E O 1
ATOM 5668 N N . ARG E 1 78 ? 3.206 -18.989 -35.127 1.00 18.14 78 ARG E N 1
ATOM 5669 C CA . ARG E 1 78 ? 2.737 -18.226 -36.280 1.00 18.08 78 ARG E CA 1
ATOM 5670 C C . ARG E 1 78 ? 3.824 -18.145 -37.345 1.00 18.37 78 ARG E C 1
ATOM 5671 O O . ARG E 1 78 ? 4.980 -18.510 -37.092 1.00 18.03 78 ARG E O 1
ATOM 5679 N N . LYS E 1 79 ? 3.442 -17.671 -38.529 1.00 19.31 79 LYS E N 1
ATOM 5680 C CA . LYS E 1 79 ? 4.378 -17.471 -39.632 1.00 19.79 79 LYS E CA 1
ATOM 5681 C C . LYS E 1 79 ? 4.112 -16.136 -40.316 1.00 19.82 79 LYS E C 1
ATOM 5682 O O . LYS E 1 79 ? 2.999 -15.867 -40.763 1.00 20.17 79 LYS E O 1
ATOM 5688 N N . ALA E 1 80 ? 5.138 -15.295 -40.384 1.00 19.11 80 ALA E N 1
ATOM 5689 C CA . ALA E 1 80 ? 4.996 -13.982 -41.001 1.00 19.28 80 ALA E CA 1
ATOM 5690 C C . ALA E 1 80 ? 6.355 -13.495 -41.499 1.00 18.85 80 ALA E C 1
ATOM 5691 O O . ALA E 1 80 ? 7.366 -13.607 -40.794 1.00 19.48 80 ALA E O 1
ATOM 5693 N N . LYS E 1 81 ? 6.374 -12.920 -42.696 1.00 18.90 81 LYS E N 1
ATOM 5694 C CA . LYS E 1 81 ? 7.592 -12.333 -43.240 1.00 19.06 81 LYS E CA 1
ATOM 5695 C C . LYS E 1 81 ? 8.173 -11.250 -42.320 1.00 18.23 81 LYS E C 1
ATOM 5696 O O . LYS E 1 81 ? 9.388 -11.071 -42.223 1.00 18.04 81 LYS E O 1
ATOM 5702 N N . LEU E 1 82 ? 7.302 -10.555 -41.591 1.00 17.00 82 LEU E N 1
ATOM 5703 C CA . LEU E 1 82 ? 7.780 -9.489 -40.730 1.00 16.69 82 LEU E CA 1
ATOM 5704 C C . LEU E 1 82 ? 8.778 -10.018 -39.671 1.00 16.68 82 LEU E C 1
ATOM 5705 O O . LEU E 1 82 ? 9.674 -9.300 -39.233 1.00 17.70 82 LEU E O 1
ATOM 5710 N N . VAL E 1 83 ? 8.596 -11.274 -39.248 1.00 16.86 83 VAL E N 1
ATOM 5711 C CA . VAL E 1 83 ? 9.492 -11.883 -38.274 1.00 16.40 83 VAL E CA 1
ATOM 5712 C C . VAL E 1 83 ? 10.862 -12.188 -38.906 1.00 16.76 83 VAL E C 1
ATOM 5713 O O . VAL E 1 83 ? 11.911 -12.004 -38.283 1.00 16.90 83 VAL E O 1
ATOM 5717 N N . GLU E 1 84 ? 10.847 -12.617 -40.168 1.00 16.98 84 GLU E N 1
ATOM 5718 C CA . GLU E 1 84 ? 12.106 -12.742 -40.907 1.00 17.78 84 GLU E CA 1
ATOM 5719 C C . GLU E 1 84 ? 12.846 -11.410 -40.938 1.00 17.24 84 GLU E C 1
ATOM 5720 O O . GLU E 1 84 ? 14.053 -11.364 -40.731 1.00 17.81 84 GLU E O 1
ATOM 5726 N N . ASP E 1 85 ? 12.108 -10.328 -41.173 1.00 16.03 85 ASP E N 1
ATOM 5727 C CA . ASP E 1 85 ? 12.731 -9.007 -41.250 1.00 15.91 85 ASP E CA 1
ATOM 5728 C C . ASP E 1 85 ? 13.311 -8.613 -39.909 1.00 16.30 85 ASP E C 1
ATOM 5729 O O . ASP E 1 85 ? 14.388 -8.023 -39.849 1.00 17.28 85 ASP E O 1
ATOM 5734 N N . ARG E 1 86 ? 12.569 -8.874 -38.818 1.00 15.88 86 ARG E N 1
ATOM 5735 C CA . ARG E 1 86 ? 13.122 -8.558 -37.496 1.00 16.09 86 ARG E CA 1
ATOM 5736 C C . ARG E 1 86 ? 14.415 -9.316 -37.189 1.00 16.41 86 ARG E C 1
ATOM 5737 O O . ARG E 1 86 ? 15.365 -8.747 -36.655 1.00 16.15 86 ARG E O 1
ATOM 5745 N N . CYS E 1 87 ? 14.449 -10.595 -37.556 1.00 16.33 87 CYS E N 1
ATOM 5746 C CA . CYS E 1 87 ? 15.654 -11.400 -37.376 1.00 17.39 87 CYS E CA 1
ATOM 5747 C C . CYS E 1 87 ? 16.798 -10.823 -38.188 1.00 17.75 87 CYS E C 1
ATOM 5748 O O . CYS E 1 87 ? 17.912 -10.738 -37.688 1.00 18.06 87 CYS E O 1
ATOM 5751 N N . ALA E 1 88 ? 16.504 -10.368 -39.407 1.00 18.17 88 ALA E N 1
ATOM 5752 C CA . ALA E 1 88 ? 17.542 -9.761 -40.241 1.00 18.46 88 ALA E CA 1
ATOM 5753 C C . ALA E 1 88 ? 18.117 -8.500 -39.567 1.00 18.64 88 ALA E C 1
ATOM 5754 O O . ALA E 1 88 ? 19.333 -8.310 -39.521 1.00 20.12 88 ALA E O 1
ATOM 5756 N N . THR E 1 89 ? 17.251 -7.636 -39.026 1.00 17.66 89 THR E N 1
ATOM 5757 C CA . THR E 1 89 ? 17.737 -6.444 -38.317 1.00 17.84 89 THR E CA 1
ATOM 5758 C C . THR E 1 89 ? 18.719 -6.816 -37.212 1.00 17.47 89 THR E C 1
ATOM 5759 O O . THR E 1 89 ? 19.726 -6.129 -37.018 1.00 18.21 89 THR E O 1
ATOM 5763 N N . LEU E 1 90 ? 18.402 -7.888 -36.479 1.00 17.31 90 LEU E N 1
ATOM 5764 C CA . LEU E 1 90 ? 19.153 -8.227 -35.270 1.00 17.37 90 LEU E CA 1
ATOM 5765 C C . LEU E 1 90 ? 20.292 -9.202 -35.492 1.00 17.96 90 LEU E C 1
ATOM 5766 O O . LEU E 1 90 ? 21.054 -9.454 -34.571 1.00 18.20 90 LEU E O 1
ATOM 5771 N N . GLY E 1 91 ? 20.402 -9.744 -36.710 1.00 17.81 91 GLY E N 1
ATOM 5772 C CA . GLY E 1 91 ? 21.460 -10.728 -37.003 1.00 17.55 91 GLY E CA 1
ATOM 5773 C C . GLY E 1 91 ? 21.135 -12.129 -36.492 1.00 18.48 91 GLY E C 1
ATOM 5774 O O . GLY E 1 91 ? 22.046 -12.948 -36.289 1.00 18.97 91 GLY E O 1
ATOM 5775 N N . ILE E 1 92 ? 19.852 -12.402 -36.247 1.00 18.70 92 ILE E N 1
ATOM 5776 C CA . ILE E 1 92 ? 19.428 -13.734 -35.821 1.00 18.89 92 ILE E CA 1
ATOM 5777 C C . ILE E 1 92 ? 19.337 -14.646 -37.037 1.00 19.58 92 ILE E C 1
ATOM 5778 O O . ILE E 1 92 ? 18.662 -14.318 -38.018 1.00 19.93 92 ILE E O 1
ATOM 5783 N N . THR E 1 93 ? 20.041 -15.782 -36.988 1.00 19.58 93 THR E N 1
ATOM 5784 C CA . THR E 1 93 ? 20.092 -16.683 -38.159 1.00 20.18 93 THR E CA 1
ATOM 5785 C C . THR E 1 93 ? 19.433 -18.033 -37.921 1.00 20.44 93 THR E C 1
ATOM 5786 O O . THR E 1 93 ? 19.560 -18.941 -38.740 1.00 21.73 93 THR E O 1
ATOM 5790 N N . HIS E 1 94 ? 18.690 -18.157 -36.822 1.00 19.62 94 HIS E N 1
ATOM 5791 C CA . HIS E 1 94 ? 18.026 -19.415 -36.502 1.00 19.96 94 HIS E CA 1
ATOM 5792 C C . HIS E 1 94 ? 16.576 -19.162 -36.165 1.00 19.99 94 HIS E C 1
ATOM 5793 O O . HIS E 1 94 ? 16.242 -18.863 -35.026 1.00 21.29 94 HIS E O 1
ATOM 5800 N N . LEU E 1 95 ? 15.732 -19.270 -37.178 1.00 19.70 95 LEU E N 1
ATOM 5801 C CA . LEU E 1 95 ? 14.309 -18.948 -37.061 1.00 19.05 95 LEU E CA 1
ATOM 5802 C C . LEU E 1 95 ? 13.433 -20.113 -37.521 1.00 19.75 95 LEU E C 1
ATOM 5803 O O . LEU E 1 95 ? 13.589 -20.637 -38.637 1.00 19.93 95 LEU E O 1
ATOM 5808 N N . TYR E 1 96 ? 12.483 -20.498 -36.672 1.00 18.78 96 TYR E N 1
ATOM 5809 C CA . TYR E 1 96 ? 11.530 -21.553 -37.015 1.00 19.18 96 TYR E CA 1
ATOM 5810 C C . TYR E 1 96 ? 10.141 -20.992 -36.812 1.00 19.55 96 TYR E C 1
ATOM 5811 O O . TYR E 1 96 ? 9.749 -20.677 -35.664 1.00 20.34 96 TYR E O 1
ATOM 5820 N N . GLN E 1 97 ? 9.397 -20.866 -37.899 1.00 19.52 97 GLN E N 1
ATOM 5821 C CA . GLN E 1 97 ? 8.035 -20.335 -37.840 1.00 19.39 97 GLN E CA 1
ATOM 5822 C C . GLN E 1 97 ? 6.999 -21.396 -38.208 1.00 20.21 97 GLN E C 1
ATOM 5823 O O . GLN E 1 97 ? 7.336 -22.450 -38.756 1.00 21.27 97 GLN E O 1
ATOM 5829 N N . GLY E 1 98 ? 5.742 -21.107 -37.895 1.00 20.55 98 GLY E N 1
ATOM 5830 C CA . GLY E 1 98 ? 4.637 -22.017 -38.189 1.00 21.27 98 GLY E CA 1
ATOM 5831 C C . GLY E 1 98 ? 4.717 -23.334 -37.441 1.00 22.34 98 GLY E C 1
ATOM 5832 O O . GLY E 1 98 ? 4.146 -24.320 -37.889 1.00 23.42 98 GLY E O 1
ATOM 5833 N N . GLN E 1 99 ? 5.407 -23.335 -36.296 1.00 23.11 99 GLN E N 1
ATOM 5834 C CA . GLN E 1 99 ? 5.732 -24.543 -35.538 1.00 24.99 99 GLN E CA 1
ATOM 5835 C C . GLN E 1 99 ? 5.106 -24.495 -34.148 1.00 25.70 99 GLN E C 1
ATOM 5836 O O . GLN E 1 99 ? 5.659 -23.844 -33.250 1.00 26.48 99 GLN E O 1
ATOM 5842 N N . SER E 1 100 ? 3.979 -25.174 -33.960 1.00 26.23 100 SER E N 1
ATOM 5843 C CA . SER E 1 100 ? 3.446 -25.355 -32.597 1.00 25.54 100 SER E CA 1
ATOM 5844 C C . SER E 1 100 ? 3.941 -26.608 -31.864 1.00 25.58 100 SER E C 1
ATOM 5845 O O . SER E 1 100 ? 3.894 -26.643 -30.621 1.00 26.71 100 SER E O 1
ATOM 5848 N N . ASN E 1 101 ? 4.381 -27.650 -32.590 1.00 24.72 101 ASN E N 1
ATOM 5849 C CA . ASN E 1 101 ? 5.099 -28.729 -31.898 1.00 23.19 101 ASN E CA 1
ATOM 5850 C C . ASN E 1 101 ? 6.565 -28.348 -31.839 1.00 21.88 101 ASN E C 1
ATOM 5851 O O . ASN E 1 101 ? 7.360 -28.696 -32.720 1.00 21.49 101 ASN E O 1
ATOM 5856 N N . LYS E 1 102 ? 6.916 -27.597 -30.801 1.00 20.22 102 LYS E N 1
ATOM 5857 C CA . LYS E 1 102 ? 8.214 -26.933 -30.777 1.00 19.55 102 LYS E CA 1
ATOM 5858 C C . LYS E 1 102 ? 9.367 -27.889 -30.528 1.00 19.85 102 LYS E C 1
ATOM 5859 O O . LYS E 1 102 ? 10.531 -27.527 -30.745 1.00 19.58 102 LYS E O 1
ATOM 5865 N N . LEU E 1 103 ? 9.048 -29.110 -30.098 1.00 19.76 103 LEU E N 1
ATOM 5866 C CA . LEU E 1 103 ? 10.099 -30.117 -29.897 1.00 20.20 103 LEU E CA 1
ATOM 5867 C C . LEU E 1 103 ? 10.824 -30.463 -31.188 1.00 20.29 103 LEU E C 1
ATOM 5868 O O . LEU E 1 103 ? 11.991 -30.843 -31.140 1.00 20.30 103 LEU E O 1
ATOM 5873 N N . ILE E 1 104 ? 10.130 -30.343 -32.321 1.00 20.75 104 ILE E N 1
ATOM 5874 C CA . ILE E 1 104 ? 10.716 -30.652 -33.639 1.00 22.05 104 ILE E CA 1
ATOM 5875 C C . ILE E 1 104 ? 11.845 -29.678 -33.954 1.00 21.14 104 ILE E C 1
ATOM 5876 O O . ILE E 1 104 ? 12.981 -30.094 -34.277 1.00 21.31 104 ILE E O 1
ATOM 5881 N N . ALA E 1 105 ? 11.545 -28.386 -33.838 1.00 20.98 105 ALA E N 1
ATOM 5882 C CA . ALA E 1 105 ? 12.545 -27.360 -34.043 1.00 20.18 105 ALA E CA 1
ATOM 5883 C C . ALA E 1 105 ? 13.674 -27.457 -33.010 1.00 19.85 105 ALA E C 1
ATOM 5884 O O . ALA E 1 105 ? 14.851 -27.275 -33.344 1.00 20.01 105 ALA E O 1
ATOM 5886 N N . PHE E 1 106 ? 13.319 -27.740 -31.752 1.00 19.03 106 PHE E N 1
ATOM 5887 C CA . PHE E 1 106 ? 14.312 -27.898 -30.698 1.00 18.46 106 PHE E CA 1
ATOM 5888 C C . PHE E 1 106 ? 15.327 -29.005 -31.033 1.00 19.21 106 PHE E C 1
ATOM 5889 O O . PHE E 1 106 ? 16.541 -28.789 -30.934 1.00 18.33 106 PHE E O 1
ATOM 5897 N N . SER E 1 107 ? 14.827 -30.175 -31.426 1.00 19.62 107 SER E N 1
ATOM 5898 C CA . SER E 1 107 ? 15.724 -31.267 -31.827 1.00 20.25 107 SER E CA 1
ATOM 5899 C C . SER E 1 107 ? 16.615 -30.863 -32.997 1.00 20.49 107 SER E C 1
ATOM 5900 O O . SER E 1 107 ? 17.823 -31.161 -32.987 1.00 20.78 107 SER E O 1
ATOM 5903 N N . ASP E 1 108 ? 16.039 -30.167 -33.979 1.00 20.66 108 ASP E N 1
ATOM 5904 C CA . ASP E 1 108 ? 16.829 -29.669 -35.115 1.00 21.21 108 ASP E CA 1
ATOM 5905 C C . ASP E 1 108 ? 17.969 -28.752 -34.663 1.00 21.00 108 ASP E C 1
ATOM 5906 O O . ASP E 1 108 ? 19.102 -28.873 -35.127 1.00 20.91 108 ASP E O 1
ATOM 5911 N N . LEU E 1 109 ? 17.681 -27.847 -33.737 1.00 20.29 109 LEU E N 1
ATOM 5912 C CA . LEU E 1 109 ? 18.696 -26.934 -33.214 1.00 20.06 109 LEU E CA 1
ATOM 5913 C C . LEU E 1 109 ? 19.813 -27.635 -32.449 1.00 20.45 109 LEU E C 1
ATOM 5914 O O . LEU E 1 109 ? 20.984 -27.289 -32.611 1.00 20.40 109 LEU E O 1
ATOM 5919 N N . LEU E 1 110 ? 19.466 -28.623 -31.623 1.00 20.53 110 LEU E N 1
ATOM 5920 C CA . LEU E 1 110 ? 20.485 -29.369 -30.881 1.00 20.84 110 LEU E CA 1
ATOM 5921 C C . LEU E 1 110 ? 21.474 -30.022 -31.852 1.00 20.81 110 LEU E C 1
ATOM 5922 O O . LEU E 1 110 ? 22.673 -30.008 -31.607 1.00 21.65 110 LEU E O 1
ATOM 5927 N N . GLU E 1 111 ? 20.949 -30.567 -32.948 1.00 20.83 111 GLU E N 1
ATOM 5928 C CA . GLU E 1 111 ? 21.768 -31.220 -33.975 1.00 20.76 111 GLU E CA 1
ATOM 5929 C C . GLU E 1 111 ? 22.585 -30.195 -34.747 1.00 20.98 111 GLU E C 1
ATOM 5930 O O . GLU E 1 111 ? 23.807 -30.336 -34.895 1.00 20.93 111 GLU E O 1
ATOM 5932 N N . LYS E 1 112 ? 21.923 -29.146 -35.235 1.00 20.76 112 LYS E N 1
ATOM 5933 C CA . LYS E 1 112 ? 22.591 -28.119 -36.052 1.00 21.63 112 LYS E CA 1
ATOM 5934 C C . LYS E 1 112 ? 23.689 -27.366 -35.319 1.00 20.79 112 LYS E C 1
ATOM 5935 O O . LYS E 1 112 ? 24.680 -26.960 -35.932 1.00 20.68 112 LYS E O 1
ATOM 5941 N N . LEU E 1 113 ? 23.505 -27.140 -34.023 1.00 19.84 113 LEU E N 1
ATOM 5942 C CA . LEU E 1 113 ? 24.457 -26.353 -33.262 1.00 19.81 113 LEU E CA 1
ATOM 5943 C C . LEU E 1 113 ? 25.332 -27.233 -32.363 1.00 19.76 113 LEU E C 1
ATOM 5944 O O . LEU E 1 113 ? 26.121 -26.717 -31.584 1.00 20.18 113 LEU E O 1
ATOM 5949 N N . ALA E 1 114 ? 25.172 -28.556 -32.474 1.00 20.11 114 ALA E N 1
ATOM 5950 C CA . ALA E 1 114 ? 25.970 -29.525 -31.705 1.00 20.59 114 ALA E CA 1
ATOM 5951 C C . ALA E 1 114 ? 26.029 -29.156 -30.231 1.00 20.91 114 ALA E C 1
ATOM 5952 O O . ALA E 1 114 ? 27.095 -28.993 -29.643 1.00 21.68 114 ALA E O 1
ATOM 5954 N N . ILE E 1 115 ? 24.846 -28.979 -29.650 1.00 20.33 115 ILE E N 1
ATOM 5955 C CA . ILE E 1 115 ? 24.743 -28.426 -28.308 1.00 20.19 115 ILE E CA 1
ATOM 5956 C C . ILE E 1 115 ? 23.892 -29.328 -27.434 1.00 19.50 115 ILE E C 1
ATOM 5957 O O . ILE E 1 115 ? 22.902 -29.894 -27.890 1.00 19.95 115 ILE E O 1
ATOM 5962 N N . ALA E 1 116 ? 24.335 -29.476 -26.192 1.00 18.96 116 ALA E N 1
ATOM 5963 C CA . ALA E 1 116 ? 23.594 -30.220 -25.182 1.00 19.41 116 ALA E CA 1
ATOM 5964 C C . ALA E 1 116 ? 22.468 -29.356 -24.602 1.00 19.33 116 ALA E C 1
ATOM 5965 O O . ALA E 1 116 ? 22.653 -28.153 -24.449 1.00 18.96 116 ALA E O 1
ATOM 5967 N N . PRO E 1 117 ? 21.310 -29.966 -24.311 1.00 19.56 117 PRO E N 1
ATOM 5968 C CA . PRO E 1 117 ? 20.191 -29.179 -23.751 1.00 19.09 117 PRO E CA 1
ATOM 5969 C C . PRO E 1 117 ? 20.508 -28.362 -22.487 1.00 19.34 117 PRO E C 1
ATOM 5970 O O . PRO E 1 117 ? 19.894 -27.300 -22.275 1.00 18.98 117 PRO E O 1
ATOM 5974 N N . GLU E 1 118 ? 21.439 -28.818 -21.655 1.00 18.76 118 GLU E N 1
ATOM 5975 C CA . GLU E 1 118 ? 21.764 -28.088 -20.429 1.00 19.44 118 GLU E CA 1
ATOM 5976 C C . GLU E 1 118 ? 22.415 -26.736 -20.724 1.00 18.33 118 GLU E C 1
ATOM 5977 O O . GLU E 1 118 ? 22.438 -25.847 -19.852 1.00 19.15 118 GLU E O 1
ATOM 5983 N N . ASN E 1 119 ? 22.957 -26.585 -21.938 1.00 17.51 119 ASN E N 1
ATOM 5984 C CA . ASN E 1 119 ? 23.571 -25.324 -22.357 1.00 17.35 119 ASN E CA 1
ATOM 5985 C C . ASN E 1 119 ? 22.605 -24.407 -23.105 1.00 16.55 119 ASN E C 1
ATOM 5986 O O . ASN E 1 119 ? 23.015 -23.414 -23.714 1.00 16.56 119 ASN E O 1
ATOM 5991 N N . VAL E 1 120 ? 21.312 -24.719 -23.015 1.00 16.45 120 VAL E N 1
ATOM 5992 C CA . VAL E 1 120 ? 20.279 -23.959 -23.715 1.00 16.28 120 VAL E CA 1
ATOM 5993 C C . VAL E 1 120 ? 19.354 -23.317 -22.696 1.00 16.22 120 VAL E C 1
ATOM 5994 O O . VAL E 1 120 ? 19.033 -23.920 -21.672 1.00 16.05 120 VAL E O 1
ATOM 5998 N N . ALA E 1 121 ? 18.927 -22.092 -23.004 1.00 15.07 121 ALA E N 1
ATOM 5999 C CA . ALA E 1 121 ? 17.879 -21.396 -22.243 1.00 14.75 121 ALA E CA 1
ATOM 6000 C C . ALA E 1 121 ? 16.690 -21.212 -23.167 1.00 15.12 121 ALA E C 1
ATOM 6001 O O . ALA E 1 121 ? 16.845 -21.107 -24.388 1.00 15.58 121 ALA E O 1
ATOM 6003 N N . TYR E 1 122 ? 15.489 -21.163 -22.588 1.00 14.20 122 TYR E N 1
ATOM 6004 C CA . TYR E 1 122 ? 14.279 -20.936 -23.381 1.00 13.95 122 TYR E CA 1
ATOM 6005 C C . TYR E 1 122 ? 13.374 -19.975 -22.620 1.00 13.86 122 TYR E C 1
ATOM 6006 O O . TYR E 1 122 ? 13.127 -20.175 -21.433 1.00 15.04 122 TYR E O 1
ATOM 6015 N N . VAL E 1 123 ? 12.887 -18.945 -23.313 1.00 12.86 123 VAL E N 1
ATOM 6016 C CA . VAL E 1 123 ? 11.964 -17.969 -22.727 1.00 12.66 123 VAL E CA 1
ATOM 6017 C C . VAL E 1 123 ? 10.578 -18.124 -23.369 1.00 12.98 123 VAL E C 1
ATOM 6018 O O . VAL E 1 123 ? 10.407 -17.911 -24.581 1.00 13.07 123 VAL E O 1
ATOM 6022 N N . GLY E 1 124 ? 9.588 -18.476 -22.543 1.00 13.31 124 GLY E N 1
ATOM 6023 C CA . GLY E 1 124 ? 8.233 -18.708 -23.039 1.00 13.31 124 GLY E CA 1
ATOM 6024 C C . GLY E 1 124 ? 7.165 -17.941 -22.275 1.00 12.42 124 GLY E C 1
ATOM 6025 O O . GLY E 1 124 ? 7.451 -17.334 -21.211 1.00 13.08 124 GLY E O 1
ATOM 6026 N N . ASP E 1 125 ? 5.950 -17.948 -22.818 1.00 12.44 125 ASP E N 1
ATOM 6027 C CA . ASP E 1 125 ? 4.814 -17.320 -22.116 1.00 12.87 125 ASP E CA 1
ATOM 6028 C C . ASP E 1 125 ? 3.570 -18.184 -22.048 1.00 13.18 125 ASP E C 1
ATOM 6029 O O . ASP E 1 125 ? 2.634 -17.818 -21.351 1.00 13.42 125 ASP E O 1
ATOM 6034 N N . ASP E 1 126 ? 3.497 -19.289 -22.787 1.00 13.23 126 ASP E N 1
ATOM 6035 C CA . ASP E 1 126 ? 2.244 -20.089 -22.775 1.00 13.87 126 ASP E CA 1
ATOM 6036 C C . ASP E 1 126 ? 2.573 -21.563 -22.657 1.00 14.85 126 ASP E C 1
ATOM 6037 O O . ASP E 1 126 ? 3.742 -21.955 -22.740 1.00 14.54 126 ASP E O 1
ATOM 6042 N N . LEU E 1 127 ? 1.538 -22.380 -22.483 1.00 15.36 127 LEU E N 1
ATOM 6043 C CA . LEU E 1 127 ? 1.739 -23.796 -22.176 1.00 15.79 127 LEU E CA 1
ATOM 6044 C C . LEU E 1 127 ? 2.404 -24.546 -23.341 1.00 16.36 127 LEU E C 1
ATOM 6045 O O . LEU E 1 127 ? 3.120 -25.535 -23.121 1.00 16.88 127 LEU E O 1
ATOM 6050 N N . ILE E 1 128 ? 2.203 -24.033 -24.557 1.00 16.31 128 ILE E N 1
ATOM 6051 C CA . ILE E 1 128 ? 2.836 -24.591 -25.777 1.00 16.74 128 ILE E CA 1
ATOM 6052 C C . ILE E 1 128 ? 4.372 -24.558 -25.675 1.00 16.68 128 ILE E C 1
ATOM 6053 O O . ILE E 1 128 ? 5.075 -25.306 -26.368 1.00 16.51 128 ILE E O 1
ATOM 6058 N N . ASP E 1 129 ? 4.904 -23.686 -24.821 1.00 15.30 129 ASP E N 1
ATOM 6059 C CA . ASP E 1 129 ? 6.355 -23.558 -24.679 1.00 14.98 129 ASP E CA 1
ATOM 6060 C C . ASP E 1 129 ? 6.926 -24.558 -23.692 1.00 15.15 129 ASP E C 1
ATOM 6061 O O . ASP E 1 129 ? 8.138 -24.796 -23.689 1.00 15.64 129 ASP E O 1
ATOM 6066 N N . TRP E 1 130 ? 6.067 -25.169 -22.867 1.00 15.78 130 TRP E N 1
ATOM 6067 C CA . TRP E 1 130 ? 6.561 -25.987 -21.768 1.00 16.01 130 TRP E CA 1
ATOM 6068 C C . TRP E 1 130 ? 7.330 -27.258 -22.212 1.00 16.47 130 TRP E C 1
ATOM 6069 O O . TRP E 1 130 ? 8.355 -27.584 -21.612 1.00 17.35 130 TRP E O 1
ATOM 6080 N N . PRO E 1 131 ? 6.844 -27.967 -23.249 1.00 17.38 131 PRO E N 1
ATOM 6081 C CA . PRO E 1 131 ? 7.610 -29.168 -23.648 1.00 17.55 131 PRO E CA 1
ATOM 6082 C C . PRO E 1 131 ? 9.090 -28.910 -23.904 1.00 17.26 131 PRO E C 1
ATOM 6083 O O . PRO E 1 131 ? 9.939 -29.733 -23.537 1.00 18.98 131 PRO E O 1
ATOM 6087 N N . VAL E 1 132 ? 9.418 -27.778 -24.525 1.00 16.65 132 VAL E N 1
ATOM 6088 C CA . VAL E 1 132 ? 10.838 -27.435 -24.711 1.00 16.34 132 VAL E CA 1
ATOM 6089 C C . VAL E 1 132 ? 11.475 -26.931 -23.422 1.00 16.31 132 VAL E C 1
ATOM 6090 O O . VAL E 1 132 ? 12.584 -27.331 -23.062 1.00 16.57 132 VAL E O 1
ATOM 6094 N N . MET E 1 133 ? 10.766 -26.065 -22.699 1.00 16.27 133 MET E N 1
ATOM 6095 C CA . MET E 1 133 ? 11.303 -25.541 -21.449 1.00 16.31 133 MET E CA 1
ATOM 6096 C C . MET E 1 133 ? 11.680 -26.635 -20.460 1.00 16.53 133 MET E C 1
ATOM 6097 O O . MET E 1 133 ? 12.669 -26.514 -19.746 1.00 16.97 133 MET E O 1
ATOM 6102 N N . GLU E 1 134 ? 10.889 -27.701 -20.430 1.00 16.68 134 GLU E N 1
ATOM 6103 C CA . GLU E 1 134 ? 11.125 -28.820 -19.520 1.00 19.53 134 GLU E CA 1
ATOM 6104 C C . GLU E 1 134 ? 12.498 -29.455 -19.734 1.00 18.58 134 GLU E C 1
ATOM 6105 O O . GLU E 1 134 ? 13.091 -29.972 -18.792 1.00 19.40 134 GLU E O 1
ATOM 6111 N N . LYS E 1 135 ? 13.003 -29.372 -20.963 1.00 18.11 135 LYS E N 1
ATOM 6112 C CA . LYS E 1 135 ? 14.231 -30.072 -21.363 1.00 18.81 135 LYS E CA 1
ATOM 6113 C C . LYS E 1 135 ? 15.515 -29.260 -21.219 1.00 17.98 135 LYS E C 1
ATOM 6114 O O . LYS E 1 135 ? 16.618 -29.827 -21.217 1.00 18.43 135 LYS E O 1
ATOM 6120 N N . VAL E 1 136 ? 15.400 -27.939 -21.144 1.00 17.09 136 VAL E N 1
ATOM 6121 C CA . VAL E 1 136 ? 16.577 -27.072 -21.218 1.00 16.93 136 VAL E CA 1
ATOM 6122 C C . VAL E 1 136 ? 17.212 -26.802 -19.853 1.00 16.79 136 VAL E C 1
ATOM 6123 O O . VAL E 1 136 ? 16.615 -27.089 -18.804 1.00 17.53 136 VAL E O 1
ATOM 6127 N N . GLY E 1 137 ? 18.421 -26.248 -19.867 1.00 16.33 137 GLY E N 1
ATOM 6128 C CA . GLY E 1 137 ? 19.165 -25.957 -18.657 1.00 16.82 137 GLY E CA 1
ATOM 6129 C C . GLY E 1 137 ? 18.594 -24.778 -17.897 1.00 16.59 137 GLY E C 1
ATOM 6130 O O . GLY E 1 137 ? 18.635 -24.765 -16.677 1.00 17.42 137 GLY E O 1
ATOM 6131 N N . LEU E 1 138 ? 18.129 -23.756 -18.618 1.00 16.05 138 LEU E N 1
ATOM 6132 C CA . LEU E 1 138 ? 17.481 -22.617 -17.963 1.00 15.67 138 LEU E CA 1
ATOM 6133 C C . LEU E 1 138 ? 16.149 -22.289 -18.623 1.00 15.47 138 LEU E C 1
ATOM 6134 O O . LEU E 1 138 ? 16.126 -21.754 -19.730 1.00 15.77 138 LEU E O 1
ATOM 6139 N N . SER E 1 139 ? 15.039 -22.627 -17.958 1.00 14.71 139 SER E N 1
ATOM 6140 C CA . SER E 1 139 ? 13.714 -22.254 -18.458 1.00 14.33 139 SER E CA 1
ATOM 6141 C C . SER E 1 139 ? 13.268 -20.953 -17.809 1.00 14.34 139 SER E C 1
ATOM 6142 O O . SER E 1 139 ? 13.483 -20.730 -16.609 1.00 14.35 139 SER E O 1
ATOM 6145 N N . VAL E 1 140 ? 12.673 -20.082 -18.628 1.00 13.95 140 VAL E N 1
ATOM 6146 C CA . VAL E 1 140 ? 12.239 -18.764 -18.163 1.00 13.31 140 VAL E CA 1
ATOM 6147 C C . VAL E 1 140 ? 10.812 -18.529 -18.599 1.00 13.07 140 VAL E C 1
ATOM 6148 O O . VAL E 1 140 ? 10.474 -18.729 -19.760 1.00 13.64 140 VAL E O 1
ATOM 6152 N N . ALA E 1 141 ? 9.975 -18.114 -17.647 1.00 12.77 141 ALA E N 1
ATOM 6153 C CA . ALA E 1 141 ? 8.627 -17.615 -17.971 1.00 12.08 141 ALA E CA 1
ATOM 6154 C C . ALA E 1 141 ? 8.660 -16.103 -17.820 1.00 12.29 141 ALA E C 1
ATOM 6155 O O . ALA E 1 141 ? 9.218 -15.599 -16.835 1.00 13.19 141 ALA E O 1
ATOM 6157 N N . VAL E 1 142 ? 8.044 -15.373 -18.757 1.00 12.34 142 VAL E N 1
ATOM 6158 C CA . VAL E 1 142 ? 7.988 -13.917 -18.606 1.00 12.29 142 VAL E CA 1
ATOM 6159 C C . VAL E 1 142 ? 7.013 -13.570 -17.471 1.00 12.49 142 VAL E C 1
ATOM 6160 O O . VAL E 1 142 ? 6.166 -14.389 -17.087 1.00 12.73 142 VAL E O 1
ATOM 6164 N N . ALA E 1 143 ? 7.142 -12.355 -16.951 1.00 12.12 143 ALA E N 1
ATOM 6165 C CA . ALA E 1 143 ? 6.377 -11.951 -15.758 1.00 12.22 143 ALA E CA 1
ATOM 6166 C C . ALA E 1 143 ? 4.888 -12.146 -15.892 1.00 12.77 143 ALA E C 1
ATOM 6167 O O . ALA E 1 143 ? 4.221 -12.507 -14.911 1.00 13.28 143 ALA E O 1
ATOM 6169 N N . ASP E 1 144 ? 4.383 -11.886 -17.089 1.00 12.48 144 ASP E N 1
ATOM 6170 C CA . ASP E 1 144 ? 2.953 -11.982 -17.370 1.00 12.77 144 ASP E CA 1
ATOM 6171 C C . ASP E 1 144 ? 2.614 -13.190 -18.268 1.00 12.85 144 ASP E C 1
ATOM 6172 O O . ASP E 1 144 ? 1.693 -13.140 -19.073 1.00 13.20 144 ASP E O 1
ATOM 6177 N N . ALA E 1 145 ? 3.394 -14.257 -18.113 1.00 12.02 145 ALA E N 1
ATOM 6178 C CA . ALA E 1 145 ? 3.102 -15.523 -18.755 1.00 12.59 145 ALA E CA 1
ATOM 6179 C C . ALA E 1 145 ? 1.789 -16.090 -18.242 1.00 12.76 145 ALA E C 1
ATOM 6180 O O . ALA E 1 145 ? 1.256 -15.663 -17.206 1.00 13.03 145 ALA E O 1
ATOM 6182 N N . HIS E 1 146 ? 1.258 -17.074 -18.955 1.00 12.60 146 HIS E N 1
ATOM 6183 C CA . HIS E 1 146 ? 0.065 -17.741 -18.475 1.00 13.43 146 HIS E CA 1
ATOM 6184 C C . HIS E 1 146 ? 0.302 -18.233 -17.040 1.00 13.10 146 HIS E C 1
ATOM 6185 O O . HIS E 1 146 ? 1.370 -18.760 -16.733 1.00 13.21 146 HIS E O 1
ATOM 6192 N N . PRO E 1 147 ? -0.690 -18.058 -16.151 1.00 13.84 147 PRO E N 1
ATOM 6193 C CA . PRO E 1 147 ? -0.488 -18.440 -14.761 1.00 14.60 147 PRO E CA 1
ATOM 6194 C C . PRO E 1 147 ? -0.057 -19.893 -14.526 1.00 14.55 147 PRO E C 1
ATOM 6195 O O . PRO E 1 147 ? 0.612 -20.166 -13.530 1.00 15.55 147 PRO E O 1
ATOM 6199 N N . LEU E 1 148 ? -0.437 -20.811 -15.413 1.00 14.80 148 LEU E N 1
ATOM 6200 C CA . LEU E 1 148 ? -0.031 -22.201 -15.244 1.00 15.61 148 LEU E CA 1
ATOM 6201 C C . LEU E 1 148 ? 1.410 -22.474 -15.673 1.00 15.94 148 LEU E C 1
ATOM 6202 O O . LEU E 1 148 ? 1.999 -23.495 -15.280 1.00 17.39 148 LEU E O 1
ATOM 6207 N N . LEU E 1 149 ? 1.994 -21.566 -16.455 1.00 15.30 149 LEU E N 1
ATOM 6208 C CA . LEU E 1 149 ? 3.389 -21.750 -16.855 1.00 15.18 149 LEU E CA 1
ATOM 6209 C C . LEU E 1 149 ? 4.332 -21.235 -15.771 1.00 14.74 149 LEU E C 1
ATOM 6210 O O . LEU E 1 149 ? 5.392 -21.811 -15.513 1.00 15.51 149 LEU E O 1
ATOM 6215 N N . ILE E 1 150 ? 3.941 -20.150 -15.112 1.00 14.96 150 ILE E N 1
ATOM 6216 C CA . ILE E 1 150 ? 4.824 -19.458 -14.201 1.00 14.67 150 ILE E CA 1
ATOM 6217 C C . ILE E 1 150 ? 5.554 -20.347 -13.185 1.00 15.16 150 ILE E C 1
ATOM 6218 O O . ILE E 1 150 ? 6.781 -20.298 -13.099 1.00 15.39 150 ILE E O 1
ATOM 6223 N N . PRO E 1 151 ? 4.822 -21.204 -12.431 1.00 16.02 151 PRO E N 1
ATOM 6224 C CA . PRO E 1 151 ? 5.521 -21.993 -11.395 1.00 16.26 151 PRO E CA 1
ATOM 6225 C C . PRO E 1 151 ? 6.452 -23.077 -11.912 1.00 16.48 151 PRO E C 1
ATOM 6226 O O . PRO E 1 151 ? 7.211 -23.645 -11.121 1.00 17.81 151 PRO E O 1
ATOM 6230 N N . ARG E 1 152 ? 6.385 -23.350 -13.212 1.00 16.72 152 ARG E N 1
ATOM 6231 C CA . ARG E 1 152 ? 7.164 -24.440 -13.802 1.00 16.25 152 ARG E CA 1
ATOM 6232 C C . ARG E 1 152 ? 8.586 -24.005 -14.138 1.00 16.22 152 ARG E C 1
ATOM 6233 O O . ARG E 1 152 ? 9.497 -24.838 -14.213 1.00 16.78 152 ARG E O 1
ATOM 6241 N N . ALA E 1 153 ? 8.785 -22.706 -14.335 1.00 15.49 153 ALA E N 1
ATOM 6242 C CA . ALA E 1 153 ? 10.052 -22.204 -14.855 1.00 15.12 153 ALA E CA 1
ATOM 6243 C C . ALA E 1 153 ? 11.140 -22.048 -13.794 1.00 15.06 153 ALA E C 1
ATOM 6244 O O . ALA E 1 153 ? 10.847 -21.806 -12.608 1.00 16.18 153 ALA E O 1
ATOM 6246 N N . ASP E 1 154 ? 12.401 -22.165 -14.214 1.00 14.86 154 ASP E N 1
ATOM 6247 C CA . ASP E 1 154 ? 13.510 -21.912 -13.302 1.00 15.22 154 ASP E CA 1
ATOM 6248 C C . ASP E 1 154 ? 13.538 -20.457 -12.830 1.00 14.73 154 ASP E C 1
ATOM 6249 O O . ASP E 1 154 ? 13.859 -20.174 -11.665 1.00 15.82 154 ASP E O 1
ATOM 6254 N N . TYR E 1 155 ? 13.260 -19.532 -13.757 1.00 14.71 155 TYR E N 1
ATOM 6255 C CA . TYR E 1 155 ? 13.312 -18.105 -13.468 1.00 13.91 155 TYR E CA 1
ATOM 6256 C C . TYR E 1 155 ? 12.070 -17.462 -14.051 1.00 13.07 155 TYR E C 1
ATOM 6257 O O . TYR E 1 155 ? 11.691 -17.763 -15.189 1.00 13.73 155 TYR E O 1
ATOM 6266 N N . VAL E 1 156 ? 11.431 -16.591 -13.273 1.00 13.27 156 VAL E N 1
ATOM 6267 C CA . VAL E 1 156 ? 10.321 -15.776 -13.774 1.00 13.11 156 VAL E CA 1
ATOM 6268 C C . VAL E 1 156 ? 10.839 -14.360 -13.915 1.00 12.71 156 VAL E C 1
ATOM 6269 O O . VAL E 1 156 ? 11.374 -13.808 -12.947 1.00 13.68 156 VAL E O 1
ATOM 6273 N N . THR E 1 157 ? 10.732 -13.779 -15.117 1.00 12.42 157 THR E N 1
ATOM 6274 C CA . THR E 1 157 ? 11.255 -12.417 -15.266 1.00 12.21 157 THR E CA 1
ATOM 6275 C C . THR E 1 157 ? 10.456 -11.407 -14.447 1.00 12.42 157 THR E C 1
ATOM 6276 O O . THR E 1 157 ? 9.274 -11.628 -14.150 1.00 13.36 157 THR E O 1
ATOM 6280 N N . ARG E 1 158 ? 11.104 -10.294 -14.110 1.00 12.65 158 ARG E N 1
ATOM 6281 C CA . ARG E 1 158 ? 10.372 -9.172 -13.521 1.00 12.76 158 ARG E CA 1
ATOM 6282 C C . ARG E 1 158 ? 9.603 -8.358 -14.557 1.00 13.27 158 ARG E C 1
ATOM 6283 O O . ARG E 1 158 ? 8.531 -7.805 -14.261 1.00 13.69 158 ARG E O 1
ATOM 6291 N N . ILE E 1 159 ? 10.172 -8.252 -15.757 1.00 12.76 159 ILE E N 1
ATOM 6292 C CA . ILE E 1 159 ? 9.614 -7.425 -16.830 1.00 12.60 159 ILE E CA 1
ATOM 6293 C C . ILE E 1 159 ? 8.686 -8.247 -17.738 1.00 12.61 159 ILE E C 1
ATOM 6294 O O . ILE E 1 159 ? 8.943 -9.432 -18.034 1.00 12.94 159 ILE E O 1
ATOM 6299 N N . ALA E 1 160 ? 7.594 -7.624 -18.173 1.00 12.64 160 ALA E N 1
ATOM 6300 C CA . ALA E 1 160 ? 6.567 -8.317 -18.973 1.00 12.13 160 ALA E CA 1
ATOM 6301 C C . ALA E 1 160 ? 7.004 -8.617 -20.412 1.00 12.62 160 ALA E C 1
ATOM 6302 O O . ALA E 1 160 ? 7.922 -7.972 -20.943 1.00 12.81 160 ALA E O 1
ATOM 6304 N N . GLY E 1 161 ? 6.326 -9.580 -21.044 1.00 12.06 161 GLY E N 1
ATOM 6305 C CA . GLY E 1 161 ? 6.599 -9.871 -22.451 1.00 13.15 161 GLY E CA 1
ATOM 6306 C C . GLY E 1 161 ? 6.442 -8.609 -23.297 1.00 13.14 161 GLY E C 1
ATOM 6307 O O . GLY E 1 161 ? 5.497 -7.827 -23.116 1.00 13.74 161 GLY E O 1
ATOM 6308 N N . GLY E 1 162 ? 7.384 -8.380 -24.204 1.00 13.43 162 GLY E N 1
ATOM 6309 C CA . GLY E 1 162 ? 7.297 -7.240 -25.107 1.00 13.42 162 GLY E CA 1
ATOM 6310 C C . GLY E 1 162 ? 7.776 -5.951 -24.503 1.00 13.41 162 GLY E C 1
ATOM 6311 O O . GLY E 1 162 ? 7.870 -4.939 -25.203 1.00 14.20 162 GLY E O 1
ATOM 6312 N N . ARG E 1 163 ? 8.079 -5.978 -23.198 1.00 13.63 163 ARG E N 1
ATOM 6313 C CA . ARG E 1 163 ? 8.452 -4.771 -22.488 1.00 13.43 163 ARG E CA 1
ATOM 6314 C C . ARG E 1 163 ? 9.886 -4.789 -21.999 1.00 12.61 163 ARG E C 1
ATOM 6315 O O . ARG E 1 163 ? 10.320 -3.855 -21.331 1.00 13.31 163 ARG E O 1
ATOM 6323 N N . GLY E 1 164 ? 10.632 -5.837 -22.355 1.00 12.06 164 GLY E N 1
ATOM 6324 C CA . GLY E 1 164 ? 12.009 -5.982 -21.918 1.00 12.20 164 GLY E CA 1
ATOM 6325 C C . GLY E 1 164 ? 12.291 -7.242 -21.112 1.00 12.08 164 GLY E C 1
ATOM 6326 O O . GLY E 1 164 ? 13.350 -7.352 -20.503 1.00 12.24 164 GLY E O 1
ATOM 6327 N N . ALA E 1 165 ? 11.397 -8.225 -21.155 1.00 11.91 165 ALA E N 1
ATOM 6328 C CA . ALA E 1 165 ? 11.695 -9.517 -20.548 1.00 12.07 165 ALA E CA 1
ATOM 6329 C C . ALA E 1 165 ? 12.901 -10.170 -21.217 1.00 11.77 165 ALA E C 1
ATOM 6330 O O . ALA E 1 165 ? 13.742 -10.805 -20.549 1.00 12.89 165 ALA E O 1
ATOM 6332 N N . VAL E 1 166 ? 12.958 -10.060 -22.549 1.00 12.25 166 VAL E N 1
ATOM 6333 C CA . VAL E 1 166 ? 14.090 -10.662 -23.278 1.00 12.22 166 VAL E CA 1
ATOM 6334 C C . VAL E 1 166 ? 15.395 -9.954 -22.900 1.00 12.46 166 VAL E C 1
ATOM 6335 O O . VAL E 1 166 ? 16.431 -10.614 -22.639 1.00 13.01 166 VAL E O 1
ATOM 6339 N N . ARG E 1 167 ? 15.364 -8.618 -22.836 1.00 12.63 167 ARG E N 1
ATOM 6340 C CA . ARG E 1 167 ? 16.537 -7.879 -22.382 1.00 13.40 167 ARG E CA 1
ATOM 6341 C C . ARG E 1 167 ? 16.985 -8.335 -20.985 1.00 13.03 167 ARG E C 1
ATOM 6342 O O . ARG E 1 167 ? 18.184 -8.543 -20.736 1.00 13.83 167 ARG E O 1
ATOM 6350 N N . GLU E 1 168 ? 16.027 -8.524 -20.082 1.00 12.79 168 GLU E N 1
ATOM 6351 C CA . GLU E 1 168 ? 16.345 -8.977 -18.740 1.00 12.30 168 GLU E CA 1
ATOM 6352 C C . GLU E 1 168 ? 17.060 -10.331 -18.759 1.00 12.93 168 GLU E C 1
ATOM 6353 O O . GLU E 1 168 ? 18.030 -10.534 -18.021 1.00 13.62 168 GLU E O 1
ATOM 6359 N N . VAL E 1 169 ? 16.580 -11.249 -19.590 1.00 13.24 169 VAL E N 1
ATOM 6360 C CA . VAL E 1 169 ? 17.261 -12.543 -19.723 1.00 13.36 169 VAL E CA 1
ATOM 6361 C C . VAL E 1 169 ? 18.675 -12.394 -20.314 1.00 13.41 169 VAL E C 1
ATOM 6362 O O . VAL E 1 169 ? 19.635 -12.991 -19.801 1.00 13.86 169 VAL E O 1
ATOM 6366 N N . CYS E 1 170 ? 18.815 -11.583 -21.362 1.00 13.88 170 CYS E N 1
ATOM 6367 C CA . CYS E 1 170 ? 20.152 -11.351 -21.922 1.00 14.58 170 CYS E CA 1
ATOM 6368 C C . CYS E 1 170 ? 21.093 -10.779 -20.868 1.00 14.07 170 CYS E C 1
ATOM 6369 O O . CYS E 1 170 ? 22.226 -11.221 -20.733 1.00 14.97 170 CYS E O 1
ATOM 6372 N N . ASP E 1 171 ? 20.618 -9.801 -20.104 1.00 14.37 171 ASP E N 1
ATOM 6373 C CA . ASP E 1 171 ? 21.396 -9.185 -19.042 1.00 14.39 171 ASP E CA 1
ATOM 6374 C C . ASP E 1 171 ? 21.804 -10.234 -17.993 1.00 14.60 171 ASP E C 1
ATOM 6375 O O . ASP E 1 171 ? 22.926 -10.190 -17.465 1.00 15.85 171 ASP E O 1
ATOM 6380 N N . LEU E 1 172 ? 20.892 -11.159 -17.677 1.00 14.78 172 LEU E N 1
ATOM 6381 C CA . LEU E 1 172 ? 21.161 -12.219 -16.706 1.00 15.56 172 LEU E CA 1
ATOM 6382 C C . LEU E 1 172 ? 22.263 -13.150 -17.195 1.00 15.51 172 LEU E C 1
ATOM 6383 O O . LEU E 1 172 ? 23.197 -13.457 -16.446 1.00 16.45 172 LEU E O 1
ATOM 6388 N N . LEU E 1 173 ? 22.150 -13.616 -18.439 1.00 15.19 173 LEU E N 1
ATOM 6389 C CA . LEU E 1 173 ? 23.169 -14.515 -18.998 1.00 15.76 173 LEU E CA 1
ATOM 6390 C C . LEU E 1 173 ? 24.532 -13.844 -18.999 1.00 16.24 173 LEU E C 1
ATOM 6391 O O . LEU E 1 173 ? 25.540 -14.460 -18.617 1.00 16.94 173 LEU E O 1
ATOM 6396 N N . LEU E 1 174 ? 24.566 -12.603 -19.466 1.00 16.86 174 LEU E N 1
ATOM 6397 C CA . LEU E 1 174 ? 25.819 -11.849 -19.553 1.00 17.61 174 LEU E CA 1
ATOM 6398 C C . LEU E 1 174 ? 26.433 -11.622 -18.179 1.00 17.79 174 LEU E C 1
ATOM 6399 O O . LEU E 1 174 ? 27.640 -11.834 -17.976 1.00 18.22 174 LEU E O 1
ATOM 6404 N N . LEU E 1 175 ? 25.619 -11.210 -17.214 1.00 17.86 175 LEU E N 1
ATOM 6405 C CA . LEU E 1 175 ? 26.098 -11.060 -15.841 1.00 18.48 175 LEU E CA 1
ATOM 6406 C C . LEU E 1 175 ? 26.684 -12.376 -15.327 1.00 18.67 175 LEU E C 1
ATOM 6407 O O . LEU E 1 175 ? 27.799 -12.397 -14.791 1.00 19.21 175 LEU E O 1
ATOM 6412 N N . ALA E 1 176 ? 25.942 -13.463 -15.500 1.00 18.47 176 ALA E N 1
ATOM 6413 C CA . ALA E 1 176 ? 26.384 -14.779 -15.000 1.00 18.38 176 ALA E CA 1
ATOM 6414 C C . ALA E 1 176 ? 27.721 -15.194 -15.610 1.00 19.16 176 ALA E C 1
ATOM 6415 O O . ALA E 1 176 ? 28.508 -15.925 -14.978 1.00 20.20 176 ALA E O 1
ATOM 6417 N N . GLN E 1 177 ? 27.967 -14.740 -16.840 1.00 19.32 177 GLN E N 1
ATOM 6418 C CA . GLN E 1 177 ? 29.152 -15.150 -17.602 1.00 20.08 177 GLN E CA 1
ATOM 6419 C C . GLN E 1 177 ? 30.275 -14.115 -17.529 1.00 20.87 177 GLN E C 1
ATOM 6420 O O . GLN E 1 177 ? 31.317 -14.273 -18.175 1.00 21.26 177 GLN E O 1
ATOM 6426 N N . GLY E 1 178 ? 30.085 -13.086 -16.709 1.00 20.99 178 GLY E N 1
ATOM 6427 C CA . GLY E 1 178 ? 31.096 -12.030 -16.522 1.00 21.81 178 GLY E CA 1
ATOM 6428 C C . GLY E 1 178 ? 31.280 -11.162 -17.752 1.00 22.88 178 GLY E C 1
ATOM 6429 O O . GLY E 1 178 ? 32.372 -10.606 -17.976 1.00 24.10 178 GLY E O 1
ATOM 6430 N N . LYS E 1 179 ? 30.216 -11.035 -18.546 1.00 22.30 179 LYS E N 1
ATOM 6431 C CA . LYS E 1 179 ? 30.283 -10.331 -19.815 1.00 22.19 179 LYS E CA 1
ATOM 6432 C C . LYS E 1 179 ? 29.416 -9.078 -19.844 1.00 21.81 179 LYS E C 1
ATOM 6433 O O . LYS E 1 179 ? 29.402 -8.379 -20.853 1.00 23.15 179 LYS E O 1
ATOM 6439 N N . LEU E 1 180 ? 28.710 -8.777 -18.756 1.00 21.97 180 LEU E N 1
ATOM 6440 C CA . LEU E 1 180 ? 27.745 -7.666 -18.779 1.00 22.38 180 LEU E CA 1
ATOM 6441 C C . LEU E 1 180 ? 28.383 -6.278 -18.936 1.00 23.61 180 LEU E C 1
ATOM 6442 O O . LEU E 1 180 ? 27.906 -5.460 -19.724 1.00 23.41 180 LEU E O 1
ATOM 6447 N N . ASP E 1 181 ? 29.454 -6.017 -18.195 1.00 25.09 181 ASP E N 1
ATOM 6448 C CA . ASP E 1 181 ? 30.074 -4.688 -18.186 1.00 27.08 181 ASP E CA 1
ATOM 6449 C C . ASP E 1 181 ? 30.573 -4.297 -19.576 1.00 27.02 181 ASP E C 1
ATOM 6450 O O . ASP E 1 181 ? 30.443 -3.136 -19.992 1.00 27.89 181 ASP E O 1
ATOM 6455 N N . GLU E 1 182 ? 31.134 -5.270 -20.286 1.00 27.20 182 GLU E N 1
ATOM 6456 C CA . GLU E 1 182 ? 31.791 -5.016 -21.568 1.00 27.26 182 GLU E CA 1
ATOM 6457 C C . GLU E 1 182 ? 30.940 -5.314 -22.797 1.00 26.03 182 GLU E C 1
ATOM 6458 O O . GLU E 1 182 ? 31.394 -5.124 -23.931 1.00 25.70 182 GLU E O 1
ATOM 6464 N N . ALA E 1 183 ? 29.705 -5.768 -22.581 1.00 24.82 183 ALA E N 1
ATOM 6465 C CA . ALA E 1 183 ? 28.834 -6.130 -23.689 1.00 23.04 183 ALA E CA 1
ATOM 6466 C C . ALA E 1 183 ? 28.450 -4.869 -24.453 1.00 22.47 183 ALA E C 1
ATOM 6467 O O . ALA E 1 183 ? 28.255 -3.815 -23.844 1.00 22.02 183 ALA E O 1
ATOM 6469 N N . LYS E 1 184 ? 28.365 -4.992 -25.778 1.00 22.04 184 LYS E N 1
ATOM 6470 C CA . LYS E 1 184 ? 27.985 -3.870 -26.649 1.00 22.93 184 LYS E CA 1
ATOM 6471 C C . LYS E 1 184 ? 26.811 -4.281 -27.531 1.00 22.06 184 LYS E C 1
ATOM 6472 O O . LYS E 1 184 ? 26.794 -5.371 -28.093 1.00 21.76 184 LYS E O 1
ATOM 6478 N N . GLY E 1 185 ? 25.819 -3.402 -27.644 1.00 21.87 185 GLY E N 1
ATOM 6479 C CA . GLY E 1 185 ? 24.650 -3.664 -28.481 1.00 21.09 185 GLY E CA 1
ATOM 6480 C C . GLY E 1 185 ? 24.183 -2.406 -29.188 1.00 20.54 185 GLY E C 1
ATOM 6481 O O . GLY E 1 185 ? 24.776 -1.332 -29.019 1.00 21.34 185 GLY E O 1
ATOM 6482 N N . GLN E 1 186 ? 23.133 -2.561 -29.989 1.00 19.55 186 GLN E N 1
ATOM 6483 C CA . GLN E 1 186 ? 22.428 -1.450 -30.607 1.00 19.42 186 GLN E CA 1
ATOM 6484 C C . GLN E 1 186 ? 20.985 -1.570 -30.116 1.00 18.47 186 GLN E C 1
ATOM 6485 O O . GLN E 1 186 ? 20.411 -2.676 -30.118 1.00 17.99 186 GLN E O 1
ATOM 6491 N N . SER E 1 187 ? 20.421 -0.448 -29.666 1.00 18.11 187 SER E N 1
ATOM 6492 C CA . SER E 1 187 ? 19.065 -0.405 -29.098 1.00 17.91 187 SER E CA 1
ATOM 6493 C C . SER E 1 187 ? 18.073 -0.127 -30.233 1.00 18.02 187 SER E C 1
ATOM 6494 O O . SER E 1 187 ? 17.512 0.986 -30.365 1.00 17.71 187 SER E O 1
ATOM 6497 N N . ILE E 1 188 ? 17.882 -1.171 -31.052 1.00 18.15 188 ILE E N 1
ATOM 6498 C CA . ILE E 1 188 ? 17.174 -1.099 -32.331 1.00 18.20 188 ILE E CA 1
ATOM 6499 C C . ILE E 1 188 ? 16.157 -2.230 -32.502 1.00 17.22 188 ILE E C 1
ATOM 6500 O O . ILE E 1 188 ? 15.372 -2.178 -33.460 1.00 17.24 188 ILE E O 1
ATOM 6506 N N . LEU F 1 8 ? -25.882 12.329 -6.341 1.00 30.73 8 LEU F N 1
ATOM 6507 C CA . LEU F 1 8 ? -24.502 12.687 -6.799 1.00 29.55 8 LEU F CA 1
ATOM 6508 C C . LEU F 1 8 ? -23.614 11.454 -6.936 1.00 29.17 8 LEU F C 1
ATOM 6509 O O . LEU F 1 8 ? -22.395 11.557 -7.130 1.00 28.82 8 LEU F O 1
ATOM 6511 N N . ALA F 1 9 ? -24.222 10.278 -6.809 1.00 28.38 9 ALA F N 1
ATOM 6512 C CA . ALA F 1 9 ? -23.515 9.047 -7.065 1.00 27.02 9 ALA F CA 1
ATOM 6513 C C . ALA F 1 9 ? -23.451 8.882 -8.565 1.00 25.41 9 ALA F C 1
ATOM 6514 O O . ALA F 1 9 ? -24.435 9.154 -9.263 1.00 26.80 9 ALA F O 1
ATOM 6516 N N . THR F 1 10 ? -22.278 8.481 -9.057 1.00 21.93 10 THR F N 1
ATOM 6517 C CA . THR F 1 10 ? -22.154 8.022 -10.440 1.00 18.98 10 THR F CA 1
ATOM 6518 C C . THR F 1 10 ? -21.444 6.676 -10.454 1.00 17.79 10 THR F C 1
ATOM 6519 O O . THR F 1 10 ? -20.848 6.257 -9.454 1.00 18.05 10 THR F O 1
ATOM 6523 N N . CYS F 1 11 ? -21.487 6.010 -11.601 1.00 16.99 11 CYS F N 1
ATOM 6524 C CA . CYS F 1 11 ? -20.826 4.712 -11.702 1.00 16.72 11 CYS F CA 1
ATOM 6525 C C . CYS F 1 11 ? -19.310 4.781 -11.674 1.00 16.39 11 CYS F C 1
ATOM 6526 O O . CYS F 1 11 ? -18.665 3.749 -11.618 1.00 17.02 11 CYS F O 1
ATOM 6529 N N . TYR F 1 12 ? -18.755 6.002 -11.687 1.00 15.62 12 TYR F N 1
ATOM 6530 C CA . TYR F 1 12 ? -17.312 6.238 -11.571 1.00 16.11 12 TYR F CA 1
ATOM 6531 C C . TYR F 1 12 ? -16.894 6.798 -10.224 1.00 16.55 12 TYR F C 1
ATOM 6532 O O . TYR F 1 12 ? -15.697 7.005 -9.990 1.00 18.36 12 TYR F O 1
ATOM 6541 N N . GLY F 1 13 ? -17.868 7.032 -9.353 1.00 16.89 13 GLY F N 1
ATOM 6542 C CA . GLY F 1 13 ? -17.582 7.702 -8.073 1.00 17.08 13 GLY F CA 1
ATOM 6543 C C . GLY F 1 13 ? -18.410 8.965 -7.913 1.00 17.83 13 GLY F C 1
ATOM 6544 O O . GLY F 1 13 ? -18.971 9.488 -8.893 1.00 17.77 13 GLY F O 1
ATOM 6545 N N . PRO F 1 14 ? -18.478 9.479 -6.681 1.00 17.41 14 PRO F N 1
ATOM 6546 C CA . PRO F 1 14 ? -19.270 10.674 -6.417 1.00 17.55 14 PRO F CA 1
ATOM 6547 C C . PRO F 1 14 ? -18.818 11.889 -7.216 1.00 18.11 14 PRO F C 1
ATOM 6548 O O . PRO F 1 14 ? -17.644 12.026 -7.521 1.00 17.65 14 PRO F O 1
ATOM 6552 N N . VAL F 1 15 ? -19.763 12.755 -7.552 1.00 17.94 15 VAL F N 1
ATOM 6553 C CA . VAL F 1 15 ? -19.438 14.052 -8.154 1.00 18.32 15 VAL F CA 1
ATOM 6554 C C . VAL F 1 15 ? -20.066 15.153 -7.302 1.00 18.54 15 VAL F C 1
ATOM 6555 O O . VAL F 1 15 ? -20.935 14.877 -6.472 1.00 19.75 15 VAL F O 1
ATOM 6559 N N . SER F 1 16 ? -19.575 16.373 -7.443 1.00 17.90 16 SER F N 1
ATOM 6560 C CA . SER F 1 16 ? -20.149 17.486 -6.684 1.00 18.01 16 SER F CA 1
ATOM 6561 C C . SER F 1 16 ? -21.505 17.896 -7.246 1.00 18.40 16 SER F C 1
ATOM 6562 O O . SER F 1 16 ? -21.783 17.713 -8.434 1.00 18.43 16 SER F O 1
ATOM 6565 N N . ALA F 1 17 ? -22.330 18.495 -6.393 1.00 18.99 17 ALA F N 1
ATOM 6566 C CA . ALA F 1 17 ? -23.592 19.085 -6.830 1.00 19.57 17 ALA F CA 1
ATOM 6567 C C . ALA F 1 17 ? -23.342 20.122 -7.922 1.00 19.58 17 ALA F C 1
ATOM 6568 O O . ALA F 1 17 ? -24.123 20.224 -8.869 1.00 19.32 17 ALA F O 1
ATOM 6570 N N . ASP F 1 18 ? -22.260 20.885 -7.812 1.00 19.35 18 ASP F N 1
ATOM 6571 C CA . ASP F 1 18 ? -21.982 21.904 -8.831 1.00 20.30 18 ASP F CA 1
ATOM 6572 C C . ASP F 1 18 ? -21.700 21.278 -10.188 1.00 18.94 18 ASP F C 1
ATOM 6573 O O . ASP F 1 18 ? -22.160 21.772 -11.218 1.00 18.85 18 ASP F O 1
ATOM 6578 N N . VAL F 1 19 ? -20.919 20.199 -10.210 1.00 17.95 19 VAL F N 1
ATOM 6579 C CA . VAL F 1 19 ? -20.644 19.535 -11.472 1.00 17.87 19 VAL F CA 1
ATOM 6580 C C . VAL F 1 19 ? -21.933 18.941 -12.052 1.00 17.55 19 VAL F C 1
ATOM 6581 O O . VAL F 1 19 ? -22.188 19.084 -13.246 1.00 16.85 19 VAL F O 1
ATOM 6585 N N . MET F 1 20 ? -22.750 18.297 -11.221 1.00 17.71 20 MET F N 1
ATOM 6586 C CA . MET F 1 20 ? -24.001 17.749 -11.729 1.00 18.43 20 MET F CA 1
ATOM 6587 C C . MET F 1 20 ? -24.894 18.852 -12.316 1.00 18.10 20 MET F C 1
ATOM 6588 O O . MET F 1 20 ? -25.495 18.662 -13.369 1.00 18.48 20 MET F O 1
ATOM 6593 N N . ALA F 1 21 ? -24.956 20.003 -11.652 1.00 18.30 21 ALA F N 1
ATOM 6594 C CA . ALA F 1 21 ? -25.813 21.091 -12.137 1.00 17.99 21 ALA F CA 1
ATOM 6595 C C . ALA F 1 21 ? -25.303 21.642 -13.467 1.00 18.16 21 ALA F C 1
ATOM 6596 O O . ALA F 1 21 ? -26.098 21.937 -14.377 1.00 19.45 21 ALA F O 1
ATOM 6598 N N . LYS F 1 22 ? -23.980 21.746 -13.607 1.00 17.69 22 LYS F N 1
ATOM 6599 C CA . LYS F 1 22 ? -23.385 22.157 -14.879 1.00 17.88 22 LYS F CA 1
ATOM 6600 C C . LYS F 1 22 ? -23.717 21.144 -15.984 1.00 18.17 22 LYS F C 1
ATOM 6601 O O . LYS F 1 22 ? -24.100 21.523 -17.099 1.00 18.30 22 LYS F O 1
ATOM 6607 N N . ALA F 1 23 ? -23.586 19.861 -15.664 1.00 17.86 23 ALA F N 1
ATOM 6608 C CA . ALA F 1 23 ? -23.843 18.780 -16.618 1.00 17.76 23 ALA F CA 1
ATOM 6609 C C . ALA F 1 23 ? -25.300 18.761 -17.092 1.00 18.12 23 ALA F C 1
ATOM 6610 O O . ALA F 1 23 ? -25.589 18.423 -18.253 1.00 17.45 23 ALA F O 1
ATOM 6612 N N . GLU F 1 24 ? -26.216 19.128 -16.200 1.00 18.64 24 GLU F N 1
ATOM 6613 C CA . GLU F 1 24 ? -27.648 19.084 -16.503 1.00 19.93 24 GLU F CA 1
ATOM 6614 C C . GLU F 1 24 ? -27.989 20.031 -17.657 1.00 19.80 24 GLU F C 1
ATOM 6615 O O . GLU F 1 24 ? -28.957 19.792 -18.410 1.00 20.42 24 GLU F O 1
ATOM 6621 N N . ASN F 1 25 ? -27.191 21.085 -17.800 1.00 20.17 25 ASN F N 1
ATOM 6622 C CA . ASN F 1 25 ? -27.470 22.154 -18.752 1.00 21.43 25 ASN F CA 1
ATOM 6623 C C . ASN F 1 25 ? -26.777 22.029 -20.104 1.00 20.96 25 ASN F C 1
ATOM 6624 O O . ASN F 1 25 ? -26.866 22.934 -20.931 1.00 21.23 25 ASN F O 1
ATOM 6629 N N . ILE F 1 26 ? -26.068 20.921 -20.335 1.00 18.81 26 ILE F N 1
ATOM 6630 C CA . ILE F 1 26 ? -25.251 20.817 -21.534 1.00 18.13 26 ILE F CA 1
ATOM 6631 C C . ILE F 1 26 ? -26.018 20.360 -22.762 1.00 18.16 26 ILE F C 1
ATOM 6632 O O . ILE F 1 26 ? -26.656 19.306 -22.745 1.00 18.49 26 ILE F O 1
ATOM 6637 N N . ARG F 1 27 ? -25.941 21.167 -23.827 1.00 18.36 27 ARG F N 1
ATOM 6638 C CA . ARG F 1 27 ? -26.560 20.826 -25.115 1.00 18.77 27 ARG F CA 1
ATOM 6639 C C . ARG F 1 27 ? -25.538 20.535 -26.197 1.00 18.04 27 ARG F C 1
ATOM 6640 O O . ARG F 1 27 ? -25.886 20.047 -27.271 1.00 18.69 27 ARG F O 1
ATOM 6648 N N . LEU F 1 28 ? -24.272 20.855 -25.928 1.00 17.08 28 LEU F N 1
ATOM 6649 C CA . LEU F 1 28 ? -23.186 20.641 -26.889 1.00 16.13 28 LEU F CA 1
ATOM 6650 C C . LEU F 1 28 ? -21.962 20.182 -26.131 1.00 15.73 28 LEU F C 1
ATOM 6651 O O . LEU F 1 28 ? -21.551 20.832 -25.173 1.00 15.89 28 LEU F O 1
ATOM 6656 N N . LEU F 1 29 ? -21.397 19.068 -26.587 1.00 15.25 29 LEU F N 1
ATOM 6657 C CA . LEU F 1 29 ? -20.185 18.481 -25.999 1.00 14.63 29 LEU F CA 1
ATOM 6658 C C . LEU F 1 29 ? -19.074 18.614 -27.029 1.00 14.80 29 LEU F C 1
ATOM 6659 O O . LEU F 1 29 ? -19.173 18.013 -28.111 1.00 15.66 29 LEU F O 1
ATOM 6664 N N . ILE F 1 30 ? -18.045 19.414 -26.710 1.00 14.03 30 ILE F N 1
ATOM 6665 C CA . ILE F 1 30 ? -16.900 19.575 -27.605 1.00 14.51 30 ILE F CA 1
ATOM 6666 C C . ILE F 1 30 ? -15.722 18.750 -27.088 1.00 13.98 30 ILE F C 1
ATOM 6667 O O . ILE F 1 30 ? -15.431 18.766 -25.892 1.00 14.64 30 ILE F O 1
ATOM 6672 N N . LEU F 1 31 ? -15.082 18.030 -28.006 1.00 14.52 31 LEU F N 1
ATOM 6673 C CA . LEU F 1 31 ? -13.984 17.126 -27.698 1.00 14.03 31 LEU F CA 1
ATOM 6674 C C . LEU F 1 31 ? -12.718 17.506 -28.431 1.00 14.38 31 LEU F C 1
ATOM 6675 O O . LEU F 1 31 ? -12.723 17.703 -29.639 1.00 15.07 31 LEU F O 1
ATOM 6680 N N . ASP F 1 32 ? -11.608 17.544 -27.707 1.00 13.95 32 ASP F N 1
ATOM 6681 C CA . ASP F 1 32 ? -10.321 17.433 -28.362 1.00 14.12 32 ASP F CA 1
ATOM 6682 C C . ASP F 1 32 ? -10.180 15.995 -28.879 1.00 13.71 32 ASP F C 1
ATOM 6683 O O . ASP F 1 32 ? -10.821 15.068 -28.368 1.00 14.17 32 ASP F O 1
ATOM 6688 N N . VAL F 1 33 ? -9.296 15.789 -29.844 1.00 14.24 33 VAL F N 1
ATOM 6689 C CA . VAL F 1 33 ? -8.981 14.422 -30.290 1.00 14.25 33 VAL F CA 1
ATOM 6690 C C . VAL F 1 33 ? -7.781 13.803 -29.534 1.00 13.94 33 VAL F C 1
ATOM 6691 O O . VAL F 1 33 ? -7.948 12.878 -28.739 1.00 13.78 33 VAL F O 1
ATOM 6695 N N . ASP F 1 34 ? -6.580 14.311 -29.777 1.00 14.25 34 ASP F N 1
ATOM 6696 C CA . ASP F 1 34 ? -5.387 13.590 -29.344 1.00 13.61 34 ASP F CA 1
ATOM 6697 C C . ASP F 1 34 ? -5.177 13.758 -27.852 1.00 13.61 34 ASP F C 1
ATOM 6698 O O . ASP F 1 34 ? -4.977 14.866 -27.358 1.00 14.23 34 ASP F O 1
ATOM 6703 N N . GLY F 1 35 ? -5.238 12.645 -27.138 1.00 13.52 35 GLY F N 1
ATOM 6704 C CA . GLY F 1 35 ? -5.134 12.661 -25.676 1.00 12.53 35 GLY F CA 1
ATOM 6705 C C . GLY F 1 35 ? -6.472 12.659 -24.970 1.00 12.23 35 GLY F C 1
ATOM 6706 O O . GLY F 1 35 ? -6.506 12.562 -23.751 1.00 13.09 35 GLY F O 1
ATOM 6707 N N . VAL F 1 36 ? -7.564 12.771 -25.730 1.00 13.04 36 VAL F N 1
ATOM 6708 C CA . VAL F 1 36 ? -8.915 12.753 -25.157 1.00 13.04 36 VAL F CA 1
ATOM 6709 C C . VAL F 1 36 ? -9.680 11.582 -25.767 1.00 13.41 36 VAL F C 1
ATOM 6710 O O . VAL F 1 36 ? -10.110 10.663 -25.051 1.00 14.33 36 VAL F O 1
ATOM 6714 N N . LEU F 1 37 ? -9.846 11.608 -27.088 1.00 13.58 37 LEU F N 1
ATOM 6715 C CA . LEU F 1 37 ? -10.436 10.471 -27.807 1.00 13.58 37 LEU F CA 1
ATOM 6716 C C . LEU F 1 37 ? -9.408 9.375 -28.068 1.00 13.66 37 LEU F C 1
ATOM 6717 O O . LEU F 1 37 ? -9.779 8.275 -28.451 1.00 13.96 37 LEU F O 1
ATOM 6722 N N . SER F 1 38 ? -8.126 9.684 -27.846 1.00 14.70 38 SER F N 1
ATOM 6723 C CA . SER F 1 38 ? -7.019 8.741 -27.972 1.00 14.79 38 SER F CA 1
ATOM 6724 C C . SER F 1 38 ? -6.114 8.872 -26.759 1.00 14.66 38 SER F C 1
ATOM 6725 O O . SER F 1 38 ? -6.280 9.799 -25.967 1.00 14.89 38 SER F O 1
ATOM 6728 N N . ASP F 1 39 ? -5.132 7.977 -26.615 1.00 14.44 39 ASP F N 1
ATOM 6729 C CA . ASP F 1 39 ? -4.151 8.102 -25.513 1.00 15.29 39 ASP F CA 1
ATOM 6730 C C . ASP F 1 39 ? -2.982 9.006 -25.896 1.00 15.47 39 ASP F C 1
ATOM 6731 O O . ASP F 1 39 ? -1.948 9.006 -25.227 1.00 16.44 39 ASP F O 1
ATOM 6736 N N . GLY F 1 40 ? -3.142 9.795 -26.961 1.00 13.90 40 GLY F N 1
ATOM 6737 C CA . GLY F 1 40 ? -2.153 10.804 -27.304 1.00 13.72 40 GLY F CA 1
ATOM 6738 C C . GLY F 1 40 ? -1.106 10.368 -28.295 1.00 13.63 40 GLY F C 1
ATOM 6739 O O . GLY F 1 40 ? -0.246 11.149 -28.664 1.00 14.08 40 GLY F O 1
ATOM 6740 N N . LEU F 1 41 ? -1.192 9.133 -28.775 1.00 14.23 41 LEU F N 1
ATOM 6741 C CA . LEU F 1 41 ? -0.213 8.634 -29.732 1.00 14.40 41 LEU F CA 1
ATOM 6742 C C . LEU F 1 41 ? -0.607 8.895 -31.180 1.00 14.68 41 LEU F C 1
ATOM 6743 O O . LEU F 1 41 ? -1.800 8.848 -31.542 1.00 15.09 41 LEU F O 1
ATOM 6748 N N . ILE F 1 42 ? 0.403 9.159 -32.006 1.00 14.00 42 ILE F N 1
ATOM 6749 C CA . ILE F 1 42 ? 0.245 9.328 -33.448 1.00 14.91 42 ILE F CA 1
ATOM 6750 C C . ILE F 1 42 ? 1.135 8.290 -34.092 1.00 14.09 42 ILE F C 1
ATOM 6751 O O . ILE F 1 42 ? 2.336 8.262 -33.807 1.00 14.91 42 ILE F O 1
ATOM 6756 N N . TYR F 1 43 ? 0.556 7.391 -34.893 1.00 14.11 43 TYR F N 1
ATOM 6757 C CA . TYR F 1 43 ? 1.336 6.344 -35.548 1.00 14.63 43 TYR F CA 1
ATOM 6758 C C . TYR F 1 43 ? 1.700 6.811 -36.936 1.00 14.78 43 TYR F C 1
ATOM 6759 O O . TYR F 1 43 ? 0.824 7.225 -37.714 1.00 15.57 43 TYR F O 1
ATOM 6768 N N . MET F 1 44 ? 2.988 6.728 -37.248 1.00 14.71 44 MET F N 1
ATOM 6769 C CA . MET F 1 44 ? 3.509 7.219 -38.531 1.00 15.21 44 MET F CA 1
ATOM 6770 C C . MET F 1 44 ? 4.321 6.133 -39.213 1.00 16.00 44 MET F C 1
ATOM 6771 O O . MET F 1 44 ? 5.064 5.426 -38.546 1.00 16.27 44 MET F O 1
ATOM 6776 N N . GLY F 1 45 ? 4.202 6.031 -40.542 1.00 16.38 45 GLY F N 1
ATOM 6777 C CA . GLY F 1 45 ? 4.913 5.000 -41.299 1.00 17.38 45 GLY F CA 1
ATOM 6778 C C . GLY F 1 45 ? 5.834 5.573 -42.367 1.00 18.42 45 GLY F C 1
ATOM 6779 O O . GLY F 1 45 ? 5.827 6.774 -42.645 1.00 18.58 45 GLY F O 1
ATOM 6780 N N . ASN F 1 46 ? 6.645 4.698 -42.948 1.00 19.23 46 ASN F N 1
ATOM 6781 C CA . ASN F 1 46 ? 7.657 5.113 -43.926 1.00 20.38 46 ASN F CA 1
ATOM 6782 C C . ASN F 1 46 ? 7.129 5.547 -45.280 1.00 21.85 46 ASN F C 1
ATOM 6783 O O . ASN F 1 46 ? 7.860 6.192 -46.042 1.00 23.89 46 ASN F O 1
ATOM 6788 N N . ASN F 1 47 ? 5.900 5.161 -45.598 1.00 23.16 47 ASN F N 1
ATOM 6789 C CA . ASN F 1 47 ? 5.258 5.595 -46.823 1.00 24.21 47 ASN F CA 1
ATOM 6790 C C . ASN F 1 47 ? 4.283 6.733 -46.575 1.00 23.68 47 ASN F C 1
ATOM 6791 O O . ASN F 1 47 ? 3.393 6.976 -47.387 1.00 24.52 47 ASN F O 1
ATOM 6796 N N . GLY F 1 48 ? 4.428 7.418 -45.439 1.00 22.75 48 GLY F N 1
ATOM 6797 C CA . GLY F 1 48 ? 3.526 8.519 -45.101 1.00 21.43 48 GLY F CA 1
ATOM 6798 C C . GLY F 1 48 ? 2.194 8.093 -44.499 1.00 20.73 48 GLY F C 1
ATOM 6799 O O . GLY F 1 48 ? 1.309 8.934 -44.311 1.00 20.79 48 GLY F O 1
ATOM 6800 N N . GLU F 1 49 ? 2.061 6.805 -44.182 1.00 19.82 49 GLU F N 1
ATOM 6801 C CA . GLU F 1 49 ? 0.852 6.301 -43.508 1.00 19.52 49 GLU F CA 1
ATOM 6802 C C . GLU F 1 49 ? 0.740 6.938 -42.142 1.00 18.04 49 GLU F C 1
ATOM 6803 O O . GLU F 1 49 ? 1.738 7.256 -41.492 1.00 17.25 49 GLU F O 1
ATOM 6809 N N . GLU F 1 50 ? -0.502 7.106 -41.715 1.00 17.48 50 GLU F N 1
ATOM 6810 C CA . GLU F 1 50 ? -0.785 7.567 -40.372 1.00 18.25 50 GLU F CA 1
ATOM 6811 C C . GLU F 1 50 ? -1.955 6.768 -39.848 1.00 18.50 50 GLU F C 1
ATOM 6812 O O . GLU F 1 50 ? -2.934 6.545 -40.571 1.00 20.47 50 GLU F O 1
ATOM 6818 N N . LEU F 1 51 ? -1.851 6.343 -38.591 1.00 17.13 51 LEU F N 1
ATOM 6819 C CA . LEU F 1 51 ? -2.983 5.735 -37.877 1.00 17.53 51 LEU F CA 1
ATOM 6820 C C . LEU F 1 51 ? -3.224 6.468 -36.565 1.00 16.05 51 LEU F C 1
ATOM 6821 O O . LEU F 1 51 ? -2.307 7.076 -35.980 1.00 15.66 51 LEU F O 1
ATOM 6826 N N . LYS F 1 52 ? -4.469 6.375 -36.110 1.00 15.23 52 LYS F N 1
ATOM 6827 C CA . LYS F 1 52 ? -4.857 6.839 -34.779 1.00 14.63 52 LYS F CA 1
ATOM 6828 C C . LYS F 1 52 ? -5.818 5.798 -34.247 1.00 14.27 52 LYS F C 1
ATOM 6829 O O . LYS F 1 52 ? -6.564 5.184 -35.016 1.00 14.36 52 LYS F O 1
ATOM 6835 N N . ALA F 1 53 ? -5.825 5.632 -32.924 1.00 13.95 53 ALA F N 1
ATOM 6836 C CA . ALA F 1 53 ? -6.720 4.657 -32.295 1.00 14.37 53 ALA F CA 1
ATOM 6837 C C . ALA F 1 53 ? -7.821 5.333 -31.500 1.00 14.74 53 ALA F C 1
ATOM 6838 O O . ALA F 1 53 ? -7.537 6.182 -30.636 1.00 16.56 53 ALA F O 1
ATOM 6840 N N . PHE F 1 54 ? -9.063 4.931 -31.760 1.00 13.58 54 PHE F N 1
ATOM 6841 C CA . PHE F 1 54 ? -10.212 5.394 -30.997 1.00 12.78 54 PHE F CA 1
ATOM 6842 C C . PHE F 1 54 ? -10.785 4.256 -30.162 1.00 12.99 54 PHE F C 1
ATOM 6843 O O . PHE F 1 54 ? -10.505 3.103 -30.429 1.00 13.72 54 PHE F O 1
ATOM 6851 N N . ASN F 1 55 ? -11.608 4.588 -29.170 1.00 12.95 55 ASN F N 1
ATOM 6852 C CA . ASN F 1 55 ? -12.123 3.600 -28.235 1.00 12.80 55 ASN F CA 1
ATOM 6853 C C . ASN F 1 55 ? -13.618 3.383 -28.497 1.00 12.59 55 ASN F C 1
ATOM 6854 O O . ASN F 1 55 ? -14.403 4.348 -28.541 1.00 13.78 55 ASN F O 1
ATOM 6859 N N . VAL F 1 56 ? -14.024 2.119 -28.690 1.00 12.90 56 VAL F N 1
ATOM 6860 C CA . VAL F 1 56 ? -15.421 1.813 -29.010 1.00 13.48 56 VAL F CA 1
ATOM 6861 C C . VAL F 1 56 ? -16.408 2.195 -27.928 1.00 13.46 56 VAL F C 1
ATOM 6862 O O . VAL F 1 56 ? -17.540 2.549 -28.229 1.00 13.94 56 VAL F O 1
ATOM 6866 N N . ARG F 1 57 ? -16.007 2.141 -26.660 1.00 13.29 57 ARG F N 1
ATOM 6867 C CA . ARG F 1 57 ? -16.964 2.540 -25.632 1.00 13.19 57 ARG F CA 1
ATOM 6868 C C . ARG F 1 57 ? -17.188 4.060 -25.624 1.00 12.84 57 ARG F C 1
ATOM 6869 O O . ARG F 1 57 ? -18.285 4.535 -25.244 1.00 14.14 57 ARG F O 1
ATOM 6877 N N . ASP F 1 58 ? -16.192 4.821 -26.072 1.00 13.46 58 ASP F N 1
ATOM 6878 C CA . ASP F 1 58 ? -16.403 6.245 -26.321 1.00 13.49 58 ASP F CA 1
ATOM 6879 C C . ASP F 1 58 ? -17.402 6.403 -27.461 1.00 13.67 58 ASP F C 1
ATOM 6880 O O . ASP F 1 58 ? -18.245 7.286 -27.430 1.00 14.07 58 ASP F O 1
ATOM 6885 N N . GLY F 1 59 ? -17.291 5.550 -28.476 1.00 13.45 59 GLY F N 1
ATOM 6886 C CA . GLY F 1 59 ? -18.256 5.567 -29.583 1.00 14.18 59 GLY F CA 1
ATOM 6887 C C . GLY F 1 59 ? -19.674 5.393 -29.076 1.00 14.26 59 GLY F C 1
ATOM 6888 O O . GLY F 1 59 ? -20.584 6.117 -29.513 1.00 15.33 59 GLY F O 1
ATOM 6889 N N . TYR F 1 60 ? -19.869 4.433 -28.158 1.00 14.35 60 TYR F N 1
ATOM 6890 C CA . TYR F 1 60 ? -21.194 4.171 -27.583 1.00 14.90 60 TYR F CA 1
ATOM 6891 C C . TYR F 1 60 ? -21.699 5.425 -26.862 1.00 15.45 60 TYR F C 1
ATOM 6892 O O . TYR F 1 60 ? -22.864 5.839 -27.040 1.00 15.88 60 TYR F O 1
ATOM 6901 N N . GLY F 1 61 ? -20.833 6.059 -26.080 1.00 15.17 61 GLY F N 1
ATOM 6902 C CA . GLY F 1 61 ? -21.251 7.277 -25.390 1.00 15.27 61 GLY F CA 1
ATOM 6903 C C . GLY F 1 61 ? -21.651 8.3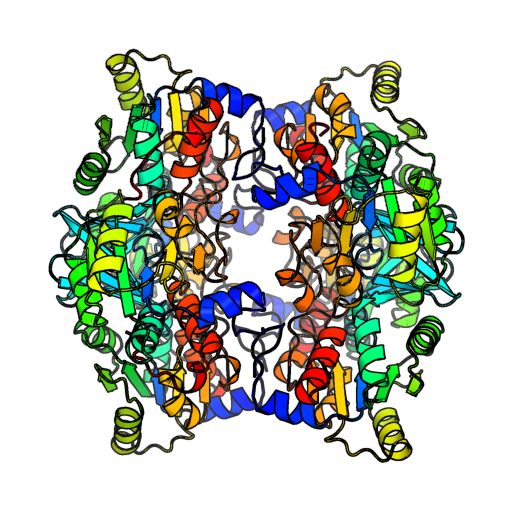91 -26.346 1.00 15.11 61 GLY F C 1
ATOM 6904 O O . GLY F 1 61 ? -22.662 9.081 -26.130 1.00 15.76 61 GLY F O 1
ATOM 6905 N N . ILE F 1 62 ? -20.853 8.597 -27.387 1.00 14.21 62 ILE F N 1
ATOM 6906 C CA . ILE F 1 62 ? -21.149 9.609 -28.401 1.00 14.84 62 ILE F CA 1
ATOM 6907 C C . ILE F 1 62 ? -22.484 9.327 -29.095 1.00 15.21 62 ILE F C 1
ATOM 6908 O O . ILE F 1 62 ? -23.284 10.250 -29.305 1.00 15.95 62 ILE F O 1
ATOM 6913 N N . ARG F 1 63 ? -22.751 8.061 -29.426 1.00 15.58 63 ARG F N 1
ATOM 6914 C CA . ARG F 1 63 ? -24.035 7.713 -30.057 1.00 16.88 63 ARG F CA 1
ATOM 6915 C C . ARG F 1 63 ? -25.184 7.976 -29.094 1.00 16.85 63 ARG F C 1
ATOM 6916 O O . ARG F 1 63 ? -26.260 8.475 -29.503 1.00 17.81 63 ARG F O 1
ATOM 6924 N N . CYS F 1 64 ? -25.000 7.639 -27.818 1.00 17.26 64 CYS F N 1
ATOM 6925 C CA . CYS F 1 64 ? -26.022 7.947 -26.791 1.00 17.76 64 CYS F CA 1
ATOM 6926 C C . CYS F 1 64 ? -26.279 9.454 -26.707 1.00 17.79 64 CYS F C 1
ATOM 6927 O O . CYS F 1 64 ? -27.442 9.901 -26.679 1.00 18.22 64 CYS F O 1
ATOM 6930 N N . ALA F 1 65 ? -25.214 10.249 -26.680 1.00 17.15 65 ALA F N 1
ATOM 6931 C CA . ALA F 1 65 ? -25.370 11.704 -26.580 1.00 17.49 65 ALA F CA 1
ATOM 6932 C C . ALA F 1 65 ? -26.139 12.246 -27.781 1.00 17.61 65 ALA F C 1
ATOM 6933 O O . ALA F 1 65 ? -27.121 12.985 -27.617 1.00 17.74 65 ALA F O 1
ATOM 6935 N N . LEU F 1 66 ? -25.696 11.860 -28.979 1.00 17.65 66 LEU F N 1
ATOM 6936 C CA . LEU F 1 66 ? -26.283 12.352 -30.225 1.00 19.03 66 LEU F CA 1
ATOM 6937 C C . LEU F 1 66 ? -27.758 12.011 -30.376 1.00 19.73 66 LEU F C 1
ATOM 6938 O O . LEU F 1 66 ? -28.501 12.778 -31.019 1.00 21.50 66 LEU F O 1
ATOM 6943 N N . THR F 1 67 ? -28.185 10.900 -29.789 1.00 19.51 67 THR F N 1
ATOM 6944 C CA . THR F 1 67 ? -29.577 10.460 -29.863 1.00 20.55 67 THR F CA 1
ATOM 6945 C C . THR F 1 67 ? -30.375 10.902 -28.634 1.00 21.30 67 THR F C 1
ATOM 6946 O O . THR F 1 67 ? -31.544 10.532 -28.488 1.00 22.47 67 THR F O 1
ATOM 6950 N N . SER F 1 68 ? -29.749 11.708 -27.771 1.00 21.39 68 SER F N 1
ATOM 6951 C CA . SER F 1 68 ? -30.367 12.192 -26.545 1.00 21.49 68 SER F CA 1
ATOM 6952 C C . SER F 1 68 ? -30.304 13.718 -26.475 1.00 21.51 68 SER F C 1
ATOM 6953 O O . SER F 1 68 ? -30.210 14.296 -25.394 1.00 21.65 68 SER F O 1
ATOM 6956 N N . ASP F 1 69 ? -30.306 14.354 -27.641 1.00 21.68 69 ASP F N 1
ATOM 6957 C CA . ASP F 1 69 ? -30.331 15.813 -27.751 1.00 22.46 69 ASP F CA 1
ATOM 6958 C C . ASP F 1 69 ? -29.102 16.508 -27.170 1.00 21.61 69 ASP F C 1
ATOM 6959 O O . ASP F 1 69 ? -29.203 17.614 -26.614 1.00 22.28 69 ASP F O 1
ATOM 6964 N N . ILE F 1 70 ? -27.942 15.852 -27.295 1.00 20.01 70 ILE F N 1
ATOM 6965 C CA . ILE F 1 70 ? -26.666 16.497 -27.000 1.00 19.81 70 ILE F CA 1
ATOM 6966 C C . ILE F 1 70 ? -25.815 16.439 -28.263 1.00 19.81 70 ILE F C 1
ATOM 6967 O O . ILE F 1 70 ? -25.449 15.352 -28.722 1.00 20.71 70 ILE F O 1
ATOM 6972 N N . GLU F 1 71 ? -25.525 17.601 -28.833 1.00 18.95 71 GLU F N 1
ATOM 6973 C CA . GLU F 1 71 ? -24.711 17.699 -30.029 1.00 19.17 71 GLU F CA 1
ATOM 6974 C C . GLU F 1 71 ? -23.273 17.418 -29.628 1.00 18.10 71 GLU F C 1
ATOM 6975 O O . GLU F 1 71 ? -22.903 17.618 -28.463 1.00 17.96 71 GLU F O 1
ATOM 6981 N N . VAL F 1 72 ? -22.485 16.952 -30.586 1.00 17.50 72 VAL F N 1
ATOM 6982 C CA . VAL F 1 72 ? -21.070 16.646 -30.371 1.00 16.84 72 VAL F CA 1
ATOM 6983 C C . VAL F 1 72 ? -20.235 17.344 -31.448 1.00 17.19 72 VAL F C 1
ATOM 6984 O O . VAL F 1 72 ? -20.570 17.307 -32.634 1.00 18.83 72 VAL F O 1
ATOM 6988 N N . ALA F 1 73 ? -19.163 18.006 -31.031 1.00 16.85 73 ALA F N 1
ATOM 6989 C CA . ALA F 1 73 ? -18.246 18.637 -31.965 1.00 16.54 73 ALA F CA 1
ATOM 6990 C C . ALA F 1 73 ? -16.813 18.283 -31.590 1.00 16.21 73 ALA F C 1
ATOM 6991 O O . ALA F 1 73 ? -16.541 17.942 -30.426 1.00 15.92 73 ALA F O 1
ATOM 6993 N N . ILE F 1 74 ? -15.908 18.369 -32.562 1.00 16.76 74 ILE F N 1
ATOM 6994 C CA . ILE F 1 74 ? -14.482 18.104 -32.344 1.00 17.42 74 ILE F CA 1
ATOM 6995 C C . ILE F 1 74 ? -13.644 19.310 -32.795 1.00 17.38 74 ILE F C 1
ATOM 6996 O O . ILE F 1 74 ? -13.895 19.877 -33.858 1.00 17.76 74 ILE F O 1
ATOM 7001 N N . ILE F 1 75 ? -12.662 19.715 -31.987 1.00 16.90 75 ILE F N 1
ATOM 7002 C CA . ILE F 1 75 ? -11.694 20.729 -32.402 1.00 16.75 75 ILE F CA 1
ATOM 7003 C C . ILE F 1 75 ? -10.305 20.197 -32.120 1.00 16.45 75 ILE F C 1
ATOM 7004 O O . ILE F 1 75 ? -9.963 19.968 -30.952 1.00 16.85 75 ILE F O 1
ATOM 7009 N N . THR F 1 76 ? -9.518 20.005 -33.175 1.00 16.33 76 THR F N 1
ATOM 7010 C CA . THR F 1 76 ? -8.202 19.362 -33.061 1.00 16.65 76 THR F CA 1
ATOM 7011 C C . THR F 1 76 ? -7.119 20.143 -33.803 1.00 17.40 76 THR F C 1
ATOM 7012 O O . THR F 1 76 ? -7.379 20.723 -34.865 1.00 17.98 76 THR F O 1
ATOM 7016 N N . GLY F 1 77 ? -5.906 20.128 -33.257 1.00 17.37 77 GLY F N 1
ATOM 7017 C CA . GLY F 1 77 ? -4.774 20.854 -33.853 1.00 18.19 77 GLY F CA 1
ATOM 7018 C C . GLY F 1 77 ? -4.158 20.160 -35.065 1.00 18.28 77 GLY F C 1
ATOM 7019 O O . GLY F 1 77 ? -3.502 20.806 -35.901 1.00 20.23 77 GLY F O 1
ATOM 7020 N N . ARG F 1 78 ? -4.319 18.835 -35.143 1.00 18.18 78 ARG F N 1
ATOM 7021 C CA . ARG F 1 78 ? -3.853 18.072 -36.290 1.00 18.25 78 ARG F CA 1
ATOM 7022 C C . ARG F 1 78 ? -4.948 17.992 -37.352 1.00 18.28 78 ARG F C 1
ATOM 7023 O O . ARG F 1 78 ? -6.101 18.368 -37.110 1.00 18.19 78 ARG F O 1
ATOM 7031 N N . LYS F 1 79 ? -4.577 17.505 -38.530 1.00 18.98 79 LYS F N 1
ATOM 7032 C CA . LYS F 1 79 ? -5.521 17.323 -39.625 1.00 20.48 79 LYS F CA 1
ATOM 7033 C C . LYS F 1 79 ? -5.245 16.001 -40.334 1.00 19.77 79 LYS F C 1
ATOM 7034 O O . LYS F 1 79 ? -4.128 15.749 -40.788 1.00 19.93 79 LYS F O 1
ATOM 7040 N N . ALA F 1 80 ? -6.262 15.148 -40.405 1.00 19.03 80 ALA F N 1
ATOM 7041 C CA . ALA F 1 80 ? -6.112 13.822 -41.003 1.00 19.02 80 ALA F CA 1
ATOM 7042 C C . ALA F 1 80 ? -7.468 13.332 -41.495 1.00 18.59 80 ALA F C 1
ATOM 7043 O O . ALA F 1 80 ? -8.479 13.453 -40.793 1.00 18.91 80 ALA F O 1
ATOM 7045 N N . LYS F 1 81 ? -7.490 12.771 -42.703 1.00 18.55 81 LYS F N 1
ATOM 7046 C CA . LYS F 1 81 ? -8.695 12.164 -43.247 1.00 18.77 81 LYS F CA 1
ATOM 7047 C C . LYS F 1 81 ? -9.297 11.097 -42.314 1.00 17.97 81 LYS F C 1
ATOM 7048 O O . LYS F 1 81 ? -10.511 10.925 -42.230 1.00 17.40 81 LYS F O 1
ATOM 7054 N N . LEU F 1 82 ? -8.441 10.404 -41.570 1.00 16.98 82 LEU F N 1
ATOM 7055 C CA . LEU F 1 82 ? -8.922 9.329 -40.710 1.00 16.62 82 LEU F CA 1
ATOM 7056 C C . LEU F 1 82 ? -9.921 9.853 -39.653 1.00 16.52 82 LEU F C 1
ATOM 7057 O O . LEU F 1 82 ? -10.823 9.127 -39.229 1.00 17.27 82 LEU F O 1
ATOM 7062 N N . VAL F 1 83 ? -9.740 11.111 -39.236 1.00 17.16 83 VAL F N 1
ATOM 7063 C CA . VAL F 1 83 ? -10.637 11.736 -38.274 1.00 16.75 83 VAL F CA 1
ATOM 7064 C C . VAL F 1 83 ? -11.999 12.037 -38.901 1.00 17.38 83 VAL F C 1
ATOM 7065 O O . VAL F 1 83 ? -13.034 11.865 -38.278 1.00 17.18 83 VAL F O 1
ATOM 7069 N N . GLU F 1 84 ? -11.989 12.449 -40.165 1.00 17.65 84 GLU F N 1
ATOM 7070 C CA . GLU F 1 84 ? -13.257 12.586 -40.889 1.00 18.34 84 GLU F CA 1
ATOM 7071 C C . GLU F 1 84 ? -13.996 11.252 -40.928 1.00 17.45 84 GLU F C 1
ATOM 7072 O O . GLU F 1 84 ? -15.202 11.198 -40.721 1.00 17.30 84 GLU F O 1
ATOM 7078 N N . ASP F 1 85 ? -13.257 10.178 -41.197 1.00 16.67 85 ASP F N 1
ATOM 7079 C CA . ASP F 1 85 ? -13.861 8.848 -41.247 1.00 16.74 85 ASP F CA 1
ATOM 7080 C C . ASP F 1 85 ? -14.435 8.440 -39.894 1.00 16.78 85 ASP F C 1
ATOM 7081 O O . ASP F 1 85 ? -15.512 7.853 -39.825 1.00 17.49 85 ASP F O 1
ATOM 7086 N N . ARG F 1 86 ? -13.706 8.706 -38.802 1.00 16.38 86 ARG F N 1
ATOM 7087 C CA . ARG F 1 86 ? -14.254 8.375 -37.492 1.00 16.35 86 ARG F CA 1
ATOM 7088 C C . ARG F 1 86 ? -15.541 9.145 -37.196 1.00 16.42 86 ARG F C 1
ATOM 7089 O O . ARG F 1 86 ? -16.485 8.585 -36.653 1.00 16.28 86 ARG F O 1
ATOM 7097 N N . CYS F 1 87 ? -15.568 10.430 -37.555 1.00 16.89 87 CYS F N 1
ATOM 7098 C CA . CYS F 1 87 ? -16.774 11.244 -37.370 1.00 17.66 87 CYS F CA 1
ATOM 7099 C C . CYS F 1 87 ? -17.940 10.671 -38.161 1.00 18.25 87 CYS F C 1
ATOM 7100 O O . CYS F 1 87 ? -19.040 10.578 -37.649 1.00 17.95 87 CYS F O 1
ATOM 7103 N N . ALA F 1 88 ? -17.672 10.229 -39.389 1.00 18.67 88 ALA F N 1
ATOM 7104 C CA . ALA F 1 88 ? -18.716 9.617 -40.212 1.00 18.64 88 ALA F CA 1
ATOM 7105 C C . ALA F 1 88 ? -19.275 8.358 -39.543 1.00 18.97 88 ALA F C 1
ATOM 7106 O O . ALA F 1 88 ? -20.488 8.163 -39.511 1.00 20.17 88 ALA F O 1
ATOM 7108 N N . THR F 1 89 ? -18.399 7.506 -38.982 1.00 18.03 89 THR F N 1
ATOM 7109 C CA . THR F 1 89 ? -18.875 6.295 -38.295 1.00 18.33 89 THR F CA 1
ATOM 7110 C C . THR F 1 89 ? -19.861 6.650 -37.196 1.00 17.87 89 THR F C 1
ATOM 7111 O O . THR F 1 89 ? -20.866 5.967 -37.002 1.00 18.47 89 THR F O 1
ATOM 7115 N N . LEU F 1 90 ? -19.550 7.720 -36.467 1.00 17.76 90 LEU F N 1
ATOM 7116 C CA . LEU F 1 90 ? -20.314 8.055 -35.270 1.00 17.36 90 LEU F CA 1
ATOM 7117 C C . LEU F 1 90 ? -21.439 9.048 -35.488 1.00 17.96 90 LEU F C 1
ATOM 7118 O O . LEU F 1 90 ? -22.187 9.337 -34.559 1.00 17.91 90 LEU F O 1
ATOM 7123 N N . GLY F 1 91 ? -21.564 9.562 -36.715 1.00 17.40 91 GLY F N 1
ATOM 7124 C CA . GLY F 1 91 ? -22.601 10.572 -36.986 1.00 17.21 91 GLY F CA 1
ATOM 7125 C C . GLY F 1 91 ? -22.271 11.971 -36.463 1.00 18.47 91 GLY F C 1
ATOM 7126 O O . GLY F 1 91 ? -23.185 12.797 -36.268 1.00 19.27 91 GLY F O 1
ATOM 7127 N N . ILE F 1 92 ? -20.984 12.243 -36.231 1.00 18.54 92 ILE F N 1
ATOM 7128 C CA . ILE F 1 92 ? -20.557 13.571 -35.813 1.00 18.54 92 ILE F CA 1
ATOM 7129 C C . ILE F 1 92 ? -20.484 14.486 -37.027 1.00 19.47 92 ILE F C 1
ATOM 7130 O O . ILE F 1 92 ? -19.817 14.162 -38.006 1.00 19.59 92 ILE F O 1
ATOM 7135 N N . THR F 1 93 ? -21.176 15.628 -36.978 1.00 19.47 93 THR F N 1
ATOM 7136 C CA . THR F 1 93 ? -21.206 16.517 -38.153 1.00 20.36 93 THR F CA 1
ATOM 7137 C C . THR F 1 93 ? -20.549 17.873 -37.928 1.00 20.48 93 THR F C 1
ATOM 7138 O O . THR F 1 93 ? -20.697 18.774 -38.741 1.00 21.64 93 THR F O 1
ATOM 7142 N N . HIS F 1 94 ? -19.810 18.009 -36.830 1.00 19.39 94 HIS F N 1
ATOM 7143 C CA . HIS F 1 94 ? -19.173 19.266 -36.496 1.00 19.54 94 HIS F CA 1
ATOM 7144 C C . HIS F 1 94 ? -17.708 19.010 -36.177 1.00 19.31 94 HIS F C 1
ATOM 7145 O O . HIS F 1 94 ? -17.360 18.693 -35.044 1.00 20.55 94 HIS F O 1
ATOM 7152 N N . LEU F 1 95 ? -16.861 19.130 -37.192 1.00 18.96 95 LEU F N 1
ATOM 7153 C CA . LEU F 1 95 ? -15.444 18.802 -37.083 1.00 18.88 95 LEU F CA 1
ATOM 7154 C C . LEU F 1 95 ? -14.569 19.972 -37.535 1.00 19.21 95 LEU F C 1
ATOM 7155 O O . LEU F 1 95 ? -14.744 20.508 -38.631 1.00 19.58 95 LEU F O 1
ATOM 7160 N N . TYR F 1 96 ? -13.624 20.367 -36.682 1.00 18.77 96 TYR F N 1
ATOM 7161 C CA . TYR F 1 96 ? -12.667 21.413 -37.016 1.00 18.57 96 TYR F CA 1
ATOM 7162 C C . TYR F 1 96 ? -11.278 20.841 -36.822 1.00 18.78 96 TYR F C 1
ATOM 7163 O O . TYR F 1 96 ? -10.879 20.533 -35.676 1.00 19.08 96 TYR F O 1
ATOM 7172 N N . GLN F 1 97 ? -10.535 20.723 -37.911 1.00 19.32 97 GLN F N 1
ATOM 7173 C CA . GLN F 1 97 ? -9.177 20.187 -37.865 1.00 19.33 97 GLN F CA 1
ATOM 7174 C C . GLN F 1 97 ? -8.152 21.255 -38.237 1.00 19.81 97 GLN F C 1
ATOM 7175 O O . GLN F 1 97 ? -8.500 22.302 -38.788 1.00 20.97 97 GLN F O 1
ATOM 7181 N N . GLY F 1 98 ? -6.890 20.979 -37.926 1.00 19.90 98 GLY F N 1
ATOM 7182 C CA . GLY F 1 98 ? -5.778 21.884 -38.239 1.00 20.92 98 GLY F CA 1
ATOM 7183 C C . GLY F 1 98 ? -5.841 23.182 -37.458 1.00 22.38 98 GLY F C 1
ATOM 7184 O O . GLY F 1 98 ? -5.268 24.188 -37.887 1.00 23.91 98 GLY F O 1
ATOM 7185 N N . GLN F 1 99 ? -6.510 23.155 -36.303 1.00 23.53 99 GLN F N 1
ATOM 7186 C CA . GLN F 1 99 ? -6.857 24.360 -35.549 1.00 25.25 99 GLN F CA 1
ATOM 7187 C C . GLN F 1 99 ? -6.241 24.339 -34.149 1.00 26.10 99 GLN F C 1
ATOM 7188 O O . GLN F 1 99 ? -6.792 23.697 -33.239 1.00 26.88 99 GLN F O 1
ATOM 7194 N N . SER F 1 100 ? -5.122 25.038 -33.967 1.00 26.38 100 SER F N 1
ATOM 7195 C CA . SER F 1 100 ? -4.585 25.237 -32.613 1.00 25.58 100 SER F CA 1
ATOM 7196 C C . SER F 1 100 ? -5.075 26.495 -31.881 1.00 25.80 100 SER F C 1
ATOM 7197 O O . SER F 1 100 ? -5.012 26.528 -30.642 1.00 26.88 100 SER F O 1
ATOM 7200 N N . ASN F 1 101 ? -5.540 27.533 -32.600 1.00 24.99 101 ASN F N 1
ATOM 7201 C CA . ASN F 1 101 ? -6.259 28.610 -31.904 1.00 23.30 101 ASN F CA 1
ATOM 7202 C C . ASN F 1 101 ? -7.709 28.212 -31.853 1.00 22.20 101 ASN F C 1
ATOM 7203 O O . ASN F 1 101 ? -8.496 28.557 -32.729 1.00 21.46 101 ASN F O 1
ATOM 7208 N N . LYS F 1 102 ? -8.054 27.458 -30.816 1.00 20.71 102 LYS F N 1
ATOM 7209 C CA . LYS F 1 102 ? -9.348 26.792 -30.775 1.00 19.50 102 LYS F CA 1
ATOM 7210 C C . LYS F 1 102 ? -10.512 27.742 -30.534 1.00 19.44 102 LYS F C 1
ATOM 7211 O O . LYS F 1 102 ? -11.674 27.372 -30.774 1.00 18.83 102 LYS F O 1
ATOM 7217 N N . LEU F 1 103 ? -10.205 28.958 -30.074 1.00 19.61 103 LEU F N 1
ATOM 7218 C CA . LEU F 1 103 ? -11.245 29.983 -29.905 1.00 20.44 103 LEU F CA 1
ATOM 7219 C C . LEU F 1 103 ? -11.953 30.321 -31.207 1.00 20.22 103 LEU F C 1
ATOM 7220 O O . LEU F 1 103 ? -13.116 30.726 -31.168 1.00 20.36 103 LEU F O 1
ATOM 7225 N N . ILE F 1 104 ? -11.253 30.183 -32.337 1.00 20.64 104 ILE F N 1
ATOM 7226 C CA . ILE F 1 104 ? -11.834 30.488 -33.656 1.00 20.97 104 ILE F CA 1
ATOM 7227 C C . ILE F 1 104 ? -12.967 29.515 -33.967 1.00 20.25 104 ILE F C 1
ATOM 7228 O O . ILE F 1 104 ? -14.099 29.931 -34.285 1.00 20.74 104 ILE F O 1
ATOM 7233 N N . ALA F 1 105 ? -12.678 28.218 -33.840 1.00 20.05 105 ALA F N 1
ATOM 7234 C CA . ALA F 1 105 ? -13.693 27.209 -34.050 1.00 19.75 105 ALA F CA 1
ATOM 7235 C C . ALA F 1 105 ? -14.809 27.299 -33.023 1.00 19.79 105 ALA F C 1
ATOM 7236 O O . ALA F 1 105 ? -15.982 27.101 -33.359 1.00 19.88 105 ALA F O 1
ATOM 7238 N N . PHE F 1 106 ? -14.450 27.592 -31.771 1.00 19.08 106 PHE F N 1
ATOM 7239 C CA . PHE F 1 106 ? -15.449 27.750 -30.717 1.00 18.37 106 PHE F CA 1
ATOM 7240 C C . PHE F 1 106 ? -16.471 28.853 -31.048 1.00 19.20 106 PHE F C 1
ATOM 7241 O O . PHE F 1 106 ? -17.689 28.642 -30.957 1.00 18.62 106 PHE F O 1
ATOM 7249 N N . SER F 1 107 ? -15.969 30.015 -31.454 1.00 19.40 107 SER F N 1
ATOM 7250 C CA . SER F 1 107 ? -16.863 31.110 -31.833 1.00 20.54 107 SER F CA 1
ATOM 7251 C C . SER F 1 107 ? -17.753 30.708 -32.985 1.00 21.09 107 SER F C 1
ATOM 7252 O O . SER F 1 107 ? -18.953 31.016 -32.977 1.00 21.28 107 SER F O 1
ATOM 7255 N N . ASP F 1 108 ? -17.178 29.997 -33.958 1.00 20.95 108 ASP F N 1
ATOM 7256 C CA . ASP F 1 108 ? -17.960 29.523 -35.107 1.00 21.49 108 ASP F CA 1
ATOM 7257 C C . ASP F 1 108 ? -19.097 28.602 -34.662 1.00 21.38 108 ASP F C 1
ATOM 7258 O O . ASP F 1 108 ? -20.224 28.718 -35.136 1.00 21.17 108 ASP F O 1
ATOM 7263 N N . LEU F 1 109 ? -18.811 27.693 -33.731 1.00 20.43 109 LEU F N 1
ATOM 7264 C CA . LEU F 1 109 ? -19.838 26.784 -33.216 1.00 20.13 109 LEU F CA 1
ATOM 7265 C C . LEU F 1 109 ? -20.957 27.490 -32.474 1.00 20.65 109 LEU F C 1
ATOM 7266 O O . LEU F 1 109 ? -22.131 27.139 -32.639 1.00 20.54 109 LEU F O 1
ATOM 7271 N N . LEU F 1 110 ? -20.603 28.488 -31.657 1.00 20.87 110 LEU F N 1
ATOM 7272 C CA . LEU F 1 110 ? -21.609 29.232 -30.897 1.00 21.21 110 LEU F CA 1
ATOM 7273 C C . LEU F 1 110 ? -22.605 29.879 -31.863 1.00 21.18 110 LEU F C 1
ATOM 7274 O O . LEU F 1 110 ? -23.803 29.864 -31.619 1.00 22.24 110 LEU F O 1
ATOM 7279 N N . GLU F 1 111 ? -22.082 30.414 -32.964 1.00 20.76 111 GLU F N 1
ATOM 7280 C CA . GLU F 1 111 ? -22.904 31.070 -33.988 1.00 20.73 111 GLU F CA 1
ATOM 7281 C C . GLU F 1 111 ? -23.728 30.045 -34.759 1.00 20.72 111 GLU F C 1
ATOM 7282 O O . GLU F 1 111 ? -24.943 30.182 -34.911 1.00 21.22 111 GLU F O 1
ATOM 7284 N N . LYS F 1 112 ? -23.069 29.001 -35.245 1.00 20.45 112 LYS F N 1
ATOM 7285 C CA . LYS F 1 112 ? -23.744 27.973 -36.035 1.00 20.17 112 LYS F CA 1
ATOM 7286 C C . LYS F 1 112 ? -24.827 27.215 -35.293 1.00 20.02 112 LYS F C 1
ATOM 7287 O O . LYS F 1 112 ? -25.827 26.809 -35.893 1.00 20.12 112 LYS F O 1
ATOM 7293 N N . LEU F 1 113 ? -24.632 26.978 -34.004 1.00 19.68 113 LEU F N 1
ATOM 7294 C CA . LEU F 1 113 ? -25.605 26.200 -33.259 1.00 19.80 113 LEU F CA 1
ATOM 7295 C C . LEU F 1 113 ? -26.486 27.080 -32.366 1.00 19.59 113 LEU F C 1
ATOM 7296 O O . LEU F 1 113 ? -27.268 26.569 -31.579 1.00 20.38 113 LEU F O 1
ATOM 7301 N N . ALA F 1 114 ? -26.326 28.403 -32.475 1.00 19.59 114 ALA F N 1
ATOM 7302 C CA . ALA F 1 114 ? -27.147 29.355 -31.703 1.00 19.89 114 ALA F CA 1
ATOM 7303 C C . ALA F 1 114 ? -27.180 29.018 -30.219 1.00 20.28 114 ALA F C 1
ATOM 7304 O O . ALA F 1 114 ? -28.249 28.872 -29.616 1.00 20.80 114 ALA F O 1
ATOM 7306 N N . ILE F 1 115 ? -25.988 28.852 -29.644 1.00 19.77 115 ILE F N 1
ATOM 7307 C CA . ILE F 1 115 ? -25.878 28.291 -28.308 1.00 19.60 115 ILE F CA 1
ATOM 7308 C C . ILE F 1 115 ? -25.020 29.182 -27.430 1.00 19.41 115 ILE F C 1
ATOM 7309 O O . ILE F 1 115 ? -24.025 29.756 -27.887 1.00 19.67 115 ILE F O 1
ATOM 7314 N N . ALA F 1 116 ? -25.462 29.320 -26.184 1.00 19.02 116 ALA F N 1
ATOM 7315 C CA . ALA F 1 116 ? -24.727 30.074 -25.174 1.00 19.50 116 ALA F CA 1
ATOM 7316 C C . ALA F 1 116 ? -23.595 29.199 -24.603 1.00 19.14 116 ALA F C 1
ATOM 7317 O O . ALA F 1 116 ? -23.779 27.992 -24.450 1.00 18.67 116 ALA F O 1
ATOM 7319 N N . PRO F 1 117 ? -22.437 29.807 -24.311 1.00 19.29 117 PRO F N 1
ATOM 7320 C CA . PRO F 1 117 ? -21.306 29.031 -23.771 1.00 18.75 117 PRO F CA 1
ATOM 7321 C C . PRO F 1 117 ? -21.615 28.222 -22.511 1.00 18.91 117 PRO F C 1
ATOM 7322 O O . PRO F 1 117 ? -21.006 27.160 -22.295 1.00 18.82 117 PRO F O 1
ATOM 7326 N N . GLU F 1 118 ? -22.540 28.691 -21.681 1.00 18.39 118 GLU F N 1
ATOM 7327 C CA . GLU F 1 118 ? -22.861 27.965 -20.453 1.00 19.26 118 GLU F CA 1
ATOM 7328 C C . GLU F 1 118 ? -23.515 26.610 -20.738 1.00 18.37 118 GLU F C 1
ATOM 7329 O O . GLU F 1 118 ? -23.554 25.745 -19.856 1.00 18.91 118 GLU F O 1
ATOM 7335 N N . ASN F 1 119 ? -24.054 26.448 -21.954 1.00 18.11 119 ASN F N 1
ATOM 7336 C CA . ASN F 1 119 ? -24.678 25.191 -22.362 1.00 17.91 119 ASN F CA 1
ATOM 7337 C C . ASN F 1 119 ? -23.718 24.266 -23.103 1.00 17.15 119 ASN F C 1
ATOM 7338 O O . ASN F 1 119 ? -24.145 23.274 -23.714 1.00 17.58 119 ASN F O 1
ATOM 7343 N N . VAL F 1 120 ? -22.428 24.594 -23.044 1.00 16.73 120 VAL F N 1
ATOM 7344 C CA . VAL F 1 120 ? -21.393 23.822 -23.726 1.00 16.18 120 VAL F CA 1
ATOM 7345 C C . VAL F 1 120 ? -20.479 23.163 -22.696 1.00 15.84 120 VAL F C 1
ATOM 7346 O O . VAL F 1 120 ? -20.163 23.756 -21.656 1.00 16.19 120 VAL F O 1
ATOM 7350 N N . ALA F 1 121 ? -20.043 21.943 -23.015 1.00 15.26 121 ALA F N 1
ATOM 7351 C CA . ALA F 1 121 ? -18.994 21.260 -22.256 1.00 14.61 121 ALA F CA 1
ATOM 7352 C C . ALA F 1 121 ? -17.807 21.074 -23.183 1.00 14.94 121 ALA F C 1
ATOM 7353 O O . ALA F 1 121 ? -17.974 20.973 -24.399 1.00 15.28 121 ALA F O 1
ATOM 7355 N N . TYR F 1 122 ? -16.601 21.025 -22.614 1.00 14.64 122 TYR F N 1
ATOM 7356 C CA . TYR F 1 122 ? -15.403 20.788 -23.405 1.00 14.20 122 TYR F CA 1
ATOM 7357 C C . TYR F 1 122 ? -14.501 19.833 -22.636 1.00 14.14 122 TYR F C 1
ATOM 7358 O O . TYR F 1 122 ? -14.257 20.032 -21.441 1.00 15.14 122 TYR F O 1
ATOM 7367 N N . VAL F 1 123 ? -14.015 18.808 -23.333 1.00 13.33 123 VAL F N 1
ATOM 7368 C CA . VAL F 1 123 ? -13.075 17.844 -22.757 1.00 12.96 123 VAL F CA 1
ATOM 7369 C C . VAL F 1 123 ? -11.690 17.982 -23.391 1.00 12.91 123 VAL F C 1
ATOM 7370 O O . VAL F 1 123 ? -11.521 17.774 -24.604 1.00 13.21 123 VAL F O 1
ATOM 7374 N N . GLY F 1 124 ? -10.704 18.319 -22.556 1.00 13.42 124 GLY F N 1
ATOM 7375 C CA . GLY F 1 124 ? -9.352 18.550 -23.044 1.00 12.89 124 GLY F CA 1
ATOM 7376 C C . GLY F 1 124 ? -8.275 17.804 -22.274 1.00 12.07 124 GLY F C 1
ATOM 7377 O O . GLY F 1 124 ? -8.556 17.197 -21.216 1.00 12.94 124 GLY F O 1
ATOM 7378 N N . ASP F 1 125 ? -7.056 17.831 -22.808 1.00 12.13 125 ASP F N 1
ATOM 7379 C CA . ASP F 1 125 ? -5.917 17.177 -22.144 1.00 12.70 125 ASP F CA 1
ATOM 7380 C C . ASP F 1 125 ? -4.662 18.030 -22.057 1.00 13.17 125 ASP F C 1
ATOM 7381 O O . ASP F 1 125 ? -3.735 17.659 -21.352 1.00 13.53 125 ASP F O 1
ATOM 7386 N N . ASP F 1 126 ? -4.589 19.136 -22.787 1.00 13.37 126 ASP F N 1
ATOM 7387 C CA . ASP F 1 126 ? -3.341 19.937 -22.781 1.00 14.12 126 ASP F CA 1
ATOM 7388 C C . ASP F 1 126 ? -3.675 21.409 -22.671 1.00 14.77 126 ASP F C 1
ATOM 7389 O O . ASP F 1 126 ? -4.840 21.816 -22.762 1.00 14.07 126 ASP F O 1
ATOM 7394 N N . LEU F 1 127 ? -2.642 22.228 -22.502 1.00 15.36 127 LEU F N 1
ATOM 7395 C CA . LEU F 1 127 ? -2.832 23.650 -22.217 1.00 16.01 127 LEU F CA 1
ATOM 7396 C C . LEU F 1 127 ? -3.507 24.392 -23.371 1.00 16.25 127 LEU F C 1
ATOM 7397 O O . LEU F 1 127 ? -4.212 25.394 -23.151 1.00 16.59 127 LEU F O 1
ATOM 7402 N N . ILE F 1 128 ? -3.311 23.888 -24.590 1.00 15.95 128 ILE F N 1
ATOM 7403 C CA . ILE F 1 128 ? -3.946 24.459 -25.792 1.00 16.38 128 ILE F CA 1
ATOM 7404 C C . ILE F 1 128 ? -5.475 24.432 -25.690 1.00 16.80 128 ILE F C 1
ATOM 7405 O O . ILE F 1 128 ? -6.168 25.192 -26.375 1.00 16.62 128 ILE F O 1
ATOM 7410 N N . ASP F 1 129 ? -6.013 23.550 -24.849 1.00 15.70 129 ASP F N 1
ATOM 7411 C CA . ASP F 1 129 ? -7.462 23.416 -24.699 1.00 15.30 129 ASP F CA 1
ATOM 7412 C C . ASP F 1 129 ? -8.041 24.416 -23.715 1.00 15.01 129 ASP F C 1
ATOM 7413 O O . ASP F 1 129 ? -9.261 24.645 -23.711 1.00 15.50 129 ASP F O 1
ATOM 7418 N N . TRP F 1 130 ? -7.179 25.015 -22.891 1.00 15.61 130 TRP F N 1
ATOM 7419 C CA . TRP F 1 130 ? -7.658 25.842 -21.796 1.00 15.88 130 TRP F CA 1
ATOM 7420 C C . TRP F 1 130 ? -8.440 27.104 -22.228 1.00 16.36 130 TRP F C 1
ATOM 7421 O O . TRP F 1 130 ? -9.465 27.418 -21.620 1.00 16.89 130 TRP F O 1
ATOM 7432 N N . PRO F 1 131 ? -7.954 27.825 -23.256 1.00 17.25 131 PRO F N 1
ATOM 7433 C CA . PRO F 1 131 ? -8.721 29.025 -23.653 1.00 17.36 131 PRO F CA 1
ATOM 7434 C C . PRO F 1 131 ? -10.200 28.774 -23.929 1.00 17.17 131 PRO F C 1
ATOM 7435 O O . PRO F 1 131 ? -11.046 29.609 -23.587 1.00 18.66 131 PRO F O 1
ATOM 7439 N N . VAL F 1 132 ? -10.533 27.643 -24.544 1.00 16.86 132 VAL F N 1
ATOM 7440 C CA . VAL F 1 132 ? -11.949 27.310 -24.742 1.00 16.57 132 VAL F CA 1
ATOM 7441 C C . VAL F 1 132 ? -12.587 26.796 -23.447 1.00 16.54 132 VAL F C 1
ATOM 7442 O O . VAL F 1 132 ? -13.695 27.192 -23.089 1.00 16.41 132 VAL F O 1
ATOM 7446 N N . MET F 1 133 ? -11.872 25.938 -22.720 1.00 16.24 133 MET F N 1
ATOM 7447 C CA . MET F 1 133 ? -12.397 25.407 -21.466 1.00 16.34 133 MET F CA 1
ATOM 7448 C C . MET F 1 133 ? -12.779 26.493 -20.475 1.00 16.46 133 MET F C 1
ATOM 7449 O O . MET F 1 133 ? -13.765 26.370 -19.748 1.00 16.83 133 MET F O 1
ATOM 7454 N N . GLU F 1 134 ? -11.984 27.552 -20.459 1.00 16.96 134 GLU F N 1
ATOM 7455 C CA . GLU F 1 134 ? -12.221 28.678 -19.565 1.00 18.51 134 GLU F CA 1
ATOM 7456 C C . GLU F 1 134 ? -13.600 29.305 -19.785 1.00 18.51 134 GLU F C 1
ATOM 7457 O O . GLU F 1 134 ? -14.197 29.837 -18.847 1.00 19.37 134 GLU F O 1
ATOM 7463 N N . LYS F 1 135 ? -14.117 29.204 -21.008 1.00 17.84 135 LYS F N 1
ATOM 7464 C CA . LYS F 1 135 ? -15.357 29.912 -21.381 1.00 18.24 135 LYS F CA 1
ATOM 7465 C C . LYS F 1 135 ? -16.650 29.103 -21.242 1.00 17.49 135 LYS F C 1
ATOM 7466 O O . LYS F 1 135 ? -17.750 29.672 -21.234 1.00 17.92 135 LYS F O 1
ATOM 7472 N N . VAL F 1 136 ? -16.545 27.779 -21.164 1.00 16.89 136 VAL F N 1
ATOM 7473 C CA . VAL F 1 136 ? -17.716 26.915 -21.244 1.00 16.76 136 VAL F CA 1
ATOM 7474 C C . VAL F 1 136 ? -18.343 26.644 -19.885 1.00 16.33 136 VAL F C 1
ATOM 7475 O O . VAL F 1 136 ? -17.745 26.939 -18.839 1.00 17.30 136 VAL F O 1
ATOM 7479 N N . GLY F 1 137 ? -19.557 26.100 -19.905 1.00 15.92 137 GLY F N 1
ATOM 7480 C CA . GLY F 1 137 ? -20.295 25.778 -18.696 1.00 16.54 137 GLY F CA 1
ATOM 7481 C C . GLY F 1 137 ? -19.708 24.622 -17.915 1.00 16.44 137 GLY F C 1
ATOM 7482 O O . GLY F 1 137 ? -19.721 24.636 -16.694 1.00 17.42 137 GLY F O 1
ATOM 7483 N N . LEU F 1 138 ? -19.223 23.601 -18.626 1.00 15.60 138 LEU F N 1
ATOM 7484 C CA . LEU F 1 138 ? -18.594 22.466 -17.954 1.00 15.45 138 LEU F CA 1
ATOM 7485 C C . LEU F 1 138 ? -17.265 22.158 -18.622 1.00 15.31 138 LEU F C 1
ATOM 7486 O O . LEU F 1 138 ? -17.247 21.626 -19.738 1.00 15.40 138 LEU F O 1
ATOM 7491 N N . SER F 1 139 ? -16.157 22.484 -17.947 1.00 14.41 139 SER F N 1
ATOM 7492 C CA . SER F 1 139 ? -14.834 22.107 -18.457 1.00 14.06 139 SER F CA 1
ATOM 7493 C C . SER F 1 139 ? -14.380 20.808 -17.808 1.00 13.85 139 SER F C 1
ATOM 7494 O O . SER F 1 139 ? -14.570 20.589 -16.609 1.00 14.90 139 SER F O 1
ATOM 7497 N N . VAL F 1 140 ? -13.782 19.946 -18.628 1.00 13.35 140 VAL F N 1
ATOM 7498 C CA . VAL F 1 140 ? -13.353 18.629 -18.182 1.00 13.33 140 VAL F CA 1
ATOM 7499 C C . VAL F 1 140 ? -11.917 18.393 -18.606 1.00 12.74 140 VAL F C 1
ATOM 7500 O O . VAL F 1 140 ? -11.580 18.596 -19.764 1.00 13.49 140 VAL F O 1
ATOM 7504 N N . ALA F 1 141 ? -11.077 17.976 -17.660 1.00 12.55 141 ALA F N 1
ATOM 7505 C CA . ALA F 1 141 ? -9.732 17.486 -17.982 1.00 12.11 141 ALA F CA 1
ATOM 7506 C C . ALA F 1 141 ? -9.753 15.981 -17.815 1.00 12.48 141 ALA F C 1
ATOM 7507 O O . ALA F 1 141 ? -10.322 15.460 -16.838 1.00 13.12 141 ALA F O 1
ATOM 7509 N N . VAL F 1 142 ? -9.167 15.257 -18.771 1.00 12.48 142 VAL F N 1
ATOM 7510 C CA . VAL F 1 142 ? -9.088 13.802 -18.608 1.00 12.17 142 VAL F CA 1
ATOM 7511 C C . VAL F 1 142 ? -8.109 13.435 -17.476 1.00 11.94 142 VAL F C 1
ATOM 7512 O O . VAL F 1 142 ? -7.260 14.249 -17.090 1.00 12.57 142 VAL F O 1
ATOM 7516 N N . ALA F 1 143 ? -8.260 12.224 -16.947 1.00 11.71 143 ALA F N 1
ATOM 7517 C CA . ALA F 1 143 ? -7.501 11.815 -15.771 1.00 12.44 143 ALA F CA 1
ATOM 7518 C C . ALA F 1 143 ? -6.000 12.013 -15.896 1.00 12.85 143 ALA F C 1
ATOM 7519 O O . ALA F 1 143 ? -5.334 12.361 -14.908 1.00 13.81 143 ALA F O 1
ATOM 7521 N N . ASP F 1 144 ? -5.493 11.752 -17.099 1.00 12.80 144 ASP F N 1
ATOM 7522 C CA . ASP F 1 144 ? -4.064 11.839 -17.380 1.00 13.09 144 ASP F CA 1
ATOM 7523 C C . ASP F 1 144 ? -3.730 13.037 -18.279 1.00 13.16 144 ASP F C 1
ATOM 7524 O O . ASP F 1 144 ? -2.798 12.988 -19.069 1.00 13.56 144 ASP F O 1
ATOM 7529 N N . ALA F 1 145 ? -4.497 14.112 -18.122 1.00 12.11 145 ALA F N 1
ATOM 7530 C CA . ALA F 1 145 ? -4.186 15.377 -18.777 1.00 12.43 145 ALA F CA 1
ATOM 7531 C C . ALA F 1 145 ? -2.887 15.939 -18.249 1.00 12.52 145 ALA F C 1
ATOM 7532 O O . ALA F 1 145 ? -2.360 15.509 -17.216 1.00 13.19 145 ALA F O 1
ATOM 7534 N N . HIS F 1 146 ? -2.363 16.922 -18.959 1.00 12.87 146 HIS F N 1
ATOM 7535 C CA . HIS F 1 146 ? -1.177 17.590 -18.483 1.00 12.99 146 HIS F CA 1
ATOM 7536 C C . HIS F 1 146 ? -1.417 18.093 -17.056 1.00 12.62 146 HIS F C 1
ATOM 7537 O O . HIS F 1 146 ? -2.479 18.633 -16.750 1.00 13.26 146 HIS F O 1
ATOM 7544 N N . PRO F 1 147 ? -0.422 17.921 -16.172 1.00 13.28 147 PRO F N 1
ATOM 7545 C CA . PRO F 1 147 ? -0.635 18.312 -14.785 1.00 14.18 147 PRO F CA 1
ATOM 7546 C C . PRO F 1 147 ? -1.052 19.768 -14.552 1.00 14.52 147 PRO F C 1
ATOM 7547 O O . PRO F 1 147 ? -1.729 20.043 -13.562 1.00 15.32 147 PRO F O 1
ATOM 7551 N N . LEU F 1 148 ? -0.657 20.690 -15.430 1.00 14.56 148 LEU F N 1
ATOM 7552 C CA . LEU F 1 148 ? -1.061 22.074 -15.259 1.00 15.28 148 LEU F CA 1
ATOM 7553 C C . LEU F 1 148 ? -2.499 22.338 -15.692 1.00 15.81 148 LEU F C 1
ATOM 7554 O O . LEU F 1 148 ? -3.074 23.357 -15.298 1.00 17.47 148 LEU F O 1
ATOM 7559 N N . LEU F 1 149 ? -3.091 21.440 -16.483 1.00 14.69 149 LEU F N 1
ATOM 7560 C CA . LEU F 1 149 ? -4.493 21.618 -16.879 1.00 14.36 149 LEU F CA 1
ATOM 7561 C C . LEU F 1 149 ? -5.433 21.109 -15.796 1.00 14.22 149 LEU F C 1
ATOM 7562 O O . LEU F 1 149 ? -6.501 21.679 -15.565 1.00 14.97 149 LEU F O 1
ATOM 7567 N N . ILE F 1 150 ? -5.043 20.020 -15.134 1.00 14.60 150 ILE F N 1
ATOM 7568 C CA . ILE F 1 150 ? -5.935 19.316 -14.236 1.00 14.39 150 ILE F CA 1
ATOM 7569 C C . ILE F 1 150 ? -6.652 20.200 -13.195 1.00 15.19 150 ILE F C 1
ATOM 7570 O O . ILE F 1 150 ? -7.879 20.148 -13.094 1.00 15.55 150 ILE F O 1
ATOM 7575 N N . PRO F 1 151 ? -5.906 21.059 -12.459 1.00 16.02 151 PRO F N 1
ATOM 7576 C CA . PRO F 1 151 ? -6.602 21.849 -11.421 1.00 16.38 151 PRO F CA 1
ATOM 7577 C C . PRO F 1 151 ? -7.529 22.936 -11.944 1.00 16.45 151 PRO F C 1
ATOM 7578 O O . PRO F 1 151 ? -8.288 23.516 -11.161 1.00 17.80 151 PRO F O 1
ATOM 7582 N N . ARG F 1 152 ? -7.460 23.219 -13.242 1.00 16.10 152 ARG F N 1
ATOM 7583 C CA . ARG F 1 152 ? -8.258 24.315 -13.816 1.00 16.05 152 ARG F CA 1
ATOM 7584 C C . ARG F 1 152 ? -9.684 23.883 -14.147 1.00 16.22 152 ARG F C 1
ATOM 7585 O O . ARG F 1 152 ? -10.598 24.710 -14.230 1.00 17.09 152 ARG F O 1
ATOM 7593 N N . ALA F 1 153 ? -9.878 22.584 -14.344 1.00 15.63 153 ALA F N 1
ATOM 7594 C CA . ALA F 1 153 ? -11.146 22.065 -14.853 1.00 15.56 153 ALA F CA 1
ATOM 7595 C C . ALA F 1 153 ? -12.237 21.923 -13.795 1.00 14.96 153 ALA F C 1
ATOM 7596 O O . ALA F 1 153 ? -11.941 21.681 -12.618 1.00 16.26 153 ALA F O 1
ATOM 7598 N N . ASP F 1 154 ? -13.502 22.042 -14.210 1.00 14.99 154 ASP F N 1
ATOM 7599 C CA . ASP F 1 154 ? -14.613 21.783 -13.299 1.00 15.21 154 ASP F CA 1
ATOM 7600 C C . ASP F 1 154 ? -14.632 20.333 -12.833 1.00 14.67 154 ASP F C 1
ATOM 7601 O O . ASP F 1 154 ? -14.945 20.049 -11.673 1.00 16.03 154 ASP F O 1
ATOM 7606 N N . TYR F 1 155 ? -14.345 19.407 -13.762 1.00 14.61 155 TYR F N 1
ATOM 7607 C CA . TYR F 1 155 ? -14.391 17.980 -13.477 1.00 13.40 155 TYR F CA 1
ATOM 7608 C C . TYR F 1 155 ? -13.155 17.334 -14.066 1.00 12.67 155 TYR F C 1
ATOM 7609 O O . TYR F 1 155 ? -12.788 17.628 -15.205 1.00 13.47 155 TYR F O 1
ATOM 7618 N N . VAL F 1 156 ? -12.522 16.451 -13.289 1.00 13.15 156 VAL F N 1
ATOM 7619 C CA . VAL F 1 156 ? -11.411 15.620 -13.775 1.00 13.18 156 VAL F CA 1
ATOM 7620 C C . VAL F 1 156 ? -11.935 14.213 -13.909 1.00 12.83 156 VAL F C 1
ATOM 7621 O O . VAL F 1 156 ? -12.483 13.670 -12.947 1.00 13.72 156 VAL F O 1
ATOM 7625 N N . THR F 1 157 ? -11.837 13.640 -15.113 1.00 12.72 157 THR F N 1
ATOM 7626 C CA . THR F 1 157 ? -12.368 12.290 -15.261 1.00 12.39 157 THR F CA 1
ATOM 7627 C C . THR F 1 157 ? -11.567 11.279 -14.442 1.00 13.01 157 THR F C 1
ATOM 7628 O O . THR F 1 157 ? -10.373 11.492 -14.153 1.00 13.82 157 THR F O 1
ATOM 7632 N N . ARG F 1 158 ? -12.212 10.156 -14.113 1.00 12.43 158 ARG F N 1
ATOM 7633 C CA . ARG F 1 158 ? -11.477 9.041 -13.508 1.00 12.79 158 ARG F CA 1
ATOM 7634 C C . ARG F 1 158 ? -10.713 8.221 -14.547 1.00 12.67 158 ARG F C 1
ATOM 7635 O O . ARG F 1 158 ? -9.640 7.661 -14.253 1.00 13.86 158 ARG F O 1
ATOM 7643 N N . ILE F 1 159 ? -11.274 8.127 -15.754 1.00 12.35 159 ILE F N 1
ATOM 7644 C CA . ILE F 1 159 ? -10.716 7.285 -16.823 1.00 12.36 159 ILE F CA 1
ATOM 7645 C C . ILE F 1 159 ? -9.787 8.115 -17.721 1.00 12.61 159 ILE F C 1
ATOM 7646 O O . ILE F 1 159 ? -10.049 9.291 -18.011 1.00 12.65 159 ILE F O 1
ATOM 7651 N N . ALA F 1 160 ? -8.706 7.485 -18.176 1.00 12.74 160 ALA F N 1
ATOM 7652 C CA . ALA F 1 160 ? -7.670 8.178 -18.962 1.00 12.30 160 ALA F CA 1
ATOM 7653 C C . ALA F 1 160 ? -8.117 8.466 -20.401 1.00 12.47 160 ALA F C 1
ATOM 7654 O O . ALA F 1 160 ? -9.034 7.814 -20.918 1.00 12.61 160 ALA F O 1
ATOM 7656 N N . GLY F 1 161 ? -7.460 9.434 -21.041 1.00 11.85 161 GLY F N 1
ATOM 7657 C CA . GLY F 1 161 ? -7.745 9.712 -22.439 1.00 12.97 161 GLY F CA 1
ATOM 7658 C C . GLY F 1 161 ? -7.565 8.461 -23.280 1.00 13.25 161 GLY F C 1
ATOM 7659 O O . GLY F 1 161 ? -6.604 7.695 -23.095 1.00 13.65 161 GLY F O 1
ATOM 7660 N N . GLY F 1 162 ? -8.470 8.265 -24.232 1.00 13.46 162 GLY F N 1
ATOM 7661 C CA . GLY F 1 162 ? -8.388 7.107 -25.102 1.00 13.56 162 GLY F CA 1
ATOM 7662 C C . GLY F 1 162 ? -8.889 5.815 -24.499 1.00 13.20 162 GLY F C 1
ATOM 7663 O O . GLY F 1 162 ? -8.993 4.814 -25.206 1.00 13.49 162 GLY F O 1
ATOM 7664 N N . ARG F 1 163 ? -9.201 5.834 -23.195 1.00 13.29 163 ARG F N 1
ATOM 7665 C CA . ARG F 1 163 ? -9.579 4.631 -22.477 1.00 13.11 163 ARG F CA 1
ATOM 7666 C C . ARG F 1 163 ? -11.012 4.660 -21.976 1.00 12.65 163 ARG F C 1
ATOM 7667 O O . ARG F 1 163 ? -11.441 3.729 -21.294 1.00 13.35 163 ARG F O 1
ATOM 7675 N N . GLY F 1 164 ? -11.753 5.701 -22.338 1.00 12.27 164 GLY F N 1
ATOM 7676 C CA . GLY F 1 164 ? -13.122 5.822 -21.902 1.00 12.53 164 GLY F CA 1
ATOM 7677 C C . GLY F 1 164 ? -13.409 7.097 -21.107 1.00 12.07 164 GLY F C 1
ATOM 7678 O O . GLY F 1 164 ? -14.477 7.206 -20.496 1.00 12.08 164 GLY F O 1
ATOM 7679 N N . ALA F 1 165 ? -12.507 8.080 -21.143 1.00 12.04 165 ALA F N 1
ATOM 7680 C CA . ALA F 1 165 ? -12.794 9.382 -20.537 1.00 11.93 165 ALA F CA 1
ATOM 7681 C C . ALA F 1 165 ? -14.001 10.026 -21.221 1.00 11.84 165 ALA F C 1
ATOM 7682 O O . ALA F 1 165 ? -14.852 10.646 -20.562 1.00 12.62 165 ALA F O 1
ATOM 7684 N N . VAL F 1 166 ? -14.070 9.904 -22.548 1.00 11.94 166 VAL F N 1
ATOM 7685 C CA . VAL F 1 166 ? -15.206 10.520 -23.268 1.00 11.82 166 VAL F CA 1
ATOM 7686 C C . VAL F 1 166 ? -16.515 9.814 -22.889 1.00 12.10 166 VAL F C 1
ATOM 7687 O O . VAL F 1 166 ? -17.544 10.476 -22.625 1.00 13.36 166 VAL F O 1
ATOM 7691 N N . ARG F 1 167 ? -16.488 8.481 -22.837 1.00 12.54 167 ARG F N 1
ATOM 7692 C CA . ARG F 1 167 ? -17.655 7.742 -22.378 1.00 12.99 167 ARG F CA 1
ATOM 7693 C C . ARG F 1 167 ? -18.102 8.191 -20.978 1.00 12.87 167 ARG F C 1
ATOM 7694 O O . ARG F 1 167 ? -19.297 8.385 -20.717 1.00 13.56 167 ARG F O 1
ATOM 7702 N N . GLU F 1 168 ? -17.143 8.386 -20.081 1.00 12.36 168 GLU F N 1
ATOM 7703 C CA . GLU F 1 168 ? -17.448 8.841 -18.724 1.00 12.30 168 GLU F CA 1
ATOM 7704 C C . GLU F 1 168 ? -18.164 10.189 -18.752 1.00 12.79 168 GLU F C 1
ATOM 7705 O O . GLU F 1 168 ? -19.136 10.391 -18.015 1.00 13.26 168 GLU F O 1
ATOM 7711 N N . VAL F 1 169 ? -17.708 11.100 -19.609 1.00 12.82 169 VAL F N 1
ATOM 7712 C CA . VAL F 1 169 ? -18.368 12.407 -19.727 1.00 13.32 169 VAL F CA 1
ATOM 7713 C C . VAL F 1 169 ? -19.774 12.261 -20.319 1.00 12.68 169 VAL F C 1
ATOM 7714 O O . VAL F 1 169 ? -20.727 12.873 -19.816 1.00 13.53 169 VAL F O 1
ATOM 7718 N N . CYS F 1 170 ? -19.916 11.448 -21.358 1.00 13.74 170 CYS F N 1
ATOM 7719 C CA . CYS F 1 170 ? -21.247 11.208 -21.919 1.00 14.19 170 CYS F CA 1
ATOM 7720 C C . CYS F 1 170 ? -22.201 10.631 -20.871 1.00 13.76 170 CYS F C 1
ATOM 7721 O O . CYS F 1 170 ? -23.337 11.076 -20.735 1.00 14.68 170 CYS F O 1
ATOM 7724 N N . ASP F 1 171 ? -21.723 9.659 -20.101 1.00 14.31 171 ASP F N 1
ATOM 7725 C CA . ASP F 1 171 ? -22.493 9.049 -19.037 1.00 14.57 171 ASP F CA 1
ATOM 7726 C C . ASP F 1 171 ? -22.902 10.102 -18.002 1.00 14.44 171 ASP F C 1
ATOM 7727 O O . ASP F 1 171 ? -24.020 10.056 -17.482 1.00 15.80 171 ASP F O 1
ATOM 7732 N N . LEU F 1 172 ? -21.996 11.037 -17.700 1.00 14.61 172 LEU F N 1
ATOM 7733 C CA . LEU F 1 172 ? -22.254 12.103 -16.725 1.00 15.67 172 LEU F CA 1
ATOM 7734 C C . LEU F 1 172 ? -23.367 13.018 -17.204 1.00 15.21 172 LEU F C 1
ATOM 7735 O O . LEU F 1 172 ? -24.306 13.323 -16.452 1.00 16.01 172 LEU F O 1
ATOM 7740 N N . LEU F 1 173 ? -23.265 13.469 -18.452 1.00 15.03 173 LEU F N 1
ATOM 7741 C CA . LEU F 1 173 ? -24.272 14.384 -18.999 1.00 15.59 173 LEU F CA 1
ATOM 7742 C C . LEU F 1 173 ? -25.622 13.704 -18.986 1.00 16.25 173 LEU F C 1
ATOM 7743 O O . LEU F 1 173 ? -26.637 14.310 -18.605 1.00 17.18 173 LEU F O 1
ATOM 7748 N N . LEU F 1 174 ? -25.653 12.460 -19.446 1.00 16.79 174 LEU F N 1
ATOM 7749 C CA . LEU F 1 174 ? -26.914 11.728 -19.544 1.00 17.44 174 LEU F CA 1
ATOM 7750 C C . LEU F 1 174 ? -27.533 11.524 -18.168 1.00 17.94 174 LEU F C 1
ATOM 7751 O O . LEU F 1 174 ? -28.735 11.746 -17.973 1.00 18.05 174 LEU F O 1
ATOM 7756 N N . LEU F 1 175 ? -26.726 11.091 -17.207 1.00 17.68 175 LEU F N 1
ATOM 7757 C CA . LEU F 1 175 ? -27.199 10.944 -15.832 1.00 18.60 175 LEU F CA 1
ATOM 7758 C C . LEU F 1 175 ? -27.792 12.254 -15.315 1.00 18.38 175 LEU F C 1
ATOM 7759 O O . LEU F 1 175 ? -28.908 12.265 -14.781 1.00 19.84 175 LEU F O 1
ATOM 7764 N N . ALA F 1 176 ? -27.056 13.349 -15.497 1.00 18.15 176 ALA F N 1
ATOM 7765 C CA . ALA F 1 176 ? -27.493 14.659 -14.985 1.00 18.10 176 ALA F CA 1
ATOM 7766 C C . ALA F 1 176 ? -28.827 15.080 -15.583 1.00 19.16 176 ALA F C 1
ATOM 7767 O O . ALA F 1 176 ? -29.603 15.808 -14.936 1.00 20.13 176 ALA F O 1
ATOM 7769 N N . GLN F 1 177 ? -29.063 14.658 -16.820 1.00 19.26 177 GLN F N 1
ATOM 7770 C CA . GLN F 1 177 ? -30.273 15.024 -17.564 1.00 20.43 177 GLN F CA 1
ATOM 7771 C C . GLN F 1 177 ? -31.400 13.980 -17.503 1.00 20.90 177 GLN F C 1
ATOM 7772 O O . GLN F 1 177 ? -32.434 14.132 -18.188 1.00 22.03 177 GLN F O 1
ATOM 7778 N N . GLY F 1 178 ? -31.222 12.950 -16.675 1.00 21.09 178 GLY F N 1
ATOM 7779 C CA . GLY F 1 178 ? -32.231 11.883 -16.513 1.00 22.12 178 GLY F CA 1
ATOM 7780 C C . GLY F 1 178 ? -32.406 11.027 -17.754 1.00 22.71 178 GLY F C 1
ATOM 7781 O O . GLY F 1 178 ? -33.501 10.494 -18.007 1.00 23.92 178 GLY F O 1
ATOM 7782 N N . LYS F 1 179 ? -31.329 10.882 -18.525 1.00 22.32 179 LYS F N 1
ATOM 7783 C CA . LYS F 1 179 ? -31.392 10.194 -19.811 1.00 22.44 179 LYS F CA 1
ATOM 7784 C C . LYS F 1 179 ? -30.534 8.935 -19.862 1.00 22.06 179 LYS F C 1
ATOM 7785 O O . LYS F 1 179 ? -30.518 8.252 -20.894 1.00 23.07 179 LYS F O 1
ATOM 7791 N N . LEU F 1 180 ? -29.826 8.628 -18.776 1.00 21.90 180 LEU F N 1
ATOM 7792 C CA . LEU F 1 180 ? -28.852 7.527 -18.797 1.00 22.36 180 LEU F CA 1
ATOM 7793 C C . LEU F 1 180 ? -29.496 6.149 -18.955 1.00 23.37 180 LEU F C 1
ATOM 7794 O O . LEU F 1 180 ? -29.039 5.338 -19.769 1.00 23.08 180 LEU F O 1
ATOM 7799 N N . ASP F 1 181 ? -30.553 5.884 -18.193 1.00 25.19 181 ASP F N 1
ATOM 7800 C CA . ASP F 1 181 ? -31.195 4.565 -18.205 1.00 26.88 181 ASP F CA 1
ATOM 7801 C C . ASP F 1 181 ? -31.710 4.185 -19.596 1.00 26.73 181 ASP F C 1
ATOM 7802 O O . ASP F 1 181 ? -31.584 3.031 -20.025 1.00 27.56 181 ASP F O 1
ATOM 7807 N N . GLU F 1 182 ? -32.270 5.167 -20.296 1.00 26.97 182 GLU F N 1
ATOM 7808 C CA . GLU F 1 182 ? -32.962 4.924 -21.561 1.00 27.16 182 GLU F CA 1
ATOM 7809 C C . GLU F 1 182 ? -32.096 5.170 -22.786 1.00 26.03 182 GLU F C 1
ATOM 7810 O O . GLU F 1 182 ? -32.541 4.953 -23.923 1.00 25.46 182 GLU F O 1
ATOM 7816 N N . ALA F 1 183 ? -30.857 5.612 -22.563 1.00 24.59 183 ALA F N 1
ATOM 7817 C CA . ALA F 1 183 ? -29.977 5.969 -23.673 1.00 23.00 183 ALA F CA 1
ATOM 7818 C C . ALA F 1 183 ? -29.575 4.713 -24.431 1.00 22.47 183 ALA F C 1
ATOM 7819 O O . ALA F 1 183 ? -29.380 3.652 -23.826 1.00 22.01 183 ALA F O 1
ATOM 7821 N N . LYS F 1 184 ? -29.487 4.845 -25.749 1.00 21.90 184 LYS F N 1
ATOM 7822 C CA . LYS F 1 184 ? -29.110 3.720 -26.604 1.00 22.75 184 LYS F CA 1
ATOM 7823 C C . LYS F 1 184 ? -27.943 4.123 -27.502 1.00 22.30 184 LYS F C 1
ATOM 7824 O O . LYS F 1 184 ? -27.931 5.200 -28.085 1.00 22.69 184 LYS F O 1
ATOM 7830 N N . GLY F 1 185 ? -26.947 3.254 -27.603 1.00 21.98 185 GLY F N 1
ATOM 7831 C CA . GLY F 1 185 ? -25.814 3.523 -28.481 1.00 21.46 185 GLY F CA 1
ATOM 7832 C C . GLY F 1 185 ? -25.331 2.267 -29.185 1.00 20.33 185 GLY F C 1
ATOM 7833 O O . GLY F 1 185 ? -25.922 1.193 -29.038 1.00 21.32 185 GLY F O 1
ATOM 7834 N N . GLN F 1 186 ? -24.260 2.419 -29.953 1.00 19.33 186 GLN F N 1
ATOM 7835 C CA . GLN F 1 186 ? -23.549 1.305 -30.553 1.00 19.03 186 GLN F CA 1
ATOM 7836 C C . GLN F 1 186 ? -22.095 1.409 -30.096 1.00 18.08 186 GLN F C 1
ATOM 7837 O O . GLN F 1 186 ? -21.510 2.505 -30.129 1.00 17.96 186 GLN F O 1
ATOM 7843 N N . SER F 1 187 ? -21.529 0.287 -29.654 1.00 18.05 187 SER F N 1
ATOM 7844 C CA . SER F 1 187 ? -20.176 0.248 -29.078 1.00 17.34 187 SER F CA 1
ATOM 7845 C C . SER F 1 187 ? -19.183 -0.038 -30.202 1.00 17.81 187 SER F C 1
ATOM 7846 O O . SER F 1 187 ? -18.636 -1.145 -30.313 1.00 17.94 187 SER F O 1
ATOM 7849 N N . ILE F 1 188 ? -18.988 0.996 -31.036 1.00 17.53 188 ILE F N 1
ATOM 7850 C CA . ILE F 1 188 ? -18.283 0.915 -32.324 1.00 17.80 188 ILE F CA 1
ATOM 7851 C C . ILE F 1 188 ? -17.281 2.068 -32.502 1.00 17.05 188 ILE F C 1
ATOM 7852 O O . ILE F 1 188 ? -16.484 2.034 -33.452 1.00 16.94 188 ILE F O 1
ATOM 7858 N N . LEU G 1 8 ? -14.280 -23.206 -5.775 1.00 29.33 8 LEU G N 1
ATOM 7859 C CA . LEU G 1 8 ? -13.254 -23.981 -6.529 1.00 29.16 8 LEU G CA 1
ATOM 7860 C C . LEU G 1 8 ? -12.037 -23.109 -6.829 1.00 28.53 8 LEU G C 1
ATOM 7861 O O . LEU G 1 8 ? -12.161 -21.931 -7.174 1.00 28.33 8 LEU G O 1
ATOM 7863 N N . ALA G 1 9 ? -10.848 -23.682 -6.665 1.00 27.85 9 ALA G N 1
ATOM 7864 C CA . ALA G 1 9 ? -9.633 -22.966 -6.985 1.00 26.16 9 ALA G CA 1
ATOM 7865 C C . ALA G 1 9 ? -9.464 -22.941 -8.499 1.00 24.60 9 ALA G C 1
ATOM 7866 O O . ALA G 1 9 ? -9.725 -23.939 -9.176 1.00 25.98 9 ALA G O 1
ATOM 7868 N N . THR G 1 10 ? -9.076 -21.775 -9.020 1.00 21.33 10 THR G N 1
ATOM 7869 C CA . THR G 1 10 ? -8.624 -21.669 -10.408 1.00 18.87 10 THR G CA 1
ATOM 7870 C C . THR G 1 10 ? -7.286 -20.967 -10.434 1.00 17.90 10 THR G C 1
ATOM 7871 O O . THR G 1 10 ? -6.875 -20.361 -9.461 1.00 17.92 10 THR G O 1
ATOM 7875 N N . CYS G 1 11 ? -6.621 -21.030 -11.576 1.00 16.89 11 CYS G N 1
ATOM 7876 C CA . CYS G 1 11 ? -5.322 -20.358 -11.697 1.00 16.70 11 CYS G CA 1
ATOM 7877 C C . CYS G 1 11 ? -5.402 -18.840 -11.694 1.00 16.34 11 CYS G C 1
ATOM 7878 O O . CYS G 1 11 ? -4.361 -18.197 -11.641 1.00 17.18 11 CYS G O 1
ATOM 7881 N N . TYR G 1 12 ? -6.624 -18.284 -11.707 1.00 15.48 12 TYR G N 1
ATOM 7882 C CA . TYR G 1 12 ? -6.847 -16.837 -11.572 1.00 15.75 12 TYR G CA 1
ATOM 7883 C C . TYR G 1 12 ? -7.409 -16.439 -10.216 1.00 16.56 12 TYR G C 1
ATOM 7884 O O . TYR G 1 12 ? -7.609 -15.247 -9.962 1.00 18.43 12 TYR G O 1
ATOM 7893 N N . GLY G 1 13 ? -7.652 -17.418 -9.359 1.00 16.89 13 GLY G N 1
ATOM 7894 C CA . GLY G 1 13 ? -8.294 -17.143 -8.065 1.00 17.80 13 GLY G CA 1
ATOM 7895 C C . GLY G 1 13 ? -9.558 -17.967 -7.905 1.00 17.99 13 GLY G C 1
ATOM 7896 O O . GLY G 1 13 ? -10.089 -18.506 -8.882 1.00 18.13 13 GLY G O 1
ATOM 7897 N N . PRO G 1 14 ? -10.080 -18.043 -6.673 1.00 18.03 14 PRO G N 1
ATOM 7898 C CA . PRO G 1 14 ? -11.285 -18.806 -6.406 1.00 18.30 14 PRO G CA 1
ATOM 7899 C C . PRO G 1 14 ? -12.492 -18.333 -7.203 1.00 18.21 14 PRO G C 1
ATOM 7900 O O . PRO G 1 14 ? -12.621 -17.143 -7.511 1.00 18.12 14 PRO G O 1
ATOM 7904 N N . VAL G 1 15 ? -13.363 -19.273 -7.536 1.00 18.25 15 VAL G N 1
ATOM 7905 C CA . VAL G 1 15 ? -14.657 -18.936 -8.141 1.00 19.09 15 VAL G CA 1
ATOM 7906 C C . VAL G 1 15 ? -15.747 -19.567 -7.288 1.00 19.16 15 VAL G C 1
ATOM 7907 O O . VAL G 1 15 ? -15.462 -20.446 -6.477 1.00 20.49 15 VAL G O 1
ATOM 7911 N N . SER G 1 16 ? -16.979 -19.097 -7.439 1.00 18.40 16 SER G N 1
ATOM 7912 C CA . SER G 1 16 ? -18.088 -19.688 -6.678 1.00 18.21 16 SER G CA 1
ATOM 7913 C C . SER G 1 16 ? -18.506 -21.042 -7.222 1.00 18.82 16 SER G C 1
ATOM 7914 O O . SER G 1 16 ? -18.325 -21.338 -8.402 1.00 18.94 16 SER G O 1
ATOM 7917 N N . ALA G 1 17 ? -19.114 -21.848 -6.360 1.00 19.09 17 ALA G N 1
ATOM 7918 C CA . ALA G 1 17 ? -19.706 -23.108 -6.801 1.00 19.45 17 ALA G CA 1
ATOM 7919 C C . ALA G 1 17 ? -20.734 -22.854 -7.906 1.00 19.58 17 ALA G C 1
ATOM 7920 O O . ALA G 1 17 ? -20.819 -23.636 -8.871 1.00 19.99 17 ALA G O 1
ATOM 7922 N N . ASP G 1 18 ? -21.512 -21.778 -7.791 1.00 19.66 18 ASP G N 1
ATOM 7923 C CA . ASP G 1 18 ? -22.520 -21.493 -8.817 1.00 20.49 18 ASP G CA 1
ATOM 7924 C C . ASP G 1 18 ? -21.903 -21.216 -10.174 1.00 19.43 18 ASP G C 1
ATOM 7925 O O . ASP G 1 18 ? -22.405 -21.673 -11.191 1.00 18.60 18 ASP G O 1
ATOM 7930 N N . VAL G 1 19 ? -20.824 -20.436 -10.203 1.00 18.11 19 VAL G N 1
ATOM 7931 C CA . VAL G 1 19 ? -20.164 -20.158 -11.468 1.00 17.70 19 VAL G CA 1
ATOM 7932 C C . VAL G 1 19 ? -19.570 -21.438 -12.058 1.00 17.56 19 VAL G C 1
ATOM 7933 O O . VAL G 1 19 ? -19.680 -21.668 -13.259 1.00 17.59 19 VAL G O 1
ATOM 7937 N N . MET G 1 20 ? -18.953 -22.265 -11.216 1.00 17.94 20 MET G N 1
ATOM 7938 C CA . MET G 1 20 ? -18.368 -23.506 -11.703 1.00 18.75 20 MET G CA 1
ATOM 7939 C C . MET G 1 20 ? -19.461 -24.413 -12.288 1.00 18.57 20 MET G C 1
ATOM 7940 O O . MET G 1 20 ? -19.263 -25.030 -13.342 1.00 18.59 20 MET G O 1
ATOM 7945 N N . ALA G 1 21 ? -20.612 -24.478 -11.620 1.00 18.54 21 ALA G N 1
ATOM 7946 C CA . ALA G 1 21 ? -21.695 -25.337 -12.118 1.00 18.32 21 ALA G CA 1
ATOM 7947 C C . ALA G 1 21 ? -22.249 -24.801 -13.434 1.00 18.52 21 ALA G C 1
ATOM 7948 O O . ALA G 1 21 ? -22.574 -25.579 -14.341 1.00 19.73 21 ALA G O 1
ATOM 7950 N N . LYS G 1 22 ? -22.353 -23.479 -13.564 1.00 18.05 22 LYS G N 1
ATOM 7951 C CA . LYS G 1 22 ? -22.775 -22.898 -14.845 1.00 18.38 22 LYS G CA 1
ATOM 7952 C C . LYS G 1 22 ? -21.766 -23.226 -15.954 1.00 18.74 22 LYS G C 1
ATOM 7953 O O . LYS G 1 22 ? -22.148 -23.620 -17.062 1.00 18.69 22 LYS G O 1
ATOM 7959 N N . ALA G 1 23 ? -20.481 -23.089 -15.637 1.00 17.80 23 ALA G N 1
ATOM 7960 C CA . ALA G 1 23 ? -19.398 -23.346 -16.597 1.00 17.58 23 ALA G CA 1
ATOM 7961 C C . ALA G 1 23 ? -19.372 -24.797 -17.080 1.00 18.20 23 ALA G C 1
ATOM 7962 O O . ALA G 1 23 ? -19.076 -25.067 -18.252 1.00 17.63 23 ALA G O 1
ATOM 7964 N N . GLU G 1 24 ? -19.698 -25.724 -16.180 1.00 19.04 24 GLU G N 1
ATOM 7965 C CA . GLU G 1 24 ? -19.688 -27.155 -16.491 1.00 19.80 24 GLU G CA 1
ATOM 7966 C C . GLU G 1 24 ? -20.646 -27.488 -17.632 1.00 20.08 24 GLU G C 1
ATOM 7967 O O . GLU G 1 24 ? -20.425 -28.465 -18.370 1.00 20.65 24 GLU G O 1
ATOM 7973 N N . ASN G 1 25 ? -21.699 -26.689 -17.774 1.00 20.36 25 ASN G N 1
ATOM 7974 C CA . ASN G 1 25 ? -22.760 -26.954 -18.750 1.00 21.58 25 ASN G CA 1
ATOM 7975 C C . ASN G 1 25 ? -22.644 -26.272 -20.103 1.00 20.75 25 ASN G C 1
ATOM 7976 O O . ASN G 1 25 ? -23.561 -26.349 -20.918 1.00 21.46 25 ASN G O 1
ATOM 7981 N N . ILE G 1 26 ? -21.544 -25.558 -20.335 1.00 18.61 26 ILE G N 1
ATOM 7982 C CA . ILE G 1 26 ? -21.431 -24.759 -21.536 1.00 17.85 26 ILE G CA 1
ATOM 7983 C C . ILE G 1 26 ? -20.966 -25.546 -22.760 1.00 17.53 26 ILE G C 1
ATOM 7984 O O . ILE G 1 26 ? -19.898 -26.164 -22.755 1.00 17.62 26 ILE G O 1
ATOM 7989 N N . ARG G 1 27 ? -21.778 -25.476 -23.814 1.00 17.67 27 ARG G N 1
ATOM 7990 C CA . ARG G 1 27 ? -21.440 -26.083 -25.105 1.00 18.64 27 ARG G CA 1
ATOM 7991 C C . ARG G 1 27 ? -21.156 -25.057 -26.181 1.00 18.30 27 ARG G C 1
ATOM 7992 O O . ARG G 1 27 ? -20.657 -25.414 -27.242 1.00 19.03 27 ARG G O 1
ATOM 8000 N N . LEU G 1 28 ? -21.478 -23.789 -25.918 1.00 17.44 28 LEU G N 1
ATOM 8001 C CA . LEU G 1 28 ? -21.248 -22.714 -26.893 1.00 16.63 28 LEU G CA 1
ATOM 8002 C C . LEU G 1 28 ? -20.788 -21.484 -26.140 1.00 16.03 28 LEU G C 1
ATOM 8003 O O . LEU G 1 28 ? -21.446 -21.065 -25.179 1.00 16.03 28 LEU G O 1
ATOM 8008 N N . LEU G 1 29 ? -19.666 -20.924 -26.584 1.00 15.03 29 LEU G N 1
ATOM 8009 C CA . LEU G 1 29 ? -19.091 -19.704 -26.005 1.00 14.97 29 LEU G CA 1
ATOM 8010 C C . LEU G 1 29 ? -19.226 -18.581 -27.029 1.00 14.77 29 LEU G C 1
ATOM 8011 O O . LEU G 1 29 ? -18.634 -18.664 -28.120 1.00 15.70 29 LEU G O 1
ATOM 8016 N N . ILE G 1 30 ? -20.017 -17.552 -26.698 1.00 14.30 30 ILE G N 1
ATOM 8017 C CA . ILE G 1 30 ? -20.200 -16.412 -27.590 1.00 14.67 30 ILE G CA 1
ATOM 8018 C C . ILE G 1 30 ? -19.369 -15.238 -27.083 1.00 14.71 30 ILE G C 1
ATOM 8019 O O . ILE G 1 30 ? -19.409 -14.924 -25.891 1.00 14.96 30 ILE G O 1
ATOM 8024 N N . LEU G 1 31 ? -18.639 -14.611 -28.000 1.00 14.31 31 LEU G N 1
ATOM 8025 C CA . LEU G 1 31 ? -17.748 -13.493 -27.671 1.00 14.47 31 LEU G CA 1
ATOM 8026 C C . LEU G 1 31 ? -18.112 -12.220 -28.412 1.00 14.93 31 LEU G C 1
ATOM 8027 O O . LEU G 1 31 ? -18.317 -12.231 -29.619 1.00 15.03 31 LEU G O 1
ATOM 8032 N N . ASP G 1 32 ? -18.156 -11.108 -27.691 1.00 14.11 32 ASP G N 1
ATOM 8033 C CA . ASP G 1 32 ? -18.048 -9.815 -28.340 1.00 14.16 32 ASP G CA 1
ATOM 8034 C C . ASP G 1 32 ? -16.609 -9.678 -28.879 1.00 13.80 32 ASP G C 1
ATOM 8035 O O . ASP G 1 32 ? -15.678 -10.334 -28.377 1.00 14.09 32 ASP G O 1
ATOM 8040 N N . VAL G 1 33 ? -16.408 -8.787 -29.849 1.00 14.15 33 VAL G N 1
ATOM 8041 C CA . VAL G 1 33 ? -15.048 -8.492 -30.295 1.00 14.49 33 VAL G CA 1
ATOM 8042 C C . VAL G 1 33 ? -14.438 -7.293 -29.544 1.00 13.79 33 VAL G C 1
ATOM 8043 O O . VAL G 1 33 ? -13.537 -7.462 -28.720 1.00 13.85 33 VAL G O 1
ATOM 8047 N N . ASP G 1 34 ? -14.936 -6.089 -29.802 1.00 14.14 34 ASP G N 1
ATOM 8048 C CA . ASP G 1 34 ? -14.219 -4.897 -29.346 1.00 13.82 34 ASP G CA 1
ATOM 8049 C C . ASP G 1 34 ? -14.381 -4.702 -27.847 1.00 13.75 34 ASP G C 1
ATOM 8050 O O . ASP G 1 34 ? -15.492 -4.494 -27.346 1.00 14.63 34 ASP G O 1
ATOM 8055 N N . GLY G 1 35 ? -13.262 -4.765 -27.137 1.00 13.44 35 GLY G N 1
ATOM 8056 C CA . GLY G 1 35 ? -13.260 -4.643 -25.682 1.00 12.69 35 GLY G CA 1
ATOM 8057 C C . GLY G 1 35 ? -13.265 -5.974 -24.969 1.00 12.40 35 GLY G C 1
ATOM 8058 O O . GLY G 1 35 ? -13.191 -6.019 -23.744 1.00 12.90 35 GLY G O 1
ATOM 8059 N N . VAL G 1 36 ? -13.389 -7.062 -25.730 1.00 12.57 36 VAL G N 1
ATOM 8060 C CA . VAL G 1 36 ? -13.389 -8.407 -25.146 1.00 12.74 36 VAL G CA 1
ATOM 8061 C C . VAL G 1 36 ? -12.219 -9.175 -25.760 1.00 12.46 36 VAL G C 1
ATOM 8062 O O . VAL G 1 36 ? -11.302 -9.609 -25.050 1.00 14.22 36 VAL G O 1
ATOM 8066 N N . LEU G 1 37 ? -12.233 -9.336 -27.084 1.00 13.26 37 LEU G N 1
ATOM 8067 C CA . LEU G 1 37 ? -11.088 -9.935 -27.789 1.00 13.97 37 LEU G CA 1
ATOM 8068 C C . LEU G 1 37 ? -9.989 -8.910 -28.061 1.00 14.09 37 LEU G C 1
ATOM 8069 O O . LEU G 1 37 ? -8.900 -9.276 -28.458 1.00 14.26 37 LEU G O 1
ATOM 8074 N N . SER G 1 38 ? -10.294 -7.628 -27.852 1.00 14.54 38 SER G N 1
ATOM 8075 C CA . SER G 1 38 ? -9.353 -6.524 -27.995 1.00 14.83 38 SER G CA 1
ATOM 8076 C C . SER G 1 38 ? -9.493 -5.630 -26.773 1.00 14.76 38 SER G C 1
ATOM 8077 O O . SER G 1 38 ? -10.419 -5.800 -25.977 1.00 15.03 38 SER G O 1
ATOM 8080 N N . ASP G 1 39 ? -8.609 -4.639 -26.632 1.00 14.76 39 ASP G N 1
ATOM 8081 C CA . ASP G 1 39 ? -8.741 -3.672 -25.519 1.00 15.44 39 ASP G CA 1
ATOM 8082 C C . ASP G 1 39 ? -9.625 -2.491 -25.894 1.00 15.14 39 ASP G C 1
ATOM 8083 O O . ASP G 1 39 ? -9.621 -1.451 -25.217 1.00 16.74 39 ASP G O 1
ATOM 8088 N N . GLY G 1 40 ? -10.405 -2.642 -26.956 1.00 14.21 40 GLY G N 1
ATOM 8089 C CA . GLY G 1 40 ? -11.421 -1.649 -27.291 1.00 14.17 40 GLY G CA 1
ATOM 8090 C C . GLY G 1 40 ? -10.992 -0.603 -28.293 1.00 13.24 40 GLY G C 1
ATOM 8091 O O . GLY G 1 40 ? -11.775 0.251 -28.675 1.00 13.68 40 GLY G O 1
ATOM 8092 N N . LEU G 1 41 ? -9.760 -0.694 -28.770 1.00 14.19 41 LEU G N 1
ATOM 8093 C CA . LEU G 1 41 ? -9.249 0.269 -29.745 1.00 13.89 41 LEU G CA 1
ATOM 8094 C C . LEU G 1 41 ? -9.524 -0.110 -31.198 1.00 14.78 41 LEU G C 1
ATOM 8095 O O . LEU G 1 41 ? -9.470 -1.293 -31.554 1.00 15.38 41 LEU G O 1
ATOM 8100 N N . ILE G 1 42 ? -9.816 0.899 -32.018 1.00 14.36 42 ILE G N 1
ATOM 8101 C CA . ILE G 1 42 ? -9.994 0.748 -33.460 1.00 15.26 42 ILE G CA 1
ATOM 8102 C C . ILE G 1 42 ? -8.941 1.646 -34.088 1.00 14.36 42 ILE G C 1
ATOM 8103 O O . ILE G 1 42 ? -8.905 2.844 -33.810 1.00 15.06 42 ILE G O 1
ATOM 8108 N N . TYR G 1 43 ? -8.048 1.057 -34.885 1.00 14.07 43 TYR G N 1
ATOM 8109 C CA . TYR G 1 43 ? -6.994 1.826 -35.548 1.00 14.53 43 TYR G CA 1
ATOM 8110 C C . TYR G 1 43 ? -7.450 2.208 -36.943 1.00 14.74 43 TYR G C 1
ATOM 8111 O O . TYR G 1 43 ? -7.863 1.338 -37.727 1.00 15.64 43 TYR G O 1
ATOM 8120 N N . MET G 1 44 ? -7.376 3.496 -37.243 1.00 15.10 44 MET G N 1
ATOM 8121 C CA . MET G 1 44 ? -7.862 4.005 -38.525 1.00 15.59 44 MET G CA 1
ATOM 8122 C C . MET G 1 44 ? -6.775 4.812 -39.212 1.00 16.11 44 MET G C 1
ATOM 8123 O O . MET G 1 44 ? -6.084 5.576 -38.559 1.00 16.43 44 MET G O 1
ATOM 8128 N N . GLY G 1 45 ? -6.657 4.670 -40.540 1.00 16.20 45 GLY G N 1
ATOM 8129 C CA . GLY G 1 45 ? -5.643 5.398 -41.308 1.00 17.19 45 GLY G CA 1
ATOM 8130 C C . GLY G 1 45 ? -6.231 6.324 -42.360 1.00 17.92 45 GLY G C 1
ATOM 8131 O O . GLY G 1 45 ? -7.432 6.317 -42.628 1.00 17.98 45 GLY G O 1
ATOM 8132 N N . ASN G 1 46 ? -5.356 7.124 -42.956 1.00 18.96 46 ASN G N 1
ATOM 8133 C CA . ASN G 1 46 ? -5.781 8.153 -43.916 1.00 20.07 46 ASN G CA 1
ATOM 8134 C C . ASN G 1 46 ? -6.210 7.630 -45.273 1.00 21.77 46 ASN G C 1
ATOM 8135 O O . ASN G 1 46 ? -6.883 8.347 -46.020 1.00 23.48 46 ASN G O 1
ATOM 8140 N N . ASN G 1 47 ? -5.809 6.403 -45.590 1.00 22.44 47 ASN G N 1
ATOM 8141 C CA . ASN G 1 47 ? -6.250 5.743 -46.798 1.00 23.90 47 ASN G CA 1
ATOM 8142 C C . ASN G 1 47 ? -7.395 4.773 -46.551 1.00 23.16 47 ASN G C 1
ATOM 8143 O O . ASN G 1 47 ? -7.648 3.895 -47.379 1.00 24.48 47 ASN G O 1
ATOM 8148 N N . GLY G 1 48 ? -8.075 4.906 -45.407 1.00 22.04 48 GLY G N 1
ATOM 8149 C CA . GLY G 1 48 ? -9.190 4.011 -45.090 1.00 21.04 48 GLY G CA 1
ATOM 8150 C C . GLY G 1 48 ? -8.760 2.682 -44.482 1.00 20.28 48 GLY G C 1
ATOM 8151 O O . GLY G 1 48 ? -9.593 1.789 -44.296 1.00 20.66 48 GLY G O 1
ATOM 8152 N N . GLU G 1 49 ? -7.467 2.547 -44.182 1.00 19.59 49 GLU G N 1
ATOM 8153 C CA . GLU G 1 49 ? -6.962 1.325 -43.542 1.00 19.31 49 GLU G CA 1
ATOM 8154 C C . GLU G 1 49 ? -7.563 1.207 -42.150 1.00 18.31 49 GLU G C 1
ATOM 8155 O O . GLU G 1 49 ? -7.887 2.209 -41.496 1.00 17.47 49 GLU G O 1
ATOM 8161 N N . GLU G 1 50 ? -7.730 -0.038 -41.719 1.00 16.99 50 GLU G N 1
ATOM 8162 C CA . GLU G 1 50 ? -8.189 -0.292 -40.377 1.00 17.89 50 GLU G CA 1
ATOM 8163 C C . GLU G 1 50 ? -7.396 -1.463 -39.843 1.00 17.98 50 GLU G C 1
ATOM 8164 O O . GLU G 1 50 ? -7.178 -2.448 -40.560 1.00 19.58 50 GLU G O 1
ATOM 8170 N N . LEU G 1 51 ? -6.987 -1.360 -38.579 1.00 17.14 51 LEU G N 1
ATOM 8171 C CA . LEU G 1 51 ? -6.357 -2.476 -37.860 1.00 17.75 51 LEU G CA 1
ATOM 8172 C C . LEU G 1 51 ? -7.104 -2.721 -36.567 1.00 15.89 51 LEU G C 1
ATOM 8173 O O . LEU G 1 51 ? -7.700 -1.795 -35.983 1.00 15.16 51 LEU G O 1
ATOM 8178 N N . LYS G 1 52 ? -7.044 -3.972 -36.123 1.00 14.87 52 LYS G N 1
ATOM 8179 C CA . LYS G 1 52 ? -7.480 -4.348 -34.776 1.00 14.41 52 LYS G CA 1
ATOM 8180 C C . LYS G 1 52 ? -6.442 -5.322 -34.240 1.00 14.29 52 LYS G C 1
ATOM 8181 O O . LYS G 1 52 ? -5.816 -6.057 -35.009 1.00 14.50 52 LYS G O 1
ATOM 8187 N N . ALA G 1 53 ? -6.258 -5.329 -32.921 1.00 13.96 53 ALA G N 1
ATOM 8188 C CA . ALA G 1 53 ? -5.291 -6.234 -32.302 1.00 14.00 53 ALA G CA 1
ATOM 8189 C C . ALA G 1 53 ? -5.979 -7.326 -31.505 1.00 14.51 53 ALA G C 1
ATOM 8190 O O . ALA G 1 53 ? -6.832 -7.039 -30.663 1.00 15.89 53 ALA G O 1
ATOM 8192 N N . PHE G 1 54 ? -5.575 -8.567 -31.752 1.00 13.57 54 PHE G N 1
ATOM 8193 C CA . PHE G 1 54 ? -6.032 -9.729 -30.993 1.00 13.12 54 PHE G CA 1
ATOM 8194 C C . PHE G 1 54 ? -4.885 -10.304 -30.163 1.00 13.25 54 PHE G C 1
ATOM 8195 O O . PHE G 1 54 ? -3.727 -10.011 -30.429 1.00 13.63 54 PHE G O 1
ATOM 8203 N N . ASN G 1 55 ? -5.217 -11.117 -29.166 1.00 12.90 55 ASN G N 1
ATOM 8204 C CA . ASN G 1 55 ? -4.221 -11.632 -28.247 1.00 12.70 55 ASN G CA 1
ATOM 8205 C C . ASN G 1 55 ? -4.013 -13.130 -28.498 1.00 12.84 55 ASN G C 1
ATOM 8206 O O . ASN G 1 55 ? -4.985 -13.915 -28.533 1.00 13.65 55 ASN G O 1
ATOM 8211 N N . VAL G 1 56 ? -2.750 -13.535 -28.670 1.00 13.02 56 VAL G N 1
ATOM 8212 C CA . VAL G 1 56 ? -2.453 -14.934 -29.019 1.00 13.33 56 VAL G CA 1
ATOM 8213 C C . VAL G 1 56 ? -2.826 -15.922 -27.930 1.00 13.27 56 VAL G C 1
ATOM 8214 O O . VAL G 1 56 ? -3.186 -17.059 -28.231 1.00 14.37 56 VAL G O 1
ATOM 8218 N N . ARG G 1 57 ? -2.772 -15.514 -26.663 1.00 13.39 57 ARG G N 1
ATOM 8219 C CA . ARG G 1 57 ? -3.165 -16.453 -25.618 1.00 13.21 57 ARG G CA 1
ATOM 8220 C C . ARG G 1 57 ? -4.671 -16.686 -25.611 1.00 12.67 57 ARG G C 1
ATOM 8221 O O . ARG G 1 57 ? -5.136 -17.784 -25.217 1.00 13.95 57 ARG G O 1
ATOM 8229 N N . ASP G 1 58 ? -5.437 -15.694 -26.067 1.00 13.07 58 ASP G N 1
ATOM 8230 C CA . ASP G 1 58 ? -6.858 -15.922 -26.320 1.00 13.01 58 ASP G CA 1
ATOM 8231 C C . ASP G 1 58 ? -7.033 -16.918 -27.465 1.00 13.13 58 ASP G C 1
ATOM 8232 O O . ASP G 1 58 ? -7.929 -17.765 -27.407 1.00 13.99 58 ASP G O 1
ATOM 8237 N N . GLY G 1 59 ? -6.181 -16.823 -28.496 1.00 12.61 59 GLY G N 1
ATOM 8238 C CA . GLY G 1 59 ? -6.196 -17.786 -29.605 1.00 14.33 59 GLY G CA 1
ATOM 8239 C C . GLY G 1 59 ? -6.006 -19.196 -29.079 1.00 14.23 59 GLY G C 1
ATOM 8240 O O . GLY G 1 59 ? -6.732 -20.115 -29.488 1.00 15.15 59 GLY G O 1
ATOM 8241 N N . TYR G 1 60 ? -5.055 -19.384 -28.163 1.00 14.86 60 TYR G N 1
ATOM 8242 C CA . TYR G 1 60 ? -4.799 -20.715 -27.581 1.00 15.20 60 TYR G CA 1
ATOM 8243 C C . TYR G 1 60 ? -6.052 -21.235 -26.860 1.00 15.41 60 TYR G C 1
ATOM 8244 O O . TYR G 1 60 ? -6.443 -22.403 -27.018 1.00 15.12 60 TYR G O 1
ATOM 8253 N N . GLY G 1 61 ? -6.711 -20.357 -26.106 1.00 14.85 61 GLY G N 1
ATOM 8254 C CA . GLY G 1 61 ? -7.904 -20.750 -25.385 1.00 15.03 61 GLY G CA 1
ATOM 8255 C C . GLY G 1 61 ? -9.012 -21.162 -26.332 1.00 14.88 61 GLY G C 1
ATOM 8256 O O . GLY G 1 61 ? -9.685 -22.173 -26.092 1.00 15.30 61 GLY G O 1
ATOM 8257 N N . ILE G 1 62 ? -9.219 -20.377 -27.382 1.00 14.40 62 ILE G N 1
ATOM 8258 C CA . ILE G 1 62 ? -10.240 -20.666 -28.390 1.00 14.76 62 ILE G CA 1
ATOM 8259 C C . ILE G 1 62 ? -9.961 -21.999 -29.076 1.00 15.30 62 ILE G C 1
ATOM 8260 O O . ILE G 1 62 ? -10.877 -22.783 -29.290 1.00 16.35 62 ILE G O 1
ATOM 8265 N N . ARG G 1 63 ? -8.693 -22.265 -29.399 1.00 15.76 63 ARG G N 1
ATOM 8266 C CA . ARG G 1 63 ? -8.339 -23.558 -30.024 1.00 16.40 63 ARG G CA 1
ATOM 8267 C C . ARG G 1 63 ? -8.620 -24.700 -29.062 1.00 16.85 63 ARG G C 1
ATOM 8268 O O . ARG G 1 63 ? -9.147 -25.764 -29.470 1.00 18.22 63 ARG G O 1
ATOM 8276 N N . CYS G 1 64 ? -8.279 -24.515 -27.785 1.00 17.64 64 CYS G N 1
ATOM 8277 C CA . CYS G 1 64 ? -8.555 -25.539 -26.760 1.00 18.18 64 CYS G CA 1
ATOM 8278 C C . CYS G 1 64 ? -10.059 -25.800 -26.660 1.00 17.93 64 CYS G C 1
ATOM 8279 O O . CYS G 1 64 ? -10.507 -26.960 -26.569 1.00 18.55 64 CYS G O 1
ATOM 8282 N N . ALA G 1 65 ? -10.857 -24.736 -26.688 1.00 17.52 65 ALA G N 1
ATOM 8283 C CA . ALA G 1 65 ? -12.303 -24.881 -26.574 1.00 18.23 65 ALA G CA 1
ATOM 8284 C C . ALA G 1 65 ? -12.855 -25.628 -27.774 1.00 17.95 65 ALA G C 1
ATOM 8285 O O . ALA G 1 65 ? -13.594 -26.619 -27.605 1.00 18.59 65 ALA G O 1
ATOM 8287 N N . LEU G 1 66 ? -12.480 -25.177 -28.975 1.00 18.48 66 LEU G N 1
ATOM 8288 C CA . LEU G 1 66 ? -12.999 -25.765 -30.218 1.00 19.24 66 LEU G CA 1
ATOM 8289 C C . LEU G 1 66 ? -12.657 -27.239 -30.384 1.00 20.08 66 LEU G C 1
ATOM 8290 O O . LEU G 1 66 ? -13.414 -27.979 -31.060 1.00 22.10 66 LEU G O 1
ATOM 8295 N N . THR G 1 67 ? -11.557 -27.674 -29.768 1.00 19.89 67 THR G N 1
ATOM 8296 C CA . THR G 1 67 ? -11.107 -29.066 -29.859 1.00 20.67 67 THR G CA 1
ATOM 8297 C C . THR G 1 67 ? -11.529 -29.872 -28.629 1.00 21.39 67 THR G C 1
ATOM 8298 O O . THR G 1 67 ? -11.164 -31.047 -28.487 1.00 22.35 67 THR G O 1
ATOM 8302 N N . SER G 1 68 ? -12.320 -29.240 -27.754 1.00 21.05 68 SER G N 1
ATOM 8303 C CA . SER G 1 68 ? -12.813 -29.859 -26.533 1.00 21.34 68 SER G CA 1
ATOM 8304 C C . SER G 1 68 ? -14.345 -29.803 -26.464 1.00 21.22 68 SER G C 1
ATOM 8305 O O . SER G 1 68 ? -14.924 -29.707 -25.383 1.00 21.63 68 SER G O 1
ATOM 8308 N N . ASP G 1 69 ? -14.985 -29.806 -27.625 1.00 21.48 69 ASP G N 1
ATOM 8309 C CA . ASP G 1 69 ? -16.448 -29.843 -27.728 1.00 22.37 69 ASP G CA 1
ATOM 8310 C C . ASP G 1 69 ? -17.146 -28.607 -27.160 1.00 21.73 69 ASP G C 1
ATOM 8311 O O . ASP G 1 69 ? -18.266 -28.690 -26.616 1.00 22.21 69 ASP G O 1
ATOM 8316 N N . ILE G 1 70 ? -16.472 -27.458 -27.277 1.00 20.50 70 ILE G N 1
ATOM 8317 C CA . ILE G 1 70 ? -17.113 -26.186 -26.984 1.00 20.03 70 ILE G CA 1
ATOM 8318 C C . ILE G 1 70 ? -17.049 -25.334 -28.249 1.00 19.84 70 ILE G C 1
ATOM 8319 O O . ILE G 1 70 ? -15.960 -24.980 -28.716 1.00 20.20 70 ILE G O 1
ATOM 8324 N N . GLU G 1 71 ? -18.211 -25.050 -28.826 1.00 19.05 71 GLU G N 1
ATOM 8325 C CA . GLU G 1 71 ? -18.317 -24.222 -30.012 1.00 19.60 71 GLU G CA 1
ATOM 8326 C C . GLU G 1 71 ? -18.037 -22.784 -29.608 1.00 18.76 71 GLU G C 1
ATOM 8327 O O . GLU G 1 71 ? -18.225 -22.419 -28.439 1.00 18.97 71 GLU G O 1
ATOM 8333 N N . VAL G 1 72 ? -17.593 -21.986 -30.572 1.00 17.82 72 VAL G N 1
ATOM 8334 C CA . VAL G 1 72 ? -17.275 -20.574 -30.357 1.00 17.26 72 VAL G CA 1
ATOM 8335 C C . VAL G 1 72 ? -17.964 -19.732 -31.438 1.00 17.80 72 VAL G C 1
ATOM 8336 O O . VAL G 1 72 ? -17.916 -20.057 -32.638 1.00 19.17 72 VAL G O 1
ATOM 8340 N N . ALA G 1 73 ? -18.621 -18.653 -31.015 1.00 16.98 73 ALA G N 1
ATOM 8341 C CA . ALA G 1 73 ? -19.252 -17.736 -31.951 1.00 17.09 73 ALA G CA 1
ATOM 8342 C C . ALA G 1 73 ? -18.905 -16.304 -31.584 1.00 16.57 73 ALA G C 1
ATOM 8343 O O . ALA G 1 73 ? -18.567 -16.027 -30.429 1.00 16.60 73 ALA G O 1
ATOM 8345 N N . ILE G 1 74 ? -19.004 -15.403 -32.550 1.00 17.05 74 ILE G N 1
ATOM 8346 C CA . ILE G 1 74 ? -18.734 -13.983 -32.322 1.00 17.72 74 ILE G CA 1
ATOM 8347 C C . ILE G 1 74 ? -19.925 -13.143 -32.787 1.00 17.74 74 ILE G C 1
ATOM 8348 O O . ILE G 1 74 ? -20.485 -13.393 -33.856 1.00 18.41 74 ILE G O 1
ATOM 8353 N N . ILE G 1 75 ? -20.337 -12.162 -31.979 1.00 17.37 75 ILE G N 1
ATOM 8354 C CA . ILE G 1 75 ? -21.342 -11.188 -32.401 1.00 17.15 75 ILE G CA 1
ATOM 8355 C C . ILE G 1 75 ? -20.796 -9.791 -32.134 1.00 16.96 75 ILE G C 1
ATOM 8356 O O . ILE G 1 75 ? -20.562 -9.449 -30.959 1.00 17.17 75 ILE G O 1
ATOM 8361 N N . THR G 1 76 ? -20.592 -9.006 -33.198 1.00 17.04 76 THR G N 1
ATOM 8362 C CA . THR G 1 76 ? -19.997 -7.653 -33.091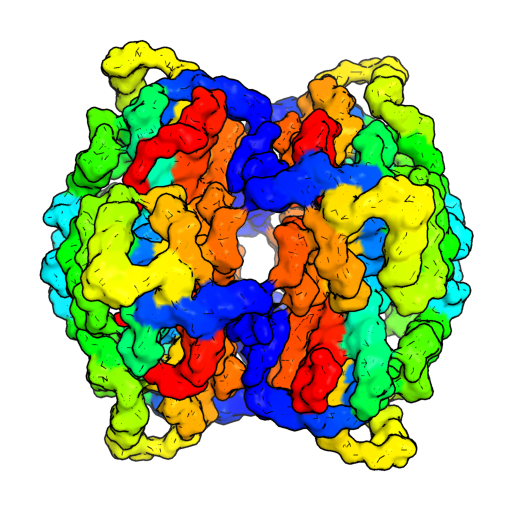 1.00 17.87 76 THR G CA 1
ATOM 8363 C C . THR G 1 76 ? -20.854 -6.625 -33.751 1.00 18.35 76 THR G C 1
ATOM 8364 O O . THR G 1 76 ? -21.383 -6.880 -34.844 1.00 18.07 76 THR G O 1
ATOM 8368 N N . GLY G 1 77 ? -20.826 -5.413 -33.207 1.00 17.93 77 GLY G N 1
ATOM 8369 C CA . GLY G 1 77 ? -21.495 -4.279 -33.839 1.00 18.81 77 GLY G CA 1
ATOM 8370 C C . GLY G 1 77 ? -20.798 -3.691 -35.059 1.00 18.43 77 GLY G C 1
ATOM 8371 O O . GLY G 1 77 ? -21.450 -3.054 -35.892 1.00 19.86 77 GLY G O 1
AT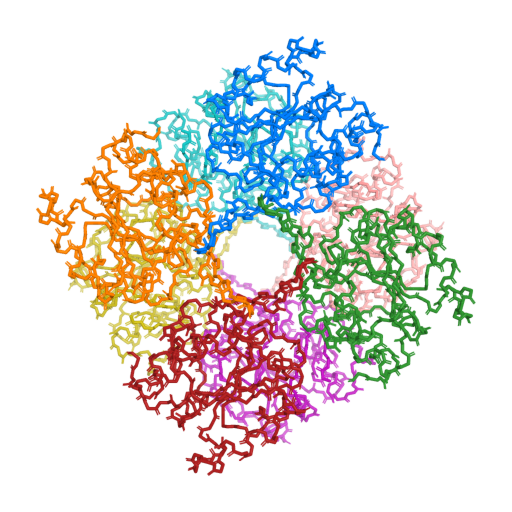OM 8372 N N . ARG G 1 78 ? -19.476 -3.845 -35.146 1.00 18.13 78 ARG G N 1
ATOM 8373 C CA . ARG G 1 78 ? -18.731 -3.362 -36.303 1.00 18.11 78 ARG G CA 1
ATOM 8374 C C . ARG G 1 78 ? -18.640 -4.450 -37.361 1.00 18.16 78 ARG G C 1
ATOM 8375 O O . ARG G 1 78 ? -19.011 -5.593 -37.106 1.00 17.79 78 ARG G O 1
ATOM 8383 N N . LYS G 1 79 ? -18.132 -4.092 -38.539 1.00 18.62 79 LYS G N 1
ATOM 8384 C CA . LYS G 1 79 ? -17.954 -5.047 -39.631 1.00 20.17 79 LYS G CA 1
ATOM 8385 C C . LYS G 1 79 ? -16.630 -4.767 -40.320 1.00 19.25 79 LYS G C 1
ATOM 8386 O O . LYS G 1 79 ? -16.369 -3.642 -40.748 1.00 19.54 79 LYS G O 1
ATOM 8392 N N . ALA G 1 80 ? -15.776 -5.785 -40.383 1.00 18.62 80 ALA G N 1
ATOM 8393 C CA . ALA G 1 80 ? -14.453 -5.618 -40.976 1.00 18.94 80 ALA G CA 1
ATOM 8394 C C . ALA G 1 80 ? -13.955 -6.968 -41.474 1.00 18.72 80 ALA G C 1
ATOM 8395 O O . ALA G 1 80 ? -14.074 -7.975 -40.774 1.00 19.22 80 ALA G O 1
ATOM 8397 N N . LYS G 1 81 ? -13.398 -6.985 -42.686 1.00 18.47 81 LYS G N 1
ATOM 8398 C CA . LYS G 1 81 ? -12.810 -8.202 -43.239 1.00 18.92 81 LYS G CA 1
ATOM 8399 C C . LYS G 1 81 ? -11.728 -8.790 -42.312 1.00 18.36 81 LYS G C 1
ATOM 8400 O O . LYS G 1 81 ? -11.546 -10.001 -42.217 1.00 18.12 81 LYS G O 1
ATOM 8406 N N . LEU G 1 82 ? -11.013 -7.926 -41.606 1.00 17.30 82 LEU G N 1
ATOM 8407 C CA . LEU G 1 82 ? -9.963 -8.416 -40.726 1.00 16.86 82 LEU G CA 1
ATOM 8408 C C . LEU G 1 82 ? -10.500 -9.409 -39.665 1.00 16.53 82 LEU G C 1
ATOM 8409 O O . LEU G 1 82 ? -9.790 -10.305 -39.230 1.00 17.77 82 LEU G O 1
ATOM 8414 N N . VAL G 1 83 ? -11.757 -9.228 -39.252 1.00 17.27 83 VAL G N 1
ATOM 8415 C CA . VAL G 1 83 ? -12.370 -10.123 -38.282 1.00 16.56 83 VAL G CA 1
ATOM 8416 C C . VAL G 1 83 ? -12.672 -11.482 -38.902 1.00 16.88 83 VAL G C 1
ATOM 8417 O O . VAL G 1 83 ? -12.507 -12.524 -38.269 1.00 16.84 83 VAL G O 1
ATOM 8421 N N . GLU G 1 84 ? -13.088 -11.465 -40.166 1.00 17.10 84 GLU G N 1
ATOM 8422 C CA . GLU G 1 84 ? -13.215 -12.732 -40.887 1.00 18.00 84 GLU G CA 1
ATOM 8423 C C . GLU G 1 84 ? -11.888 -13.485 -40.914 1.00 17.04 84 GLU G C 1
ATOM 8424 O O . GLU G 1 84 ? -11.852 -14.696 -40.705 1.00 17.39 84 GLU G O 1
ATOM 8430 N N . ASP G 1 85 ? -10.802 -12.762 -41.195 1.00 15.92 85 ASP G N 1
ATOM 8431 C CA . ASP G 1 85 ? -9.479 -13.389 -41.256 1.00 16.17 85 ASP G CA 1
ATOM 8432 C C . ASP G 1 85 ? -9.086 -13.964 -39.894 1.00 16.39 85 ASP G C 1
ATOM 8433 O O . ASP G 1 85 ? -8.495 -15.043 -39.816 1.00 17.58 85 ASP G O 1
ATOM 8438 N N . ARG G 1 86 ? -9.352 -13.220 -38.809 1.00 15.91 86 ARG G N 1
ATOM 8439 C CA . ARG G 1 86 ? -9.024 -13.750 -37.476 1.00 16.17 86 ARG G CA 1
ATOM 8440 C C . ARG G 1 86 ? -9.790 -15.042 -37.177 1.00 16.51 86 ARG G C 1
ATOM 8441 O O . ARG G 1 86 ? -9.223 -15.991 -36.636 1.00 16.72 86 ARG G O 1
ATOM 8449 N N . CYS G 1 87 ? -11.074 -15.073 -37.549 1.00 16.53 87 CYS G N 1
ATOM 8450 C CA . CYS G 1 87 ? -11.880 -16.284 -37.373 1.00 17.18 87 CYS G CA 1
ATOM 8451 C C . CYS G 1 87 ? -11.295 -17.442 -38.177 1.00 17.71 87 CYS G C 1
ATOM 8452 O O . CYS G 1 87 ? -11.207 -18.552 -37.673 1.00 17.69 87 CYS G O 1
ATOM 8455 N N . ALA G 1 88 ? -10.854 -17.164 -39.409 1.00 18.26 88 ALA G N 1
ATOM 8456 C CA . ALA G 1 88 ? -10.239 -18.218 -40.229 1.00 18.31 88 ALA G CA 1
ATOM 8457 C C . ALA G 1 88 ? -8.981 -18.772 -39.560 1.00 18.88 88 ALA G C 1
ATOM 8458 O O . ALA G 1 88 ? -8.790 -19.991 -39.519 1.00 20.27 88 ALA G O 1
ATOM 8460 N N . THR G 1 89 ? -8.115 -17.892 -39.028 1.00 17.73 89 THR G N 1
ATOM 8461 C CA . THR G 1 89 ? -6.916 -18.366 -38.303 1.00 18.48 89 THR G CA 1
ATOM 8462 C C . THR G 1 89 ? -7.260 -19.361 -37.193 1.00 17.79 89 THR G C 1
ATOM 8463 O O . THR G 1 89 ? -6.567 -20.366 -36.992 1.00 19.12 89 THR G O 1
ATOM 8467 N N . LEU G 1 90 ? -8.340 -19.063 -36.472 1.00 17.24 90 LEU G N 1
ATOM 8468 C CA . LEU G 1 90 ? -8.683 -19.825 -35.276 1.00 17.70 90 LEU G CA 1
ATOM 8469 C C . LEU G 1 90 ? -9.678 -20.947 -35.495 1.00 18.36 90 LEU G C 1
ATOM 8470 O O . LEU G 1 90 ? -9.948 -21.698 -34.565 1.00 18.50 90 LEU G O 1
ATOM 8475 N N . GLY G 1 91 ? -10.228 -21.057 -36.705 1.00 18.13 91 GLY G N 1
ATOM 8476 C CA . GLY G 1 91 ? -11.221 -22.119 -36.981 1.00 18.05 91 GLY G CA 1
ATOM 8477 C C . GLY G 1 91 ? -12.615 -21.787 -36.453 1.00 18.77 91 GLY G C 1
ATOM 8478 O O . GLY G 1 91 ? -13.432 -22.697 -36.217 1.00 19.19 91 GLY G O 1
ATOM 8479 N N . ILE G 1 92 ? -12.879 -20.489 -36.248 1.00 18.59 92 ILE G N 1
ATOM 8480 C CA . ILE G 1 92 ? -14.192 -20.037 -35.813 1.00 19.05 92 ILE G CA 1
ATOM 8481 C C . ILE G 1 92 ? -15.089 -19.928 -37.019 1.00 20.00 92 ILE G C 1
ATOM 8482 O O . ILE G 1 92 ? -14.766 -19.304 -38.020 1.00 19.91 92 ILE G O 1
ATOM 8487 N N . THR G 1 93 ? -16.258 -20.528 -36.907 1.00 20.95 93 THR G N 1
ATOM 8488 C CA . THR G 1 93 ? -17.044 -20.734 -38.076 1.00 21.64 93 THR G CA 1
ATOM 8489 C C . THR G 1 93 ? -18.455 -20.106 -37.909 1.00 21.60 93 THR G C 1
ATOM 8490 O O . THR G 1 93 ? -19.342 -20.248 -38.754 1.00 22.64 93 THR G O 1
ATOM 8494 N N . HIS G 1 94 ? -18.614 -19.339 -36.831 1.00 20.26 94 HIS G N 1
ATOM 8495 C CA . HIS G 1 94 ? -19.878 -18.680 -36.500 1.00 20.30 94 HIS G CA 1
ATOM 8496 C C . HIS G 1 94 ? -19.637 -17.218 -36.176 1.00 20.11 94 HIS G C 1
ATOM 8497 O O . HIS G 1 94 ? -19.353 -16.874 -35.038 1.00 21.40 94 HIS G O 1
ATOM 8504 N N . LEU G 1 95 ? -19.750 -16.377 -37.190 1.00 19.69 95 LEU G N 1
ATOM 8505 C CA . LEU G 1 95 ? -19.424 -14.956 -37.076 1.00 18.90 95 LEU G CA 1
ATOM 8506 C C . LEU G 1 95 ? -20.586 -14.084 -37.536 1.00 19.52 95 LEU G C 1
ATOM 8507 O O . LEU G 1 95 ? -21.104 -14.243 -38.661 1.00 19.82 95 LEU G O 1
ATOM 8512 N N . TYR G 1 96 ? -20.973 -13.135 -36.685 1.00 19.00 96 TYR G N 1
ATOM 8513 C CA . TYR G 1 96 ? -22.019 -12.179 -37.029 1.00 18.84 96 TYR G CA 1
ATOM 8514 C C . TYR G 1 96 ? -21.473 -10.788 -36.814 1.00 19.37 96 TYR G C 1
ATOM 8515 O O . TYR G 1 96 ? -21.182 -10.396 -35.670 1.00 19.79 96 TYR G O 1
ATOM 8524 N N . GLN G 1 97 ? -21.350 -10.041 -37.899 1.00 19.77 97 GLN G N 1
ATOM 8525 C CA . GLN G 1 97 ? -20.823 -8.677 -37.847 1.00 20.05 97 GLN G CA 1
ATOM 8526 C C . GLN G 1 97 ? -21.893 -7.653 -38.216 1.00 20.62 97 GLN G C 1
ATOM 8527 O O . GLN G 1 97 ? -22.951 -7.992 -38.769 1.00 21.76 97 GLN G O 1
ATOM 8533 N N . GLY G 1 98 ? -21.604 -6.396 -37.902 1.00 20.83 98 GLY G N 1
ATOM 8534 C CA . GLY G 1 98 ? -22.503 -5.280 -38.221 1.00 21.74 98 GLY G CA 1
ATOM 8535 C C . GLY G 1 98 ? -23.809 -5.351 -37.453 1.00 22.48 98 GLY G C 1
ATOM 8536 O O . GLY G 1 98 ? -24.810 -4.784 -37.890 1.00 23.66 98 GLY G O 1
ATOM 8537 N N . GLN G 1 99 ? -23.794 -6.033 -36.306 1.00 23.39 99 GLN G N 1
ATOM 8538 C CA . GLN G 1 99 ? -25.002 -6.345 -35.540 1.00 25.32 99 GLN G CA 1
ATOM 8539 C C . GLN G 1 99 ? -24.961 -5.748 -34.129 1.00 25.72 99 GLN G C 1
ATOM 8540 O O . GLN G 1 99 ? -24.306 -6.312 -33.239 1.00 26.33 99 GLN G O 1
ATOM 8546 N N . SER G 1 100 ? -25.651 -4.628 -33.927 1.00 26.17 100 SER G N 1
ATOM 8547 C CA . SER G 1 100 ? -25.841 -4.091 -32.571 1.00 25.66 100 SER G CA 1
ATOM 8548 C C . SER G 1 100 ? -27.107 -4.571 -31.858 1.00 25.69 100 SER G C 1
ATOM 8549 O O . SER G 1 100 ? -27.166 -4.492 -30.620 1.00 27.12 100 SER G O 1
ATOM 8552 N N . ASN G 1 101 ? -28.126 -5.043 -32.593 1.00 24.47 101 ASN G N 1
ATOM 8553 C CA . ASN G 1 101 ? -29.222 -5.734 -31.910 1.00 23.08 101 ASN G CA 1
ATOM 8554 C C . ASN G 1 101 ? -28.843 -7.199 -31.847 1.00 21.78 101 ASN G C 1
ATOM 8555 O O . ASN G 1 101 ? -29.196 -7.991 -32.724 1.00 21.69 101 ASN G O 1
ATOM 8560 N N . LYS G 1 102 ? -28.087 -7.553 -30.814 1.00 20.52 102 LYS G N 1
ATOM 8561 C CA . LYS G 1 102 ? -27.417 -8.847 -30.795 1.00 19.28 102 LYS G CA 1
ATOM 8562 C C . LYS G 1 102 ? -28.373 -10.008 -30.534 1.00 19.77 102 LYS G C 1
ATOM 8563 O O . LYS G 1 102 ? -28.013 -11.173 -30.745 1.00 19.65 102 LYS G O 1
ATOM 8569 N N . LEU G 1 103 ? -29.597 -9.696 -30.096 1.00 19.88 103 LEU G N 1
ATOM 8570 C CA . LEU G 1 103 ? -30.605 -10.758 -29.912 1.00 20.69 103 LEU G CA 1
ATOM 8571 C C . LEU G 1 103 ? -30.945 -11.472 -31.209 1.00 20.46 103 LEU G C 1
ATOM 8572 O O . LEU G 1 103 ? -31.312 -12.649 -31.177 1.00 20.31 103 LEU G O 1
ATOM 8577 N N . ILE G 1 104 ? -30.812 -10.771 -32.336 1.00 20.88 104 ILE G N 1
ATOM 8578 C CA . ILE G 1 104 ? -31.118 -11.363 -33.654 1.00 22.07 104 ILE G CA 1
ATOM 8579 C C . ILE G 1 104 ? -30.152 -12.501 -33.951 1.00 21.32 104 ILE G C 1
ATOM 8580 O O . ILE G 1 104 ? -30.567 -13.647 -34.227 1.00 21.90 104 ILE G O 1
ATOM 8585 N N . ALA G 1 105 ? -28.861 -12.199 -33.854 1.00 21.18 105 ALA G N 1
ATOM 8586 C CA . ALA G 1 105 ? -27.836 -13.203 -34.053 1.00 20.52 105 ALA G CA 1
ATOM 8587 C C . ALA G 1 105 ? -27.915 -14.330 -33.027 1.00 20.52 105 ALA G C 1
ATOM 8588 O O . ALA G 1 105 ? -27.704 -15.499 -33.358 1.00 20.54 105 ALA G O 1
ATOM 8590 N N . PHE G 1 106 ? -28.204 -13.980 -31.773 1.00 19.71 106 PHE G N 1
ATOM 8591 C CA . PHE G 1 106 ? -28.354 -14.979 -30.726 1.00 18.90 106 PHE G CA 1
ATOM 8592 C C . PHE G 1 106 ? -29.464 -15.990 -31.055 1.00 19.45 106 PHE G C 1
ATOM 8593 O O . PHE G 1 106 ? -29.258 -17.207 -30.951 1.00 18.82 106 PHE G O 1
ATOM 8601 N N . SER G 1 107 ? -30.640 -15.481 -31.427 1.00 19.82 107 SER G N 1
ATOM 8602 C CA . SER G 1 107 ? -31.741 -16.362 -31.843 1.00 20.55 107 SER G CA 1
ATOM 8603 C C . SER G 1 107 ? -31.320 -17.267 -33.001 1.00 20.92 107 SER G C 1
ATOM 8604 O O . SER G 1 107 ? -31.622 -18.469 -32.989 1.00 21.19 107 SER G O 1
ATOM 8607 N N . ASP G 1 108 ? -30.609 -16.701 -33.978 1.00 20.88 108 ASP G N 1
ATOM 8608 C CA . ASP G 1 108 ? -30.110 -17.478 -35.124 1.00 21.31 108 ASP G CA 1
ATOM 8609 C C . ASP G 1 108 ? -29.192 -18.619 -34.681 1.00 21.27 108 ASP G C 1
ATOM 8610 O O . ASP G 1 108 ? -29.315 -19.749 -35.159 1.00 21.28 108 ASP G O 1
ATOM 8615 N N . LEU G 1 109 ? -28.301 -18.335 -33.732 1.00 20.35 109 LEU G N 1
ATOM 8616 C CA . LEU G 1 109 ? -27.395 -19.352 -33.212 1.00 20.05 109 LEU G CA 1
ATOM 8617 C C . LEU G 1 109 ? -28.102 -20.462 -32.462 1.00 20.71 109 LEU G C 1
ATOM 8618 O O . LEU G 1 109 ? -27.759 -21.640 -32.611 1.00 20.78 109 LEU G O 1
ATOM 8623 N N . LEU G 1 110 ? -29.084 -20.100 -31.640 1.00 20.75 110 LEU G N 1
ATOM 8624 C CA . LEU G 1 110 ? -29.830 -21.113 -30.906 1.00 21.41 110 LEU G CA 1
ATOM 8625 C C . LEU G 1 110 ? -30.473 -22.118 -31.877 1.00 21.48 110 LEU G C 1
ATOM 8626 O O . LEU G 1 110 ? -30.457 -23.318 -31.630 1.00 21.97 110 LEU G O 1
ATOM 8631 N N . GLU G 1 111 ? -31.011 -21.605 -32.977 1.00 21.63 111 GLU G N 1
ATOM 8632 C CA . GLU G 1 111 ? -31.661 -22.451 -33.992 1.00 21.94 111 GLU G CA 1
ATOM 8633 C C . GLU G 1 111 ? -30.637 -23.272 -34.760 1.00 21.65 111 GLU G C 1
ATOM 8634 O O . GLU G 1 111 ? -30.768 -24.495 -34.906 1.00 21.69 111 GLU G O 1
ATOM 8640 N N . LYS G 1 112 ? -29.607 -22.599 -35.259 1.00 20.95 112 LYS G N 1
ATOM 8641 C CA . LYS G 1 112 ? -28.565 -23.256 -36.048 1.00 20.82 112 LYS G CA 1
ATOM 8642 C C . LYS G 1 112 ? -27.803 -24.344 -35.310 1.00 20.84 112 LYS G C 1
ATOM 8643 O O . LYS G 1 112 ? -27.392 -25.338 -35.913 1.00 20.72 112 LYS G O 1
ATOM 8649 N N . LEU G 1 113 ? -27.569 -24.152 -34.019 1.00 20.31 113 LEU G N 1
ATOM 8650 C CA . LEU G 1 113 ? -26.795 -25.126 -33.269 1.00 20.28 113 LEU G CA 1
ATOM 8651 C C . LEU G 1 113 ? -27.668 -26.007 -32.368 1.00 19.97 113 LEU G C 1
ATOM 8652 O O . LEU G 1 113 ? -27.141 -26.783 -31.575 1.00 20.69 113 LEU G O 1
ATOM 8657 N N . ALA G 1 114 ? -28.994 -25.851 -32.474 1.00 20.14 114 ALA G N 1
ATOM 8658 C CA . ALA G 1 114 ? -29.946 -26.655 -31.698 1.00 20.39 114 ALA G CA 1
ATOM 8659 C C . ALA G 1 114 ? -29.597 -26.688 -30.217 1.00 20.83 114 ALA G C 1
ATOM 8660 O O . ALA G 1 114 ? -29.480 -27.746 -29.599 1.00 21.28 114 ALA G O 1
ATOM 8662 N N . ILE G 1 115 ? -29.396 -25.495 -29.659 1.00 19.94 115 ILE G N 1
ATOM 8663 C CA . ILE G 1 115 ? -28.872 -25.391 -28.308 1.00 20.18 115 ILE G CA 1
ATOM 8664 C C . ILE G 1 115 ? -29.790 -24.546 -27.429 1.00 19.65 115 ILE G C 1
ATOM 8665 O O . ILE G 1 115 ? -30.372 -23.558 -27.888 1.00 20.06 115 ILE G O 1
ATOM 8670 N N . ALA G 1 116 ? -29.928 -24.975 -26.177 1.00 19.81 116 ALA G N 1
ATOM 8671 C CA . ALA G 1 116 ? -30.685 -24.231 -25.178 1.00 19.67 116 ALA G CA 1
ATOM 8672 C C . ALA G 1 116 ? -29.819 -23.099 -24.604 1.00 19.55 116 ALA G C 1
ATOM 8673 O O . ALA G 1 116 ? -28.612 -23.276 -24.447 1.00 19.29 116 ALA G O 1
ATOM 8675 N N . PRO G 1 117 ? -30.438 -21.949 -24.314 1.00 19.50 117 PRO G N 1
ATOM 8676 C CA . PRO G 1 117 ? -29.661 -20.819 -23.767 1.00 19.10 117 PRO G CA 1
ATOM 8677 C C . PRO G 1 117 ? -28.849 -21.132 -22.506 1.00 19.29 117 PRO G C 1
ATOM 8678 O O . PRO G 1 117 ? -27.784 -20.538 -22.302 1.00 19.12 117 PRO G O 1
ATOM 8682 N N . GLU G 1 118 ? -29.307 -22.056 -21.669 1.00 19.16 118 GLU G N 1
ATOM 8683 C CA . GLU G 1 118 ? -28.573 -22.373 -20.446 1.00 19.85 118 GLU G CA 1
ATOM 8684 C C . GLU G 1 118 ? -27.220 -23.015 -20.743 1.00 19.05 118 GLU G C 1
ATOM 8685 O O . GLU G 1 118 ? -26.351 -23.067 -19.868 1.00 19.70 118 GLU G O 1
ATOM 8691 N N . ASN G 1 119 ? -27.070 -23.565 -21.954 1.00 18.04 119 ASN G N 1
ATOM 8692 C CA . ASN G 1 119 ? -25.811 -24.185 -22.360 1.00 17.47 119 ASN G CA 1
ATOM 8693 C C . ASN G 1 119 ? -24.881 -23.224 -23.099 1.00 16.83 119 ASN G C 1
ATOM 8694 O O . ASN G 1 119 ? -23.871 -23.645 -23.688 1.00 17.12 119 ASN G O 1
ATOM 8699 N N . VAL G 1 120 ? -25.197 -21.936 -23.023 1.00 16.45 120 VAL G N 1
ATOM 8700 C CA . VAL G 1 120 ? -24.433 -20.901 -23.720 1.00 15.98 120 VAL G CA 1
ATOM 8701 C C . VAL G 1 120 ? -23.794 -19.972 -22.701 1.00 16.10 120 VAL G C 1
ATOM 8702 O O . VAL G 1 120 ? -24.396 -19.668 -21.666 1.00 16.20 120 VAL G O 1
ATOM 8706 N N . ALA G 1 121 ? -22.566 -19.549 -23.007 1.00 15.39 121 ALA G N 1
ATOM 8707 C CA . ALA G 1 121 ? -21.866 -18.519 -22.231 1.00 14.62 121 ALA G CA 1
ATOM 8708 C C . ALA G 1 121 ? -21.681 -17.320 -23.153 1.00 15.25 121 ALA G C 1
ATOM 8709 O O . ALA G 1 121 ? -21.566 -17.477 -24.375 1.00 15.34 121 ALA G O 1
ATOM 8711 N N . TYR G 1 122 ? -21.647 -16.115 -22.580 1.00 14.90 122 TYR G N 1
ATOM 8712 C CA . TYR G 1 122 ? -21.411 -14.922 -23.384 1.00 14.46 122 TYR G CA 1
ATOM 8713 C C . TYR G 1 122 ? -20.461 -14.004 -22.631 1.00 14.11 122 TYR G C 1
ATOM 8714 O O . TYR G 1 122 ? -20.669 -13.753 -21.440 1.00 15.19 122 TYR G O 1
ATOM 8723 N N . VAL G 1 123 ? -19.429 -13.521 -23.325 1.00 13.17 123 VAL G N 1
ATOM 8724 C CA . VAL G 1 123 ? -18.472 -12.583 -22.734 1.00 12.97 123 VAL G CA 1
ATOM 8725 C C . VAL G 1 123 ? -18.601 -11.197 -23.366 1.00 13.25 123 VAL G C 1
ATOM 8726 O O . VAL G 1 123 ? -18.407 -11.035 -24.584 1.00 13.09 123 VAL G O 1
ATOM 8730 N N . GLY G 1 124 ? -18.941 -10.209 -22.540 1.00 13.68 124 GLY G N 1
ATOM 8731 C CA . GLY G 1 124 ? -19.180 -8.860 -23.036 1.00 13.33 124 GLY G CA 1
ATOM 8732 C C . GLY G 1 124 ? -18.426 -7.787 -22.271 1.00 12.29 124 GLY G C 1
ATOM 8733 O O . GLY G 1 124 ? -17.815 -8.067 -21.213 1.00 12.75 124 GLY G O 1
ATOM 8734 N N . ASP G 1 125 ? -18.447 -6.568 -22.809 1.00 12.26 125 ASP G N 1
ATOM 8735 C CA . ASP G 1 125 ? -17.814 -5.438 -22.121 1.00 13.01 125 ASP G CA 1
ATOM 8736 C C . ASP G 1 125 ? -18.670 -4.183 -22.041 1.00 13.23 125 ASP G C 1
ATOM 8737 O O . ASP G 1 125 ? -18.301 -3.256 -21.333 1.00 13.62 125 ASP G O 1
ATOM 8742 N N . ASP G 1 126 ? -19.779 -4.104 -22.767 1.00 13.34 126 ASP G N 1
ATOM 8743 C CA . ASP G 1 126 ? -20.567 -2.850 -22.766 1.00 13.97 126 ASP G CA 1
ATOM 8744 C C . ASP G 1 126 ? -22.037 -3.185 -22.648 1.00 14.69 126 ASP G C 1
ATOM 8745 O O . ASP G 1 126 ? -22.439 -4.355 -22.729 1.00 14.47 126 ASP G O 1
ATOM 8750 N N . LEU G 1 127 ? -22.849 -2.148 -22.473 1.00 15.12 127 LEU G N 1
ATOM 8751 C CA . LEU G 1 127 ? -24.287 -2.336 -22.198 1.00 15.71 127 LEU G CA 1
ATOM 8752 C C . LEU G 1 127 ? -25.026 -3.021 -23.355 1.00 16.02 127 LEU G C 1
ATOM 8753 O O . LEU G 1 127 ? -26.020 -3.741 -23.133 1.00 16.37 127 LEU G O 1
ATOM 8758 N N . ILE G 1 128 ? -24.514 -2.822 -24.574 1.00 16.02 128 ILE G N 1
ATOM 8759 C CA . ILE G 1 128 ? -25.068 -3.454 -25.791 1.00 16.82 128 ILE G CA 1
ATOM 8760 C C . ILE G 1 128 ? -25.050 -4.979 -25.673 1.00 16.79 128 ILE G C 1
ATOM 8761 O O . ILE G 1 128 ? -25.824 -5.674 -26.351 1.00 16.82 128 ILE G O 1
ATOM 8766 N N . ASP G 1 129 ? -24.162 -5.515 -24.837 1.00 16.01 129 ASP G N 1
ATOM 8767 C CA . ASP G 1 129 ? -24.049 -6.971 -24.680 1.00 15.38 129 ASP G CA 1
ATOM 8768 C C . ASP G 1 129 ? -25.048 -7.548 -23.695 1.00 15.35 129 ASP G C 1
ATOM 8769 O O . ASP G 1 129 ? -25.266 -8.764 -23.671 1.00 15.78 129 ASP G O 1
ATOM 8774 N N . TRP G 1 130 ? -25.667 -6.686 -22.885 1.00 15.58 130 TRP G N 1
ATOM 8775 C CA . TRP G 1 130 ? -26.473 -7.184 -21.788 1.00 16.61 130 TRP G CA 1
ATOM 8776 C C . TRP G 1 130 ? -27.742 -7.949 -22.227 1.00 16.79 130 TRP G C 1
ATOM 8777 O O . TRP G 1 130 ? -28.053 -8.982 -21.630 1.00 17.41 130 TRP G O 1
ATOM 8788 N N . PRO G 1 131 ? -28.456 -7.463 -23.265 1.00 17.81 131 PRO G N 1
ATOM 8789 C CA . PRO G 1 131 ? -29.652 -8.242 -23.655 1.00 18.09 131 PRO G CA 1
ATOM 8790 C C . PRO G 1 131 ? -29.399 -9.729 -23.919 1.00 17.81 131 PRO G C 1
ATOM 8791 O O . PRO G 1 131 ? -30.233 -10.580 -23.548 1.00 18.81 131 PRO G O 1
ATOM 8795 N N . VAL G 1 132 ? -28.276 -10.060 -24.552 1.00 17.25 132 VAL G N 1
ATOM 8796 C CA . VAL G 1 132 ? -27.945 -11.475 -24.733 1.00 16.56 132 VAL G CA 1
ATOM 8797 C C . VAL G 1 132 ? -27.420 -12.108 -23.442 1.00 16.61 132 VAL G C 1
ATOM 8798 O O . VAL G 1 132 ? -27.808 -13.219 -23.077 1.00 16.86 132 VAL G O 1
ATOM 8802 N N . MET G 1 133 ? -26.556 -11.388 -22.729 1.00 16.29 133 MET G N 1
ATOM 8803 C CA . MET G 1 133 ? -26.034 -11.887 -21.457 1.00 16.31 133 MET G CA 1
ATOM 8804 C C . MET G 1 133 ? -27.123 -12.285 -20.456 1.00 16.51 133 MET G C 1
ATOM 8805 O O . MET G 1 133 ? -26.993 -13.286 -19.745 1.00 16.82 133 MET G O 1
ATOM 8810 N N . GLU G 1 134 ? -28.199 -11.504 -20.434 1.00 16.99 134 GLU G N 1
ATOM 8811 C CA . GLU G 1 134 ? -29.319 -11.759 -19.534 1.00 18.18 134 GLU G CA 1
ATOM 8812 C C . GLU G 1 134 ? -29.940 -13.139 -19.763 1.00 18.10 134 GLU G C 1
ATOM 8813 O O . GLU G 1 134 ? -30.445 -13.752 -18.819 1.00 19.20 134 GLU G O 1
ATOM 8819 N N . LYS G 1 135 ? -29.845 -13.643 -20.995 1.00 17.93 135 LYS G N 1
ATOM 8820 C CA . LYS G 1 135 ? -30.553 -14.875 -21.378 1.00 18.43 135 LYS G CA 1
ATOM 8821 C C . LYS G 1 135 ? -29.738 -16.161 -21.235 1.00 18.06 135 LYS G C 1
ATOM 8822 O O . LYS G 1 135 ? -30.291 -17.260 -21.215 1.00 18.63 135 LYS G O 1
ATOM 8828 N N . VAL G 1 136 ? -28.418 -16.039 -21.157 1.00 17.35 136 VAL G N 1
ATOM 8829 C CA . VAL G 1 136 ? -27.544 -17.210 -21.231 1.00 17.16 136 VAL G CA 1
ATOM 8830 C C . VAL G 1 136 ? -27.272 -17.856 -19.870 1.00 17.13 136 VAL G C 1
ATOM 8831 O O . VAL G 1 136 ? -27.564 -17.261 -18.819 1.00 17.57 136 VAL G O 1
ATOM 8835 N N . GLY G 1 137 ? -26.725 -19.072 -19.894 1.00 16.43 137 GLY G N 1
ATOM 8836 C CA . GLY G 1 137 ? -26.401 -19.820 -18.686 1.00 16.58 137 GLY G CA 1
ATOM 8837 C C . GLY G 1 137 ? -25.242 -19.233 -17.902 1.00 16.53 137 GLY G C 1
ATOM 8838 O O . GLY G 1 137 ? -25.240 -19.256 -16.674 1.00 17.50 137 GLY G O 1
ATOM 8839 N N . LEU G 1 138 ? -24.218 -18.756 -18.612 1.00 15.95 138 LEU G N 1
ATOM 8840 C CA . LEU G 1 138 ? -23.082 -18.102 -17.937 1.00 15.69 138 LEU G CA 1
ATOM 8841 C C . LEU G 1 138 ? -22.779 -16.773 -18.609 1.00 15.41 138 LEU G C 1
ATOM 8842 O O . LEU G 1 138 ? -22.260 -16.758 -19.731 1.00 15.18 138 LEU G O 1
ATOM 8847 N N . SER G 1 139 ? -23.108 -15.664 -17.936 1.00 14.78 139 SER G N 1
ATOM 8848 C CA . SER G 1 139 ? -22.740 -14.342 -18.436 1.00 14.60 139 SER G CA 1
ATOM 8849 C C . SER G 1 139 ? -21.438 -13.891 -17.792 1.00 14.58 139 SER G C 1
ATOM 8850 O O . SER G 1 139 ? -21.205 -14.103 -16.591 1.00 14.52 139 SER G O 1
ATOM 8853 N N . VAL G 1 140 ? -20.573 -13.312 -18.618 1.00 13.83 140 VAL G N 1
ATOM 8854 C CA . VAL G 1 140 ? -19.259 -12.868 -18.164 1.00 13.27 140 VAL G CA 1
ATOM 8855 C C . VAL G 1 140 ? -19.025 -11.427 -18.595 1.00 13.29 140 VAL G C 1
ATOM 8856 O O . VAL G 1 140 ? -19.213 -11.093 -19.759 1.00 13.30 140 VAL G O 1
ATOM 8860 N N . ALA G 1 141 ? -18.614 -10.582 -17.648 1.00 12.64 141 ALA G N 1
ATOM 8861 C CA . ALA G 1 141 ? -18.102 -9.248 -17.978 1.00 12.56 141 ALA G CA 1
ATOM 8862 C C . ALA G 1 141 ? -16.597 -9.284 -17.810 1.00 12.33 141 ALA G C 1
ATOM 8863 O O . ALA G 1 141 ? -16.096 -9.845 -16.819 1.00 12.81 141 ALA G O 1
ATOM 8865 N N . VAL G 1 142 ? -15.876 -8.684 -18.758 1.00 12.60 142 VAL G N 1
ATOM 8866 C CA . VAL G 1 142 ? -14.419 -8.608 -18.604 1.00 12.32 142 VAL G CA 1
ATOM 8867 C C . VAL G 1 142 ? -14.056 -7.639 -17.465 1.00 12.38 142 VAL G C 1
ATOM 8868 O O . VAL G 1 142 ? -14.872 -6.779 -17.086 1.00 13.13 142 VAL G O 1
ATOM 8872 N N . ALA G 1 143 ? -12.841 -7.778 -16.936 1.00 12.18 143 ALA G N 1
ATOM 8873 C CA . ALA G 1 143 ? -12.440 -7.020 -15.738 1.00 12.52 143 ALA G CA 1
ATOM 8874 C C . ALA G 1 143 ? -12.638 -5.524 -15.880 1.00 13.21 143 ALA G C 1
ATOM 8875 O O . ALA G 1 143 ? -12.976 -4.844 -14.898 1.00 13.72 143 ALA G O 1
ATOM 8877 N N . ASP G 1 144 ? -12.405 -5.030 -17.088 1.00 12.36 144 ASP G N 1
ATOM 8878 C CA . ASP G 1 144 ? -12.479 -3.596 -17.366 1.00 13.00 144 ASP G CA 1
ATOM 8879 C C . ASP G 1 144 ? -13.677 -3.253 -18.266 1.00 12.88 144 ASP G C 1
ATOM 8880 O O . ASP G 1 144 ? -13.623 -2.328 -19.070 1.00 12.90 144 ASP G O 1
ATOM 8885 N N . ALA G 1 145 ? -14.749 -4.025 -18.104 1.00 12.05 145 ALA G N 1
ATOM 8886 C CA . ALA G 1 145 ? -16.016 -3.722 -18.753 1.00 12.56 145 ALA G CA 1
ATOM 8887 C C . ALA G 1 145 ? -16.589 -2.406 -18.245 1.00 12.54 145 ALA G C 1
ATOM 8888 O O . ALA G 1 145 ? -16.169 -1.866 -17.205 1.00 12.46 145 ALA G O 1
ATOM 8890 N N . HIS G 1 146 ? -17.568 -1.882 -18.961 1.00 12.82 146 HIS G N 1
ATOM 8891 C CA . HIS G 1 146 ? -18.238 -0.691 -18.477 1.00 13.54 146 HIS G CA 1
ATOM 8892 C C . HIS G 1 146 ? -18.721 -0.926 -17.048 1.00 13.18 146 HIS G C 1
ATOM 8893 O O . HIS G 1 146 ? -19.245 -1.987 -16.742 1.00 13.07 146 HIS G O 1
ATOM 8900 N N . PRO G 1 147 ? -18.536 0.060 -16.158 1.00 13.57 147 PRO G N 1
ATOM 8901 C CA . PRO G 1 147 ? -18.921 -0.148 -14.762 1.00 14.32 147 PRO G CA 1
ATOM 8902 C C . PRO G 1 147 ? -20.388 -0.565 -14.529 1.00 14.54 147 PRO G C 1
ATOM 8903 O O . PRO G 1 147 ? -20.672 -1.242 -13.533 1.00 15.41 147 PRO G O 1
ATOM 8907 N N . LEU G 1 148 ? -21.305 -0.173 -15.414 1.00 14.91 148 LEU G N 1
ATOM 8908 C CA . LEU G 1 148 ? -22.696 -0.574 -15.246 1.00 15.86 148 LEU G CA 1
ATOM 8909 C C . LEU G 1 148 ? -22.972 -2.013 -15.681 1.00 16.08 148 LEU G C 1
ATOM 8910 O O . LEU G 1 148 ? -23.987 -2.599 -15.272 1.00 18.16 148 LEU G O 1
ATOM 8915 N N . LEU G 1 149 ? -22.073 -2.601 -16.474 1.00 15.13 149 LEU G N 1
ATOM 8916 C CA . LEU G 1 149 ? -22.251 -4.009 -16.858 1.00 14.78 149 LEU G CA 1
ATOM 8917 C C . LEU G 1 149 ? -21.732 -4.945 -15.766 1.00 14.91 149 LEU G C 1
ATOM 8918 O O . LEU G 1 149 ? -22.289 -6.011 -15.522 1.00 15.55 149 LEU G O 1
ATOM 8923 N N . ILE G 1 150 ? -20.640 -4.549 -15.110 1.00 14.87 150 ILE G N 1
ATOM 8924 C CA . ILE G 1 150 ? -19.937 -5.443 -14.206 1.00 14.74 150 ILE G CA 1
ATOM 8925 C C . ILE G 1 150 ? -20.821 -6.175 -13.172 1.00 15.16 150 ILE G C 1
ATOM 8926 O O . ILE G 1 150 ? -20.753 -7.406 -13.067 1.00 15.17 150 ILE G O 1
ATOM 8931 N N . PRO G 1 151 ? -21.680 -5.440 -12.424 1.00 15.58 151 PRO G N 1
ATOM 8932 C CA . PRO G 1 151 ? -22.480 -6.134 -11.402 1.00 16.29 151 PRO G CA 1
ATOM 8933 C C . PRO G 1 151 ? -23.569 -7.057 -11.931 1.00 16.15 151 PRO G C 1
ATOM 8934 O O . PRO G 1 151 ? -24.137 -7.836 -11.158 1.00 17.78 151 PRO G O 1
ATOM 8938 N N . ARG G 1 152 ? -23.866 -6.962 -13.219 1.00 16.45 152 ARG G N 1
ATOM 8939 C CA . ARG G 1 152 ? -24.941 -7.766 -13.812 1.00 16.35 152 ARG G CA 1
ATOM 8940 C C . ARG G 1 152 ? -24.510 -9.196 -14.144 1.00 16.36 152 ARG G C 1
ATOM 8941 O O . ARG G 1 152 ? -25.344 -10.109 -14.233 1.00 17.23 152 ARG G O 1
ATOM 8949 N N . ALA G 1 153 ? -23.211 -9.394 -14.340 1.00 15.65 153 ALA G N 1
ATOM 8950 C CA . ALA G 1 153 ? -22.689 -10.665 -14.837 1.00 15.34 153 ALA G CA 1
ATOM 8951 C C . ALA G 1 153 ? -22.535 -11.752 -13.775 1.00 15.47 153 ALA G C 1
ATOM 8952 O O . ALA G 1 153 ? -22.305 -11.455 -12.599 1.00 16.95 153 ALA G O 1
ATOM 8954 N N . ASP G 1 154 ? -22.644 -13.015 -14.194 1.00 15.23 154 ASP G N 1
ATOM 8955 C CA . ASP G 1 154 ? -22.397 -14.130 -13.291 1.00 15.53 154 ASP G CA 1
ATOM 8956 C C . ASP G 1 154 ? -20.949 -14.152 -12.817 1.00 15.03 154 ASP G C 1
ATOM 8957 O O . ASP G 1 154 ? -20.664 -14.464 -11.659 1.00 16.11 154 ASP G O 1
ATOM 8962 N N . TYR G 1 155 ? -20.031 -13.864 -13.741 1.00 14.70 155 TYR G N 1
ATOM 8963 C CA . TYR G 1 155 ? -18.612 -13.909 -13.443 1.00 14.04 155 TYR G CA 1
ATOM 8964 C C . TYR G 1 155 ? -17.967 -12.674 -14.046 1.00 13.23 155 TYR G C 1
ATOM 8965 O O . TYR G 1 155 ? -18.261 -12.316 -15.193 1.00 13.20 155 TYR G O 1
ATOM 8974 N N . VAL G 1 156 ? -17.078 -12.044 -13.275 1.00 12.99 156 VAL G N 1
ATOM 8975 C CA . VAL G 1 156 ? -16.252 -10.950 -13.779 1.00 12.98 156 VAL G CA 1
ATOM 8976 C C . VAL G 1 156 ? -14.826 -11.452 -13.904 1.00 12.84 156 VAL G C 1
ATOM 8977 O O . VAL G 1 156 ? -14.268 -11.984 -12.942 1.00 13.44 156 VAL G O 1
ATOM 8981 N N . THR G 1 157 ? -14.249 -11.340 -15.099 1.00 12.36 157 THR G N 1
ATOM 8982 C CA . THR G 1 157 ? -12.891 -11.876 -15.238 1.00 12.62 157 THR G CA 1
ATOM 8983 C C . THR G 1 157 ? -11.886 -11.064 -14.430 1.00 12.81 157 THR G C 1
ATOM 8984 O O . THR G 1 157 ? -12.112 -9.883 -14.161 1.00 13.65 157 THR G O 1
ATOM 8988 N N . ARG G 1 158 ? -10.771 -11.706 -14.080 1.00 13.07 158 ARG G N 1
ATOM 8989 C CA . ARG G 1 158 ? -9.654 -10.984 -13.488 1.00 12.87 158 ARG G CA 1
ATOM 8990 C C . ARG G 1 158 ? -8.836 -10.235 -14.529 1.00 12.94 158 ARG G C 1
ATOM 8991 O O . ARG G 1 158 ? -8.279 -9.160 -14.244 1.00 13.25 158 ARG G O 1
ATOM 8999 N N . ILE G 1 159 ? -8.754 -10.795 -15.737 1.00 12.77 159 ILE G N 1
ATOM 9000 C CA . ILE G 1 159 ? -7.917 -10.230 -16.803 1.00 12.74 159 ILE G CA 1
ATOM 9001 C C . ILE G 1 159 ? -8.735 -9.297 -17.713 1.00 12.61 159 ILE G C 1
ATOM 9002 O O . ILE G 1 159 ? -9.910 -9.552 -18.016 1.00 12.70 159 ILE G O 1
ATOM 9007 N N . ALA G 1 160 ? -8.117 -8.195 -18.134 1.00 12.50 160 ALA G N 1
ATOM 9008 C CA . ALA G 1 160 ? -8.809 -7.185 -18.952 1.00 12.38 160 ALA G CA 1
ATOM 9009 C C . ALA G 1 160 ? -9.097 -7.634 -20.393 1.00 12.96 160 ALA G C 1
ATOM 9010 O O . ALA G 1 160 ? -8.431 -8.542 -20.928 1.00 12.70 160 ALA G O 1
ATOM 9012 N N . GLY G 1 161 ? -10.050 -6.957 -21.036 1.00 12.00 161 GLY G N 1
ATOM 9013 C CA . GLY G 1 161 ? -10.338 -7.235 -22.439 1.00 13.19 161 GLY G CA 1
ATOM 9014 C C . GLY G 1 161 ? -9.075 -7.069 -23.280 1.00 13.30 161 GLY G C 1
ATOM 9015 O O . GLY G 1 161 ? -8.286 -6.118 -23.090 1.00 13.59 161 GLY G O 1
ATOM 9016 N N . GLY G 1 162 ? -8.868 -7.992 -24.209 1.00 13.96 162 GLY G N 1
ATOM 9017 C CA . GLY G 1 162 ? -7.732 -7.915 -25.104 1.00 13.95 162 GLY G CA 1
ATOM 9018 C C . GLY G 1 162 ? -6.451 -8.413 -24.497 1.00 13.55 162 GLY G C 1
ATOM 9019 O O . GLY G 1 162 ? -5.446 -8.485 -25.203 1.00 13.57 162 GLY G O 1
ATOM 9020 N N . ARG G 1 163 ? -6.472 -8.732 -23.198 1.00 13.47 163 ARG G N 1
ATOM 9021 C CA . ARG G 1 163 ? -5.257 -9.095 -22.489 1.00 12.94 163 ARG G CA 1
ATOM 9022 C C . ARG G 1 163 ? -5.281 -10.530 -21.999 1.00 12.60 163 ARG G C 1
ATOM 9023 O O . ARG G 1 163 ? -4.341 -10.957 -21.319 1.00 13.56 163 ARG G O 1
ATOM 9031 N N . GLY G 1 164 ? -6.324 -11.277 -22.366 1.00 12.18 164 GLY G N 1
ATOM 9032 C CA . GLY G 1 164 ? -6.462 -12.643 -21.903 1.00 11.96 164 GLY G CA 1
ATOM 9033 C C . GLY G 1 164 ? -7.729 -12.916 -21.101 1.00 11.96 164 GLY G C 1
ATOM 9034 O O . GLY G 1 164 ? -7.841 -13.985 -20.500 1.00 12.55 164 GLY G O 1
ATOM 9035 N N . ALA G 1 165 ? -8.712 -12.015 -21.146 1.00 11.97 165 ALA G N 1
ATOM 9036 C CA . ALA G 1 165 ? -10.006 -12.310 -20.545 1.00 12.40 165 ALA G CA 1
ATOM 9037 C C . ALA G 1 165 ? -10.645 -13.515 -21.219 1.00 12.24 165 ALA G C 1
ATOM 9038 O O . ALA G 1 165 ? -11.280 -14.356 -20.551 1.00 12.93 165 ALA G O 1
ATOM 9040 N N . VAL G 1 166 ? -10.525 -13.576 -22.545 1.00 12.39 166 VAL G N 1
ATOM 9041 C CA . VAL G 1 166 ? -11.131 -14.720 -23.261 1.00 11.95 166 VAL G CA 1
ATOM 9042 C C . VAL G 1 166 ? -10.431 -16.021 -22.881 1.00 12.60 166 VAL G C 1
ATOM 9043 O O . VAL G 1 166 ? -11.099 -17.042 -22.627 1.00 13.32 166 VAL G O 1
ATOM 9047 N N . ARG G 1 167 ? -9.095 -15.997 -22.829 1.00 12.70 167 ARG G N 1
ATOM 9048 C CA . ARG G 1 167 ? -8.359 -17.167 -22.374 1.00 13.11 167 ARG G CA 1
ATOM 9049 C C . ARG G 1 167 ? -8.829 -17.608 -20.980 1.00 12.98 167 ARG G C 1
ATOM 9050 O O . ARG G 1 167 ? -9.023 -18.806 -20.726 1.00 13.98 167 ARG G O 1
ATOM 9058 N N . GLU G 1 168 ? -9.013 -16.650 -20.081 1.00 12.52 168 GLU G N 1
ATOM 9059 C CA . GLU G 1 168 ? -9.463 -16.953 -18.735 1.00 12.38 168 GLU G CA 1
ATOM 9060 C C . GLU G 1 168 ? -10.817 -17.665 -18.741 1.00 12.85 168 GLU G C 1
ATOM 9061 O O . GLU G 1 168 ? -11.008 -18.660 -18.017 1.00 13.13 168 GLU G O 1
ATOM 9067 N N . VAL G 1 169 ? -11.729 -17.202 -19.595 1.00 13.28 169 VAL G N 1
ATOM 9068 C CA . VAL G 1 169 ? -13.025 -17.876 -19.711 1.00 13.45 169 VAL G CA 1
ATOM 9069 C C . VAL G 1 169 ? -12.873 -19.289 -20.302 1.00 13.09 169 VAL G C 1
ATOM 9070 O O . VAL G 1 169 ? -13.471 -20.246 -19.801 1.00 14.25 169 VAL G O 1
ATOM 9074 N N . CYS G 1 170 ? -12.055 -19.432 -21.342 1.00 13.62 170 CYS G N 1
ATOM 9075 C CA . CYS G 1 170 ? -11.827 -20.763 -21.906 1.00 14.57 170 CYS G CA 1
ATOM 9076 C C . CYS G 1 170 ? -11.255 -21.707 -20.859 1.00 14.34 170 CYS G C 1
ATOM 9077 O O . CYS G 1 170 ? -11.693 -22.855 -20.734 1.00 14.97 170 CYS G O 1
ATOM 9080 N N . ASP G 1 171 ? -10.282 -21.223 -20.088 1.00 14.22 171 ASP G N 1
ATOM 9081 C CA . ASP G 1 171 ? -9.668 -22.009 -19.027 1.00 14.43 171 ASP G CA 1
ATOM 9082 C C . ASP G 1 171 ? -10.712 -22.408 -17.976 1.00 14.35 171 ASP G C 1
ATOM 9083 O O . ASP G 1 171 ? -10.658 -23.518 -17.439 1.00 15.69 171 ASP G O 1
ATOM 9088 N N . LEU G 1 172 ? -11.648 -21.506 -17.678 1.00 15.08 172 LEU G N 1
ATOM 9089 C CA . LEU G 1 172 ? -12.714 -21.769 -16.700 1.00 15.99 172 LEU G CA 1
ATOM 9090 C C . LEU G 1 172 ? -13.635 -22.879 -17.190 1.00 15.49 172 LEU G C 1
ATOM 9091 O O . LEU G 1 172 ? -13.940 -23.827 -16.442 1.00 16.37 172 LEU G O 1
ATOM 9096 N N . LEU G 1 173 ? -14.091 -22.759 -18.432 1.00 15.25 173 LEU G N 1
ATOM 9097 C CA . LEU G 1 173 ? -14.979 -23.792 -18.984 1.00 16.11 173 LEU G CA 1
ATOM 9098 C C . LEU G 1 173 ? -14.291 -25.142 -18.973 1.00 16.35 173 LEU G C 1
ATOM 9099 O O . LEU G 1 173 ? -14.897 -26.167 -18.592 1.00 16.98 173 LEU G O 1
ATOM 9104 N N . LEU G 1 174 ? -13.043 -25.169 -19.426 1.00 17.10 174 LEU G N 1
ATOM 9105 C CA . LEU G 1 174 ? -12.310 -26.436 -19.534 1.00 18.19 174 LEU G CA 1
ATOM 9106 C C . LEU G 1 174 ? -12.090 -27.054 -18.166 1.00 18.44 174 LEU G C 1
ATOM 9107 O O . LEU G 1 174 ? -12.287 -28.267 -17.980 1.00 18.91 174 LEU G O 1
ATOM 9112 N N . LEU G 1 175 ? -11.704 -26.233 -17.193 1.00 18.11 175 LEU G N 1
ATOM 9113 C CA . LEU G 1 175 ? -11.550 -26.716 -15.820 1.00 19.00 175 LEU G CA 1
ATOM 9114 C C . LEU G 1 175 ? -12.857 -27.311 -15.303 1.00 18.57 175 LEU G C 1
ATOM 9115 O O . LEU G 1 175 ? -12.868 -28.417 -14.736 1.00 19.74 175 LEU G O 1
ATOM 9120 N N . ALA G 1 176 ? -13.952 -26.570 -15.477 1.00 18.25 176 ALA G N 1
ATOM 9121 C CA . ALA G 1 176 ? -15.258 -27.023 -14.969 1.00 18.41 176 ALA G CA 1
ATOM 9122 C C . ALA G 1 176 ? -15.649 -28.367 -15.567 1.00 19.15 176 ALA G C 1
ATOM 9123 O O . ALA G 1 176 ? -16.365 -29.167 -14.924 1.00 20.59 176 ALA G O 1
ATOM 9125 N N . GLN G 1 177 ? -15.220 -28.594 -16.807 1.00 19.36 177 GLN G N 1
ATOM 9126 C CA . GLN G 1 177 ? -15.624 -29.784 -17.569 1.00 20.30 177 GLN G CA 1
ATOM 9127 C C . GLN G 1 177 ? -14.591 -30.910 -17.501 1.00 20.98 177 GLN G C 1
ATOM 9128 O O . GLN G 1 177 ? -14.733 -31.925 -18.181 1.00 21.63 177 GLN G O 1
ATOM 9134 N N . GLY G 1 178 ? -13.570 -30.744 -16.665 1.00 20.89 178 GLY G N 1
ATOM 9135 C CA . GLY G 1 178 ? -12.506 -31.755 -16.505 1.00 21.71 178 GLY G CA 1
ATOM 9136 C C . GLY G 1 178 ? -11.638 -31.935 -17.739 1.00 22.46 178 GLY G C 1
ATOM 9137 O O . GLY G 1 178 ? -11.089 -33.028 -17.983 1.00 23.85 178 GLY G O 1
ATOM 9138 N N . LYS G 1 179 ? -11.493 -30.857 -18.512 1.00 21.78 179 LYS G N 1
ATOM 9139 C CA . LYS G 1 179 ? -10.784 -30.910 -19.778 1.00 22.39 179 LYS G CA 1
ATOM 9140 C C . LYS G 1 179 ? -9.529 -30.041 -19.800 1.00 21.86 179 LYS G C 1
ATOM 9141 O O . LYS G 1 179 ? -8.825 -30.024 -20.803 1.00 22.87 179 LYS G O 1
ATOM 9147 N N . LEU G 1 180 ? -9.236 -29.327 -18.716 1.00 21.92 180 LEU G N 1
ATOM 9148 C CA . LEU G 1 180 ? -8.141 -28.345 -18.746 1.00 22.56 180 LEU G CA 1
ATOM 9149 C C . LEU G 1 180 ? -6.757 -28.968 -18.924 1.00 23.63 180 LEU G C 1
ATOM 9150 O O . LEU G 1 180 ? -5.956 -28.493 -19.729 1.00 23.09 180 LEU G O 1
ATOM 9155 N N . ASP G 1 181 ? -6.476 -30.037 -18.189 1.00 25.23 181 ASP G N 1
ATOM 9156 C CA . ASP G 1 181 ? -5.139 -30.615 -18.225 1.00 27.34 181 ASP G CA 1
ATOM 9157 C C . ASP G 1 181 ? -4.757 -31.180 -19.584 1.00 27.38 181 ASP G C 1
ATOM 9158 O O . ASP G 1 181 ? -3.599 -31.069 -20.002 1.00 28.31 181 ASP G O 1
ATOM 9163 N N . GLU G 1 182 ? -5.736 -31.758 -20.269 1.00 27.28 182 GLU G N 1
ATOM 9164 C CA . GLU G 1 182 ? -5.494 -32.431 -21.542 1.00 27.26 182 GLU G CA 1
ATOM 9165 C C . GLU G 1 182 ? -5.790 -31.575 -22.770 1.00 26.14 182 GLU G C 1
ATOM 9166 O O . GLU G 1 182 ? -5.591 -32.017 -23.907 1.00 25.58 182 GLU G O 1
ATOM 9172 N N . ALA G 1 183 ? -6.250 -30.347 -22.550 1.00 24.68 183 ALA G N 1
ATOM 9173 C CA . ALA G 1 183 ? -6.610 -29.480 -23.669 1.00 23.37 183 ALA G CA 1
ATOM 9174 C C . ALA G 1 183 ? -5.346 -29.082 -24.420 1.00 22.72 183 ALA G C 1
ATOM 9175 O O . ALA G 1 183 ? -4.282 -28.896 -23.807 1.00 22.46 183 ALA G O 1
ATOM 9177 N N . LYS G 1 184 ? -5.474 -28.987 -25.738 1.00 22.37 184 LYS G N 1
ATOM 9178 C CA . LYS G 1 184 ? -4.347 -28.605 -26.587 1.00 24.54 184 LYS G CA 1
ATOM 9179 C C . LYS G 1 184 ? -4.750 -27.459 -27.513 1.00 22.69 184 LYS G C 1
ATOM 9180 O O . LYS G 1 184 ? -5.833 -27.458 -28.096 1.00 22.38 184 LYS G O 1
ATOM 9186 N N . GLY G 1 185 ? -3.876 -26.461 -27.619 1.00 22.03 185 GLY G N 1
ATOM 9187 C CA . GLY G 1 185 ? -4.149 -25.301 -28.463 1.00 21.69 185 GLY G CA 1
ATOM 9188 C C . GLY G 1 185 ? -2.887 -24.829 -29.157 1.00 20.82 185 GLY G C 1
ATOM 9189 O O . GLY G 1 185 ? -1.806 -25.415 -28.969 1.00 21.58 185 GLY G O 1
ATOM 9190 N N . GLN G 1 186 ? -3.041 -23.778 -29.960 1.00 20.21 186 GLN G N 1
ATOM 9191 C CA . GLN G 1 186 ? -1.923 -23.073 -30.574 1.00 19.66 186 GLN G CA 1
ATOM 9192 C C . GLN G 1 186 ? -2.044 -21.626 -30.113 1.00 18.40 186 GLN G C 1
ATOM 9193 O O . GLN G 1 186 ? -3.150 -21.058 -30.122 1.00 17.79 186 GLN G O 1
ATOM 9199 N N . SER G 1 187 ? -0.923 -21.058 -29.666 1.00 18.16 187 SER G N 1
ATOM 9200 C CA . SER G 1 187 ? -0.883 -19.703 -29.097 1.00 17.97 187 SER G CA 1
ATOM 9201 C C . SER G 1 187 ? -0.599 -18.704 -30.217 1.00 18.01 187 SER G C 1
ATOM 9202 O O . SER G 1 187 ? 0.508 -18.148 -30.321 1.00 17.78 187 SER G O 1
ATOM 9205 N N . ILE G 1 188 ? -1.634 -18.503 -31.045 1.00 17.78 188 ILE G N 1
ATOM 9206 C CA . ILE G 1 188 ? -1.544 -17.801 -32.326 1.00 18.17 188 ILE G CA 1
ATOM 9207 C C . ILE G 1 188 ? -2.698 -16.800 -32.488 1.00 17.10 188 ILE G C 1
ATOM 9208 O O . ILE G 1 188 ? -3.630 -16.756 -31.668 1.00 16.31 188 ILE G O 1
ATOM 9214 N N . LEU H 1 8 ? 12.595 22.312 -4.772 1.00 32.77 8 LEU H N 1
ATOM 9215 C CA . LEU H 1 8 ? 12.124 23.284 -5.796 1.00 32.06 8 LEU H CA 1
ATOM 9216 C C . LEU H 1 8 ? 10.925 22.730 -6.580 1.00 30.94 8 LEU H C 1
ATOM 9217 O O . LEU H 1 8 ? 11.020 21.670 -7.191 1.00 30.47 8 LEU H O 1
ATOM 9222 N N . ALA H 1 9 ? 9.808 23.458 -6.567 1.00 29.56 9 ALA H N 1
ATOM 9223 C CA . ALA H 1 9 ? 8.537 22.946 -7.067 1.00 27.64 9 ALA H CA 1
ATOM 9224 C C . ALA H 1 9 ? 8.412 22.850 -8.588 1.00 25.66 9 ALA H C 1
ATOM 9225 O O . ALA H 1 9 ? 8.675 23.819 -9.304 1.00 27.12 9 ALA H O 1
ATOM 9227 N N . THR H 1 10 ? 7.999 21.671 -9.066 1.00 22.00 10 THR H N 1
ATOM 9228 C CA . THR H 1 10 ? 7.532 21.540 -10.445 1.00 18.94 10 THR H CA 1
ATOM 9229 C C . THR H 1 10 ? 6.191 20.834 -10.467 1.00 17.90 10 THR H C 1
ATOM 9230 O O . THR H 1 10 ? 5.771 20.242 -9.481 1.00 17.74 10 THR H O 1
ATOM 9234 N N . CYS H 1 11 ? 5.531 20.881 -11.611 1.00 16.64 11 CYS H N 1
ATOM 9235 C CA . CYS H 1 11 ? 4.224 20.221 -11.721 1.00 16.79 11 CYS H CA 1
ATOM 9236 C C . CYS H 1 11 ? 4.296 18.704 -11.703 1.00 16.55 11 CYS H C 1
ATOM 9237 O O . CYS H 1 11 ? 3.250 18.069 -11.659 1.00 17.20 11 CYS H O 1
ATOM 9240 N N . TYR H 1 12 ? 5.521 18.143 -11.717 1.00 15.77 12 TYR H N 1
ATOM 9241 C CA . TYR H 1 12 ? 5.744 16.695 -11.590 1.00 16.19 12 TYR H CA 1
ATOM 9242 C C . TYR H 1 12 ? 6.306 16.307 -10.236 1.00 16.97 12 TYR H C 1
ATOM 9243 O O . TYR H 1 12 ? 6.515 15.130 -9.973 1.00 18.87 12 TYR H O 1
ATOM 9252 N N . GLY H 1 13 ? 6.563 17.293 -9.401 1.00 17.04 13 GLY H N 1
ATOM 9253 C CA . GLY H 1 13 ? 7.200 17.018 -8.108 1.00 17.47 13 GLY H CA 1
ATOM 9254 C C . GLY H 1 13 ? 8.483 17.812 -7.941 1.00 17.64 13 GLY H C 1
ATOM 9255 O O . GLY H 1 13 ? 9.027 18.350 -8.912 1.00 18.20 13 GLY H O 1
ATOM 9256 N N . PRO H 1 14 ? 8.987 17.891 -6.699 1.00 17.55 14 PRO H N 1
ATOM 9257 C CA . PRO H 1 14 ? 10.195 18.659 -6.420 1.00 17.63 14 PRO H CA 1
ATOM 9258 C C . PRO H 1 14 ? 11.414 18.203 -7.216 1.00 18.32 14 PRO H C 1
ATOM 9259 O O . PRO H 1 14 ? 11.562 17.021 -7.508 1.00 18.19 14 PRO H O 1
ATOM 9263 N N . VAL H 1 15 ? 12.265 19.156 -7.573 1.00 18.40 15 VAL H N 1
ATOM 9264 C CA . VAL H 1 15 ? 13.558 18.829 -8.168 1.00 19.03 15 VAL H CA 1
ATOM 9265 C C . VAL H 1 15 ? 14.653 19.456 -7.317 1.00 19.03 15 VAL H C 1
ATOM 9266 O O . VAL H 1 15 ? 14.378 20.342 -6.495 1.00 20.02 15 VAL H O 1
ATOM 9270 N N . SER H 1 16 ? 15.880 18.974 -7.470 1.00 18.68 16 SER H N 1
ATOM 9271 C CA . SER H 1 16 ? 16.986 19.555 -6.700 1.00 18.48 16 SER H CA 1
ATOM 9272 C C . SER H 1 16 ? 17.402 20.910 -7.252 1.00 18.33 16 SER H C 1
ATOM 9273 O O . SER H 1 16 ? 17.198 21.197 -8.432 1.00 18.20 16 SER H O 1
ATOM 9276 N N . ALA H 1 17 ? 18.014 21.731 -6.401 1.00 19.17 17 ALA H N 1
ATOM 9277 C CA . ALA H 1 17 ? 18.602 22.992 -6.844 1.00 19.43 17 ALA H CA 1
ATOM 9278 C C . ALA H 1 17 ? 19.612 22.744 -7.955 1.00 19.56 17 ALA H C 1
ATOM 9279 O O . ALA H 1 17 ? 19.693 23.523 -8.901 1.00 19.46 17 ALA H O 1
ATOM 9281 N N . ASP H 1 18 ? 20.394 21.679 -7.832 1.00 19.18 18 ASP H N 1
ATOM 9282 C CA . ASP H 1 18 ? 21.406 21.351 -8.835 1.00 20.28 18 ASP H CA 1
ATOM 9283 C C . ASP H 1 18 ? 20.806 21.072 -10.206 1.00 19.25 18 ASP H C 1
ATOM 9284 O O . ASP H 1 18 ? 21.304 21.546 -11.228 1.00 18.87 18 ASP H O 1
ATOM 9289 N N . VAL H 1 19 ? 19.733 20.283 -10.241 1.00 17.86 19 VAL H N 1
ATOM 9290 C CA . VAL H 1 19 ? 19.075 20.020 -11.501 1.00 17.59 19 VAL H CA 1
ATOM 9291 C C . VAL H 1 19 ? 18.478 21.300 -12.087 1.00 17.43 19 VAL H C 1
ATOM 9292 O O . VAL H 1 19 ? 18.597 21.542 -13.290 1.00 17.44 19 VAL H O 1
ATOM 9296 N N . MET H 1 20 ? 17.851 22.127 -11.253 1.00 17.90 20 MET H N 1
ATOM 9297 C CA . MET H 1 20 ? 17.266 23.368 -11.764 1.00 18.50 20 MET H CA 1
ATOM 9298 C C . MET H 1 20 ? 18.350 24.273 -12.340 1.00 18.52 20 MET H C 1
ATOM 9299 O O . MET H 1 20 ? 18.157 24.879 -13.390 1.00 18.93 20 MET H O 1
ATOM 9304 N N . ALA H 1 21 ? 19.499 24.337 -11.673 1.00 18.52 21 ALA H N 1
ATOM 9305 C CA . ALA H 1 21 ? 20.588 25.191 -12.162 1.00 18.76 21 ALA H CA 1
ATOM 9306 C C . ALA H 1 21 ? 21.139 24.682 -13.491 1.00 18.63 21 ALA H C 1
ATOM 9307 O O . ALA H 1 21 ? 21.467 25.480 -14.384 1.00 20.17 21 ALA H O 1
ATOM 9309 N N . LYS H 1 22 ? 21.244 23.358 -13.630 1.00 18.24 22 LYS H N 1
ATOM 9310 C CA . LYS H 1 22 ? 21.684 22.761 -14.896 1.00 17.79 22 LYS H CA 1
ATOM 9311 C C . LYS H 1 22 ? 20.670 23.090 -16.009 1.00 18.15 22 LYS H C 1
ATOM 9312 O O . LYS H 1 22 ? 21.051 23.471 -17.131 1.00 18.24 22 LYS H O 1
ATOM 9318 N N . ALA H 1 23 ? 19.386 22.962 -15.689 1.00 17.58 23 ALA H N 1
ATOM 9319 C CA . ALA H 1 23 ? 18.292 23.204 -16.638 1.00 17.69 23 ALA H CA 1
ATOM 9320 C C . ALA H 1 23 ? 18.280 24.652 -17.124 1.00 17.97 23 ALA H C 1
ATOM 9321 O O . ALA H 1 23 ? 17.980 24.915 -18.298 1.00 17.89 23 ALA H O 1
ATOM 9323 N N . GLU H 1 24 ? 18.627 25.585 -16.234 1.00 18.90 24 GLU H N 1
ATOM 9324 C CA . GLU H 1 24 ? 18.573 27.012 -16.547 1.00 20.13 24 GLU H CA 1
ATOM 9325 C C . GLU H 1 24 ? 19.533 27.356 -17.681 1.00 19.98 24 GLU H C 1
ATOM 9326 O O . GLU H 1 24 ? 19.325 28.336 -18.419 1.00 20.79 24 GLU H O 1
ATOM 9332 N N . ASN H 1 25 ? 20.583 26.557 -17.813 1.00 19.89 25 ASN H N 1
ATOM 9333 C CA . ASN H 1 25 ? 21.650 26.821 -18.770 1.00 21.32 25 ASN H CA 1
ATOM 9334 C C . ASN H 1 25 ? 21.539 26.115 -20.121 1.00 20.37 25 ASN H C 1
ATOM 9335 O O . ASN H 1 25 ? 22.466 26.175 -20.931 1.00 20.70 25 ASN H O 1
ATOM 9340 N N . ILE H 1 26 ? 20.424 25.426 -20.367 1.00 18.62 26 ILE H N 1
ATOM 9341 C CA . ILE H 1 26 ? 20.317 24.625 -21.570 1.00 17.90 26 ILE H CA 1
ATOM 9342 C C . ILE H 1 26 ? 19.859 25.407 -22.793 1.00 17.78 26 ILE H C 1
ATOM 9343 O O . ILE H 1 26 ? 18.793 26.030 -22.791 1.00 18.46 26 ILE H O 1
ATOM 9348 N N . ARG H 1 27 ? 20.664 25.325 -23.852 1.00 18.07 27 ARG H N 1
ATOM 9349 C CA . ARG H 1 27 ? 20.325 25.931 -25.141 1.00 18.71 27 ARG H CA 1
ATOM 9350 C C . ARG H 1 27 ? 20.050 24.905 -26.227 1.00 18.12 27 ARG H C 1
ATOM 9351 O O . ARG H 1 27 ? 19.559 25.257 -27.297 1.00 18.93 27 ARG H O 1
ATOM 9359 N N . LEU H 1 28 ? 20.366 23.634 -25.965 1.00 17.23 28 LEU H N 1
ATOM 9360 C CA . LEU H 1 28 ? 20.137 22.562 -26.936 1.00 16.46 28 LEU H CA 1
ATOM 9361 C C . LEU H 1 28 ? 19.676 21.329 -26.169 1.00 15.82 28 LEU H C 1
ATOM 9362 O O . LEU H 1 28 ? 20.348 20.904 -25.226 1.00 15.78 28 LEU H O 1
ATOM 9367 N N . LEU H 1 29 ? 18.542 20.774 -26.587 1.00 14.87 29 LEU H N 1
ATOM 9368 C CA . LEU H 1 29 ? 17.974 19.553 -26.000 1.00 14.85 29 LEU H CA 1
ATOM 9369 C C . LEU H 1 29 ? 18.108 18.432 -27.033 1.00 14.58 29 LEU H C 1
ATOM 9370 O O . LEU H 1 29 ? 17.530 18.531 -28.119 1.00 16.05 29 LEU H O 1
ATOM 9375 N N . ILE H 1 30 ? 18.911 17.406 -26.721 1.00 13.89 30 ILE H N 1
ATOM 9376 C CA . ILE H 1 30 ? 19.083 16.269 -27.618 1.00 14.53 30 ILE H CA 1
ATOM 9377 C C . ILE H 1 30 ? 18.255 15.086 -27.102 1.00 14.31 30 ILE H C 1
ATOM 9378 O O . ILE H 1 30 ? 18.261 14.793 -25.903 1.00 14.28 30 ILE H O 1
ATOM 9383 N N . LEU H 1 31 ? 17.543 14.444 -28.023 1.00 14.04 31 LEU H N 1
ATOM 9384 C CA . LEU H 1 31 ? 16.624 13.341 -27.702 1.00 13.97 31 LEU H CA 1
ATOM 9385 C C . LEU H 1 31 ? 17.003 12.080 -28.438 1.00 14.53 31 LEU H C 1
ATOM 9386 O O . LEU H 1 31 ? 17.199 12.095 -29.648 1.00 15.20 31 LEU H O 1
ATOM 9391 N N . ASP H 1 32 ? 17.037 10.966 -27.716 1.00 14.42 32 ASP H N 1
ATOM 9392 C CA . ASP H 1 32 ? 16.944 9.675 -28.372 1.00 14.20 32 ASP H CA 1
ATOM 9393 C C . ASP H 1 32 ? 15.503 9.537 -28.895 1.00 13.65 32 ASP H C 1
ATOM 9394 O O . ASP H 1 32 ? 14.576 10.198 -28.390 1.00 14.55 32 ASP H O 1
ATOM 9399 N N . VAL H 1 33 ? 15.298 8.643 -29.855 1.00 14.34 33 VAL H N 1
ATOM 9400 C CA . VAL H 1 33 ? 13.941 8.326 -30.311 1.00 13.94 33 VAL H CA 1
ATOM 9401 C C . VAL H 1 33 ? 13.313 7.141 -29.557 1.00 13.91 33 VAL H C 1
ATOM 9402 O O . VAL H 1 33 ? 12.393 7.310 -28.753 1.00 13.49 33 VAL H O 1
ATOM 9406 N N . ASP H 1 34 ? 13.797 5.939 -29.818 1.00 13.74 34 ASP H N 1
ATOM 9407 C CA . ASP H 1 34 ? 13.091 4.744 -29.363 1.00 13.68 34 ASP H CA 1
ATOM 9408 C C . ASP H 1 34 ? 13.257 4.545 -27.869 1.00 13.13 34 ASP H C 1
ATOM 9409 O O . ASP H 1 34 ? 14.365 4.324 -27.376 1.00 14.13 34 ASP H O 1
ATOM 9414 N N . GLY H 1 35 ? 12.145 4.633 -27.149 1.00 13.40 35 GLY H N 1
ATOM 9415 C CA . GLY H 1 35 ? 12.157 4.497 -25.692 1.00 12.68 35 GLY H CA 1
ATOM 9416 C C . GLY H 1 35 ? 12.140 5.834 -24.974 1.00 12.09 35 GLY H C 1
ATOM 9417 O O . GLY H 1 35 ? 12.058 5.872 -23.748 1.00 13.46 35 GLY H O 1
ATOM 9418 N N . VAL H 1 36 ? 12.269 6.929 -25.738 1.00 12.67 36 VAL H N 1
ATOM 9419 C CA . VAL H 1 36 ? 12.263 8.268 -25.159 1.00 13.06 36 VAL H CA 1
ATOM 9420 C C . VAL H 1 36 ? 11.091 9.034 -25.766 1.00 12.70 36 VAL H C 1
ATOM 9421 O O . VAL H 1 36 ? 10.166 9.456 -25.059 1.00 14.02 36 VAL H O 1
ATOM 9425 N N . LEU H 1 37 ? 11.119 9.208 -27.086 1.00 12.94 37 LEU H N 1
ATOM 9426 C CA . LEU H 1 37 ? 9.989 9.787 -27.814 1.00 13.49 37 LEU H CA 1
ATOM 9427 C C . LEU H 1 37 ? 8.886 8.756 -28.087 1.00 13.49 37 LEU H C 1
ATOM 9428 O O . LEU H 1 37 ? 7.781 9.130 -28.465 1.00 14.23 37 LEU H O 1
ATOM 9433 N N . SER H 1 38 ? 9.187 7.467 -27.874 1.00 14.45 38 SER H N 1
ATOM 9434 C CA . SER H 1 38 ? 8.236 6.361 -28.010 1.00 14.59 38 SER H CA 1
ATOM 9435 C C . SER H 1 38 ? 8.365 5.471 -26.783 1.00 14.65 38 SER H C 1
ATOM 9436 O O . SER H 1 38 ? 9.296 5.636 -25.989 1.00 14.57 38 SER H O 1
ATOM 9439 N N . ASP H 1 39 ? 7.476 4.487 -26.645 1.00 14.72 39 ASP H N 1
ATOM 9440 C CA . ASP H 1 39 ? 7.604 3.516 -25.540 1.00 15.63 39 ASP H CA 1
ATOM 9441 C C . ASP H 1 39 ? 8.518 2.340 -25.894 1.00 15.49 39 ASP H C 1
ATOM 9442 O O . ASP H 1 39 ? 8.522 1.306 -25.204 1.00 17.11 39 ASP H O 1
ATOM 9447 N N . GLY H 1 40 ? 9.304 2.496 -26.954 1.00 14.25 40 GLY H N 1
ATOM 9448 C CA . GLY H 1 40 ? 10.317 1.522 -27.307 1.00 14.15 40 GLY H CA 1
ATOM 9449 C C . GLY H 1 40 ? 9.878 0.475 -28.298 1.00 13.37 40 GLY H C 1
ATOM 9450 O O . GLY H 1 40 ? 10.662 -0.373 -28.668 1.00 14.09 40 GLY H O 1
ATOM 9451 N N . LEU H 1 41 ? 8.643 0.552 -28.778 1.00 13.99 41 LEU H N 1
ATOM 9452 C CA . LEU H 1 41 ? 8.139 -0.429 -29.733 1.00 13.73 41 LEU H CA 1
ATOM 9453 C C . LEU H 1 41 ? 8.401 -0.040 -31.189 1.00 14.19 41 LEU H C 1
ATOM 9454 O O . LEU H 1 41 ? 8.342 1.141 -31.539 1.00 14.60 41 LEU H O 1
ATOM 9459 N N . ILE H 1 42 ? 8.703 -1.042 -32.010 1.00 13.99 42 ILE H N 1
ATOM 9460 C CA . ILE H 1 42 ? 8.857 -0.899 -33.450 1.00 14.86 42 ILE H CA 1
ATOM 9461 C C . ILE H 1 42 ? 7.803 -1.783 -34.091 1.00 14.20 42 ILE H C 1
ATOM 9462 O O . ILE H 1 42 ? 7.770 -2.987 -33.831 1.00 14.44 42 ILE H O 1
ATOM 9467 N N . TYR H 1 43 ? 6.910 -1.187 -34.880 1.00 14.25 43 TYR H N 1
ATOM 9468 C CA . TYR H 1 43 ? 5.858 -1.962 -35.543 1.00 14.75 43 TYR H CA 1
ATOM 9469 C C . TYR H 1 43 ? 6.323 -2.347 -36.929 1.00 14.96 43 TYR H C 1
ATOM 9470 O O . TYR H 1 43 ? 6.729 -1.478 -37.718 1.00 15.58 43 TYR H O 1
ATOM 9479 N N . MET H 1 44 ? 6.248 -3.637 -37.233 1.00 14.94 44 MET H N 1
ATOM 9480 C CA . MET H 1 44 ? 6.727 -4.155 -38.521 1.00 15.88 44 MET H CA 1
ATOM 9481 C C . MET H 1 44 ? 5.654 -4.981 -39.203 1.00 16.50 44 MET H C 1
ATOM 9482 O O . MET H 1 44 ? 4.957 -5.745 -38.548 1.00 16.84 44 MET H O 1
ATOM 9487 N N . GLY H 1 45 ? 5.537 -4.830 -40.523 1.00 16.55 45 GLY H N 1
ATOM 9488 C CA . GLY H 1 45 ? 4.523 -5.560 -41.283 1.00 17.85 45 GLY H CA 1
ATOM 9489 C C . GLY H 1 45 ? 5.103 -6.467 -42.354 1.00 18.29 45 GLY H C 1
ATOM 9490 O O . GLY H 1 45 ? 6.307 -6.449 -42.631 1.00 18.31 45 GLY H O 1
ATOM 9491 N N . ASN H 1 46 ? 4.233 -7.265 -42.958 1.00 19.00 46 ASN H N 1
ATOM 9492 C CA . ASN H 1 46 ? 4.672 -8.297 -43.903 1.00 19.83 46 ASN H CA 1
ATOM 9493 C C . ASN H 1 46 ? 5.084 -7.787 -45.259 1.00 21.61 46 ASN H C 1
ATOM 9494 O O . ASN H 1 46 ? 5.746 -8.514 -46.006 1.00 23.43 46 ASN H O 1
ATOM 9499 N N . ASN H 1 47 ? 4.676 -6.568 -45.583 1.00 22.45 47 ASN H N 1
ATOM 9500 C CA . ASN H 1 47 ? 5.088 -5.919 -46.815 1.00 24.05 47 ASN H CA 1
ATOM 9501 C C . ASN H 1 47 ? 6.211 -4.917 -46.564 1.00 23.45 47 ASN H C 1
ATOM 9502 O O . ASN H 1 47 ? 6.420 -3.989 -47.350 1.00 24.70 47 ASN H O 1
ATOM 9507 N N . GLY H 1 48 ? 6.925 -5.094 -45.447 1.00 22.47 48 GLY H N 1
ATOM 9508 C CA . GLY H 1 48 ? 8.023 -4.193 -45.091 1.00 21.46 48 GLY H CA 1
ATOM 9509 C C . GLY H 1 48 ? 7.605 -2.856 -44.493 1.00 20.89 48 GLY H C 1
ATOM 9510 O O . GLY H 1 48 ? 8.446 -1.968 -44.313 1.00 20.73 48 GLY H O 1
ATOM 9511 N N . GLU H 1 49 ? 6.320 -2.718 -44.173 1.00 19.91 49 GLU H N 1
ATOM 9512 C CA . GLU H 1 49 ? 5.820 -1.483 -43.540 1.00 19.74 49 GLU H CA 1
ATOM 9513 C C . GLU H 1 49 ? 6.443 -1.372 -42.175 1.00 18.35 49 GLU H C 1
ATOM 9514 O O . GLU H 1 49 ? 6.760 -2.379 -41.538 1.00 17.63 49 GLU H O 1
ATOM 9520 N N . GLU H 1 50 ? 6.603 -0.129 -41.735 1.00 17.07 50 GLU H N 1
ATOM 9521 C CA . GLU H 1 50 ? 7.065 0.133 -40.384 1.00 17.68 50 GLU H CA 1
ATOM 9522 C C . GLU H 1 50 ? 6.269 1.302 -39.835 1.00 17.84 50 GLU H C 1
ATOM 9523 O O . GLU H 1 50 ? 6.025 2.278 -40.551 1.00 19.95 50 GLU H O 1
ATOM 9529 N N . LEU H 1 51 ? 5.863 1.206 -38.573 1.00 17.09 51 LEU H N 1
ATOM 9530 C CA . LEU H 1 51 ? 5.241 2.338 -37.877 1.00 16.77 51 LEU H CA 1
ATOM 9531 C C . LEU H 1 51 ? 5.966 2.581 -36.575 1.00 15.53 51 LEU H C 1
ATOM 9532 O O . LEU H 1 51 ? 6.581 1.667 -35.993 1.00 14.96 51 LEU H O 1
ATOM 9537 N N . LYS H 1 52 ? 5.868 3.825 -36.118 1.00 14.77 52 LYS H N 1
ATOM 9538 C CA . LYS H 1 52 ? 6.332 4.193 -34.786 1.00 14.24 52 LYS H CA 1
ATOM 9539 C C . LYS H 1 52 ? 5.306 5.152 -34.243 1.00 14.01 52 LYS H C 1
ATOM 9540 O O . LYS H 1 52 ? 4.693 5.887 -35.008 1.00 13.86 52 LYS H O 1
ATOM 9546 N N . ALA H 1 53 ? 5.131 5.153 -32.922 1.00 13.97 53 ALA H N 1
ATOM 9547 C CA . ALA H 1 53 ? 4.185 6.083 -32.287 1.00 13.86 53 ALA H CA 1
ATOM 9548 C C . ALA H 1 53 ? 4.872 7.176 -31.498 1.00 14.65 53 ALA H C 1
ATOM 9549 O O . ALA H 1 53 ? 5.724 6.893 -30.655 1.00 16.41 53 ALA H O 1
ATOM 9551 N N . PHE H 1 54 ? 4.444 8.410 -31.734 1.00 13.67 54 PHE H N 1
ATOM 9552 C CA . PHE H 1 54 ? 4.893 9.578 -30.991 1.00 13.20 54 PHE H CA 1
ATOM 9553 C C . PHE H 1 54 ? 3.756 10.159 -30.167 1.00 12.97 54 PHE H C 1
ATOM 9554 O O . PHE H 1 54 ? 2.604 9.883 -30.437 1.00 13.26 54 PHE H O 1
ATOM 9562 N N . ASN H 1 55 ? 4.095 10.968 -29.173 1.00 12.45 55 ASN H N 1
ATOM 9563 C CA . ASN H 1 55 ? 3.104 11.496 -28.241 1.00 12.21 55 ASN H CA 1
ATOM 9564 C C . ASN H 1 55 ? 2.896 12.987 -28.509 1.00 12.52 55 ASN H C 1
ATOM 9565 O O . ASN H 1 55 ? 3.864 13.767 -28.543 1.00 13.12 55 ASN H O 1
ATOM 9570 N N . VAL H 1 56 ? 1.629 13.383 -28.697 1.00 12.71 56 VAL H N 1
ATOM 9571 C CA . VAL H 1 56 ? 1.328 14.778 -29.025 1.00 13.53 56 VAL H CA 1
ATOM 9572 C C . VAL H 1 56 ? 1.705 15.772 -27.939 1.00 13.14 56 VAL H C 1
ATOM 9573 O O . VAL H 1 56 ? 2.056 16.909 -28.240 1.00 14.46 56 VAL H O 1
ATOM 9577 N N . ARG H 1 57 ? 1.652 15.373 -26.666 1.00 13.19 57 ARG H N 1
ATOM 9578 C CA . ARG H 1 57 ? 2.055 16.324 -25.633 1.00 13.19 57 ARG H CA 1
ATOM 9579 C C . ARG H 1 57 ? 3.564 16.550 -25.627 1.00 12.92 57 ARG H C 1
ATOM 9580 O O . ARG H 1 57 ? 4.039 17.642 -25.239 1.00 14.24 57 ARG H O 1
ATOM 9588 N N . ASP H 1 58 ? 4.327 15.559 -26.091 1.00 13.14 58 ASP H N 1
ATOM 9589 C CA . ASP H 1 58 ? 5.749 15.779 -26.334 1.00 13.41 58 ASP H CA 1
ATOM 9590 C C . ASP H 1 58 ? 5.917 16.776 -27.476 1.00 13.43 58 ASP H C 1
ATOM 9591 O O . ASP H 1 58 ? 6.807 17.619 -27.425 1.00 14.10 58 ASP H O 1
ATOM 9596 N N . GLY H 1 59 ? 5.078 16.657 -28.508 1.00 13.39 59 GLY H N 1
ATOM 9597 C CA . GLY H 1 59 ? 5.069 17.628 -29.611 1.00 14.33 59 GLY H CA 1
ATOM 9598 C C . GLY H 1 59 ? 4.882 19.037 -29.094 1.00 14.03 59 GLY H C 1
ATOM 9599 O O . GLY H 1 59 ? 5.597 19.950 -29.527 1.00 15.58 59 GLY H O 1
ATOM 9600 N N . TYR H 1 60 ? 3.934 19.230 -28.166 1.00 14.76 60 TYR H N 1
ATOM 9601 C CA . TYR H 1 60 ? 3.673 20.563 -27.597 1.00 15.12 60 TYR H CA 1
ATOM 9602 C C . TYR H 1 60 ? 4.929 21.067 -26.885 1.00 15.10 60 TYR H C 1
ATOM 9603 O O . TYR H 1 60 ? 5.336 22.239 -27.054 1.00 15.60 60 TYR H O 1
ATOM 9612 N N . GLY H 1 61 ? 5.578 20.190 -26.119 1.00 14.67 61 GLY H N 1
ATOM 9613 C CA . GLY H 1 61 ? 6.778 20.614 -25.401 1.00 14.74 61 GLY H CA 1
ATOM 9614 C C . GLY H 1 61 ? 7.882 21.034 -26.350 1.00 14.70 61 GLY H C 1
ATOM 9615 O O . GLY H 1 61 ? 8.564 22.047 -26.110 1.00 15.34 61 GLY H O 1
ATOM 9616 N N . ILE H 1 62 ? 8.086 20.242 -27.398 1.00 13.90 62 ILE H N 1
ATOM 9617 C CA . ILE H 1 62 ? 9.108 20.525 -28.411 1.00 14.71 62 ILE H CA 1
ATOM 9618 C C . ILE H 1 62 ? 8.832 21.846 -29.123 1.00 15.16 62 ILE H C 1
ATOM 9619 O O . ILE H 1 62 ? 9.755 22.638 -29.329 1.00 15.85 62 ILE H O 1
ATOM 9624 N N . ARG H 1 63 ? 7.567 22.106 -29.455 1.00 15.65 63 ARG H N 1
ATOM 9625 C CA . ARG H 1 63 ? 7.209 23.401 -30.068 1.00 16.55 63 ARG H CA 1
ATOM 9626 C C . ARG H 1 63 ? 7.478 24.546 -29.095 1.00 16.62 63 ARG H C 1
ATOM 9627 O O . ARG H 1 63 ? 7.983 25.620 -29.512 1.00 17.89 63 ARG H O 1
ATOM 9635 N N . CYS H 1 64 ? 7.162 24.353 -27.813 1.00 17.50 64 CYS H N 1
ATOM 9636 C CA . CYS H 1 64 ? 7.453 25.374 -26.797 1.00 18.06 64 CYS H CA 1
ATOM 9637 C C . CYS H 1 64 ? 8.958 25.644 -26.710 1.00 17.73 64 CYS H C 1
ATOM 9638 O O . CYS H 1 64 ? 9.396 26.808 -26.671 1.00 18.91 64 CYS H O 1
ATOM 9641 N N . ALA H 1 65 ? 9.762 24.583 -26.693 1.00 17.13 65 ALA H N 1
ATOM 9642 C CA . ALA H 1 65 ? 11.217 24.721 -26.612 1.00 17.71 65 ALA H CA 1
ATOM 9643 C C . ALA H 1 65 ? 11.756 25.489 -27.815 1.00 17.66 65 ALA H C 1
ATOM 9644 O O . ALA H 1 65 ? 12.480 26.489 -27.646 1.00 17.71 65 ALA H O 1
ATOM 9646 N N . LEU H 1 66 ? 11.390 25.035 -29.018 1.00 18.21 66 LEU H N 1
ATOM 9647 C CA . LEU H 1 66 ? 11.883 25.641 -30.264 1.00 19.06 66 LEU H CA 1
ATOM 9648 C C . LEU H 1 66 ? 11.538 27.123 -30.407 1.00 19.64 66 LEU H C 1
ATOM 9649 O O . LEU H 1 66 ? 12.299 27.884 -31.047 1.00 21.81 66 LEU H O 1
ATOM 9654 N N . THR H 1 67 ? 10.435 27.549 -29.801 1.00 19.83 67 THR H N 1
ATOM 9655 C CA . THR H 1 67 ? 9.987 28.939 -29.896 1.00 20.68 67 THR H CA 1
ATOM 9656 C C . THR H 1 67 ? 10.420 29.730 -28.664 1.00 21.14 67 THR H C 1
ATOM 9657 O O . THR H 1 67 ? 10.063 30.903 -28.509 1.00 22.27 67 THR H O 1
ATOM 9661 N N . SER H 1 68 ? 11.231 29.092 -27.815 1.00 20.91 68 SER H N 1
ATOM 9662 C CA . SER H 1 68 ? 11.698 29.689 -26.573 1.00 21.32 68 SER H CA 1
ATOM 9663 C C . SER H 1 68 ? 13.226 29.654 -26.496 1.00 21.13 68 SER H C 1
ATOM 9664 O O . SER H 1 68 ? 13.796 29.595 -25.409 1.00 21.37 68 SER H O 1
ATOM 9667 N N . ASP H 1 69 ? 13.866 29.653 -27.663 1.00 21.62 69 ASP H N 1
ATOM 9668 C CA . ASP H 1 69 ? 15.327 29.688 -27.779 1.00 22.55 69 ASP H CA 1
ATOM 9669 C C . ASP H 1 69 ? 16.020 28.457 -27.194 1.00 21.77 69 ASP H C 1
ATOM 9670 O O . ASP H 1 69 ? 17.127 28.539 -26.645 1.00 22.09 69 ASP H O 1
ATOM 9675 N N . ILE H 1 70 ? 15.350 27.305 -27.300 1.00 20.34 70 ILE H N 1
ATOM 9676 C CA . ILE H 1 70 ? 15.994 26.030 -27.015 1.00 20.11 70 ILE H CA 1
ATOM 9677 C C . ILE H 1 70 ? 15.925 25.184 -28.279 1.00 19.95 70 ILE H C 1
ATOM 9678 O O . ILE H 1 70 ? 14.833 24.828 -28.740 1.00 20.95 70 ILE H O 1
ATOM 9683 N N . GLU H 1 71 ? 17.082 24.904 -28.865 1.00 18.94 71 GLU H N 1
ATOM 9684 C CA . GLU H 1 71 ? 17.168 24.075 -30.056 1.00 18.46 71 GLU H CA 1
ATOM 9685 C C . GLU H 1 71 ? 16.911 22.637 -29.656 1.00 18.33 71 GLU H C 1
ATOM 9686 O O . GLU H 1 71 ? 17.100 22.271 -28.490 1.00 18.30 71 GLU H O 1
ATOM 9688 N N . VAL H 1 72 ? 16.465 21.843 -30.621 1.00 17.77 72 VAL H N 1
ATOM 9689 C CA . VAL H 1 72 ? 16.165 20.432 -30.391 1.00 17.04 72 VAL H CA 1
ATOM 9690 C C . VAL H 1 72 ? 16.852 19.592 -31.466 1.00 17.56 72 VAL H C 1
ATOM 9691 O O . VAL H 1 72 ? 16.795 19.918 -32.658 1.00 18.77 72 VAL H O 1
ATOM 9695 N N . ALA H 1 73 ? 17.522 18.525 -31.044 1.00 16.82 73 ALA H N 1
ATOM 9696 C CA . ALA H 1 73 ? 18.125 17.582 -31.979 1.00 17.00 73 ALA H CA 1
ATOM 9697 C C . ALA H 1 73 ? 17.770 16.150 -31.599 1.00 16.73 73 ALA H C 1
ATOM 9698 O O . ALA H 1 73 ? 17.454 15.874 -30.436 1.00 16.73 73 ALA H O 1
ATOM 9700 N N . ILE H 1 74 ? 17.853 15.249 -32.573 1.00 17.52 74 ILE H N 1
ATOM 9701 C CA . ILE H 1 74 ? 17.587 13.821 -32.363 1.00 18.30 74 ILE H CA 1
ATOM 9702 C C . ILE H 1 74 ? 18.788 12.990 -32.822 1.00 17.89 74 ILE H C 1
ATOM 9703 O O . ILE H 1 74 ? 19.339 13.238 -33.907 1.00 18.01 74 ILE H O 1
ATOM 9708 N N . ILE H 1 75 ? 19.217 12.029 -31.995 1.00 17.55 75 ILE H N 1
ATOM 9709 C CA . ILE H 1 75 ? 20.218 11.045 -32.414 1.00 17.08 75 ILE H CA 1
ATOM 9710 C C . ILE H 1 75 ? 19.678 9.653 -32.134 1.00 16.86 75 ILE H C 1
ATOM 9711 O O . ILE H 1 75 ? 19.428 9.314 -30.972 1.00 16.99 75 ILE H O 1
ATOM 9716 N N . THR H 1 76 ? 19.505 8.859 -33.182 1.00 16.36 76 THR H N 1
ATOM 9717 C CA . THR H 1 76 ? 18.857 7.550 -33.064 1.00 16.47 76 THR H CA 1
ATOM 9718 C C . THR H 1 76 ? 19.641 6.472 -33.807 1.00 17.18 76 THR H C 1
ATOM 9719 O O . THR H 1 76 ? 20.215 6.734 -34.869 1.00 17.56 76 THR H O 1
ATOM 9723 N N . GLY H 1 77 ? 19.650 5.259 -33.263 1.00 17.29 77 GLY H N 1
ATOM 9724 C CA . GLY H 1 77 ? 20.367 4.148 -33.882 1.00 18.37 77 GLY H CA 1
ATOM 9725 C C . GLY H 1 77 ? 19.677 3.536 -35.083 1.00 18.39 77 GLY H C 1
ATOM 9726 O O . GLY H 1 77 ? 20.333 2.898 -35.914 1.00 19.62 77 GLY H O 1
ATOM 9727 N N . ARG H 1 78 ? 18.352 3.680 -35.156 1.00 18.38 78 ARG H N 1
ATOM 9728 C CA . ARG H 1 78 ? 17.584 3.213 -36.311 1.00 18.30 78 ARG H CA 1
ATOM 9729 C C . ARG H 1 78 ? 17.511 4.318 -37.362 1.00 18.57 78 ARG H C 1
ATOM 9730 O O . ARG H 1 78 ? 17.879 5.465 -37.091 1.00 18.25 78 ARG H O 1
ATOM 9738 N N . LYS H 1 79 ? 17.033 3.957 -38.553 1.00 19.01 79 LYS H N 1
ATOM 9739 C CA . LYS H 1 79 ? 16.830 4.903 -39.646 1.00 20.41 79 LYS H CA 1
ATOM 9740 C C . LYS H 1 79 ? 15.514 4.612 -40.346 1.00 19.61 79 LYS H C 1
ATOM 9741 O O . LYS H 1 79 ? 15.259 3.482 -40.763 1.00 19.64 79 LYS H O 1
ATOM 9747 N N . ALA H 1 80 ? 14.659 5.627 -40.426 1.00 19.13 80 ALA H N 1
ATOM 9748 C CA . ALA H 1 80 ? 13.332 5.461 -41.010 1.00 18.97 80 ALA H CA 1
ATOM 9749 C C . ALA H 1 80 ? 12.840 6.816 -41.512 1.00 18.69 80 ALA H C 1
ATOM 9750 O O . ALA H 1 80 ? 12.949 7.818 -40.811 1.00 19.45 80 ALA H O 1
ATOM 9752 N N . LYS H 1 81 ? 12.262 6.839 -42.715 1.00 18.34 81 LYS H N 1
ATOM 9753 C CA . LYS H 1 81 ? 11.661 8.055 -43.258 1.00 18.78 81 LYS H CA 1
ATOM 9754 C C . LYS H 1 81 ? 10.599 8.654 -42.322 1.00 17.90 81 LYS H C 1
ATOM 9755 O O . LYS H 1 81 ? 10.439 9.871 -42.226 1.00 17.85 81 LYS H O 1
ATOM 9761 N N . LEU H 1 82 ? 9.879 7.792 -41.610 1.00 16.94 82 LEU H N 1
ATOM 9762 C CA . LEU H 1 82 ? 8.816 8.273 -40.736 1.00 16.56 82 LEU H CA 1
ATOM 9763 C C . LEU H 1 82 ? 9.351 9.259 -39.675 1.00 16.24 82 LEU H C 1
ATOM 9764 O O . LEU H 1 82 ? 8.633 10.157 -39.245 1.00 17.14 82 LEU H O 1
ATOM 9769 N N . VAL H 1 83 ? 10.609 9.076 -39.255 1.00 16.56 83 VAL H N 1
ATOM 9770 C CA . VAL H 1 83 ? 11.226 9.976 -38.295 1.00 16.39 83 VAL H CA 1
ATOM 9771 C C . VAL H 1 83 ? 11.533 11.343 -38.918 1.00 16.67 83 VAL H C 1
ATOM 9772 O O . VAL H 1 83 ? 11.351 12.385 -38.281 1.00 16.96 83 VAL H O 1
ATOM 9776 N N . GLU H 1 84 ? 11.954 11.346 -40.186 1.00 16.93 84 GLU H N 1
ATOM 9777 C CA . GLU H 1 84 ? 12.093 12.613 -40.906 1.00 18.20 84 GLU H CA 1
ATOM 9778 C C . GLU H 1 84 ? 10.761 13.350 -40.944 1.00 17.08 84 GLU H C 1
ATOM 9779 O O . GLU H 1 84 ? 10.701 14.556 -40.713 1.00 17.34 84 GLU H O 1
ATOM 9785 N N . ASP H 1 85 ? 9.685 12.608 -41.203 1.00 16.00 85 ASP H N 1
ATOM 9786 C CA . ASP H 1 85 ? 8.353 13.223 -41.254 1.00 16.29 85 ASP H CA 1
ATOM 9787 C C . ASP H 1 85 ? 7.932 13.797 -39.899 1.00 16.36 85 ASP H C 1
ATOM 9788 O O . ASP H 1 85 ? 7.348 14.881 -39.838 1.00 17.51 85 ASP H O 1
ATOM 9793 N N . ARG H 1 86 ? 8.188 13.065 -38.810 1.00 16.12 86 ARG H N 1
ATOM 9794 C CA . ARG H 1 86 ? 7.863 13.595 -37.491 1.00 15.86 86 ARG H CA 1
ATOM 9795 C C . ARG H 1 86 ? 8.642 14.882 -37.193 1.00 16.19 86 ARG H C 1
ATOM 9796 O O . ARG H 1 86 ? 8.082 15.839 -36.667 1.00 16.20 86 ARG H O 1
ATOM 9804 N N . CYS H 1 87 ? 9.923 14.906 -37.556 1.00 16.32 87 CYS H N 1
ATOM 9805 C CA . CYS H 1 87 ? 10.730 16.118 -37.386 1.00 16.85 87 CYS H CA 1
ATOM 9806 C C . CYS H 1 87 ? 10.147 17.285 -38.177 1.00 17.49 87 CYS H C 1
ATOM 9807 O O . CYS H 1 87 ? 10.074 18.392 -37.662 1.00 17.33 87 CYS H O 1
ATOM 9810 N N . ALA H 1 88 ? 9.694 17.013 -39.403 1.00 18.02 88 ALA H N 1
ATOM 9811 C CA . ALA H 1 88 ? 9.094 18.060 -40.238 1.00 18.49 88 ALA H CA 1
ATOM 9812 C C . ALA H 1 88 ? 7.837 18.621 -39.571 1.00 18.59 88 ALA H C 1
ATOM 9813 O O . ALA H 1 88 ? 7.652 19.840 -39.530 1.00 19.89 88 ALA H O 1
ATOM 9815 N N . THR H 1 89 ? 6.980 17.742 -39.022 1.00 17.46 89 THR H N 1
ATOM 9816 C CA . THR H 1 89 ? 5.784 18.215 -38.316 1.00 17.91 89 THR H CA 1
ATOM 9817 C C . THR H 1 89 ? 6.127 19.211 -37.218 1.00 17.61 89 THR H C 1
ATOM 9818 O O . THR H 1 89 ? 5.432 20.211 -37.040 1.00 18.71 89 THR H O 1
ATOM 9822 N N . LEU H 1 90 ? 7.196 18.915 -36.482 1.00 16.93 90 LEU H N 1
ATOM 9823 C CA . LEU H 1 90 ? 7.540 19.670 -35.282 1.00 17.38 90 LEU H CA 1
ATOM 9824 C C . LEU H 1 90 ? 8.539 20.789 -35.508 1.00 17.67 90 LEU H C 1
ATOM 9825 O O . LEU H 1 90 ? 8.809 21.556 -34.579 1.00 17.94 90 LEU H O 1
ATOM 9830 N N . GLY H 1 91 ? 9.078 20.888 -36.732 1.00 17.33 91 GLY H N 1
ATOM 9831 C CA . GLY H 1 91 ? 10.058 21.941 -37.023 1.00 17.39 91 GLY H CA 1
ATOM 9832 C C . GLY H 1 91 ? 11.452 21.627 -36.498 1.00 18.13 91 GLY H C 1
ATOM 9833 O O . GLY H 1 91 ? 12.265 22.547 -36.294 1.00 19.30 91 GLY H O 1
ATOM 9834 N N . ILE H 1 92 ? 11.732 20.342 -36.261 1.00 18.22 92 ILE H N 1
ATOM 9835 C CA . ILE H 1 92 ? 13.062 19.922 -35.839 1.00 18.33 92 ILE H CA 1
ATOM 9836 C C . ILE H 1 92 ? 13.967 19.832 -37.054 1.00 19.23 92 ILE H C 1
ATOM 9837 O O . ILE H 1 92 ? 13.656 19.139 -38.023 1.00 19.68 92 ILE H O 1
ATOM 9842 N N . THR H 1 93 ? 15.100 20.538 -37.003 1.00 19.57 93 THR H N 1
ATOM 9843 C CA . THR H 1 93 ? 15.996 20.583 -38.171 1.00 20.47 93 THR H CA 1
ATOM 9844 C C . THR H 1 93 ? 17.353 19.922 -37.940 1.00 20.59 93 THR H C 1
ATOM 9845 O O . THR H 1 93 ? 18.249 20.040 -38.772 1.00 21.54 93 THR H O 1
ATOM 9849 N N . HIS H 1 94 ? 17.493 19.184 -36.843 1.00 19.58 94 HIS H N 1
ATOM 9850 C CA . HIS H 1 94 ? 18.753 18.534 -36.519 1.00 19.55 94 HIS H CA 1
ATOM 9851 C C . HIS H 1 94 ? 18.519 17.068 -36.202 1.00 19.40 94 HIS H C 1
ATOM 9852 O O . HIS H 1 94 ? 18.221 16.727 -35.068 1.00 20.49 94 HIS H O 1
ATOM 9859 N N . LEU H 1 95 ? 18.649 16.219 -37.209 1.00 19.22 95 LEU H N 1
ATOM 9860 C CA . LEU H 1 95 ? 18.307 14.805 -37.102 1.00 18.89 95 LEU H CA 1
ATOM 9861 C C . LEU H 1 95 ? 19.466 13.924 -37.553 1.00 19.30 95 LEU H C 1
ATOM 9862 O O . LEU H 1 95 ? 19.996 14.076 -38.663 1.00 19.90 95 LEU H O 1
ATOM 9867 N N . TYR H 1 96 ? 19.847 12.975 -36.707 1.00 18.36 96 TYR H N 1
ATOM 9868 C CA . TYR H 1 96 ? 20.886 12.025 -37.049 1.00 18.62 96 TYR H CA 1
ATOM 9869 C C . TYR H 1 96 ? 20.334 10.630 -36.844 1.00 18.42 96 TYR H C 1
ATOM 9870 O O . TYR H 1 96 ? 20.032 10.238 -35.696 1.00 19.21 96 TYR H O 1
ATOM 9879 N N . GLN H 1 97 ? 20.211 9.876 -37.929 1.00 18.90 97 GLN H N 1
ATOM 9880 C CA . GLN H 1 97 ? 19.682 8.515 -37.877 1.00 19.10 97 GLN H CA 1
ATOM 9881 C C . GLN H 1 97 ? 20.742 7.488 -38.241 1.00 19.73 97 GLN H C 1
ATOM 9882 O O . GLN H 1 97 ? 21.791 7.825 -38.804 1.00 21.07 97 GLN H O 1
ATOM 9888 N N . GLY H 1 98 ? 20.462 6.234 -37.911 1.00 20.25 98 GLY H N 1
ATOM 9889 C CA . GLY H 1 98 ? 21.363 5.129 -38.240 1.00 21.20 98 GLY H CA 1
ATOM 9890 C C . GLY H 1 98 ? 22.662 5.205 -37.469 1.00 22.32 98 GLY H C 1
ATOM 9891 O O . GLY H 1 98 ? 23.669 4.651 -37.906 1.00 23.67 98 GLY H O 1
ATOM 9892 N N . GLN H 1 99 ? 22.648 5.876 -36.320 1.00 23.35 99 GLN H N 1
ATOM 9893 C CA . GLN H 1 99 ? 23.865 6.116 -35.556 1.00 25.46 99 GLN H CA 1
ATOM 9894 C C . GLN H 1 99 ? 23.830 5.541 -34.145 1.00 25.75 99 GLN H C 1
ATOM 9895 O O . GLN H 1 99 ? 23.219 6.141 -33.242 1.00 26.82 99 GLN H O 1
ATOM 9901 N N . SER H 1 100 ? 24.504 4.415 -33.946 1.00 26.15 100 SER H N 1
ATOM 9902 C CA . SER H 1 100 ? 24.711 3.913 -32.586 1.00 25.44 100 SER H CA 1
ATOM 9903 C C . SER H 1 100 ? 25.992 4.396 -31.898 1.00 25.35 100 SER H C 1
ATOM 9904 O O . SER H 1 100 ? 26.077 4.307 -30.664 1.00 26.55 100 SER H O 1
ATOM 9907 N N . ASN H 1 101 ? 26.995 4.886 -32.642 1.00 24.09 101 ASN H N 1
ATOM 9908 C CA . ASN H 1 101 ? 28.077 5.593 -31.944 1.00 22.87 101 ASN H CA 1
ATOM 9909 C C . ASN H 1 101 ? 27.711 7.060 -31.864 1.00 21.85 101 ASN H C 1
ATOM 9910 O O . ASN H 1 101 ? 28.064 7.855 -32.732 1.00 21.48 101 ASN H O 1
ATOM 9915 N N . LYS H 1 102 ? 26.963 7.406 -30.821 1.00 20.45 102 LYS H N 1
ATOM 9916 C CA . LYS H 1 102 ? 26.298 8.698 -30.788 1.00 19.50 102 LYS H CA 1
ATOM 9917 C C . LYS H 1 102 ? 27.246 9.860 -30.529 1.00 19.55 102 LYS H C 1
ATOM 9918 O O . LYS H 1 102 ? 26.888 11.027 -30.746 1.00 18.99 102 LYS H O 1
ATOM 9924 N N . LEU H 1 103 ? 28.464 9.547 -30.089 1.00 19.40 103 LEU H N 1
ATOM 9925 C CA . LEU H 1 103 ? 29.481 10.604 -29.936 1.00 20.19 103 LEU H CA 1
ATOM 9926 C C . LEU H 1 103 ? 29.817 11.333 -31.234 1.00 19.98 103 LEU H C 1
ATOM 9927 O O . LEU H 1 103 ? 30.206 12.500 -31.196 1.00 20.52 103 LEU H O 1
ATOM 9932 N N . ILE H 1 104 ? 29.689 10.643 -32.368 1.00 20.31 104 ILE H N 1
ATOM 9933 C CA . ILE H 1 104 ? 29.993 11.240 -33.675 1.00 20.93 104 ILE H CA 1
ATOM 9934 C C . ILE H 1 104 ? 29.018 12.373 -33.978 1.00 20.60 104 ILE H C 1
ATOM 9935 O O . ILE H 1 104 ? 29.432 13.514 -34.258 1.00 20.68 104 ILE H O 1
ATOM 9940 N N . ALA H 1 105 ? 27.724 12.079 -33.881 1.00 20.78 105 ALA H N 1
ATOM 9941 C CA . ALA H 1 105 ? 26.708 13.099 -34.086 1.00 20.09 105 ALA H CA 1
ATOM 9942 C C . ALA H 1 105 ? 26.800 14.202 -33.039 1.00 20.08 105 ALA H C 1
ATOM 9943 O O . ALA H 1 105 ? 26.597 15.382 -33.355 1.00 19.60 105 ALA H O 1
ATOM 9945 N N . PHE H 1 106 ? 27.074 13.830 -31.785 1.00 19.12 106 PHE H N 1
ATOM 9946 C CA . PHE H 1 106 ? 27.244 14.827 -30.731 1.00 18.69 106 PHE H CA 1
ATOM 9947 C C . PHE H 1 106 ? 28.338 15.851 -31.075 1.00 19.33 106 PHE H C 1
ATOM 9948 O O . PHE H 1 106 ? 28.120 17.071 -30.983 1.00 18.59 106 PHE H O 1
ATOM 9956 N N . SER H 1 107 ? 29.505 15.349 -31.474 1.00 19.50 107 SER H N 1
ATOM 9957 C CA . SER H 1 107 ? 30.603 16.236 -31.868 1.00 20.54 107 SER H CA 1
ATOM 9958 C C . SER H 1 107 ? 30.187 17.137 -33.020 1.00 21.13 107 SER H C 1
ATOM 9959 O O . SER H 1 107 ? 30.486 18.336 -33.020 1.00 21.53 107 SER H O 1
ATOM 9962 N N . ASP H 1 108 ? 29.494 16.564 -34.000 1.00 21.29 108 ASP H N 1
ATOM 9963 C CA . ASP H 1 108 ? 29.006 17.344 -35.148 1.00 21.59 108 ASP H CA 1
ATOM 9964 C C . ASP H 1 108 ? 28.082 18.482 -34.704 1.00 21.37 108 ASP H C 1
ATOM 9965 O O . ASP H 1 108 ? 28.204 19.613 -35.164 1.00 20.75 108 ASP H O 1
ATOM 9970 N N . LEU H 1 109 ? 27.183 18.194 -33.770 1.00 20.55 109 LEU H N 1
ATOM 9971 C CA . LEU H 1 109 ? 26.270 19.213 -33.256 1.00 20.15 109 LEU H CA 1
ATOM 9972 C C . LEU H 1 109 ? 26.974 20.319 -32.490 1.00 20.41 109 LEU H C 1
ATOM 9973 O O . LEU H 1 109 ? 26.622 21.493 -32.629 1.00 20.11 109 LEU H O 1
ATOM 9978 N N . LEU H 1 110 ? 27.962 19.952 -31.674 1.00 20.30 110 LEU H N 1
ATOM 9979 C CA . LEU H 1 110 ? 28.717 20.952 -30.922 1.00 20.77 110 LEU H CA 1
ATOM 9980 C C . LEU H 1 110 ? 29.363 21.948 -31.891 1.00 21.24 110 LEU H C 1
ATOM 9981 O O . LEU H 1 110 ? 29.356 23.145 -31.639 1.00 21.63 110 LEU H O 1
ATOM 9986 N N . GLU H 1 111 ? 29.891 21.439 -33.000 1.00 21.36 111 GLU H N 1
ATOM 9987 C CA . GLU H 1 111 ? 30.519 22.313 -34.005 1.00 22.39 111 GLU H CA 1
ATOM 9988 C C . GLU H 1 111 ? 29.478 23.128 -34.764 1.00 21.88 111 GLU H C 1
ATOM 9989 O O . GLU H 1 111 ? 29.603 24.350 -34.902 1.00 22.10 111 GLU H O 1
ATOM 9995 N N . LYS H 1 112 ? 28.443 22.453 -35.255 1.00 21.23 112 LYS H N 1
ATOM 9996 C CA . LYS H 1 112 ? 27.423 23.106 -36.079 1.00 20.64 112 LYS H CA 1
ATOM 9997 C C . LYS H 1 112 ? 26.660 24.196 -35.347 1.00 20.54 112 LYS H C 1
ATOM 9998 O O . LYS H 1 112 ? 26.258 25.198 -35.941 1.00 20.45 112 LYS H O 1
ATOM 10004 N N . LEU H 1 113 ? 26.426 23.997 -34.058 1.00 20.07 113 LEU H N 1
ATOM 10005 C CA . LEU H 1 113 ? 25.654 24.956 -33.295 1.00 19.88 113 LEU H CA 1
ATOM 10006 C C . LEU H 1 113 ? 26.544 25.827 -32.402 1.00 19.58 113 LEU H C 1
ATOM 10007 O O . LEU H 1 113 ? 26.033 26.593 -31.591 1.00 20.27 113 LEU H O 1
ATOM 10012 N N . ALA H 1 114 ? 27.868 25.671 -32.516 1.00 19.54 114 ALA H N 1
ATOM 10013 C CA . ALA H 1 114 ? 28.817 26.488 -31.749 1.00 19.96 114 ALA H CA 1
ATOM 10014 C C . ALA H 1 114 ? 28.480 26.525 -30.265 1.00 20.47 114 ALA H C 1
ATOM 10015 O O . ALA H 1 114 ? 28.372 27.587 -29.651 1.00 21.37 114 ALA H O 1
ATOM 10017 N N . ILE H 1 115 ? 28.287 25.337 -29.699 1.00 19.89 115 ILE H N 1
ATOM 10018 C CA . ILE H 1 115 ? 27.769 25.244 -28.341 1.00 19.81 115 ILE H CA 1
ATOM 10019 C C . ILE H 1 115 ? 28.676 24.404 -27.457 1.00 19.37 115 ILE H C 1
ATOM 10020 O O . ILE H 1 115 ? 29.248 23.416 -27.911 1.00 19.85 115 ILE H O 1
ATOM 10025 N N . ALA H 1 116 ? 28.808 24.830 -26.203 1.00 19.28 116 ALA H N 1
ATOM 10026 C CA . ALA H 1 116 ? 29.590 24.085 -25.218 1.00 19.27 116 ALA H CA 1
ATOM 10027 C C . ALA H 1 116 ? 28.715 22.951 -24.654 1.00 19.14 116 ALA H C 1
ATOM 10028 O O . ALA H 1 116 ? 27.504 23.122 -24.507 1.00 19.41 116 ALA H O 1
ATOM 10030 N N . PRO H 1 117 ? 29.330 21.806 -24.345 1.00 19.24 117 PRO H N 1
ATOM 10031 C CA . PRO H 1 117 ? 28.538 20.673 -23.821 1.00 18.95 117 PRO H CA 1
ATOM 10032 C C . PRO H 1 117 ? 27.738 20.976 -22.546 1.00 19.35 117 PRO H C 1
ATOM 10033 O O . PRO H 1 117 ? 26.686 20.355 -22.322 1.00 19.37 117 PRO H O 1
ATOM 10037 N N . GLU H 1 118 ? 28.199 21.902 -21.711 1.00 19.08 118 GLU H N 1
ATOM 10038 C CA . GLU H 1 118 ? 27.467 22.236 -20.492 1.00 19.69 118 GLU H CA 1
ATOM 10039 C C . GLU H 1 118 ? 26.107 22.872 -20.784 1.00 18.74 118 GLU H C 1
ATOM 10040 O O . GLU H 1 118 ? 25.245 22.924 -19.905 1.00 19.29 118 GLU H O 1
ATOM 10046 N N . ASN H 1 119 ? 25.946 23.402 -22.000 1.00 18.01 119 ASN H N 1
ATOM 10047 C CA . ASN H 1 119 ? 24.701 24.040 -22.393 1.00 17.99 119 ASN H CA 1
ATOM 10048 C C . ASN H 1 119 ? 23.765 23.081 -23.128 1.00 16.97 119 ASN H C 1
ATOM 10049 O O . ASN H 1 119 ? 22.764 23.503 -23.737 1.00 16.98 119 ASN H O 1
ATOM 10054 N N . VAL H 1 120 ? 24.077 21.790 -23.047 1.00 16.88 120 VAL H N 1
ATOM 10055 C CA . VAL H 1 120 ? 23.311 20.758 -23.730 1.00 16.50 120 VAL H CA 1
ATOM 10056 C C . VAL H 1 120 ? 22.664 19.822 -22.718 1.00 16.10 120 VAL H C 1
ATOM 10057 O O . VAL H 1 120 ? 23.271 19.484 -21.694 1.00 16.38 120 VAL H O 1
ATOM 10061 N N . ALA H 1 121 ? 21.431 19.410 -23.027 1.00 15.32 121 ALA H N 1
ATOM 10062 C CA . ALA H 1 121 ? 20.744 18.361 -22.279 1.00 14.95 121 ALA H CA 1
ATOM 10063 C C . ALA H 1 121 ? 20.568 17.167 -23.201 1.00 14.95 121 ALA H C 1
ATOM 10064 O O . ALA H 1 121 ? 20.432 17.319 -24.417 1.00 15.48 121 ALA H O 1
ATOM 10066 N N . TYR H 1 122 ? 20.549 15.967 -22.621 1.00 14.53 122 TYR H N 1
ATOM 10067 C CA . TYR H 1 122 ? 20.308 14.767 -23.411 1.00 13.94 122 TYR H CA 1
ATOM 10068 C C . TYR H 1 122 ? 19.342 13.871 -22.643 1.00 14.07 122 TYR H C 1
ATOM 10069 O O . TYR H 1 122 ? 19.549 13.617 -21.450 1.00 15.12 122 TYR H O 1
ATOM 10078 N N . VAL H 1 123 ? 18.312 13.388 -23.341 1.00 13.02 123 VAL H N 1
ATOM 10079 C CA . VAL H 1 123 ? 17.335 12.453 -22.753 1.00 13.03 123 VAL H CA 1
ATOM 10080 C C . VAL H 1 123 ? 17.489 11.061 -23.388 1.00 13.14 123 VAL H C 1
ATOM 10081 O O . VAL H 1 123 ? 17.280 10.900 -24.609 1.00 13.35 123 VAL H O 1
ATOM 10085 N N . GLY H 1 124 ? 17.837 10.070 -22.555 1.00 13.26 124 GLY H N 1
ATOM 10086 C CA . GLY H 1 124 ? 18.079 8.707 -23.047 1.00 12.91 124 GLY H CA 1
ATOM 10087 C C . GLY H 1 124 ? 17.318 7.637 -22.276 1.00 12.45 124 GLY H C 1
ATOM 10088 O O . GLY H 1 124 ? 16.697 7.923 -21.225 1.00 13.34 124 GLY H O 1
ATOM 10089 N N . ASP H 1 125 ? 17.325 6.421 -22.816 1.00 12.56 125 ASP H N 1
ATOM 10090 C CA . ASP H 1 125 ? 16.684 5.281 -22.131 1.00 13.10 125 ASP H CA 1
ATOM 10091 C C . ASP H 1 125 ? 17.544 4.031 -22.064 1.00 13.28 125 ASP H C 1
ATOM 10092 O O . ASP H 1 125 ? 17.191 3.103 -21.347 1.00 14.30 125 ASP H O 1
ATOM 10097 N N . ASP H 1 126 ? 18.647 3.957 -22.810 1.00 13.26 126 ASP H N 1
ATOM 10098 C CA . ASP H 1 126 ? 19.451 2.715 -22.806 1.00 14.09 126 ASP H CA 1
ATOM 10099 C C . ASP H 1 126 ? 20.914 3.050 -22.695 1.00 14.50 126 ASP H C 1
ATOM 10100 O O . ASP H 1 126 ? 21.304 4.211 -22.788 1.00 14.60 126 ASP H O 1
ATOM 10105 N N . LEU H 1 127 ? 21.730 2.023 -22.472 1.00 14.92 127 LEU H N 1
ATOM 10106 C CA . LEU H 1 127 ? 23.170 2.214 -22.214 1.00 15.48 127 LEU H CA 1
ATOM 10107 C C . LEU H 1 127 ? 23.906 2.883 -23.380 1.00 15.75 127 LEU H C 1
ATOM 10108 O O . LEU H 1 127 ? 24.914 3.583 -23.176 1.00 15.87 127 LEU H O 1
ATOM 10113 N N . ILE H 1 128 ? 23.390 2.679 -24.591 1.00 15.89 128 ILE H N 1
ATOM 10114 C CA . ILE H 1 128 ? 23.951 3.310 -25.798 1.00 16.46 128 ILE H CA 1
ATOM 10115 C C . ILE H 1 128 ? 23.927 4.839 -25.699 1.00 16.53 128 ILE H C 1
ATOM 10116 O O . ILE H 1 128 ? 24.692 5.536 -26.380 1.00 16.38 128 ILE H O 1
ATOM 10121 N N . ASP H 1 129 ? 23.043 5.377 -24.853 1.00 15.72 129 ASP H N 1
ATOM 10122 C CA . ASP H 1 129 ? 22.922 6.831 -24.714 1.00 15.20 129 ASP H CA 1
ATOM 10123 C C . ASP H 1 129 ? 23.938 7.403 -23.730 1.00 14.99 129 ASP H C 1
ATOM 10124 O O . ASP H 1 129 ? 24.176 8.623 -23.711 1.00 15.37 129 ASP H O 1
ATOM 10129 N N . TRP H 1 130 ? 24.546 6.541 -22.915 1.00 15.74 130 TRP H N 1
ATOM 10130 C CA . TRP H 1 130 ? 25.354 7.031 -21.811 1.00 16.28 130 TRP H CA 1
ATOM 10131 C C . TRP H 1 130 ? 26.622 7.796 -22.242 1.00 16.43 130 TRP H C 1
ATOM 10132 O O . TRP H 1 130 ? 26.934 8.816 -21.636 1.00 17.03 130 TRP H O 1
ATOM 10143 N N . PRO H 1 131 ? 27.331 7.317 -23.281 1.00 17.38 131 PRO H N 1
ATOM 10144 C CA . PRO H 1 131 ? 28.534 8.088 -23.664 1.00 17.47 131 PRO H CA 1
ATOM 10145 C C . PRO H 1 131 ? 28.285 9.569 -23.941 1.00 17.52 131 PRO H C 1
ATOM 10146 O O . PRO H 1 131 ? 29.133 10.403 -23.602 1.00 18.50 131 PRO H O 1
ATOM 10150 N N . VAL H 1 132 ? 27.156 9.912 -24.559 1.00 17.12 132 VAL H N 1
ATOM 10151 C CA . VAL H 1 132 ? 26.827 11.333 -24.747 1.00 16.68 132 VAL H CA 1
ATOM 10152 C C . VAL H 1 132 ? 26.297 11.963 -23.448 1.00 16.97 132 VAL H C 1
ATOM 10153 O O . VAL H 1 132 ? 26.695 13.075 -23.088 1.00 17.03 132 VAL H O 1
ATOM 10157 N N . MET H 1 133 ? 25.430 11.247 -22.727 1.00 16.25 133 MET H N 1
ATOM 10158 C CA . MET H 1 133 ? 24.908 11.775 -21.474 1.00 16.51 133 MET H CA 1
ATOM 10159 C C . MET H 1 133 ? 26.001 12.160 -20.477 1.00 16.90 133 MET H C 1
ATOM 10160 O O . MET H 1 133 ? 25.874 13.142 -19.746 1.00 17.13 133 MET H O 1
ATOM 10165 N N . GLU H 1 134 ? 27.067 11.371 -20.453 1.00 17.28 134 GLU H N 1
ATOM 10166 C CA . GLU H 1 134 ? 28.197 11.602 -19.562 1.00 19.64 134 GLU H CA 1
ATOM 10167 C C . GLU H 1 134 ? 28.816 12.986 -19.772 1.00 18.60 134 GLU H C 1
ATOM 10168 O O . GLU H 1 134 ? 29.327 13.594 -18.825 1.00 19.57 134 GLU H O 1
ATOM 10174 N N . LYS H 1 135 ? 28.729 13.491 -20.998 1.00 17.98 135 LYS H N 1
ATOM 10175 C CA . LYS H 1 135 ? 29.439 14.717 -21.392 1.00 18.44 135 LYS H CA 1
ATOM 10176 C C . LYS H 1 135 ? 28.625 16.006 -21.255 1.00 17.74 135 LYS H C 1
ATOM 10177 O O . LYS H 1 135 ? 29.192 17.107 -21.267 1.00 18.89 135 LYS H O 1
ATOM 10183 N N . VAL H 1 136 ? 27.303 15.887 -21.156 1.00 17.68 136 VAL H N 1
ATOM 10184 C CA . VAL H 1 136 ? 26.436 17.059 -21.223 1.00 17.25 136 VAL H CA 1
ATOM 10185 C C . VAL H 1 136 ? 26.161 17.701 -19.863 1.00 17.21 136 VAL H C 1
ATOM 10186 O O . VAL H 1 136 ? 26.440 17.101 -18.817 1.00 17.72 136 VAL H O 1
ATOM 10190 N N . GLY H 1 137 ? 25.620 18.916 -19.897 1.00 16.42 137 GLY H N 1
ATOM 10191 C CA . GLY H 1 137 ? 25.288 19.672 -18.707 1.00 16.57 137 GLY H CA 1
ATOM 10192 C C . GLY H 1 137 ? 24.138 19.077 -17.920 1.00 16.71 137 GLY H C 1
ATOM 10193 O O . GLY H 1 137 ? 24.139 19.112 -16.697 1.00 17.16 137 GLY H O 1
ATOM 10194 N N . LEU H 1 138 ? 23.125 18.591 -18.635 1.00 15.92 138 LEU H N 1
ATOM 10195 C CA . LEU H 1 138 ? 21.968 17.961 -17.976 1.00 15.73 138 LEU H CA 1
ATOM 10196 C C . LEU H 1 138 ? 21.659 16.625 -18.643 1.00 15.41 138 LEU H C 1
ATOM 10197 O O . LEU H 1 138 ? 21.127 16.598 -19.762 1.00 15.31 138 LEU H O 1
ATOM 10202 N N . SER H 1 139 ? 21.991 15.524 -17.965 1.00 14.83 139 SER H N 1
ATOM 10203 C CA . SER H 1 139 ? 21.614 14.205 -18.468 1.00 14.75 139 SER H CA 1
ATOM 10204 C C . SER H 1 139 ? 20.324 13.738 -17.816 1.00 14.57 139 SER H C 1
ATOM 10205 O O . SER H 1 139 ? 20.095 13.942 -16.619 1.00 14.42 139 SER H O 1
ATOM 10208 N N . VAL H 1 140 ? 19.457 13.147 -18.632 1.00 14.01 140 VAL H N 1
ATOM 10209 C CA . VAL H 1 140 ? 18.137 12.719 -18.179 1.00 13.53 140 VAL H CA 1
ATOM 10210 C C . VAL H 1 140 ? 17.916 11.289 -18.607 1.00 13.71 140 VAL H C 1
ATOM 10211 O O . VAL H 1 140 ? 18.119 10.952 -19.775 1.00 13.70 140 VAL H O 1
ATOM 10215 N N . ALA H 1 141 ? 17.498 10.453 -17.658 1.00 12.91 141 ALA H N 1
ATOM 10216 C CA . ALA H 1 141 ? 17.002 9.120 -17.993 1.00 12.47 141 ALA H CA 1
ATOM 10217 C C . ALA H 1 141 ? 15.496 9.142 -17.825 1.00 12.67 141 ALA H C 1
ATOM 10218 O O . ALA H 1 141 ? 14.981 9.695 -16.843 1.00 13.25 141 ALA H O 1
ATOM 10220 N N . VAL H 1 142 ? 14.773 8.541 -18.768 1.00 12.65 142 VAL H N 1
ATOM 10221 C CA . VAL H 1 142 ? 13.314 8.474 -18.609 1.00 12.48 142 VAL H CA 1
ATOM 10222 C C . VAL H 1 142 ? 12.960 7.491 -17.478 1.00 12.29 142 VAL H C 1
ATOM 10223 O O . VAL H 1 142 ? 13.770 6.634 -17.087 1.00 12.60 142 VAL H O 1
ATOM 10227 N N . ALA H 1 143 ? 11.741 7.624 -16.963 1.00 11.71 143 ALA H N 1
ATOM 10228 C CA . ALA H 1 143 ? 11.339 6.869 -15.765 1.00 12.12 143 ALA H CA 1
ATOM 10229 C C . ALA H 1 143 ? 11.531 5.365 -15.881 1.00 12.87 143 ALA H C 1
ATOM 10230 O O . ALA H 1 143 ? 11.886 4.691 -14.899 1.00 13.55 143 ALA H O 1
ATOM 10232 N N . ASP H 1 144 ? 11.269 4.869 -17.081 1.00 12.45 144 ASP H N 1
ATOM 10233 C CA . ASP H 1 144 ? 11.359 3.434 -17.377 1.00 12.87 144 ASP H CA 1
ATOM 10234 C C . ASP H 1 144 ? 12.558 3.103 -18.288 1.00 13.41 144 ASP H C 1
ATOM 10235 O O . ASP H 1 144 ? 12.509 2.171 -19.092 1.00 13.67 144 ASP H O 1
ATOM 10240 N N . ALA H 1 145 ? 13.637 3.866 -18.120 1.00 12.32 145 ALA H N 1
ATOM 10241 C CA . ALA H 1 145 ? 14.905 3.576 -18.766 1.00 12.91 145 ALA H CA 1
ATOM 10242 C C . ALA H 1 145 ? 15.466 2.264 -18.253 1.00 12.94 145 ALA H C 1
ATOM 10243 O O . ALA H 1 145 ? 15.044 1.731 -17.221 1.00 13.28 145 ALA H O 1
ATOM 10245 N N . HIS H 1 146 ? 16.449 1.739 -18.963 1.00 13.08 146 HIS H N 1
ATOM 10246 C CA . HIS H 1 146 ? 17.114 0.539 -18.490 1.00 13.44 146 HIS H CA 1
ATOM 10247 C C . HIS H 1 146 ? 17.610 0.776 -17.063 1.00 13.14 146 HIS H C 1
ATOM 10248 O O . HIS H 1 146 ? 18.125 1.841 -16.751 1.00 13.35 146 HIS H O 1
ATOM 10255 N N . PRO H 1 147 ? 17.438 -0.213 -16.178 1.00 13.86 147 PRO H N 1
ATOM 10256 C CA . PRO H 1 147 ? 17.824 0.009 -14.790 1.00 14.25 147 PRO H CA 1
ATOM 10257 C C . PRO H 1 147 ? 19.289 0.420 -14.563 1.00 14.18 147 PRO H C 1
ATOM 10258 O O . PRO H 1 147 ? 19.570 1.080 -13.568 1.00 14.88 147 PRO H O 1
ATOM 10262 N N . LEU H 1 148 ? 20.199 0.044 -15.453 1.00 14.33 148 LEU H N 1
ATOM 10263 C CA . LEU H 1 148 ? 21.581 0.449 -15.258 1.00 15.27 148 LEU H CA 1
ATOM 10264 C C . LEU H 1 148 ? 21.853 1.873 -15.699 1.00 15.58 148 LEU H C 1
ATOM 10265 O O . LEU H 1 148 ? 22.884 2.457 -15.313 1.00 17.55 148 LEU H O 1
ATOM 10270 N N . LEU H 1 149 ? 20.936 2.458 -16.477 1.00 14.89 149 LEU H N 1
ATOM 10271 C CA . LEU H 1 149 ? 21.127 3.863 -16.869 1.00 14.82 149 LEU H CA 1
ATOM 10272 C C . LEU H 1 149 ? 20.610 4.811 -15.792 1.00 15.02 149 LEU H C 1
ATOM 10273 O O . LEU H 1 149 ? 21.200 5.861 -15.543 1.00 15.44 149 LEU H O 1
ATOM 10278 N N . ILE H 1 150 ? 19.516 4.420 -15.138 1.00 14.74 150 ILE H N 1
ATOM 10279 C CA . ILE H 1 150 ? 18.824 5.303 -14.216 1.00 14.91 150 ILE H CA 1
ATOM 10280 C C . ILE H 1 150 ? 19.720 6.031 -13.195 1.00 15.45 150 ILE H C 1
ATOM 10281 O O . ILE H 1 150 ? 19.660 7.263 -13.097 1.00 15.14 150 ILE H O 1
ATOM 10286 N N . PRO H 1 151 ? 20.578 5.292 -12.446 1.00 15.74 151 PRO H N 1
ATOM 10287 C CA . PRO H 1 151 ? 21.384 5.993 -11.423 1.00 16.25 151 PRO H CA 1
ATOM 10288 C C . PRO H 1 151 ? 22.469 6.915 -11.951 1.00 16.24 151 PRO H C 1
ATOM 10289 O O . PRO H 1 151 ? 23.027 7.670 -11.167 1.00 17.80 151 PRO H O 1
ATOM 10293 N N . ARG H 1 152 ? 22.754 6.851 -13.249 1.00 16.37 152 ARG H N 1
ATOM 10294 C CA . ARG H 1 152 ? 23.838 7.649 -13.831 1.00 16.32 152 ARG H CA 1
ATOM 10295 C C . ARG H 1 152 ? 23.396 9.073 -14.150 1.00 16.17 152 ARG H C 1
ATOM 10296 O O . ARG H 1 152 ? 24.221 10.000 -14.199 1.00 16.96 152 ARG H O 1
ATOM 10304 N N . ALA H 1 153 ? 22.098 9.255 -14.376 1.00 15.70 153 ALA H N 1
ATOM 10305 C CA . ALA H 1 153 ? 21.588 10.531 -14.869 1.00 15.22 153 ALA H CA 1
ATOM 10306 C C . ALA H 1 153 ? 21.437 11.619 -13.806 1.00 14.83 153 ALA H C 1
ATOM 10307 O O . ALA H 1 153 ? 21.201 11.320 -12.630 1.00 16.29 153 ALA H O 1
ATOM 10309 N N . ASP H 1 154 ? 21.542 12.884 -14.228 1.00 15.14 154 ASP H N 1
ATOM 10310 C CA . ASP H 1 154 ? 21.292 13.989 -13.320 1.00 15.19 154 ASP H CA 1
ATOM 10311 C C . ASP H 1 154 ? 19.845 14.014 -12.851 1.00 14.80 154 ASP H C 1
ATOM 10312 O O . ASP H 1 154 ? 19.560 14.319 -11.690 1.00 16.27 154 ASP H O 1
ATOM 10317 N N . TYR H 1 155 ? 18.927 13.726 -13.777 1.00 14.73 155 TYR H N 1
ATOM 10318 C CA . TYR H 1 155 ? 17.498 13.771 -13.489 1.00 14.10 155 TYR H CA 1
ATOM 10319 C C . TYR H 1 155 ? 16.849 12.528 -14.077 1.00 13.11 155 TYR H C 1
ATOM 10320 O O . TYR H 1 155 ? 17.141 12.159 -15.220 1.00 13.68 155 TYR H O 1
ATOM 10329 N N . VAL H 1 156 ? 15.970 11.893 -13.297 1.00 12.99 156 VAL H N 1
ATOM 10330 C CA . VAL H 1 156 ? 15.141 10.795 -13.793 1.00 12.86 156 VAL H CA 1
ATOM 10331 C C . VAL H 1 156 ? 13.717 11.307 -13.926 1.00 12.57 156 VAL H C 1
ATOM 10332 O O . VAL H 1 156 ? 13.167 11.844 -12.972 1.00 13.58 156 VAL H O 1
ATOM 10336 N N . THR H 1 157 ? 13.142 11.226 -15.124 1.00 12.46 157 THR H N 1
ATOM 10337 C CA . THR H 1 157 ? 11.786 11.751 -15.267 1.00 12.29 157 THR H CA 1
ATOM 10338 C C . THR H 1 157 ? 10.794 10.941 -14.453 1.00 12.76 157 THR H C 1
ATOM 10339 O O . THR H 1 157 ? 11.020 9.752 -14.173 1.00 13.43 157 THR H O 1
ATOM 10343 N N . ARG H 1 158 ? 9.682 11.593 -14.116 1.00 12.56 158 ARG H N 1
ATOM 10344 C CA . ARG H 1 158 ? 8.560 10.868 -13.515 1.00 12.73 158 ARG H CA 1
ATOM 10345 C C . ARG H 1 158 ? 7.748 10.098 -14.558 1.00 12.72 158 ARG H C 1
ATOM 10346 O O . ARG H 1 158 ? 7.185 9.022 -14.266 1.00 13.32 158 ARG H O 1
ATOM 10354 N N . ILE H 1 159 ? 7.653 10.663 -15.758 1.00 12.17 159 ILE H N 1
ATOM 10355 C CA . ILE H 1 159 ? 6.819 10.090 -16.820 1.00 12.74 159 ILE H CA 1
ATOM 10356 C C . ILE H 1 159 ? 7.634 9.166 -17.736 1.00 12.88 159 ILE H C 1
ATOM 10357 O O . ILE H 1 159 ? 8.811 9.423 -18.016 1.00 13.14 159 ILE H O 1
ATOM 10362 N N . ALA H 1 160 ? 7.003 8.071 -18.164 1.00 12.80 160 ALA H N 1
ATOM 10363 C CA . ALA H 1 160 ? 7.683 7.046 -18.987 1.00 12.34 160 ALA H CA 1
ATOM 10364 C C . ALA H 1 160 ? 7.986 7.488 -20.417 1.00 12.61 160 ALA H C 1
ATOM 10365 O O . ALA H 1 160 ? 7.341 8.406 -20.952 1.00 12.81 160 ALA H O 1
ATOM 10367 N N . GLY H 1 161 ? 8.953 6.811 -21.043 1.00 11.73 161 GLY H N 1
ATOM 10368 C CA . GLY H 1 161 ? 9.233 7.105 -22.444 1.00 12.99 161 GLY H CA 1
ATOM 10369 C C . GLY H 1 161 ? 7.961 6.941 -23.290 1.00 12.89 161 GLY H C 1
ATOM 10370 O O . GLY H 1 161 ? 7.191 5.977 -23.108 1.00 13.05 161 GLY H O 1
ATOM 10371 N N . GLY H 1 162 ? 7.754 7.859 -24.232 1.00 13.46 162 GLY H N 1
ATOM 10372 C CA . GLY H 1 162 ? 6.611 7.788 -25.125 1.00 13.43 162 GLY H CA 1
ATOM 10373 C C . GLY H 1 162 ? 5.322 8.261 -24.515 1.00 13.47 162 GLY H C 1
ATOM 10374 O O . GLY H 1 162 ? 4.312 8.334 -25.211 1.00 13.74 162 GLY H O 1
ATOM 10375 N N . ARG H 1 163 ? 5.348 8.572 -23.210 1.00 13.34 163 ARG H N 1
ATOM 10376 C CA . ARG H 1 163 ? 4.143 8.949 -22.488 1.00 13.06 163 ARG H CA 1
ATOM 10377 C C . ARG H 1 163 ? 4.164 10.382 -21.999 1.00 12.56 163 ARG H C 1
ATOM 10378 O O . ARG H 1 163 ? 3.219 10.821 -21.330 1.00 13.60 163 ARG H O 1
ATOM 10386 N N . GLY H 1 164 ? 5.214 11.123 -22.355 1.00 12.14 164 GLY H N 1
ATOM 10387 C CA . GLY H 1 164 ? 5.340 12.493 -21.902 1.00 12.21 164 GLY H CA 1
ATOM 10388 C C . GLY H 1 164 ? 6.608 12.782 -21.112 1.00 12.02 164 GLY H C 1
ATOM 10389 O O . GLY H 1 164 ? 6.712 13.853 -20.501 1.00 12.18 164 GLY H O 1
ATOM 10390 N N . ALA H 1 165 ? 7.596 11.882 -21.164 1.00 12.07 165 ALA H N 1
ATOM 10391 C CA . ALA H 1 165 ? 8.889 12.170 -20.545 1.00 12.33 165 ALA H CA 1
ATOM 10392 C C . ALA H 1 165 ? 9.538 13.373 -21.222 1.00 11.98 165 ALA H C 1
ATOM 10393 O O . ALA H 1 165 ? 10.172 14.210 -20.557 1.00 12.90 165 ALA H O 1
ATOM 10395 N N . VAL H 1 166 ? 9.433 13.427 -22.550 1.00 12.40 166 VAL H N 1
ATOM 10396 C CA . VAL H 1 166 ? 10.033 14.570 -23.280 1.00 11.97 166 VAL H CA 1
ATOM 10397 C C . VAL H 1 166 ? 9.322 15.877 -22.899 1.00 11.90 166 VAL H C 1
ATOM 10398 O O . VAL H 1 166 ? 9.975 16.904 -22.658 1.00 12.77 166 VAL H O 1
ATOM 10402 N N . ARG H 1 167 ? 7.986 15.856 -22.836 1.00 12.25 167 ARG H N 1
ATOM 10403 C CA . ARG H 1 167 ? 7.250 17.021 -22.384 1.00 12.94 167 ARG H CA 1
ATOM 10404 C C . ARG H 1 167 ? 7.691 17.464 -20.995 1.00 12.77 167 ARG H C 1
ATOM 10405 O O . ARG H 1 167 ? 7.900 18.663 -20.748 1.00 13.52 167 ARG H O 1
ATOM 10413 N N . GLU H 1 168 ? 7.888 16.502 -20.099 1.00 12.66 168 GLU H N 1
ATOM 10414 C CA . GLU H 1 168 ? 8.335 16.812 -18.751 1.00 12.60 168 GLU H CA 1
ATOM 10415 C C . GLU H 1 168 ? 9.693 17.529 -18.767 1.00 12.90 168 GLU H C 1
ATOM 10416 O O . GLU H 1 168 ? 9.901 18.507 -18.037 1.00 13.16 168 GLU H O 1
ATOM 10422 N N . VAL H 1 169 ? 10.608 17.063 -19.616 1.00 12.74 169 VAL H N 1
ATOM 10423 C CA . VAL H 1 169 ? 11.912 17.726 -19.720 1.00 13.57 169 VAL H CA 1
ATOM 10424 C C . VAL H 1 169 ? 11.763 19.141 -20.321 1.00 13.14 169 VAL H C 1
ATOM 10425 O O . VAL H 1 169 ? 12.385 20.096 -19.836 1.00 14.38 169 VAL H O 1
ATOM 10429 N N . CYS H 1 170 ? 10.952 19.284 -21.368 1.00 13.96 170 CYS H N 1
ATOM 10430 C CA . CYS H 1 170 ? 10.714 20.615 -21.934 1.00 14.58 170 CYS H CA 1
ATOM 10431 C C . CYS H 1 170 ? 10.148 21.569 -20.882 1.00 14.14 170 CYS H C 1
ATOM 10432 O O . CYS H 1 170 ? 10.586 22.706 -20.748 1.00 15.06 170 CYS H O 1
ATOM 10435 N N . ASP H 1 171 ? 9.185 21.085 -20.107 1.00 14.53 171 ASP H N 1
ATOM 10436 C CA . ASP H 1 171 ? 8.569 21.865 -19.052 1.00 14.49 171 ASP H CA 1
ATOM 10437 C C . ASP H 1 171 ? 9.614 22.269 -18.013 1.00 14.35 171 ASP H C 1
ATOM 10438 O O . ASP H 1 171 ? 9.564 23.386 -17.487 1.00 15.43 171 ASP H O 1
ATOM 10443 N N . LEU H 1 172 ? 10.541 21.360 -17.708 1.00 14.92 172 LEU H N 1
ATOM 10444 C CA . LEU H 1 172 ? 11.603 21.625 -16.743 1.00 16.29 172 LEU H CA 1
ATOM 10445 C C . LEU H 1 172 ? 12.522 22.747 -17.226 1.00 15.71 172 LEU H C 1
ATOM 10446 O O . LEU H 1 172 ? 12.841 23.678 -16.470 1.00 16.74 172 LEU H O 1
ATOM 10451 N N . LEU H 1 173 ? 12.973 22.643 -18.470 1.00 15.62 173 LEU H N 1
ATOM 10452 C CA . LEU H 1 173 ? 13.872 23.651 -19.026 1.00 16.31 173 LEU H CA 1
ATOM 10453 C C . LEU H 1 173 ? 13.192 25.009 -19.025 1.00 16.55 173 LEU H C 1
ATOM 10454 O O . LEU H 1 173 ? 13.794 26.020 -18.645 1.00 17.11 173 LEU H O 1
ATOM 10459 N N . LEU H 1 174 ? 11.952 25.045 -19.487 1.00 16.94 174 LEU H N 1
ATOM 10460 C CA . LEU H 1 174 ? 11.210 26.296 -19.578 1.00 17.53 174 LEU H CA 1
ATOM 10461 C C . LEU H 1 174 ? 10.997 26.911 -18.201 1.00 17.98 174 LEU H C 1
ATOM 10462 O O . LEU H 1 174 ? 11.211 28.125 -18.009 1.00 18.57 174 LEU H O 1
ATOM 10467 N N . LEU H 1 175 ? 10.617 26.094 -17.224 1.00 18.02 175 LEU H N 1
ATOM 10468 C CA . LEU H 1 175 ? 10.449 26.592 -15.855 1.00 18.82 175 LEU H CA 1
ATOM 10469 C C . LEU H 1 175 ? 11.751 27.176 -15.338 1.00 18.58 175 LEU H C 1
ATOM 10470 O O . LEU H 1 175 ? 11.759 28.295 -14.792 1.00 19.59 175 LEU H O 1
ATOM 10475 N N . ALA H 1 176 ? 12.848 26.438 -15.517 1.00 18.37 176 ALA H N 1
ATOM 10476 C CA . ALA H 1 176 ? 14.148 26.880 -14.993 1.00 18.28 176 ALA H CA 1
ATOM 10477 C C . ALA H 1 176 ? 14.555 28.218 -15.596 1.00 19.19 176 ALA H C 1
ATOM 10478 O O . ALA H 1 176 ? 15.277 29.004 -14.962 1.00 20.03 176 ALA H O 1
ATOM 10480 N N . GLN H 1 177 ? 14.127 28.453 -16.831 1.00 19.46 177 GLN H N 1
ATOM 10481 C CA . GLN H 1 177 ? 14.527 29.645 -17.581 1.00 20.27 177 GLN H CA 1
ATOM 10482 C C . GLN H 1 177 ? 13.492 30.767 -17.532 1.00 20.72 177 GLN H C 1
ATOM 10483 O O . GLN H 1 177 ? 13.651 31.783 -18.217 1.00 21.54 177 GLN H O 1
ATOM 10489 N N . GLY H 1 178 ? 12.466 30.601 -16.699 1.00 21.10 178 GLY H N 1
ATOM 10490 C CA . GLY H 1 178 ? 11.406 31.615 -16.527 1.00 21.86 178 GLY H CA 1
ATOM 10491 C C . GLY H 1 178 ? 10.524 31.782 -17.752 1.00 22.50 178 GLY H C 1
ATOM 10492 O O . GLY H 1 178 ? 9.949 32.866 -17.981 1.00 23.64 178 GLY H O 1
ATOM 10493 N N . LYS H 1 179 ? 10.407 30.709 -18.540 1.00 22.54 179 LYS H N 1
ATOM 10494 C CA . LYS H 1 179 ? 9.700 30.762 -19.808 1.00 22.57 179 LYS H CA 1
ATOM 10495 C C . LYS H 1 179 ? 8.440 29.898 -19.839 1.00 22.26 179 LYS H C 1
ATOM 10496 O O . LYS H 1 179 ? 7.752 29.872 -20.862 1.00 23.18 179 LYS H O 1
ATOM 10502 N N . LEU H 1 180 ? 8.127 29.206 -18.741 1.00 22.04 180 LEU H N 1
ATOM 10503 C CA . LEU H 1 180 ? 7.034 28.225 -18.766 1.00 22.35 180 LEU H CA 1
ATOM 10504 C C . LEU H 1 180 ? 5.650 28.860 -18.944 1.00 23.42 180 LEU H C 1
ATOM 10505 O O . LEU H 1 180 ? 4.853 28.398 -19.757 1.00 23.85 180 LEU H O 1
ATOM 10510 N N . ASP H 1 181 ? 5.371 29.920 -18.192 1.00 24.83 181 ASP H N 1
ATOM 10511 C CA . ASP H 1 181 ? 4.056 30.569 -18.225 1.00 26.55 181 ASP H CA 1
ATOM 10512 C C . ASP H 1 181 ? 3.685 31.076 -19.619 1.00 26.33 181 ASP H C 1
ATOM 10513 O O . ASP H 1 181 ? 2.525 30.964 -20.042 1.00 27.47 181 ASP H O 1
ATOM 10518 N N . GLU H 1 182 ? 4.670 31.632 -20.316 1.00 26.20 182 GLU H N 1
ATOM 10519 C CA . GLU H 1 182 ? 4.446 32.310 -21.586 1.00 25.79 182 GLU H CA 1
ATOM 10520 C C . GLU H 1 182 ? 4.703 31.441 -22.813 1.00 25.38 182 GLU H C 1
ATOM 10521 O O . GLU H 1 182 ? 4.496 31.894 -23.945 1.00 25.07 182 GLU H O 1
ATOM 10523 N N . ALA H 1 183 ? 5.161 30.204 -22.602 1.00 24.21 183 ALA H N 1
ATOM 10524 C CA . ALA H 1 183 ? 5.493 29.335 -23.727 1.00 23.23 183 ALA H CA 1
ATOM 10525 C C . ALA H 1 183 ? 4.222 28.956 -24.473 1.00 22.88 183 ALA H C 1
ATOM 10526 O O . ALA H 1 183 ? 3.165 28.799 -23.855 1.00 22.42 183 ALA H O 1
ATOM 10528 N N . LYS H 1 184 ? 4.345 28.862 -25.797 1.00 22.45 184 LYS H N 1
ATOM 10529 C CA . LYS H 1 184 ? 3.234 28.486 -26.680 1.00 23.29 184 LYS H CA 1
ATOM 10530 C C . LYS H 1 184 ? 3.640 27.301 -27.548 1.00 22.33 184 LYS H C 1
ATOM 10531 O O . LYS H 1 184 ? 4.738 27.261 -28.096 1.00 21.99 184 LYS H O 1
ATOM 10537 N N . GLY H 1 185 ? 2.757 26.312 -27.655 1.00 21.73 185 GLY H N 1
ATOM 10538 C CA . GLY H 1 185 ? 3.029 25.165 -28.516 1.00 21.32 185 GLY H CA 1
ATOM 10539 C C . GLY H 1 185 ? 1.774 24.682 -29.212 1.00 20.42 185 GLY H C 1
ATOM 10540 O O . GLY H 1 185 ? 0.690 25.254 -29.046 1.00 21.62 185 GLY H O 1
ATOM 10541 N N . GLN H 1 186 ? 1.935 23.631 -30.009 1.00 19.70 186 GLN H N 1
ATOM 10542 C CA . GLN H 1 186 ? 0.810 22.919 -30.598 1.00 19.22 186 GLN H CA 1
ATOM 10543 C C . GLN H 1 186 ? 0.913 21.474 -30.116 1.00 18.37 186 GLN H C 1
ATOM 10544 O O . GLN H 1 186 ? 2.014 20.892 -30.126 1.00 18.03 186 GLN H O 1
ATOM 10550 N N . SER H 1 187 ? -0.210 20.908 -29.665 1.00 18.03 187 SER H N 1
ATOM 10551 C CA . SER H 1 187 ? -0.245 19.550 -29.095 1.00 17.65 187 SER H CA 1
ATOM 10552 C C . SER H 1 187 ? -0.524 18.565 -30.226 1.00 17.72 187 SER H C 1
ATOM 10553 O O . SER H 1 187 ? -1.636 18.011 -30.351 1.00 17.27 187 SER H O 1
ATOM 10556 N N . ILE H 1 188 ? 0.519 18.380 -31.051 1.00 17.46 188 ILE H N 1
ATOM 10557 C CA . ILE H 1 188 ? 0.447 17.668 -32.330 1.00 17.79 188 ILE H CA 1
ATOM 10558 C C . ILE H 1 188 ? 1.578 16.654 -32.502 1.00 16.89 188 ILE H C 1
ATOM 10559 O O . ILE H 1 188 ? 2.511 16.612 -31.687 1.00 16.11 188 ILE H O 1
#

Nearest PDB structures (foldseek):
  3hyc-assembly3_E  TM=9.972E-01  e=6.579E-39  Escherichia coli B
  3ij5-assembly1_A  TM=9.908E-01  e=7.964E-34  Yersinia pestis CO92
  3n07-assembly1_A-1  TM=9.855E-01  e=2.402E-27  Vibrio cholerae
  3n1u-assembly1_A  TM=9.896E-01  e=3.911E-24  Legionella pneumophila subsp. pneumophila str. Philadelphia 1
  3mn1-assembly1_D  TM=9.881E-01  e=1.167E-23  Pseudomonas savastanoi pv. phaseolicola 1448A

Secondary structure (DSSP, 8-state):
---TT----HHHHHHHHT-SEEEE-IIIIIB-SEEEEETTS-EEEEEEHHHHHHHHHHHTTT-EEEEE-SS--HHHHHHHHHHT--EEE-S-S-SHHHHHHHHHHHT--GGGEEEEESSGGGHHHHTTSSEEEE-TTS-TTTGGGSSEE-SSPTTTTHHHHHHHHHHHHTT--/---TT----HHHHHHHHT-SEEEE-IIIIIB-SEEEEETTS-EEEEEEHHHHHHHHHHHTTT-EEEEE-SS--HHHHHHHHHHT--EEE-S--SSHHHHHHHHHHHT--GGGEEEEESSGGGHHHHTTSSEEEE-TTS-TTTGGGSSEE-SSPTTTTHHHHHHHHHHHHTT--/---TT----HHHHHHHHT-SEEEE-IIIIIB-SEEEEETTS-EEEEEEHHHHHHHHHHHTTT-EEEEE-SS--HHHHHHHHHHT--EEE-S---SHHHHHHHHHHHT--GGGEEEEESSGGGHHHHTTSSEEEE-TTS-TTTGGGSSEE-SSPTTTTHHHHHHHHHHHHTT--/---TTS---HHHHHHHHT-SEEEE-IIIIIB-SEEEEETTS-EEEEEEHHHHHHHHHHHTTT-EEEEE-SS--HHHHHHHHHHT--EEE-S-S-SHHHHHHHHHHHT--GGGEEEEESSGGGHHHHTTSSEEEE-TTS-TTTGGGSSEE-SSPTTTTHHHHHHHHHHHHTT--/---TT----HHHHHHHHT-SEEEE-STTTTSSSEEEEETTS-EEEEEEHHHHHHHHHHHTTT-EEEEE-SS--HHHHHHHHHHT---EE-S-SSHHHHHHHHHHHTT--GGGEEEEE-SGGGHHHHTTSSEEEE-TTS-TTTGGGSSEE-SSPTTTTHHHHHHHHHHHHTT-TTT------/---TTS---HHHHHHHHT-SEEEE-STTTTSSSEEEEETTS-EEEEEEHHHHHHHHHHHTTT-EEEEE-SS--HHHHHHHHHHT---EE-S-SSHHHHHHHHHHHTT--GGGEEEEE-SGGGHHHHTTSSEEEE-TTS-TTTGGGSSEE-SSPTTTTHHHHHHHHHHHHTT-TTT------/---TT----HHHHHHHHT-SEEEE-STTTTSSSEEEEETTS-EEEEEEHHHHHHHHHHHTTT-EEEEE-SS--HHHHHHHHHHT---EE-S-SSHHHHHHHHHHHTT--GGGEEEEE-SGGGHHHHTTSSEEEE-TTS-TTTGGGSSEE-SSPTTTTHHHHHHHHHHHHTT-TTT------/---TT----HHHHHHHHT-SEEEE-STTTTSSSEEEEETTS-EEEEEEHHHHHHHHHHHTTT-EEEEE-SS--HHHHHHHHHHT---EE-S-SSHHHHHHHHHHHTT--GGGEEEEESSGGGHHHHTTSSEEEE-TTS-TTTGGGSSEE-SSPTTTTHHHHHHHHHHHHTT-TTT------

Foldseek 3Di:
DDDPQGDDDPLQLVLLQQAQEEEEEPAFAQFVNDWDADPVGDIDTAGAVLLLVLLLLCVVVRHAYAYEEQADDVNVVVSCVVSVHDHYHYNDPAVVVSVVVVCVVVVHAQSNYEYEDQEPSRVVSQVRHNFYEYEQNGDVVCHVVGSYYAPHTHRGCSSSRSSSSSCVSNVRD/DDDPQGDDDPLQLVLLQQAQEEEEEPAFAQFVNDWDADPVGDIDTAGAVLLLVLLLLCVVVRHAYAYEEQADDVNVVVSCVVSVHDHYHYNDPQVVVSVVVVCVVVVHAQSNYEYEDQEPSRVVSQVRHNFYEYEQNGDVVCHVVGSYYAPHTHRGCSSSRSSSSSCVSNVRD/DDDPQGDDDPLQLVLLQQAQEEEEECAFAQFVNDWDADPVGDIDTAGAPLLLVLLLLCVVVRHAYAYEEQADDVNVVVSCVVSVHDHYHYNDPPDVVSVVVVCVVVVHAQSNYEYEDQEPSRVVSQVRHNFYEYEQNGDVVCHVVGSYYAPHTHRGCSSSRSSSSSCVSNVRD/DDDPQGDDDPLQLVLLQQAQEEEEECAFAQFVNDWDADPVGDIDTAGAPLLLVLLLLCVVVRRAYAYEEQADDVNVVVSCVVSVHPHYHYNDPAVVVSVVVVCVVVVHAQSNYEYEDQEPSRVVSQVRHNFYEYEQNGDVVCHVVGSYYAPHTHRGCSSSRSSSSSCVSNVRD/DADPQGDDDPLQLVLLQQAQEEEEEPAFAQAVRDWDADPVGDIDTAGFLLLLFLLLLCVVVRHAYAYAYLADDVVVVVVCVVSVHDHYHYNDLQCVVSVVVCCVVVVDAQSNYEYEDAEPSRVVSQVRHNFYEYEQNGDPVCHVVGSYYAPHTHRGCSSVRSSCSSCVSNVNNVPGGGGSD/DQDPQGDDDPLQLVLLQQAQEEEEEPAFAQAVRDWDADPVGDIDTDGFLLLLFLLLLCVVVRHAYAYAYLADDVVVVVVCVVSVHDHYHYNDLQCVVSVVVCCVVVVDAQSNYEYEDAEPSRVVSQVRHNFYEYEQNGDPVVHVVGSYYAPHTHRGCSSVRSSCSSCVSNVRNVPGGGGSD/DADPQGDDDPLQLVLLQQAQEEEEEPAFAQAVRDWDADPVGDIDTDGFLLLLFLLLLQVVVRHAYAYAYLADDVVVVVVCVVSVHDHYHYNDLQCVVSVVVVCVVVVDAQSNYEYEDAEPSRVVSQVRHNFYEYEQNGDPVCHVVGSYYAPHTHRGCSSSRSSCSSCVSNVRNVPGGGGSD/DDDPQGDDDPLQLVLLQQAQEEEEEPAFAQAVRDWDADPVGDIDTDGFLLLLFLLLLCVVVRHAYAYAYLADDVVVVVVCVVSVHDHYHYNDLQCVVSVVVCCVVVVHAQSNYEYEDAEPSRVVSQVRHNFYEYEQNGDVVVVVVGSYYAPHTHRGCSSVRSSCSSCVSNVRNVPGGGGSD

B-factor: mean 21.39, std 8.89, range [10.92, 63.73]

GO terms:
  GO:0009103 lipopolysaccharide biosynthetic process (P, IDA)
  GO:0019143 3-deoxy-manno-octulosonate-8-phosphatase activity (F, IDA)

CATH classification: 3.40.50.1000

Radius of gyration: 31.8 Å; Cα contacts (8 Å, |Δi|>4): 3454; chains: 8; bounding box: 76×76×78 Å

Sequence (1416 aa):
LATCYGPVSADVMAKAENIRLLILDVDGVLSDGLIYMGNNGEELKAFNVRDGYGIRCALTSDIEVAIITGRKAKLVEDRCATLGITHLYQGQSNKLIAFSDLLEKLAIAPENVAYVGDDLIDWPVMEKVGLSVAVADAHPLLIPRADYVTRIAGGRGAVREVCDLLLLAQGKLLATCYGPVSADVMAKAENIRLLILDVDGVLSDGLIYMGNNGEELKAFNVRDGYGIRCALTSDIEVAIITGRKAKLVEDRCATLGITHLYQGQSNKLIAFSDLLEKLAIAPENVAYVGDDLIDWPVMEKVGLSVAVADAHPLLIPRADYVTRIAGGRGAVREVCDLLLLAQGKLLATCYGPVSADVMAKAENIRLLILDVDGVLSDGLIYMGNNGEELKAFNVRDGYGIRCALTSDIEVAIITGRKAKLVEDRCATLGITHLYQGQSNKLIAFSDLLEKLAIAPENVAYVGDDLIDWPVMEKVGLSVAVADAHPLLIPRADYVTRIAGGRGAVREVCDLLLLAQGKLLATCYGPVSADVMAKAENIRLLILDVDGVLSDGLIYMGNNGEELKAFNVRDGYGIRCALTSDIEVAIITGRKAKLVEDRCATLGITHLYQGQSNKLIAFSDLLEKLAIAPENVAYVGDDLIDWPVMEKVGLSVAVADAHPLLIPRADYVTRIAGGRGAVREVCDLLLLAQGKLLATCYGPVSADVMAKAENIRLLILDVDGVLSDGLIYMGNNGEELKAFNVRDGYGIRCALTSDIEVAIITGRKAKLVEDRCATLGITHLYQGQSNKLIAFSDLLEKLAIAPENVAYVGDDLIDWPVMEKVGLSVAVADAHPLLIPRADYVTRIAGGRGAVREVCDLLLLAQGKLDEAKGQSILATCYGPVSADVMAKAENIRLLILDVDGVLSDGLIYMGNNGEELKAFNVRDGYGIRCALTSDIEVAIITGRKAKLVEDRCATLGITHLYQGQSNKLIAFSDLLEKLAIAPENVAYVGDDLIDWPVMEKVGLSVAVADAHPLLIPRADYVTRIAGGRGAVREVCDLLLLAQGKLDEAKGQSILATCYGPVSADVMAKAENIRLLILDVDGVLSDGLIYMGNNGEELKAFNVRDGYGIRCALTSDIEVAIITGRKAKLVEDRCATLGITHLYQGQSNKLIAFSDLLEKLAIAPENVAYVGDDLIDWPVMEKVGLSVAVADAHPLLIPRADYVTRIAGGRGAVREVCDLLLLAQGKLDEAKGQSILATCYGPVSADVMAKAENIRLLILDVDGVLSDGLIYMGNNGEELKAFNVRDGYGIRCALTSDIEVAIITGRKAKLVEDRCATLGITHLYQGQSNKLIAFSDLLEKLAIAPENVAYVGDDLIDWPVMEKVGLSVAVADAHPLLIPRADYVTRIAGGRGAVREVCDLLLLAQGKLDEAKGQSI